Protein 1Q0Q (pdb70)

Foldseek 3Di:
DAEEEEAALQFDLNVLLVLQCVQPVVQYAYAEYEHEQCLVSVLVVCVVRVHQEYEYQDPVSQVVNQVSCVVVPRNHYYYYHDVVLLVSLQDPRHAEYEQDDEACSSQNSQLSNLQSQHAYADPHLNNCLLCPPQSLVSNVVNNHQYAYLNLLLLFALVQADDVCNVNWQPDDCVVRFFQAKEADAAQFQCNPPDLVPQQPDALVSQQPGPAANGDSLVSLCSNLVLNVLSVQSSNCRGRVDDPSRYAYKHKNQCQFRIWIAGNVGDIGTDGFHNRSLQSSQVSSQPPDGDDSVGDGDDPVPDDDIDIDHDDCVSRVSNVLSVVQVVVHSLLSLLLSLLLVLLSVCRNVVLGGSVVNSVLSVVLSVVDDDDHDPHVVSSVVSSVVSNVSSVVVSVVSGD/DFEEEEAALQFDLNVLLVLQCVQPVVQYAYAEYEHEQCLVSQLVSCVVRLHQEYEYQDPVSQVVNQVVCVVVVRNYDTYYHLVVLLCSLQPLRHAEYEQDDEACSSQNSQLSNLQSQHEYADPHLNNCLLCPPQSLVSNVVGNYAYAYLHQLLLFVLVQADDVCNVNWQPDDQVVRFFQAKEADAAQFQCNPPPLVCQQPDALVSQQPGPAANGDSLVSLCSNLVLNVLSVQSSNCRGRVDDPSRYHYKHKNQCQFRIWIAGNVGDIGTDGFGNRSLQSSQVSSQPPDGDDSVGDGDDPVPGDDIDMDHDPCVSRVSNVLSVVLVVVASLSSLLLSLLLVLLSVCRNVVLGTSVVSNVLSVVLSVVDDDDHDPHVVSSVVSSVVSNVSSVVSSVVSGD

InterPro domains:
  IPR003821 1-deoxy-D-xylulose 5-phosphate reductoisomerase [MF_00183] (4-392)
  IPR003821 1-deoxy-D-xylulose 5-phosphate reductoisomerase [PIRSF006205] (1-394)
  IPR003821 1-deoxy-D-xylulose 5-phosphate reductoisomerase [PTHR30525] (2-393)
  IPR003821 1-deoxy-D-xylulose 5-phosphate reductoisomerase [TIGR00243] (1-397)
  IPR013512 1-deoxy-D-xylulose 5-phosphate reductoisomerase, N-terminal [PF02670] (4-132)
  IPR013644 1-deoxy-D-xylulose 5-phosphate reductoisomerase, C-terminal [PF08436] (146-239)
  IPR026877 DXP reductoisomerase, C-terminal domain [PF13288] (271-387)
  IPR036169 DXP reductoisomerase, C-terminal domain superfamily [SSF69055] (301-393)
  IPR036291 NAD(P)-binding domain superfamily [SSF51735] (2-150)

Solvent-accessible surface area: 31737 Å² total; per-residue (Å²): 138,66,28,0,0,0,0,11,0,22,37,45,36,0,32,23,0,2,26,0,7,107,78,13,93,149,91,5,111,3,1,0,0,6,7,34,157,67,14,104,92,0,10,81,5,2,81,86,28,84,3,93,53,0,1,0,94,55,117,74,11,9,144,95,0,104,54,56,2,112,133,90,62,26,219,10,110,24,76,42,22,88,122,13,6,16,72,8,0,44,34,158,66,3,62,8,0,0,0,18,34,95,2,13,67,0,1,48,2,1,6,6,0,0,159,45,34,23,33,0,0,0,12,5,10,12,0,0,0,1,1,0,97,50,0,2,62,25,14,108,151,29,162,13,57,4,3,0,0,11,9,19,0,1,0,0,0,18,5,10,40,66,74,2,23,110,71,20,3,62,16,70,3,126,152,35,6,2,58,2,0,1,0,5,4,11,6,0,36,12,69,153,22,85,80,212,71,14,40,115,34,60,16,97,87,0,21,196,24,60,38,28,112,50,33,118,26,46,1,0,1,12,3,11,6,0,8,18,0,2,2,7,0,0,0,42,40,0,2,60,7,46,52,102,33,15,59,17,10,22,1,33,40,10,9,1,11,0,0,0,17,9,78,0,8,0,0,17,1,4,0,2,37,50,38,27,50,3,5,0,0,7,0,0,6,44,108,95,41,12,59,0,25,14,140,90,4,77,5,69,175,46,82,39,0,51,21,48,68,20,67,72,127,74,14,68,0,0,98,14,0,49,80,0,30,115,132,17,27,10,16,1,0,0,1,1,0,0,0,24,25,0,0,55,3,3,46,63,148,99,13,153,13,50,27,0,19,58,16,0,81,24,0,21,129,113,27,144,66,211,86,15,138,56,44,101,51,1,68,68,6,15,52,57,0,44,107,32,0,118,131,6,10,140,155,80,75,179,120,91,23,1,0,0,0,10,0,23,37,47,36,0,35,24,0,2,28,0,7,104,74,12,92,135,76,8,120,5,3,0,0,2,8,32,157,68,18,112,94,0,10,82,7,1,80,86,35,86,3,98,47,0,0,0,80,48,128,66,9,6,154,109,0,109,82,81,2,122,151,105,68,32,229,14,96,18,56,49,21,86,124,13,4,14,71,6,0,35,27,178,75,5,62,9,0,0,1,18,34,96,2,12,68,0,1,52,3,1,13,3,0,0,164,45,27,17,33,0,0,0,13,6,10,12,0,0,1,1,1,0,106,52,0,1,61,26,16,144,158,25,184,15,51,4,3,0,0,13,9,20,0,1,0,0,0,16,5,9,39,64,77,3,20,109,73,17,4,66,14,58,4,132,149,35,7,2,68,3,0,0,0,4,4,15,4,5,36,10,88,140,24,78,113,216,55,15,34,110,29,60,15,90,73,0,27,158,25,79,40,29,111,50,33,142,28,49,1,0,2,12,1,11,6,0,10,17,0,2,2,9,1,0,0,50,38,0,1,61,7,48,60,104,33,17,58,18,8,12,0,20,41,10,9,1,9,0,0,0,20,8,82,0,7,0,0,17,1,3,0,1,39,49,36,28,52,2,4,0,0,7,0,1,14,49,102,98,40,11,65,0,26,13,125,78,4,59,5,66,176,48,78,41,0,52,20,46,68,21,66,91,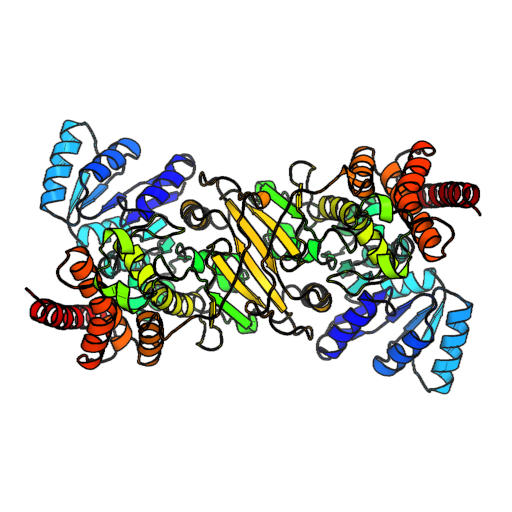141,42,10,64,1,0,111,18,0,52,69,1,33,148,124,15,26,6,18,2,0,1,2,0,0,0,0,27,28,0,0,56,4,4,30,60,135,98,14,153,11,54,27,0,17,58,13,0,77,20,0,24,133,114,23,150,70,182,62,16,133,56,42,103,52,0,64,61,6,14,56,70,0,40,84,36,0,108,109,16,9,142,171,80,78,170

Secondary structure (DSSP, 8-state):
-EEEEEETTTSHHHHHHHHHHHH-TTTEEEEEEEESS-HHHHHHHHHHH--SEEEESSHHHHHHHHHHHHHTT---EEEESHHHHHHHHT-TT--EEEE--SSGGGHHHHHHHHHTT-EEEE--HHHHHHHTHHHHHHHHHHT-EEEE-SHHHHHHHHTS-HHHHTTTTTS-TGGGTEEEEEEEE---TTTTS-GGGGGG--HHHHH--SS----HHHHHHHHHTHHHHHHHHHHHHHHT--GGGEEEEE-TT--EEEEEEETTS-EEEEE--S-THHHHHHHHHTTS----SPPPP-TTTPPPB--B---TTT-HHHHHHHHHHHH-HHHHHHHHHHHHHHHHHHHTTSS-TTHHHHHHHHHHHH---PPPSSHHHHHHHHHHHHHHHHHHHHHT--/-EEEEEETTTSHHHHHHHHHHHT-TTTEEEEEEEESS-HHHHHHHHHHH--SEEEESSHHHHHHHHHHHHHTT--PEEEESHHHHHHHHT-TT--EEEE--SSGGGHHHHHHHHHTT-EEEE--HHHHHHHTHHHHHHHHHTT-EEEE-SHHHHHHHHTS-HHHHTTTTTS-TGGGTEEEEEEEE---TTSSS-GGGGGG--HHHHH--SS----HHHHHHHHHTHHHHHHHHHHHHHHT--GGGEEEEE-TT--EEEEEEETTS-EEEEE--S-THHHHHHHHHTTS----SPPPP-GGGPPPB--B---TTT-HHHHHHHHHHHH-HHHHHHHHHHHHHHHHHHHTTSS-TTHHHHHHHHHHHH--PPPPSSHHHHHHHHHHHHHHHHHHHHHT--

Radius of gyration: 30.35 Å; Cα contacts (8 Å, |Δi|>4): 1710; chains: 2; bounding box: 67×86×82 Å

Nearest PDB structures (foldseek):
  3ann-assembly1_A  TM=9.452E-01  e=5.800E-67  Escherichia coli K-12
  1k5h-assembly1_A-2  TM=8.708E-01  e=2.791E-61  Escherichia coli K-12
  5kry-assembly1_B  TM=9.471E-01  e=8.605E-53  Vibrio vulnificus CMCP6
  5kqo-assembly1_A  TM=9.370E-01  e=2.482E-52  Vibrio vulnificus CMCP6
  5ks1-assembly1_B  TM=9.160E-01  e=2.125E-50  Vibrio vulnificus CMCP6

Structure (mmCIF, N/CA/C/O backbone):
data_1Q0Q
#
_entry.id   1Q0Q
#
_cell.length_a   107.057
_cell.length_b   122.846
_cell.length_c   128.553
_cell.angle_alpha   90.00
_cell.angle_beta   90.00
_cell.angle_gamma   90.00
#
_symmetry.space_group_name_H-M   'C 2 2 21'
#
loop_
_entity.id
_entity.type
_entity.pdbx_description
1 polymer '1-deoxy-D-xylulose 5-phosphate reductoisomerase'
2 non-polymer 1-DEOXY-D-XYLULOSE-5-PHOSPHATE
3 non-polymer 'NADPH DIHYDRO-NICOTINAMIDE-ADENINE-DINUCLEOTIDE PHOSPHATE'
4 water water
#
loop_
_atom_site.group_PDB
_atom_site.id
_atom_site.type_symbol
_atom_site.label_atom_id
_atom_site.label_alt_id
_atom_site.label_comp_id
_atom_site.label_asym_id
_atom_site.label_entity_id
_atom_site.label_seq_id
_atom_site.pdbx_PDB_ins_code
_atom_site.Cartn_x
_atom_site.Cartn_y
_atom_site.Cartn_z
_atom_site.occupancy
_atom_site.B_iso_or_equiv
_atom_site.auth_seq_id
_atom_site.auth_comp_id
_atom_site.auth_asym_id
_atom_site.auth_atom_id
_atom_site.pdbx_PDB_model_num
ATOM 1 N N . MET A 1 9 ? 47.192 -3.044 51.280 1.00 25.72 1 MET A N 1
ATOM 2 C CA . MET A 1 9 ? 47.328 -2.059 50.154 1.00 25.64 1 MET A CA 1
ATOM 3 C C . MET A 1 9 ? 47.035 -2.364 48.679 1.00 24.60 1 MET A C 1
ATOM 4 O O . MET A 1 9 ? 47.767 -3.108 48.032 1.00 24.83 1 MET A O 1
ATOM 9 N N . LYS A 1 10 ? 45.965 -1.768 48.164 1.00 23.26 2 LYS A N 1
ATOM 10 C CA . LYS A 1 10 ? 45.633 -1.853 46.749 1.00 22.36 2 LYS A CA 1
ATOM 11 C C . LYS A 1 10 ? 45.752 -0.463 46.124 1.00 21.01 2 LYS A C 1
ATOM 12 O O . LYS A 1 10 ? 45.204 0.504 46.635 1.00 20.43 2 LYS A O 1
ATOM 18 N N . GLN A 1 11 ? 46.468 -0.382 45.011 1.00 19.96 3 GLN A N 1
ATOM 19 C CA . GLN A 1 11 ? 46.729 0.870 44.322 1.00 19.43 3 GLN A CA 1
ATOM 20 C C . GLN A 1 11 ? 45.813 0.953 43.115 1.00 18.43 3 GLN A C 1
ATOM 21 O O . GLN A 1 11 ? 45.670 -0.025 42.394 1.00 17.79 3 GLN A O 1
ATOM 27 N N . LEU A 1 12 ? 45.219 2.120 42.886 1.00 17.63 4 LEU A N 1
ATOM 28 C CA . LEU A 1 12 ? 44.157 2.279 41.889 1.00 17.31 4 LEU A CA 1
ATOM 29 C C . LEU A 1 12 ? 44.540 3.234 40.766 1.00 16.46 4 LEU A C 1
ATOM 30 O O . LEU A 1 12 ? 45.187 4.253 40.998 1.00 16.02 4 LEU A O 1
ATOM 35 N N . THR A 1 13 ? 44.116 2.897 39.552 1.00 15.29 5 THR A N 1
ATOM 36 C CA . THR A 1 13 ? 43.940 3.881 38.494 1.00 14.71 5 THR A CA 1
ATOM 37 C C . THR A 1 13 ? 42.439 4.011 38.275 1.00 14.16 5 THR A C 1
ATOM 38 O O . THR A 1 13 ? 41.752 3.008 38.116 1.00 14.03 5 THR A O 1
ATOM 42 N N . ILE A 1 14 ? 41.928 5.237 38.280 1.00 13.73 6 ILE A N 1
ATOM 43 C CA . ILE A 1 14 ? 40.510 5.474 38.028 1.00 13.53 6 ILE A CA 1
ATOM 44 C C . ILE A 1 14 ? 40.339 6.143 36.670 1.00 13.43 6 ILE A C 1
ATOM 45 O O . ILE A 1 14 ? 40.764 7.284 36.467 1.00 13.30 6 ILE A O 1
ATOM 50 N N . LEU A 1 15 ? 39.737 5.410 35.739 1.00 13.24 7 LEU A N 1
ATOM 51 C CA . LEU A 1 15 ? 39.348 5.946 34.445 1.00 13.07 7 LEU A CA 1
ATOM 52 C C . LEU A 1 15 ? 37.968 6.571 34.595 1.00 12.85 7 LEU A C 1
ATOM 53 O O . LEU A 1 15 ? 37.011 5.891 34.938 1.00 12.72 7 LEU A O 1
ATOM 58 N N . GLY A 1 16 ? 37.880 7.873 34.346 1.00 12.43 8 GLY A N 1
ATOM 59 C CA . GLY A 1 16 ? 36.667 8.639 34.570 1.00 12.37 8 GLY A CA 1
ATOM 60 C C . GLY A 1 16 ? 36.483 9.099 36.002 1.00 12.33 8 GLY A C 1
ATOM 61 O O . GLY A 1 16 ? 35.410 8.913 36.569 1.00 11.97 8 GLY A O 1
ATOM 62 N N . SER A 1 17 ? 37.508 9.723 36.582 1.00 12.43 9 SER A N 1
ATOM 63 C CA . SER A 1 17 ? 37.527 10.023 38.019 1.00 12.60 9 SER A CA 1
ATOM 64 C C . SER A 1 17 ? 36.567 11.130 38.428 1.00 12.72 9 SER A C 1
ATOM 65 O O . SER A 1 17 ? 36.062 11.138 39.555 1.00 12.82 9 SER A O 1
ATOM 68 N N . THR A 1 18 ? 36.326 12.061 37.511 1.00 12.71 10 THR A N 1
ATOM 69 C CA . THR A 1 18 ? 35.558 13.272 37.809 1.00 12.79 10 THR A CA 1
ATOM 70 C C . THR A 1 18 ? 34.046 13.091 37.685 1.00 13.01 10 THR A C 1
ATOM 71 O O . THR A 1 18 ? 33.289 13.988 38.061 1.00 12.70 10 THR A O 1
ATOM 75 N N . GLY A 1 19 ? 33.609 11.948 37.166 1.00 12.93 11 GLY A N 1
ATOM 76 C CA . GLY A 1 19 ? 32.195 11.704 36.940 1.00 12.96 11 GLY A CA 1
ATOM 77 C C . GLY A 1 19 ? 31.507 11.110 38.154 1.00 12.90 11 GLY A C 1
ATOM 78 O O . GLY A 1 19 ? 32.073 11.079 39.241 1.00 12.94 11 GLY A O 1
ATOM 79 N N . SER A 1 20 ? 30.289 10.617 37.952 1.00 12.70 12 SER A N 1
ATOM 80 C CA . SER A 1 20 ? 29.452 10.083 39.031 1.00 12.68 12 SER A CA 1
ATOM 81 C C . SER A 1 20 ? 30.084 8.865 39.693 1.00 12.53 12 SER A C 1
ATOM 82 O O . SER A 1 20 ? 30.205 8.811 40.914 1.00 12.30 12 SER A O 1
ATOM 85 N N . ILE A 1 21 ? 30.480 7.883 38.887 1.00 12.51 13 ILE A N 1
ATOM 86 C CA . ILE A 1 21 ? 31.118 6.670 39.415 1.00 12.59 13 ILE A CA 1
ATOM 87 C C . ILE A 1 21 ? 32.488 6.982 40.010 1.00 12.22 13 ILE A C 1
ATOM 88 O O . ILE A 1 21 ? 32.808 6.520 41.098 1.00 11.90 13 ILE A O 1
ATOM 93 N N . GLY A 1 22 ? 33.289 7.770 39.302 1.00 12.64 14 GLY A N 1
ATOM 94 C CA . GLY A 1 22 ? 34.612 8.146 39.785 1.00 12.84 14 GLY A CA 1
ATOM 95 C C . GLY A 1 22 ? 34.583 8.802 41.160 1.00 13.21 14 GLY A C 1
ATOM 96 O O . GLY A 1 22 ? 35.394 8.475 42.031 1.00 13.19 14 GLY A O 1
ATOM 97 N N . CYS A 1 23 ? 33.647 9.724 41.360 1.00 13.64 15 CYS A N 1
ATOM 98 C CA . CYS A 1 23 ? 33.518 10.431 42.637 1.00 13.82 15 CYS A CA 1
ATOM 99 C C . CYS A 1 23 ? 33.063 9.485 43.750 1.00 13.73 15 CYS A C 1
ATOM 100 O O . CYS A 1 23 ? 33.518 9.590 44.881 1.00 13.69 15 CYS A O 1
ATOM 103 N N . SER A 1 24 ? 32.164 8.564 43.422 1.00 13.37 16 SER A N 1
ATOM 104 C CA . SER A 1 24 ? 31.730 7.557 44.380 1.00 13.17 16 SER A CA 1
ATOM 105 C C . SER A 1 24 ? 32.893 6.635 44.742 1.00 13.13 16 SER A C 1
ATOM 106 O O . SER A 1 24 ? 33.042 6.248 45.889 1.00 13.27 16 SER A O 1
ATOM 109 N N . THR A 1 25 ? 33.718 6.305 43.754 1.00 12.80 17 THR A N 1
ATOM 110 C CA . THR A 1 25 ? 34.888 5.463 43.959 1.00 12.83 17 THR A CA 1
ATOM 111 C C . THR A 1 25 ? 35.856 6.140 44.930 1.00 13.09 17 THR A C 1
ATOM 112 O O . THR A 1 25 ? 36.375 5.507 45.852 1.00 12.88 17 THR A O 1
ATOM 116 N N . LEU A 1 26 ? 36.065 7.437 44.737 1.00 13.13 18 LEU A N 1
ATOM 117 C CA . LEU A 1 26 ? 36.980 8.185 45.581 1.00 13.63 18 LEU A CA 1
ATOM 118 C C . LEU A 1 26 ? 36.431 8.352 46.988 1.00 13.98 18 LEU A C 1
ATOM 119 O O . LEU A 1 26 ? 37.203 8.499 47.922 1.00 13.98 18 LEU A O 1
ATOM 124 N N . ASP A 1 27 ? 35.110 8.304 47.150 1.00 14.74 19 ASP A N 1
ATOM 125 C CA . ASP A 1 27 ? 34.530 8.365 48.486 1.00 15.30 19 ASP A CA 1
ATOM 126 C C . ASP A 1 27 ? 34.766 7.060 49.236 1.00 14.90 19 ASP A C 1
ATOM 127 O O . ASP A 1 27 ? 34.968 7.077 50.441 1.00 15.02 19 ASP A O 1
ATOM 132 N N . VAL A 1 28 ? 34.775 5.934 48.528 1.00 14.75 20 VAL A N 1
ATOM 133 C CA . VAL A 1 28 ? 35.146 4.666 49.152 1.00 14.52 20 VAL A CA 1
ATOM 134 C C . VAL A 1 28 ? 36.624 4.683 49.577 1.00 14.80 20 VAL A C 1
ATOM 135 O O . VAL A 1 28 ? 36.970 4.158 50.637 1.00 14.94 20 VAL A O 1
ATOM 139 N N . VAL A 1 29 ? 37.486 5.280 48.750 1.00 14.81 21 VAL A N 1
ATOM 140 C CA . VAL A 1 29 ? 38.908 5.434 49.085 1.00 15.08 21 VAL A CA 1
ATOM 141 C C . VAL A 1 29 ? 39.058 6.333 50.318 1.00 15.52 21 VAL A C 1
ATOM 142 O O . VAL A 1 29 ? 39.842 6.038 51.230 1.00 15.19 21 VAL A O 1
ATOM 146 N N . ARG A 1 30 ? 38.279 7.411 50.339 1.00 15.89 22 ARG A N 1
ATOM 147 C CA . ARG A 1 30 ? 38.247 8.366 51.447 1.00 16.97 22 ARG A CA 1
ATOM 148 C C . ARG A 1 30 ? 37.908 7.665 52.768 1.00 17.42 22 ARG A C 1
ATOM 149 O O . ARG A 1 30 ? 38.510 7.950 53.807 1.00 17.33 22 ARG A O 1
ATOM 157 N N . HIS A 1 31 ? 36.976 6.716 52.715 1.00 17.87 23 HIS A N 1
ATOM 158 C CA . HIS A 1 31 ? 36.541 5.981 53.903 1.00 18.32 23 HIS A CA 1
ATOM 159 C C . HIS A 1 31 ? 37.522 4.884 54.320 1.00 18.47 23 HIS A C 1
ATOM 160 O O . HIS A 1 31 ? 37.436 4.387 55.439 1.00 18.54 23 HIS A O 1
ATOM 167 N N . ASN A 1 32 ? 38.426 4.496 53.419 1.00 18.33 24 ASN A N 1
ATOM 168 C CA . ASN A 1 32 ? 39.355 3.397 53.655 1.00 18.55 24 ASN A CA 1
ATOM 169 C C . ASN A 1 32 ? 40.796 3.722 53.226 1.00 19.02 24 ASN A C 1
ATOM 170 O O . ASN A 1 32 ? 41.350 3.047 52.356 1.00 18.34 24 ASN A O 1
ATOM 175 N N . PRO A 1 33 ? 41.408 4.738 53.838 1.00 19.95 25 PRO A N 1
ATOM 176 C CA . PRO A 1 33 ? 42.763 5.163 53.446 1.00 20.72 25 PRO A CA 1
ATOM 177 C C . PRO A 1 33 ? 43.877 4.167 53.791 1.00 21.24 25 PRO A C 1
ATOM 178 O O . PRO A 1 33 ? 44.954 4.262 53.212 1.00 21.84 25 PRO A O 1
ATOM 182 N N . GLU A 1 34 ? 43.626 3.236 54.706 1.00 21.95 26 GLU A N 1
ATOM 183 C CA . GLU A 1 34 ? 44.590 2.186 55.033 1.00 22.82 26 GLU A CA 1
ATOM 184 C C . GLU A 1 34 ? 44.531 1.011 54.048 1.00 22.36 26 GLU A C 1
ATOM 185 O O . GLU A 1 34 ? 45.448 0.190 54.011 1.00 22.73 26 GLU A O 1
ATOM 191 N N . HIS A 1 35 ? 43.463 0.946 53.254 1.00 21.77 27 HIS A N 1
ATOM 192 C CA . HIS A 1 35 ? 43.243 -0.138 52.294 1.00 21.27 27 HIS A CA 1
ATOM 193 C C . HIS A 1 35 ? 43.503 0.251 50.835 1.00 20.11 27 HIS A C 1
ATOM 194 O O . HIS A 1 35 ? 43.835 -0.610 50.037 1.00 19.16 27 HIS A O 1
ATOM 201 N N . PHE A 1 36 ? 43.322 1.526 50.485 1.00 19.27 28 PHE A N 1
ATOM 202 C CA . PHE A 1 36 ? 43.388 1.968 49.082 1.00 18.88 28 PHE A CA 1
ATOM 203 C C . PHE A 1 36 ? 44.126 3.258 48.935 1.00 18.44 28 PHE A C 1
ATOM 204 O O . PHE A 1 36 ? 43.991 4.207 49.709 1.00 18.21 28 PHE A O 1
ATOM 212 N N . ARG A 1 37 ? 44.943 3.342 47.818 1.00 18.30 29 ARG A N 1
ATOM 213 C CA . ARG A 1 37 ? 45.676 4.563 47.454 1.00 18.39 29 ARG A CA 1
ATOM 214 C C . ARG A 1 37 ? 45.526 4.788 45.974 1.00 18.13 29 ARG A C 1
ATOM 215 O O . ARG A 1 37 ? 45.527 3.858 45.169 1.00 18.16 29 ARG A O 1
ATOM 223 N N . VAL A 1 38 ? 45.391 6.091 45.517 1.00 17.56 30 VAL A N 1
ATOM 224 C CA . VAL A 1 38 ? 45.249 6.366 44.075 1.00 17.15 30 VAL A CA 1
ATOM 225 C C . VAL A 1 38 ? 46.623 6.694 43.487 1.00 16.79 30 VAL A C 1
ATOM 226 O O . VAL A 1 38 ? 47.328 7.572 43.982 1.00 16.11 30 VAL A O 1
ATOM 230 N N . VAL A 1 39 ? 46.990 5.965 42.434 1.00 16.39 31 VAL A N 1
ATOM 231 C CA . VAL A 1 39 ? 48.212 6.227 41.673 1.00 15.99 31 VAL A CA 1
ATOM 232 C C . VAL A 1 39 ? 47.960 7.183 40.503 1.00 15.60 31 VAL A C 1
ATOM 233 O O . VAL A 1 39 ? 48.773 8.062 40.230 1.00 15.18 31 VAL A O 1
ATOM 237 N N . ALA A 1 40 ? 46.847 6.997 39.800 1.00 14.93 32 ALA A N 1
ATOM 238 C CA . ALA A 1 40 ? 46.536 7.838 38.649 1.00 14.30 32 ALA A CA 1
ATOM 239 C C . ALA A 1 40 ? 45.044 8.109 38.507 1.00 13.86 32 ALA A C 1
ATOM 240 O O . ALA A 1 40 ? 44.215 7.232 38.760 1.00 13.07 32 ALA A O 1
ATOM 242 N N . LEU A 1 41 ? 44.725 9.339 38.112 1.00 13.54 33 LEU A N 1
ATOM 243 C CA . LEU A 1 41 ? 43.363 9.746 37.787 1.00 13.73 33 LEU A CA 1
ATOM 244 C C . LEU A 1 41 ? 43.286 10.154 36.325 1.00 13.45 33 LEU A C 1
ATOM 245 O O . LEU A 1 41 ? 44.120 10.918 35.847 1.00 13.06 33 LEU A O 1
ATOM 250 N N . VAL A 1 42 ? 42.262 9.660 35.636 1.00 13.49 34 VAL A N 1
ATOM 251 C CA . VAL A 1 42 ? 42.024 9.954 34.232 1.00 13.43 34 VAL A CA 1
ATOM 252 C C . VAL A 1 42 ? 40.610 10.512 34.089 1.00 13.94 34 VAL A C 1
ATOM 253 O O . VAL A 1 42 ? 39.667 9.963 34.651 1.00 12.94 34 VAL A O 1
ATOM 257 N N . ALA A 1 43 ? 40.472 11.604 33.341 1.00 14.43 35 ALA A N 1
ATOM 258 C CA . ALA A 1 43 ? 39.165 12.221 33.094 1.00 15.08 35 ALA A CA 1
ATOM 259 C C . ALA A 1 43 ? 39.136 12.935 31.737 1.00 15.58 35 ALA A C 1
ATOM 260 O O . ALA A 1 43 ? 40.056 12.789 30.930 1.00 15.20 35 ALA A O 1
ATOM 262 N N . GLY A 1 44 ? 38.074 13.697 31.500 1.00 16.30 36 GLY A N 1
ATOM 263 C CA . GLY A 1 44 ? 37.808 14.315 30.212 1.00 17.12 36 GLY A CA 1
ATOM 264 C C . GLY A 1 44 ? 38.212 15.774 30.193 1.00 17.65 36 GLY A C 1
ATOM 265 O O . GLY A 1 44 ? 39.324 16.098 29.785 1.00 17.78 36 GLY A O 1
ATOM 266 N N . LYS A 1 45 ? 37.321 16.646 30.661 1.00 18.40 37 LYS A N 1
ATOM 267 C CA . LYS A 1 45 ? 37.550 18.094 30.623 1.00 18.90 37 LYS A CA 1
ATOM 268 C C . LYS A 1 45 ? 37.198 18.863 31.912 1.00 18.88 37 LYS A C 1
ATOM 269 O O . LYS A 1 45 ? 37.381 20.074 31.957 1.00 18.86 37 LYS A O 1
ATOM 275 N N . ASN A 1 46 ? 36.719 18.179 32.955 1.00 18.93 38 ASN A N 1
ATOM 276 C CA . ASN A 1 46 ? 36.359 18.843 34.216 1.00 18.61 38 ASN A CA 1
ATOM 277 C C . ASN A 1 46 ? 37.601 19.121 35.060 1.00 18.64 38 ASN A C 1
ATOM 278 O O . ASN A 1 46 ? 37.938 18.367 35.979 1.00 17.62 38 ASN A O 1
ATOM 283 N N . VAL A 1 47 ? 38.257 20.234 34.745 1.00 19.03 39 VAL A N 1
ATOM 284 C CA . VAL A 1 47 ? 39.496 20.646 35.393 1.00 19.45 39 VAL A CA 1
ATOM 285 C C . VAL A 1 47 ? 39.278 20.952 36.871 1.00 19.50 39 VAL A C 1
ATOM 286 O O . VAL A 1 47 ? 40.084 20.563 37.709 1.00 19.36 39 VAL A O 1
ATOM 290 N N . THR A 1 48 ? 38.194 21.656 37.180 1.00 19.94 40 THR A N 1
ATOM 291 C CA . THR A 1 48 ? 37.907 22.100 38.545 1.00 20.36 40 THR A CA 1
ATOM 292 C C . THR A 1 48 ? 37.812 20.923 39.501 1.00 20.20 40 THR A C 1
ATOM 293 O O . THR A 1 48 ? 38.386 20.943 40.588 1.00 20.26 40 THR A O 1
ATOM 297 N N . ARG A 1 49 ? 37.077 19.898 39.081 1.00 19.87 41 ARG A N 1
ATOM 298 C CA . ARG A 1 49 ? 36.923 18.693 39.870 1.00 19.66 41 ARG A CA 1
ATOM 299 C C . ARG A 1 49 ? 38.250 17.939 39.977 1.00 18.77 41 ARG A C 1
ATOM 300 O O . ARG A 1 49 ? 38.599 17.466 41.057 1.00 17.84 41 ARG A O 1
ATOM 308 N N . MET A 1 50 ? 38.984 17.837 38.868 1.00 17.83 42 MET A N 1
ATOM 309 C CA . MET A 1 50 ? 40.256 17.117 38.860 1.00 17.52 42 MET A CA 1
ATOM 310 C C . MET A 1 50 ? 41.258 17.765 39.819 1.00 17.32 42 MET A C 1
ATOM 311 O O . MET A 1 50 ? 41.966 17.062 40.518 1.00 16.28 42 MET A O 1
ATOM 316 N N . VAL A 1 51 ? 41.303 19.097 39.846 1.00 17.56 43 VAL A N 1
ATOM 317 C CA . VAL A 1 51 ? 42.173 19.833 40.771 1.00 17.84 43 VAL A CA 1
ATOM 318 C C . VAL A 1 51 ? 41.862 19.405 42.211 1.00 18.21 43 VAL A C 1
ATOM 319 O O . VAL A 1 51 ? 42.754 18.988 42.947 1.00 18.15 43 VAL A O 1
ATOM 323 N N . GLU A 1 52 ? 40.590 19.488 42.595 1.00 18.53 44 GLU A N 1
ATOM 324 C CA . GLU A 1 52 ? 40.153 19.090 43.931 1.00 18.69 44 GLU A CA 1
ATOM 325 C C . GLU A 1 52 ? 40.576 17.655 44.266 1.00 18.19 44 GLU A C 1
ATOM 326 O O . GLU A 1 52 ? 41.067 17.391 45.364 1.00 17.60 44 GLU A O 1
ATOM 332 N N . GLN A 1 53 ? 40.406 16.737 43.314 1.00 17.65 45 GLN A N 1
ATOM 333 C CA . GLN A 1 53 ? 40.748 15.332 43.535 1.00 17.46 45 GLN A CA 1
ATOM 334 C C . GLN A 1 53 ? 42.257 15.115 43.645 1.00 17.36 45 GLN A C 1
ATOM 335 O O . GLN A 1 53 ? 42.709 14.279 44.426 1.00 17.18 45 GLN A O 1
ATOM 341 N N . CYS A 1 54 ? 43.036 15.866 42.871 1.00 17.06 46 CYS A N 1
ATOM 342 C CA . CYS A 1 54 ? 44.490 15.748 42.931 1.00 17.29 46 CYS A CA 1
ATOM 343 C C . CYS A 1 54 ? 45.031 16.270 44.264 1.00 17.67 46 CYS A C 1
ATOM 344 O O . CYS A 1 54 ? 45.959 15.699 44.825 1.00 17.83 46 CYS A O 1
ATOM 347 N N . LEU A 1 55 ? 44.446 17.353 44.770 1.00 17.99 47 LEU A N 1
ATOM 348 C CA . LEU A 1 55 ? 44.883 17.922 46.040 1.00 18.40 47 LEU A CA 1
ATOM 349 C C . LEU A 1 55 ? 44.576 16.989 47.208 1.00 18.44 47 LEU A C 1
ATOM 350 O O . LEU A 1 55 ? 45.370 16.876 48.130 1.00 18.64 47 LEU A O 1
ATOM 355 N N . GLU A 1 56 ? 43.443 16.291 47.150 1.00 18.47 48 GLU A N 1
ATOM 356 C CA . GLU A 1 56 ? 43.043 15.409 48.240 1.00 18.39 48 GLU A CA 1
ATOM 357 C C . GLU A 1 56 ? 43.765 14.055 48.237 1.00 18.24 48 GLU A C 1
ATOM 358 O O . GLU A 1 56 ? 44.196 13.585 49.285 1.00 18.26 48 GLU A O 1
ATOM 364 N N . PHE A 1 57 ? 43.900 13.437 47.068 1.00 17.98 49 PHE A N 1
ATOM 365 C CA . PHE A 1 57 ? 44.402 12.064 46.972 1.00 17.81 49 PHE A CA 1
ATOM 366 C C . PHE A 1 57 ? 45.849 11.936 46.489 1.00 17.82 49 PHE A C 1
ATOM 367 O O . PHE A 1 57 ? 46.423 10.848 46.540 1.00 17.84 49 PHE A O 1
ATOM 375 N N . SER A 1 58 ? 46.430 13.042 46.033 1.00 17.94 50 SER A N 1
ATOM 376 C CA . SER A 1 58 ? 47.842 13.106 45.654 1.00 18.06 50 SER A CA 1
ATOM 377 C C . SER A 1 58 ? 48.288 11.983 44.718 1.00 17.55 50 SER A C 1
ATOM 378 O O . SER A 1 58 ? 49.258 11.271 45.010 1.00 17.25 50 SER A O 1
ATOM 381 N N . PRO A 1 59 ? 47.612 11.822 43.584 1.00 16.92 51 PRO A N 1
ATOM 382 C CA . PRO A 1 59 ? 48.008 10.783 42.635 1.00 17.00 51 PRO A CA 1
ATOM 383 C C . PRO A 1 59 ? 49.356 11.134 42.024 1.00 17.12 51 PRO A C 1
ATOM 384 O O . PRO A 1 59 ? 49.721 12.309 41.958 1.00 16.47 51 PRO A O 1
ATOM 388 N N . ARG A 1 60 ? 50.102 10.117 41.620 1.00 17.33 52 ARG A N 1
ATOM 389 C CA . ARG A 1 60 ? 51.327 10.331 40.862 1.00 17.63 52 ARG A CA 1
ATOM 390 C C . ARG A 1 60 ? 51.052 11.082 39.553 1.00 17.09 52 ARG A C 1
ATOM 391 O O . ARG A 1 60 ? 51.773 12.019 39.208 1.00 16.32 52 ARG A O 1
ATOM 399 N N . TYR A 1 61 ? 50.000 10.672 38.840 1.00 16.51 53 TYR A N 1
ATOM 400 C CA . TYR A 1 61 ? 49.637 11.271 37.557 1.00 16.25 53 TYR A CA 1
ATOM 401 C C . TYR A 1 61 ? 48.155 11.636 37.462 1.00 16.20 53 TYR A C 1
ATOM 402 O O . TYR A 1 61 ? 47.303 11.000 38.078 1.00 15.63 53 TYR A O 1
ATOM 411 N N . ALA A 1 62 ? 47.866 12.667 36.672 1.00 16.07 54 ALA A N 1
ATOM 412 C CA . ALA A 1 62 ? 46.506 12.993 36.250 1.00 16.19 54 ALA A CA 1
ATOM 413 C C . ALA A 1 62 ? 46.500 13.162 34.735 1.00 16.37 54 ALA A C 1
ATOM 414 O O . ALA A 1 62 ? 47.382 13.799 34.180 1.00 15.80 54 ALA A O 1
ATOM 416 N N . VAL A 1 63 ? 45.510 12.578 34.072 1.00 16.65 55 VAL A N 1
ATOM 417 C CA . VAL A 1 63 ? 45.381 12.674 32.628 1.00 17.26 55 VAL A CA 1
ATOM 418 C C . VAL A 1 63 ? 44.031 13.284 32.279 1.00 17.98 55 VAL A C 1
ATOM 419 O O . VAL A 1 63 ? 43.005 12.871 32.812 1.00 17.13 55 VAL A O 1
ATOM 423 N N . MET A 1 64 ? 44.036 14.288 31.409 1.00 18.84 56 MET A N 1
ATOM 424 C CA . MET A 1 64 ? 42.803 14.793 30.821 1.00 19.77 56 MET A CA 1
ATOM 425 C C . MET A 1 64 ? 42.820 14.396 29.357 1.00 20.66 56 MET A C 1
ATOM 426 O O . MET A 1 64 ? 43.872 14.389 28.742 1.00 20.79 56 MET A O 1
ATOM 431 N N . ASP A 1 65 ? 41.668 14.063 28.791 1.00 21.65 57 ASP A N 1
ATOM 432 C CA . ASP A 1 65 ? 41.605 13.705 27.380 1.00 22.91 57 ASP A CA 1
ATOM 433 C C . ASP A 1 65 ? 41.765 14.974 26.559 1.00 24.15 57 ASP A C 1
ATOM 434 O O . ASP A 1 65 ? 42.508 15.011 25.583 1.00 24.27 57 ASP A O 1
ATOM 439 N N . ASP A 1 66 ? 41.043 16.002 26.992 1.00 25.65 58 ASP A N 1
ATOM 440 C CA . ASP A 1 66 ? 41.075 17.345 26.423 1.00 26.84 58 ASP A CA 1
ATOM 441 C C . ASP A 1 66 ? 42.462 17.980 26.644 1.00 27.34 58 ASP A C 1
ATOM 442 O O . ASP A 1 66 ? 42.889 18.177 27.779 1.00 27.57 58 ASP A O 1
ATOM 447 N N . GLU A 1 67 ? 43.165 18.282 25.555 1.00 27.84 59 GLU A N 1
ATOM 448 C CA . GLU A 1 67 ? 44.526 18.834 25.628 1.00 28.13 59 GLU A CA 1
ATOM 449 C C . GLU A 1 67 ? 44.554 20.260 26.205 1.00 27.50 59 GLU A C 1
ATOM 450 O O . GLU A 1 67 ? 45.509 20.646 26.888 1.00 27.31 59 GLU A O 1
ATOM 456 N N . ALA A 1 68 ? 43.506 21.032 25.926 1.00 26.88 60 ALA A N 1
ATOM 457 C CA . ALA A 1 68 ? 43.339 22.354 26.529 1.00 26.31 60 ALA A CA 1
ATOM 458 C C . ALA A 1 68 ? 43.095 22.252 28.037 1.00 25.79 60 ALA A C 1
ATOM 459 O O . ALA A 1 68 ? 43.576 23.087 28.808 1.00 25.27 60 ALA A O 1
ATOM 461 N N . SER A 1 69 ? 42.350 21.231 28.454 1.00 25.28 61 SER A N 1
ATOM 462 C CA . SER A 1 69 ? 42.088 21.000 29.874 1.00 25.06 61 SER A CA 1
ATOM 463 C C . SER A 1 69 ? 43.351 20.593 30.618 1.00 24.63 61 SER A C 1
ATOM 464 O O . SER A 1 69 ? 43.520 20.955 31.772 1.00 24.45 61 SER A O 1
ATOM 467 N N . ALA A 1 70 ? 44.233 19.844 29.959 1.00 24.50 62 ALA A N 1
ATOM 468 C CA . ALA A 1 70 ? 45.487 19.421 30.576 1.00 24.62 62 ALA A CA 1
ATOM 469 C C . ALA A 1 70 ? 46.389 20.626 30.806 1.00 24.75 62 ALA A C 1
ATOM 470 O O . ALA A 1 70 ? 47.091 20.694 31.810 1.00 24.10 62 ALA A O 1
ATOM 472 N N . LYS A 1 71 ? 46.355 21.570 29.867 1.00 25.01 63 LYS A N 1
ATOM 473 C CA . LYS A 1 71 ? 47.115 22.810 29.978 1.00 25.51 63 LYS A CA 1
ATOM 474 C C . LYS A 1 71 ? 46.671 23.583 31.214 1.00 25.41 63 LYS A C 1
ATOM 475 O O . LYS A 1 71 ? 47.494 23.981 32.027 1.00 25.18 63 LYS A O 1
ATOM 481 N N . LEU A 1 72 ? 45.360 23.762 31.354 1.00 25.55 64 LEU A N 1
ATOM 482 C CA . LEU A 1 72 ? 44.782 24.485 32.489 1.00 25.77 64 LEU A CA 1
ATOM 483 C C . LEU A 1 72 ? 45.037 23.757 33.812 1.00 25.48 64 LEU A C 1
ATOM 484 O O . LEU A 1 72 ? 45.335 24.388 34.821 1.00 25.17 64 LEU A O 1
ATOM 489 N N . LEU A 1 73 ? 44.929 22.432 33.797 1.00 25.25 65 LEU A N 1
ATOM 490 C CA . LEU A 1 73 ? 45.155 21.624 34.996 1.00 25.24 65 LEU A CA 1
ATOM 491 C C . LEU A 1 73 ? 46.591 21.777 35.500 1.00 25.45 65 LEU A C 1
ATOM 492 O O . LEU A 1 73 ? 46.816 21.964 36.686 1.00 24.54 65 LEU A O 1
ATOM 497 N N . LYS A 1 74 ? 47.553 21.699 34.585 1.00 25.95 66 LYS A N 1
ATOM 498 C CA . LYS A 1 74 ? 48.964 21.849 34.931 1.00 26.70 66 LYS A CA 1
ATOM 499 C C . LYS A 1 74 ? 49.199 23.181 35.639 1.00 26.85 66 LYS A C 1
ATOM 500 O O . LYS A 1 74 ? 49.848 23.227 36.682 1.00 26.44 66 LYS A O 1
ATOM 506 N N . THR A 1 75 ? 48.652 24.253 35.075 1.00 27.16 67 THR A N 1
ATOM 507 C CA . THR A 1 75 ? 48.830 25.590 35.628 1.00 27.56 67 THR A CA 1
ATOM 508 C C . THR A 1 75 ? 48.263 25.689 37.042 1.00 27.98 67 THR A C 1
ATOM 509 O O . THR A 1 75 ? 48.905 26.230 37.935 1.00 27.70 67 THR A O 1
ATOM 513 N N . MET A 1 76 ? 47.067 25.148 37.242 1.00 28.40 68 MET A N 1
ATOM 514 C CA . MET A 1 76 ? 46.386 25.250 38.529 1.00 28.99 68 MET A CA 1
ATOM 515 C C . MET A 1 76 ? 47.051 24.389 39.601 1.00 29.15 68 MET A C 1
ATOM 516 O O . MET A 1 76 ? 47.150 24.802 40.754 1.00 29.12 68 MET A O 1
ATOM 521 N N . LEU A 1 77 ? 47.510 23.203 39.217 1.00 29.26 69 LEU A N 1
ATOM 522 C CA . LEU A 1 77 ? 48.193 22.305 40.143 1.00 29.50 69 LEU A CA 1
ATOM 523 C C . LEU A 1 77 ? 49.534 22.888 40.604 1.00 30.09 69 LEU A C 1
ATOM 524 O O . LEU A 1 77 ? 49.878 22.791 41.778 1.00 29.85 69 LEU A O 1
ATOM 529 N N . GLN A 1 78 ? 50.277 23.503 39.686 1.00 30.88 70 GLN A N 1
ATOM 530 C CA . GLN A 1 78 ? 51.580 24.086 40.027 1.00 31.86 70 GLN A CA 1
ATOM 531 C C . GLN A 1 78 ? 51.414 25.341 40.891 1.00 32.04 70 GLN A C 1
ATOM 532 O O . GLN A 1 78 ? 52.215 25.589 41.794 1.00 32.18 70 GLN A O 1
ATOM 538 N N . GLN A 1 79 ? 50.348 26.097 40.641 1.00 32.17 71 GLN A N 1
ATOM 539 C CA . GLN A 1 79 ? 50.030 27.280 41.439 1.00 32.43 71 GLN A CA 1
ATOM 540 C C . GLN A 1 79 ? 49.668 26.906 42.875 1.00 32.17 71 GLN A C 1
ATOM 541 O O . GLN A 1 79 ? 49.993 27.639 43.809 1.00 32.24 71 GLN A O 1
ATOM 547 N N . GLN A 1 80 ? 49.014 25.757 43.043 1.00 31.62 72 GLN A N 1
ATOM 548 C CA . GLN A 1 80 ? 48.520 25.320 44.347 1.00 31.19 72 GLN A CA 1
ATOM 549 C C . GLN A 1 80 ? 49.430 24.277 45.021 1.00 30.42 72 GLN A C 1
ATOM 550 O O . GLN A 1 80 ? 49.059 23.692 46.039 1.00 30.68 72 GLN A O 1
ATOM 556 N N . GLY A 1 81 ? 50.622 24.062 44.464 1.00 29.42 73 GLY A N 1
ATOM 557 C CA . GLY A 1 81 ? 51.662 23.280 45.122 1.00 28.68 73 GLY A CA 1
ATOM 558 C C . GLY A 1 81 ? 51.588 21.762 45.000 1.00 27.79 73 GLY A C 1
ATOM 559 O O . GLY A 1 81 ? 52.308 21.055 45.706 1.00 27.69 73 GLY A O 1
ATOM 560 N N . SER A 1 82 ? 50.725 21.257 44.122 1.00 26.59 74 SER A N 1
ATOM 561 C CA . SER A 1 82 ? 50.614 19.818 43.884 1.00 25.63 74 SER A CA 1
ATOM 562 C C . SER A 1 82 ? 51.796 19.277 43.081 1.00 24.96 74 SER A C 1
ATOM 563 O O . SER A 1 82 ? 52.274 19.919 42.143 1.00 24.94 74 SER A O 1
ATOM 566 N N . ARG A 1 83 ? 52.243 18.080 43.446 1.00 23.83 75 ARG A N 1
ATOM 567 C CA . ARG A 1 83 ? 53.327 17.400 42.745 1.00 23.27 75 ARG A CA 1
ATOM 568 C C . ARG A 1 83 ? 52.827 16.386 41.715 1.00 21.98 75 ARG A C 1
ATOM 569 O O . ARG A 1 83 ? 53.619 15.690 41.083 1.00 21.32 75 ARG A O 1
ATOM 577 N N . THR A 1 84 ? 51.511 16.301 41.566 1.00 20.74 76 THR A N 1
ATOM 578 C CA . THR A 1 84 ? 50.895 15.489 40.526 1.00 19.96 76 THR A CA 1
ATOM 579 C C . THR A 1 84 ? 51.293 15.995 39.145 1.00 19.89 76 THR A C 1
ATOM 580 O O . THR A 1 84 ? 51.169 17.184 38.844 1.00 19.54 76 THR A O 1
ATOM 584 N N . GLU A 1 85 ? 51.762 15.083 38.304 1.00 19.73 77 GLU A N 1
ATOM 585 C CA . GLU A 1 85 ? 52.185 15.439 36.962 1.00 19.90 77 GLU A CA 1
ATOM 586 C C . GLU A 1 85 ? 51.066 15.149 35.975 1.00 19.56 77 GLU A C 1
ATOM 587 O O . GLU A 1 85 ? 50.349 14.164 36.115 1.00 19.00 77 GLU A O 1
ATOM 593 N N . VAL A 1 86 ? 50.924 16.030 34.990 1.00 19.24 78 VAL A N 1
ATOM 594 C CA . VAL A 1 86 ? 49.776 16.034 34.097 1.00 19.02 78 VAL A CA 1
ATOM 595 C C . VAL A 1 86 ? 50.167 15.554 32.705 1.00 19.05 78 VAL A C 1
ATOM 596 O O . VAL A 1 86 ? 51.183 15.969 32.157 1.00 18.44 78 VAL A O 1
ATOM 600 N N . LEU A 1 87 ? 49.354 14.655 32.158 1.00 18.93 79 LEU A N 1
ATOM 601 C CA . LEU A 1 87 ? 49.459 14.216 30.776 1.00 18.93 79 LEU A CA 1
ATOM 602 C C . LEU A 1 87 ? 48.099 14.387 30.111 1.00 18.91 79 LEU A C 1
ATOM 603 O O . LEU A 1 87 ? 47.127 14.780 30.755 1.00 18.33 79 LEU A O 1
ATOM 608 N N . SER A 1 88 ? 48.034 14.082 28.825 1.00 18.92 80 SER A N 1
ATOM 609 C CA . SER A 1 88 ? 46.797 14.218 28.067 1.00 19.11 80 SER A CA 1
ATOM 610 C C . SER A 1 88 ? 46.681 13.178 26.960 1.00 18.80 80 SER A C 1
ATOM 611 O O . SER A 1 88 ? 47.685 12.690 26.445 1.00 18.71 80 SER A O 1
ATOM 614 N N . GLY A 1 89 ? 45.445 12.865 26.587 1.00 18.70 81 GLY A N 1
ATOM 615 C CA . GLY A 1 89 ? 45.177 12.020 25.440 1.00 18.56 81 GLY A CA 1
ATOM 616 C C . GLY A 1 89 ? 44.966 10.557 25.767 1.00 18.54 81 GLY A C 1
ATOM 617 O O . GLY A 1 89 ? 45.267 10.079 26.870 1.00 18.17 81 GLY A O 1
ATOM 618 N N . GLN A 1 90 ? 44.460 9.844 24.768 1.00 18.27 82 GLN A N 1
ATOM 619 C CA . GLN A 1 90 ? 44.053 8.458 24.910 1.00 18.34 82 GLN A CA 1
ATOM 620 C C . GLN A 1 90 ? 45.211 7.545 25.294 1.00 17.87 82 GLN A C 1
ATOM 621 O O . GLN A 1 90 ? 45.064 6.699 26.167 1.00 17.87 82 GLN A O 1
ATOM 627 N N . GLN A 1 91 ? 46.355 7.714 24.634 1.00 17.36 83 GLN A N 1
ATOM 628 C CA . GLN A 1 91 ? 47.502 6.842 24.860 1.00 17.30 83 GLN A CA 1
ATOM 629 C C . GLN A 1 91 ? 48.001 6.954 26.295 1.00 16.91 83 GLN A C 1
ATOM 630 O O . GLN A 1 91 ? 48.368 5.946 26.893 1.00 16.50 83 GLN A O 1
ATOM 636 N N . ALA A 1 92 ? 47.999 8.173 26.835 1.00 16.12 84 ALA A N 1
ATOM 637 C CA . ALA A 1 92 ? 48.390 8.414 28.219 1.00 15.97 84 ALA A CA 1
ATOM 638 C C . ALA A 1 92 ? 47.465 7.670 29.187 1.00 15.85 84 ALA A C 1
ATOM 639 O O . ALA A 1 92 ? 47.923 7.113 30.172 1.00 15.34 84 ALA A O 1
ATOM 641 N N . ALA A 1 93 ? 46.167 7.660 28.892 1.00 15.75 85 ALA A N 1
ATOM 642 C CA . ALA A 1 93 ? 45.194 6.904 29.681 1.00 15.56 85 ALA A CA 1
ATOM 643 C C . ALA A 1 93 ? 45.490 5.403 29.649 1.00 15.70 85 ALA A C 1
ATOM 644 O O . ALA A 1 93 ? 45.366 4.719 30.661 1.00 15.78 85 ALA A O 1
ATOM 646 N N . CYS A 1 94 ? 45.873 4.890 28.486 1.00 15.50 86 CYS A N 1
ATOM 647 C CA . CYS A 1 94 ? 46.237 3.480 28.358 1.00 15.84 86 CYS A CA 1
ATOM 648 C C . CYS A 1 94 ? 47.481 3.183 29.198 1.00 15.73 86 CYS A C 1
ATOM 649 O O . CYS A 1 94 ? 47.560 2.146 29.862 1.00 15.73 86 CYS A O 1
ATOM 652 N N . ASP A 1 95 ? 48.430 4.116 29.192 1.00 15.45 87 ASP A N 1
ATOM 653 C CA . ASP A 1 95 ? 49.652 3.984 29.977 1.00 15.59 87 ASP A CA 1
ATOM 654 C C . ASP A 1 95 ? 49.380 3.998 31.489 1.00 15.32 87 ASP A C 1
ATOM 655 O O . ASP A 1 95 ? 50.029 3.275 32.237 1.00 15.41 87 ASP A O 1
ATOM 660 N N . MET A 1 96 ? 48.418 4.801 31.935 1.00 15.40 88 MET A N 1
ATOM 661 C CA . MET A 1 96 ? 48.082 4.877 33.357 1.00 15.71 88 MET A CA 1
ATOM 662 C C . MET A 1 96 ? 47.427 3.586 33.833 1.00 15.82 88 MET A C 1
ATOM 663 O O . MET A 1 96 ? 47.609 3.175 34.975 1.00 15.94 88 MET A O 1
ATOM 668 N N . ALA A 1 97 ? 46.660 2.963 32.946 1.00 15.94 89 ALA A N 1
ATOM 669 C CA . ALA A 1 97 ? 45.939 1.736 33.258 1.00 16.10 89 ALA A CA 1
ATOM 670 C C . ALA A 1 97 ? 46.870 0.527 33.378 1.00 16.54 89 ALA A C 1
ATOM 671 O O . ALA A 1 97 ? 46.484 -0.503 33.945 1.00 16.53 89 ALA A O 1
ATOM 673 N N . ALA A 1 98 ? 48.082 0.643 32.834 1.00 16.53 90 ALA A N 1
ATOM 674 C CA . ALA A 1 98 ? 49.023 -0.477 32.795 1.00 16.84 90 ALA A CA 1
ATOM 675 C C . ALA A 1 98 ? 50.271 -0.271 33.646 1.00 16.93 90 ALA A C 1
ATOM 676 O O . ALA A 1 98 ? 51.237 -1.027 33.513 1.00 16.82 90 ALA A O 1
ATOM 678 N N . LEU A 1 99 ? 50.257 0.729 34.526 1.00 17.13 91 LEU A N 1
ATOM 679 C CA . LEU A 1 99 ? 51.394 0.979 35.409 1.00 17.37 91 LEU A CA 1
ATOM 680 C C . LEU A 1 99 ? 51.673 -0.244 36.283 1.00 17.97 91 LEU A C 1
ATOM 681 O O . LEU A 1 99 ? 50.755 -0.917 36.748 1.00 17.09 91 LEU A O 1
ATOM 686 N N . GLU A 1 100 ? 52.957 -0.512 36.489 1.00 18.67 92 GLU A N 1
ATOM 687 C CA . GLU A 1 100 ? 53.434 -1.628 37.300 1.00 19.46 92 GLU A CA 1
ATOM 688 C C . GLU A 1 100 ? 52.776 -1.700 38.678 1.00 19.28 92 GLU A C 1
ATOM 689 O O . GLU A 1 100 ? 52.335 -2.762 39.110 1.00 19.20 92 GLU A O 1
ATOM 695 N N . ASP A 1 101 ? 52.739 -0.566 39.369 1.00 19.13 93 ASP A N 1
ATOM 696 C CA . ASP A 1 101 ? 52.290 -0.517 40.757 1.00 19.40 93 ASP A CA 1
ATOM 697 C C . ASP A 1 101 ? 50.770 -0.603 40.906 1.00 18.63 93 ASP A C 1
ATOM 698 O O . ASP A 1 101 ? 50.265 -0.829 41.997 1.00 18.32 93 ASP A O 1
ATOM 703 N N . VAL A 1 102 ? 50.045 -0.408 39.813 1.00 17.92 94 VAL A N 1
ATOM 704 C CA . VAL A 1 102 ? 48.588 -0.457 39.847 1.00 17.53 94 VAL A CA 1
ATOM 705 C C . VAL A 1 102 ? 48.081 -1.893 40.035 1.00 16.90 94 VAL A C 1
ATOM 706 O O . VAL A 1 102 ? 48.531 -2.820 39.354 1.00 16.56 94 VAL A O 1
ATOM 710 N N . ASP A 1 103 ? 47.164 -2.061 40.988 1.00 16.16 95 ASP A N 1
ATOM 711 C CA . ASP A 1 103 ? 46.489 -3.336 41.235 1.00 15.86 95 ASP A CA 1
ATOM 712 C C . ASP A 1 103 ? 45.107 -3.390 40.599 1.00 14.97 95 ASP A C 1
ATOM 713 O O . ASP A 1 103 ? 44.789 -4.350 39.914 1.00 14.82 95 ASP A O 1
ATOM 718 N N . GLN A 1 104 ? 44.291 -2.365 40.849 1.00 14.24 96 GLN A N 1
ATOM 719 C CA . GLN A 1 104 ? 42.916 -2.294 40.338 1.00 13.96 96 GLN A CA 1
ATOM 720 C C . GLN A 1 104 ? 42.732 -1.089 39.436 1.00 13.55 96 GLN A C 1
ATOM 721 O O . GLN A 1 104 ? 43.276 -0.013 39.705 1.00 12.93 96 GLN A O 1
ATOM 727 N N . VAL A 1 105 ? 41.948 -1.271 38.380 1.00 13.09 97 VAL A N 1
ATOM 728 C CA . VAL A 1 105 ? 41.531 -0.186 37.509 1.00 12.98 97 VAL A CA 1
ATOM 729 C C . VAL A 1 105 ? 40.017 -0.053 37.540 1.00 12.87 97 VAL A C 1
ATOM 730 O O . VAL A 1 105 ? 39.298 -0.978 37.166 1.00 12.45 97 VAL A O 1
ATOM 734 N N . MET A 1 106 ? 39.542 1.100 38.003 1.00 12.45 98 MET A N 1
ATOM 735 C CA . MET A 1 106 ? 38.135 1.448 37.907 1.00 12.37 98 MET A CA 1
ATOM 736 C C . MET A 1 106 ? 37.867 1.945 36.492 1.00 12.53 98 MET A C 1
ATOM 737 O O . MET A 1 106 ? 38.339 3.008 36.104 1.00 12.67 98 MET A O 1
ATOM 742 N N . ALA A 1 107 ? 37.140 1.144 35.717 1.00 12.63 99 ALA A N 1
ATOM 743 C CA . ALA A 1 107 ? 36.768 1.502 34.354 1.00 12.88 99 ALA A CA 1
ATOM 744 C C . ALA A 1 107 ? 35.413 2.205 34.359 1.00 13.11 99 ALA A C 1
ATOM 745 O O . ALA A 1 107 ? 34.365 1.564 34.281 1.00 13.23 99 ALA A O 1
ATOM 747 N N . ALA A 1 108 ? 35.452 3.530 34.430 1.00 13.29 100 ALA A N 1
ATOM 748 C CA . ALA A 1 108 ? 34.247 4.347 34.558 1.00 13.34 100 ALA A CA 1
ATOM 749 C C . ALA A 1 108 ? 34.221 5.569 33.616 1.00 13.62 100 ALA A C 1
ATOM 750 O O . ALA A 1 108 ? 33.602 6.596 33.923 1.00 13.35 100 ALA A O 1
ATOM 752 N N . ILE A 1 109 ? 34.897 5.458 32.478 1.00 13.56 101 ILE A N 1
ATOM 753 C CA . ILE A 1 109 ? 34.702 6.394 31.378 1.00 13.89 101 ILE A CA 1
ATOM 754 C C . ILE A 1 109 ? 33.334 6.086 30.762 1.00 14.28 101 ILE A C 1
ATOM 755 O O . ILE A 1 109 ? 32.937 4.928 30.693 1.00 14.47 101 ILE A O 1
ATOM 760 N N . VAL A 1 110 ? 32.609 7.120 30.341 1.00 14.49 102 VAL A N 1
ATOM 761 C CA . VAL A 1 110 ? 31.335 6.919 29.649 1.00 14.58 102 VAL A CA 1
ATOM 762 C C . VAL A 1 110 ? 31.540 6.582 28.168 1.00 14.70 102 VAL A C 1
ATOM 763 O O . VAL A 1 110 ? 32.372 7.182 27.486 1.00 14.97 102 VAL A O 1
ATOM 767 N N . GLY A 1 111 ? 30.776 5.607 27.685 1.00 14.77 103 GLY A N 1
ATOM 768 C CA . GLY A 1 111 ? 30.749 5.269 26.275 1.00 14.80 103 GLY A CA 1
ATOM 769 C C . GLY A 1 111 ? 31.911 4.406 25.811 1.00 14.89 103 GLY A C 1
ATOM 770 O O . GLY A 1 111 ? 32.775 4.007 26.597 1.00 14.57 103 GLY A O 1
ATOM 771 N N . ALA A 1 112 ? 31.930 4.145 24.507 1.00 14.95 104 ALA A N 1
ATOM 772 C CA . ALA A 1 112 ? 32.956 3.319 23.868 1.00 14.97 104 ALA A CA 1
ATOM 773 C C . ALA A 1 112 ? 34.350 3.959 23.920 1.00 15.22 104 ALA A C 1
ATOM 774 O O . ALA A 1 112 ? 35.345 3.281 23.686 1.00 14.96 104 ALA A O 1
ATOM 776 N N . ALA A 1 113 ? 34.419 5.251 24.237 1.00 15.22 105 ALA A N 1
ATOM 777 C CA . ALA A 1 113 ? 35.694 5.935 24.467 1.00 15.32 105 ALA A CA 1
ATOM 778 C C . ALA A 1 113 ? 36.536 5.274 25.567 1.00 15.23 105 ALA A C 1
ATOM 779 O O . ALA A 1 113 ? 37.763 5.393 25.574 1.00 15.18 105 ALA A O 1
ATOM 781 N N . GLY A 1 114 ? 35.884 4.575 26.492 1.00 14.78 106 GLY A N 1
ATOM 782 C CA . GLY A 1 114 ? 36.594 3.844 27.527 1.00 14.68 106 GLY A CA 1
ATOM 783 C C . GLY A 1 114 ? 37.216 2.521 27.099 1.00 14.54 106 GLY A C 1
ATOM 784 O O . GLY A 1 114 ? 37.936 1.913 27.881 1.00 14.28 106 GLY A O 1
ATOM 785 N N . LEU A 1 115 ? 36.971 2.081 25.867 1.00 14.58 107 LEU A N 1
ATOM 786 C CA . LEU A 1 115 ? 37.380 0.742 25.437 1.00 14.92 107 LEU A CA 1
ATOM 787 C C . LEU A 1 115 ? 38.892 0.514 25.455 1.00 15.01 107 LEU A C 1
ATOM 788 O O . LEU A 1 115 ? 39.358 -0.457 26.033 1.00 14.57 107 LEU A O 1
ATOM 793 N N . LEU A 1 116 ? 39.652 1.393 24.805 1.00 15.37 108 LEU A N 1
ATOM 794 C CA . LEU A 1 116 ? 41.092 1.173 24.640 1.00 15.85 108 LEU A CA 1
ATOM 795 C C . LEU A 1 116 ? 41.859 1.226 25.977 1.00 15.62 108 LEU A C 1
ATOM 796 O O . LEU A 1 116 ? 42.694 0.363 26.227 1.00 15.67 108 LEU A O 1
ATOM 801 N N . PRO A 1 117 ? 41.595 2.212 26.834 1.00 15.58 109 PRO A N 1
ATOM 802 C CA . PRO A 1 117 ? 42.203 2.227 28.178 1.00 15.17 109 PRO A CA 1
ATOM 803 C C . PRO A 1 117 ? 41.818 1.027 29.055 1.00 14.85 109 PRO A C 1
ATOM 804 O O . PRO A 1 117 ? 42.642 0.563 29.851 1.00 14.24 109 PRO A O 1
ATOM 808 N N . THR A 1 118 ? 40.595 0.523 28.897 1.00 14.50 110 THR A N 1
ATOM 809 C CA . THR A 1 118 ? 40.141 -0.642 29.646 1.00 14.41 110 THR A CA 1
ATOM 810 C C . THR A 1 118 ? 40.836 -1.913 29.142 1.00 14.70 110 THR A C 1
ATOM 811 O O . THR A 1 118 ? 41.267 -2.752 29.934 1.00 14.20 110 THR A O 1
ATOM 815 N N . LEU A 1 119 ? 40.945 -2.037 27.823 1.00 14.95 111 LEU A N 1
ATOM 816 C CA . LEU A 1 119 ? 41.664 -3.141 27.190 1.00 15.49 111 LEU A CA 1
ATOM 817 C C . LEU A 1 119 ? 43.155 -3.122 27.569 1.00 15.67 111 LEU A C 1
ATOM 818 O O . LEU A 1 119 ? 43.775 -4.172 27.694 1.00 15.56 111 LEU A O 1
ATOM 823 N N . ALA A 1 120 ? 43.718 -1.930 27.761 1.00 15.65 112 ALA A N 1
ATOM 824 C CA . ALA A 1 120 ? 45.112 -1.802 28.179 1.00 15.64 112 ALA A CA 1
ATOM 825 C C . ALA A 1 120 ? 45.316 -2.349 29.592 1.00 15.69 112 ALA A C 1
ATOM 826 O O . ALA A 1 120 ? 46.319 -3.001 29.861 1.00 15.72 112 ALA A O 1
ATOM 828 N N . ALA A 1 121 ? 44.363 -2.090 30.488 1.00 15.51 113 ALA A N 1
ATOM 829 C CA . ALA A 1 121 ? 44.399 -2.638 31.845 1.00 15.63 113 ALA A CA 1
ATOM 830 C C . ALA A 1 121 ? 44.285 -4.157 31.806 1.00 15.80 113 ALA A C 1
ATOM 831 O O . ALA A 1 121 ? 44.957 -4.864 32.551 1.00 15.54 113 ALA A O 1
ATOM 833 N N . ILE A 1 122 ? 43.414 -4.652 30.933 1.00 16.14 114 ILE A N 1
ATOM 834 C CA . ILE A 1 122 ? 43.194 -6.087 30.802 1.00 16.47 114 ILE A CA 1
ATOM 835 C C . ILE A 1 122 ? 44.481 -6.792 30.346 1.00 17.14 114 ILE A C 1
ATOM 836 O O . ILE A 1 122 ? 44.870 -7.803 30.919 1.00 17.44 114 ILE A O 1
ATOM 841 N N . ARG A 1 123 ? 45.136 -6.248 29.327 1.00 18.07 115 ARG A N 1
ATOM 842 C CA . ARG A 1 123 ? 46.363 -6.846 28.788 1.00 18.70 115 ARG A CA 1
ATOM 843 C C . ARG A 1 123 ? 47.507 -6.837 29.806 1.00 18.77 115 ARG A C 1
ATOM 844 O O . ARG A 1 123 ? 48.361 -7.727 29.792 1.00 18.83 115 ARG A O 1
ATOM 852 N N . ALA A 1 124 ? 47.512 -5.841 30.690 1.00 18.70 116 ALA A N 1
ATOM 853 C CA . ALA A 1 124 ? 48.495 -5.751 31.770 1.00 18.79 116 ALA A CA 1
ATOM 854 C C . ALA A 1 124 ? 48.149 -6.664 32.958 1.00 18.72 116 ALA A C 1
ATOM 855 O O . ALA A 1 124 ? 48.910 -6.745 33.917 1.00 18.71 116 ALA A O 1
ATOM 857 N N . GLY A 1 125 ? 46.993 -7.318 32.906 1.00 18.65 117 GLY A N 1
ATOM 858 C CA . GLY A 1 125 ? 46.617 -8.321 33.889 1.00 18.62 117 GLY A CA 1
ATOM 859 C C . GLY A 1 125 ? 46.044 -7.769 35.181 1.00 18.51 117 GLY A C 1
ATOM 860 O O . GLY A 1 125 ? 46.118 -8.429 36.217 1.00 18.67 117 GLY A O 1
ATOM 861 N N . LYS A 1 126 ? 45.451 -6.578 35.123 1.00 18.08 118 LYS A N 1
ATOM 862 C CA . LYS A 1 126 ? 44.960 -5.899 36.321 1.00 17.78 118 LYS A CA 1
ATOM 863 C C . LYS A 1 126 ? 43.558 -6.382 36.688 1.00 17.55 118 LYS A C 1
ATOM 864 O O . LYS A 1 126 ? 42.865 -6.983 35.872 1.00 17.40 118 LYS A O 1
ATOM 870 N N . THR A 1 127 ? 43.164 -6.123 37.930 1.00 17.32 119 THR A N 1
ATOM 871 C CA . THR A 1 127 ? 41.787 -6.322 38.366 1.00 17.08 119 THR A CA 1
ATOM 872 C C . THR A 1 127 ? 40.950 -5.193 37.777 1.00 16.61 119 THR A C 1
ATOM 873 O O . THR A 1 127 ? 41.212 -4.026 38.050 1.00 16.55 119 THR A O 1
ATOM 877 N N . ILE A 1 128 ? 39.958 -5.548 36.966 1.00 16.01 120 ILE A N 1
ATOM 878 C CA . ILE A 1 128 ? 39.084 -4.584 36.302 1.00 15.71 120 ILE A CA 1
ATOM 879 C C . ILE A 1 128 ? 37.766 -4.427 37.071 1.00 15.40 120 ILE A C 1
ATOM 880 O O . ILE A 1 128 ? 36.972 -5.356 37.161 1.00 15.52 120 ILE A O 1
ATOM 885 N N . LEU A 1 129 ? 37.551 -3.251 37.632 1.00 14.59 121 LEU A N 1
ATOM 886 C CA . LEU A 1 129 ? 36.276 -2.901 38.231 1.00 14.12 121 LEU A CA 1
ATOM 887 C C . LEU A 1 129 ? 35.446 -2.271 37.107 1.00 13.97 121 LEU A C 1
ATOM 888 O O . LEU A 1 129 ? 35.601 -1.099 36.805 1.00 13.67 121 LEU A O 1
ATOM 893 N N . LEU A 1 130 ? 34.607 -3.079 36.459 1.00 13.71 122 LEU A N 1
ATOM 894 C CA . LEU A 1 130 ? 33.907 -2.669 35.240 1.00 13.86 122 LEU A CA 1
ATOM 895 C C . LEU A 1 130 ? 32.573 -1.974 35.504 1.00 13.67 122 LEU A C 1
ATOM 896 O O . LEU A 1 130 ? 31.568 -2.627 35.781 1.00 13.19 122 LEU A O 1
ATOM 901 N N . ALA A 1 131 ? 32.569 -0.651 35.401 1.00 13.41 123 ALA A N 1
ATOM 902 C CA . ALA A 1 131 ? 31.329 0.131 35.419 1.00 13.56 123 ALA A CA 1
ATOM 903 C C . ALA A 1 131 ? 30.890 0.484 33.999 1.00 13.77 123 ALA A C 1
ATOM 904 O O . ALA A 1 131 ? 29.699 0.498 33.701 1.00 14.19 123 ALA A O 1
ATOM 906 N N . ASN A 1 132 ? 31.876 0.724 33.132 1.00 14.02 124 ASN A N 1
ATOM 907 C CA . ASN A 1 132 ? 31.700 1.222 31.768 1.00 14.09 124 ASN A CA 1
ATOM 908 C C . ASN A 1 132 ? 31.137 0.131 30.846 1.00 14.24 124 ASN A C 1
ATOM 909 O O . ASN A 1 132 ? 31.874 -0.494 30.074 1.00 14.01 124 ASN A O 1
ATOM 914 N N . LYS A 1 133 ? 29.826 -0.072 30.917 1.00 14.06 125 LYS A N 1
ATOM 915 C CA . LYS A 1 133 ? 29.175 -1.177 30.207 1.00 14.53 125 LYS A CA 1
ATOM 916 C C . LYS A 1 133 ? 29.285 -1.103 28.674 1.00 14.50 125 LYS A C 1
ATOM 917 O O . LYS A 1 133 ? 29.291 -2.136 28.014 1.00 14.50 125 LYS A O 1
ATOM 923 N N . GLU A 1 134 ? 29.386 0.106 28.122 1.00 14.59 126 GLU A N 1
ATOM 924 C CA . GLU A 1 134 ? 29.445 0.294 26.671 1.00 14.82 126 GLU A CA 1
ATOM 925 C C . GLU A 1 134 ? 30.693 -0.349 26.043 1.00 14.70 126 GLU A C 1
ATOM 926 O O . GLU A 1 134 ? 30.666 -0.758 24.884 1.00 14.17 126 GLU A O 1
ATOM 932 N N . SER A 1 135 ? 31.780 -0.435 26.806 1.00 14.67 127 SER A N 1
ATOM 933 C CA . SER A 1 135 ? 33.002 -1.085 26.328 1.00 14.77 127 SER A CA 1
ATOM 934 C C . SER A 1 135 ? 32.811 -2.577 26.094 1.00 14.89 127 SER A C 1
ATOM 935 O O . SER A 1 135 ? 33.254 -3.106 25.073 1.00 14.84 127 SER A O 1
ATOM 938 N N . LEU A 1 136 ? 32.154 -3.252 27.035 1.00 14.70 128 LEU A N 1
ATOM 939 C CA . LEU A 1 136 ? 31.848 -4.669 26.879 1.00 14.85 128 LEU A CA 1
ATOM 940 C C . LEU A 1 136 ? 30.785 -4.866 25.796 1.00 14.82 128 LEU A C 1
ATOM 941 O O . LEU A 1 136 ? 30.905 -5.762 24.967 1.00 14.79 128 LEU A O 1
ATOM 946 N N . VAL A 1 137 ? 29.755 -4.027 25.787 1.00 14.86 129 VAL A N 1
ATOM 947 C CA . VAL A 1 137 ? 28.702 -4.130 24.771 1.00 15.20 129 VAL A CA 1
ATOM 948 C C . VAL A 1 137 ? 29.259 -4.005 23.346 1.00 15.62 129 VAL A C 1
ATOM 949 O O . VAL A 1 137 ? 28.891 -4.777 22.462 1.00 15.60 129 VAL A O 1
ATOM 953 N N . THR A 1 138 ? 30.147 -3.042 23.128 1.00 15.90 130 THR A N 1
ATOM 954 C CA . THR A 1 138 ? 30.646 -2.770 21.782 1.00 16.63 130 THR A CA 1
ATOM 955 C C . THR A 1 138 ? 31.741 -3.733 21.316 1.00 16.92 130 THR A C 1
ATOM 956 O O . THR A 1 138 ? 31.978 -3.849 20.121 1.00 16.72 130 THR A O 1
ATOM 960 N N . CYS A 1 139 ? 32.395 -4.414 22.256 1.00 17.40 131 CYS A N 1
ATOM 961 C CA . CYS A 1 139 ? 33.523 -5.301 21.953 1.00 18.19 131 CYS A CA 1
ATOM 962 C C . CYS A 1 139 ? 33.182 -6.793 22.139 1.00 18.24 131 CYS A C 1
ATOM 963 O O . CYS A 1 139 ? 33.796 -7.659 21.513 1.00 18.52 131 CYS A O 1
ATOM 966 N N . GLY A 1 140 ? 32.219 -7.082 23.009 1.00 18.08 132 GLY A N 1
ATOM 967 C CA . GLY A 1 140 ? 31.655 -8.416 23.156 1.00 18.14 132 GLY A CA 1
ATOM 968 C C . GLY A 1 140 ? 32.669 -9.514 23.429 1.00 18.27 132 GLY A C 1
ATOM 969 O O . GLY A 1 140 ? 33.453 -9.425 24.367 1.00 17.58 132 GLY A O 1
ATOM 970 N N . ARG A 1 141 ? 32.646 -10.551 22.596 1.00 18.60 133 ARG A N 1
ATOM 971 C CA . ARG A 1 141 ? 33.488 -11.728 22.786 1.00 19.30 133 ARG A CA 1
ATOM 972 C C . ARG A 1 141 ? 34.986 -11.398 22.773 1.00 19.01 133 ARG A C 1
ATOM 973 O O . ARG A 1 141 ? 35.751 -11.989 23.523 1.00 19.32 133 ARG A O 1
ATOM 981 N N . LEU A 1 142 ? 35.400 -10.456 21.933 1.00 18.84 134 LEU A N 1
ATOM 982 C CA . LEU A 1 142 ? 36.803 -10.022 21.893 1.00 18.90 134 LEU A CA 1
ATOM 983 C C . LEU A 1 142 ? 37.277 -9.467 23.241 1.00 18.70 134 LEU A C 1
ATOM 984 O O . LEU A 1 142 ? 38.424 -9.677 23.628 1.00 18.54 134 LEU A O 1
ATOM 989 N N . PHE A 1 143 ? 36.385 -8.755 23.933 1.00 18.23 135 PHE A N 1
ATOM 990 C CA . PHE A 1 143 ? 36.619 -8.260 25.301 1.00 18.18 135 PHE A CA 1
ATOM 991 C C . PHE A 1 143 ? 36.791 -9.407 26.299 1.00 18.24 135 PHE A C 1
ATOM 992 O O . PHE A 1 143 ? 37.760 -9.440 27.054 1.00 17.54 135 PHE A O 1
ATOM 1000 N N . MET A 1 144 ? 35.843 -10.340 26.299 1.00 18.87 136 MET A N 1
ATOM 1001 C CA . MET A 1 144 ? 35.847 -11.448 27.258 1.00 19.54 136 MET A CA 1
ATOM 1002 C C . MET A 1 144 ? 37.041 -12.374 27.026 1.00 20.04 136 MET A C 1
ATOM 1003 O O . MET A 1 144 ? 37.619 -12.899 27.977 1.00 19.87 136 MET A O 1
ATOM 1008 N N . ASP A 1 145 ? 37.416 -12.547 25.763 1.00 20.92 137 ASP A N 1
ATOM 1009 C CA . ASP A 1 145 ? 38.571 -13.359 25.398 1.00 21.69 137 ASP A CA 1
ATOM 1010 C C . ASP A 1 145 ? 39.872 -12.701 25.853 1.00 22.09 137 ASP A C 1
ATOM 1011 O O . ASP A 1 145 ? 40.783 -13.390 26.300 1.00 21.97 137 ASP A O 1
ATOM 1016 N N . ALA A 1 146 ? 39.955 -11.376 25.742 1.00 22.62 138 ALA A N 1
ATOM 1017 C CA . ALA A 1 146 ? 41.143 -10.637 26.170 1.00 23.05 138 ALA A CA 1
ATOM 1018 C C . ALA A 1 146 ? 41.356 -10.778 27.677 1.00 23.68 138 ALA A C 1
ATOM 1019 O O . ALA A 1 146 ? 42.487 -10.926 28.138 1.00 23.56 138 ALA A O 1
ATOM 1021 N N . VAL A 1 147 ? 40.260 -10.736 28.432 1.00 24.33 139 VAL A N 1
ATOM 1022 C CA . VAL A 1 147 ? 40.288 -10.975 29.873 1.00 25.19 139 VAL A CA 1
ATOM 1023 C C . VAL A 1 147 ? 40.812 -12.380 30.179 1.00 26.21 139 VAL A C 1
ATOM 1024 O O . VAL A 1 147 ? 41.652 -12.549 31.056 1.00 25.97 139 VAL A O 1
ATOM 1028 N N . LYS A 1 148 ? 40.332 -13.376 29.439 1.00 27.73 140 LYS A N 1
ATOM 1029 C CA . LYS A 1 148 ? 40.717 -14.769 29.677 1.00 29.00 140 LYS A CA 1
ATOM 1030 C C . LYS A 1 148 ? 42.190 -15.028 29.358 1.00 29.79 140 LYS A C 1
ATOM 1031 O O . LYS A 1 148 ? 42.886 -15.695 30.125 1.00 30.16 140 LYS A O 1
ATOM 1037 N N . GLN A 1 149 ? 42.664 -14.475 28.244 1.00 30.63 141 GLN A N 1
ATOM 1038 C CA . GLN A 1 149 ? 44.031 -14.704 27.771 1.00 31.52 141 GLN A CA 1
ATOM 1039 C C . GLN A 1 149 ? 45.093 -14.014 28.642 1.00 31.74 141 GLN A C 1
ATOM 1040 O O . GLN A 1 149 ? 46.238 -14.464 28.706 1.00 31.64 141 GLN A O 1
ATOM 1046 N N . SER A 1 150 ? 44.711 -12.932 29.311 1.00 31.90 142 SER A N 1
ATOM 1047 C CA . SER A 1 150 ? 45.651 -12.150 30.108 1.00 32.27 142 SER A CA 1
ATOM 1048 C C . SER A 1 150 ? 45.578 -12.470 31.597 1.00 32.26 142 SER A C 1
ATOM 1049 O O . SER A 1 150 ? 46.379 -11.962 32.380 1.00 32.51 142 SER A O 1
ATOM 1052 N N . LYS A 1 151 ? 44.626 -13.313 31.986 1.00 32.18 143 LYS A N 1
ATOM 1053 C CA . LYS A 1 151 ? 44.396 -13.633 33.392 1.00 32.31 143 LYS A CA 1
ATOM 1054 C C . LYS A 1 151 ? 44.176 -12.347 34.203 1.00 31.71 143 LYS A C 1
ATOM 1055 O O . LYS A 1 151 ? 44.786 -12.128 35.253 1.00 31.75 143 LYS A O 1
ATOM 1061 N N . ALA A 1 152 ? 43.314 -11.484 33.672 1.00 30.80 144 ALA A N 1
ATOM 1062 C CA . ALA A 1 152 ? 42.781 -10.354 34.422 1.00 29.91 144 ALA A CA 1
ATOM 1063 C C . ALA A 1 152 ? 41.564 -10.855 35.189 1.00 29.01 144 ALA A C 1
ATOM 1064 O O . ALA A 1 152 ? 40.953 -11.845 34.801 1.00 29.11 144 ALA A O 1
ATOM 1066 N N . GLN A 1 153 ? 41.222 -10.178 36.279 1.00 27.99 145 GLN A N 1
ATOM 1067 C CA . GLN A 1 153 ? 40.045 -10.520 37.071 1.00 27.01 145 GLN A CA 1
ATOM 1068 C C . GLN A 1 153 ? 38.993 -9.441 36.828 1.00 25.75 145 GLN A C 1
ATOM 1069 O O . GLN A 1 153 ? 39.237 -8.272 37.104 1.00 25.47 145 GLN A O 1
ATOM 1075 N N . LEU A 1 154 ? 37.837 -9.842 36.305 1.00 23.89 146 LEU A N 1
ATOM 1076 C CA . LEU A 1 154 ? 36.738 -8.920 36.020 1.00 22.50 146 LEU A CA 1
ATOM 1077 C C . LEU A 1 154 ? 35.771 -8.926 37.195 1.00 20.83 146 LEU A C 1
ATOM 1078 O O . LEU A 1 154 ? 35.310 -9.982 37.604 1.00 20.74 146 LEU A O 1
ATOM 1083 N N . LEU A 1 155 ? 35.456 -7.748 37.721 1.00 18.92 147 LEU A N 1
ATOM 1084 C CA . LEU A 1 155 ? 34.479 -7.609 38.792 1.00 17.65 147 LEU A CA 1
ATOM 1085 C C . LEU A 1 155 ? 33.426 -6.585 38.354 1.00 16.78 147 LEU A C 1
ATOM 1086 O O . LEU A 1 155 ? 33.761 -5.436 38.103 1.00 16.26 147 LEU A O 1
ATOM 1091 N N . PRO A 1 156 ? 32.167 -7.003 38.223 1.00 15.85 148 PRO A N 1
ATOM 1092 C CA . PRO A 1 156 ? 31.116 -6.097 37.747 1.00 15.31 148 PRO A CA 1
ATOM 1093 C C . PRO A 1 156 ? 30.719 -5.045 38.782 1.00 15.02 148 PRO A C 1
ATOM 1094 O O . PRO A 1 156 ? 30.309 -5.386 39.886 1.00 14.50 148 PRO A O 1
ATOM 1098 N N . VAL A 1 157 ? 30.837 -3.779 38.401 1.00 14.81 149 VAL A N 1
ATOM 1099 C CA . VAL A 1 157 ? 30.462 -2.648 39.247 1.00 14.74 149 VAL A CA 1
ATOM 1100 C C . VAL A 1 157 ? 29.021 -2.185 38.994 1.00 14.59 149 VAL A C 1
ATOM 1101 O O . VAL A 1 157 ? 28.342 -1.708 39.918 1.00 14.44 149 VAL A O 1
ATOM 1105 N N . ASP A 1 158 ? 28.572 -2.293 37.744 1.00 14.08 150 ASP A N 1
ATOM 1106 C CA . ASP A 1 158 ? 27.190 -1.976 37.370 1.00 14.29 150 ASP A CA 1
ATOM 1107 C C . ASP A 1 158 ? 26.264 -2.606 38.408 1.00 14.02 150 ASP A C 1
ATOM 1108 O O . ASP A 1 158 ? 26.416 -3.777 38.715 1.00 13.97 150 ASP A O 1
ATOM 1113 N N . SER A 1 159 ? 25.332 -1.826 38.958 1.00 13.81 151 SER A N 1
ATOM 1114 C CA . SER A 1 159 ? 24.542 -2.247 40.125 1.00 13.54 151 SER A CA 1
ATOM 1115 C C . SER A 1 159 ? 23.906 -3.613 39.934 1.00 13.26 151 SER A C 1
ATOM 1116 O O . SER A 1 159 ? 24.018 -4.485 40.795 1.00 12.75 151 SER A O 1
ATOM 1119 N N . GLU A 1 160 ? 23.256 -3.789 38.792 1.00 13.00 152 GLU A N 1
ATOM 1120 C CA . GLU A 1 160 ? 22.514 -5.010 38.500 1.00 12.83 152 GLU A CA 1
ATOM 1121 C C . GLU A 1 160 ? 23.457 -6.205 38.405 1.00 12.65 152 GLU A C 1
ATOM 1122 O O . GLU A 1 160 ? 23.191 -7.273 38.949 1.00 12.47 152 GLU A O 1
ATOM 1128 N N . HIS A 1 161 ? 24.569 -6.008 37.714 1.00 12.73 153 HIS A N 1
ATOM 1129 C CA . HIS A 1 161 ? 25.522 -7.092 37.454 1.00 12.58 153 HIS A CA 1
ATOM 1130 C C . HIS A 1 161 ? 26.302 -7.432 38.717 1.00 12.18 153 HIS A C 1
ATOM 1131 O O . HIS A 1 161 ? 26.697 -8.582 38.929 1.00 12.08 153 HIS A O 1
ATOM 1138 N N . ASN A 1 162 ? 26.478 -6.443 39.582 1.00 11.94 154 ASN A N 1
ATOM 1139 C CA . ASN A 1 162 ? 27.090 -6.673 40.877 1.00 12.05 154 ASN A CA 1
ATOM 1140 C C . ASN A 1 162 ? 26.164 -7.485 41.788 1.00 11.97 154 ASN A C 1
ATOM 1141 O O . ASN A 1 162 ? 26.615 -8.338 42.540 1.00 11.92 154 ASN A O 1
ATOM 1146 N N . ALA A 1 163 ? 24.867 -7.206 41.704 1.00 12.15 155 ALA A N 1
ATOM 1147 C CA . ALA A 1 163 ? 23.865 -7.884 42.516 1.00 12.29 155 ALA A CA 1
ATOM 1148 C C . ALA A 1 163 ? 23.740 -9.345 42.086 1.00 12.29 155 ALA A C 1
ATOM 1149 O O . ALA A 1 163 ? 23.613 -10.241 42.928 1.00 12.39 155 ALA A O 1
ATOM 1151 N N . ILE A 1 164 ? 23.800 -9.573 40.778 1.00 12.58 156 ILE A N 1
ATOM 1152 C CA . ILE A 1 164 ? 23.778 -10.921 40.223 1.00 12.59 156 ILE A CA 1
ATOM 1153 C C . ILE A 1 164 ? 25.045 -11.668 40.653 1.00 13.10 156 ILE A C 1
ATOM 1154 O O . ILE A 1 164 ? 24.965 -12.793 41.116 1.00 12.87 156 ILE A O 1
ATOM 1159 N N . PHE A 1 165 ? 26.198 -11.009 40.536 1.00 13.15 157 PHE A N 1
ATOM 1160 C CA . PHE A 1 165 ? 27.478 -11.573 40.967 1.00 13.70 157 PHE A CA 1
ATOM 1161 C C . PHE A 1 165 ? 27.430 -12.021 42.433 1.00 13.99 157 PHE A C 1
ATOM 1162 O O . PHE A 1 165 ? 27.849 -13.132 42.771 1.00 14.28 157 PHE A O 1
ATOM 1170 N N . GLN A 1 166 ? 26.908 -11.155 43.298 1.00 14.01 158 GLN A N 1
ATOM 1171 C CA . GLN A 1 166 ? 26.802 -11.446 44.731 1.00 14.18 158 GLN A CA 1
ATOM 1172 C C . GLN A 1 166 ? 25.817 -12.587 45.000 1.00 14.48 158 GLN A C 1
ATOM 1173 O O . GLN A 1 166 ? 25.913 -13.261 46.025 1.00 14.87 158 GLN A O 1
ATOM 1179 N N . SER A 1 167 ? 24.882 -12.785 44.073 1.00 14.73 159 SER A N 1
ATOM 1180 C CA . SER A 1 167 ? 23.840 -13.812 44.171 1.00 15.25 159 SER A CA 1
ATOM 1181 C C . SER A 1 167 ? 24.150 -15.114 43.407 1.00 15.64 159 SER A C 1
ATOM 1182 O O . SER A 1 167 ? 23.294 -15.996 43.314 1.00 15.18 159 SER A O 1
ATOM 1185 N N . LEU A 1 168 ? 25.366 -15.235 42.874 1.00 16.44 160 LEU A N 1
ATOM 1186 C CA . LEU A 1 168 ? 25.808 -16.442 42.167 1.00 16.96 160 LEU A CA 1
ATOM 1187 C C . LEU A 1 168 ? 26.806 -17.233 43.022 1.00 18.08 160 LEU A C 1
ATOM 1188 O O . LEU A 1 168 ? 27.465 -16.659 43.889 1.00 18.39 160 LEU A O 1
ATOM 1193 N N . PRO A 1 169 ? 26.945 -18.535 42.773 1.00 19.21 161 PRO A N 1
ATOM 1194 C CA . PRO A 1 169 ? 27.871 -19.366 43.559 1.00 19.87 161 PRO A CA 1
ATOM 1195 C C . PRO A 1 169 ? 29.336 -19.162 43.155 1.00 20.76 161 PRO A C 1
ATOM 1196 O O . PRO A 1 169 ? 29.608 -18.567 42.109 1.00 20.40 161 PRO A O 1
ATOM 1200 N N . GLN A 1 170 ? 30.260 -19.671 43.968 1.00 21.67 162 GLN A N 1
ATOM 1201 C CA . GLN A 1 170 ? 31.687 -19.378 43.807 1.00 22.61 162 GLN A CA 1
ATOM 1202 C C . GLN A 1 170 ? 32.270 -19.821 42.463 1.00 22.62 162 GLN A C 1
ATOM 1203 O O . GLN A 1 170 ? 33.025 -19.067 41.870 1.00 22.75 162 GLN A O 1
ATOM 1209 N N . PRO A 1 171 ? 31.941 -21.020 41.981 1.00 22.82 163 PRO A N 1
ATOM 1210 C CA . PRO A 1 171 ? 32.447 -21.479 40.679 1.00 22.88 163 PRO A CA 1
ATOM 1211 C C . PRO A 1 171 ? 32.117 -20.546 39.504 1.00 23.07 163 PRO A C 1
ATOM 1212 O O . PRO A 1 171 ? 32.917 -20.464 38.571 1.00 23.20 163 PRO A O 1
ATOM 1216 N N . ILE A 1 172 ? 30.970 -19.864 39.545 1.00 23.12 164 ILE A N 1
ATOM 1217 C CA . ILE A 1 172 ? 30.641 -18.855 38.537 1.00 23.18 164 ILE A CA 1
ATOM 1218 C C . ILE A 1 172 ? 31.437 -17.565 38.780 1.00 23.27 164 ILE A C 1
ATOM 1219 O O . ILE A 1 172 ? 31.978 -16.979 37.845 1.00 23.01 164 ILE A O 1
ATOM 1224 N N . GLN A 1 173 ? 31.498 -17.125 40.036 1.00 23.53 165 GLN A N 1
ATOM 1225 C CA . GLN A 1 173 ? 32.224 -15.908 40.395 1.00 23.97 165 GLN A CA 1
ATOM 1226 C C . GLN A 1 173 ? 33.700 -15.961 39.968 1.00 24.40 165 GLN A C 1
ATOM 1227 O O . GLN A 1 173 ? 34.247 -14.960 39.503 1.00 24.50 165 GLN A O 1
ATOM 1233 N N . HIS A 1 174 ? 34.315 -17.139 40.106 1.00 24.75 166 HIS A N 1
ATOM 1234 C CA . HIS A 1 174 ? 35.750 -17.339 39.863 1.00 24.94 166 HIS A CA 1
ATOM 1235 C C . HIS A 1 174 ? 36.077 -17.775 38.429 1.00 24.66 166 HIS A C 1
ATOM 1236 O O . HIS A 1 174 ? 37.236 -18.028 38.108 1.00 24.60 166 HIS A O 1
ATOM 1243 N N . ASN A 1 175 ? 35.063 -17.886 37.574 1.00 24.24 167 ASN A N 1
ATOM 1244 C CA . ASN A 1 175 ? 35.278 -18.141 36.152 1.00 23.93 167 ASN A CA 1
ATOM 1245 C C . ASN A 1 175 ? 34.255 -17.366 35.329 1.00 23.73 167 ASN A C 1
ATOM 1246 O O . ASN A 1 175 ? 33.513 -17.930 34.531 1.00 23.39 167 ASN A O 1
ATOM 1251 N N . LEU A 1 176 ? 34.244 -16.054 35.532 1.00 23.61 168 LEU A N 1
ATOM 1252 C CA . LEU A 1 176 ? 33.222 -15.182 34.963 1.00 23.71 168 LEU A CA 1
ATOM 1253 C C . LEU A 1 176 ? 33.233 -15.193 33.429 1.00 23.77 168 LEU A C 1
ATOM 1254 O O . LEU A 1 176 ? 34.272 -14.984 32.803 1.00 23.99 168 LEU A O 1
ATOM 1259 N N . GLY A 1 177 ? 32.073 -15.476 32.839 1.00 23.82 169 GLY A N 1
ATOM 1260 C CA . GLY A 1 177 ? 31.900 -15.483 31.396 1.00 24.06 169 GLY A CA 1
ATOM 1261 C C . GLY A 1 177 ? 32.093 -16.832 30.714 1.00 24.11 169 GLY A C 1
ATOM 1262 O O . GLY A 1 177 ? 31.766 -16.975 29.532 1.00 23.93 169 GLY A O 1
ATOM 1263 N N . TYR A 1 178 ? 32.614 -17.819 31.445 1.00 24.47 170 TYR A N 1
ATOM 1264 C CA . TYR A 1 178 ? 32.957 -19.124 30.863 1.00 24.69 170 TYR A CA 1
ATOM 1265 C C . TYR A 1 178 ? 32.426 -20.353 31.617 1.00 24.50 170 TYR A C 1
ATOM 1266 O O . TYR A 1 178 ? 32.467 -21.467 31.085 1.00 24.42 170 TYR A O 1
ATOM 1275 N N . ALA A 1 179 ? 31.901 -20.154 32.826 1.00 24.14 171 ALA A N 1
ATOM 1276 C CA . ALA A 1 179 ? 31.302 -21.239 33.600 1.00 23.78 171 ALA A CA 1
ATOM 1277 C C . ALA A 1 179 ? 29.876 -21.509 33.129 1.00 23.47 171 ALA A C 1
ATOM 1278 O O . ALA A 1 179 ? 29.230 -20.633 32.566 1.00 23.34 171 ALA A O 1
ATOM 1280 N N . ASP A 1 180 ? 29.391 -22.723 33.379 1.00 23.25 172 ASP A N 1
ATOM 1281 C CA . ASP A 1 180 ? 28.069 -23.154 32.939 1.00 23.12 172 ASP A CA 1
ATOM 1282 C C . ASP A 1 180 ? 27.053 -22.916 34.055 1.00 22.68 172 ASP A C 1
ATOM 1283 O O . ASP A 1 180 ? 27.180 -23.469 35.152 1.00 22.51 172 ASP A O 1
ATOM 1288 N N . LEU A 1 181 ? 26.054 -22.085 33.764 1.00 22.08 173 LEU A N 1
ATOM 1289 C CA . LEU A 1 181 ? 24.988 -21.765 34.710 1.00 21.95 173 LEU A CA 1
ATOM 1290 C C . LEU A 1 181 ? 24.214 -22.999 35.158 1.00 22.30 173 LEU A C 1
ATOM 1291 O O . LEU A 1 181 ? 23.983 -23.186 36.354 1.00 21.58 173 LEU A O 1
ATOM 1296 N N . GLU A 1 182 ? 23.831 -23.836 34.193 1.00 22.86 174 GLU A N 1
ATOM 1297 C CA . GLU A 1 182 ? 22.999 -25.013 34.452 1.00 23.72 174 GLU A CA 1
ATOM 1298 C C . GLU A 1 182 ? 23.705 -26.025 35.352 1.00 23.79 174 GLU A C 1
ATOM 1299 O O . GLU A 1 182 ? 23.074 -26.632 36.218 1.00 23.64 174 GLU A O 1
ATOM 1305 N N . GLN A 1 183 ? 25.012 -26.193 35.150 1.00 23.87 175 GLN A N 1
ATOM 1306 C CA . GLN A 1 183 ? 25.816 -27.112 35.959 1.00 24.05 175 GLN A CA 1
ATOM 1307 C C . GLN A 1 183 ? 25.924 -26.653 37.409 1.00 23.23 175 GLN A C 1
ATOM 1308 O O . GLN A 1 183 ? 26.189 -27.460 38.299 1.00 23.27 175 GLN A O 1
ATOM 1314 N N . ASN A 1 184 ? 25.747 -25.354 37.636 1.00 22.20 176 ASN A N 1
ATOM 1315 C CA . ASN A 1 184 ? 25.804 -24.790 38.982 1.00 21.57 176 ASN A CA 1
ATOM 1316 C C . ASN A 1 184 ? 24.427 -24.502 39.584 1.00 20.82 176 ASN A C 1
ATOM 1317 O O . ASN A 1 184 ? 24.325 -23.815 40.597 1.00 20.94 176 ASN A O 1
ATOM 1322 N N . GLY A 1 185 ? 23.380 -25.038 38.960 1.00 19.85 177 GLY A N 1
ATOM 1323 C CA . GLY A 1 185 ? 22.032 -24.985 39.506 1.00 19.29 177 GLY A CA 1
ATOM 1324 C C . GLY A 1 185 ? 21.243 -23.721 39.207 1.00 18.70 177 GLY A C 1
ATOM 1325 O O . GLY A 1 185 ? 20.171 -23.523 39.762 1.00 18.33 177 GLY A O 1
ATOM 1326 N N . VAL A 1 186 ? 21.770 -22.863 38.340 1.00 18.09 178 VAL A N 1
ATOM 1327 C CA . VAL A 1 186 ? 21.090 -21.625 37.969 1.00 18.15 178 VAL A CA 1
ATOM 1328 C C . VAL A 1 186 ? 20.135 -21.867 36.801 1.00 18.10 178 VAL A C 1
ATOM 1329 O O . VAL A 1 186 ? 20.501 -22.512 35.819 1.00 18.80 178 VAL A O 1
ATOM 1333 N N . VAL A 1 187 ? 18.914 -21.351 36.933 1.00 18.16 179 VAL A N 1
ATOM 1334 C CA . VAL A 1 187 ? 17.866 -21.445 35.919 1.00 18.33 179 VAL A CA 1
ATOM 1335 C C . VAL A 1 187 ? 17.825 -20.176 35.072 1.00 18.23 179 VAL A C 1
ATOM 1336 O O . VAL A 1 187 ? 17.707 -20.239 33.854 1.00 17.82 179 VAL A O 1
ATOM 1340 N N . SER A 1 188 ? 17.910 -19.018 35.718 1.00 18.11 180 SER A N 1
ATOM 1341 C CA . SER A 1 188 ? 17.952 -17.759 34.979 1.00 17.87 180 SER A CA 1
ATOM 1342 C C . SER A 1 188 ? 18.448 -16.595 35.825 1.00 17.83 180 SER A C 1
ATOM 1343 O O . SER A 1 188 ? 18.584 -16.698 37.040 1.00 17.32 180 SER A O 1
ATOM 1346 N N . ILE A 1 189 ? 18.733 -15.496 35.139 1.00 17.64 181 ILE A N 1
ATOM 1347 C CA . ILE A 1 189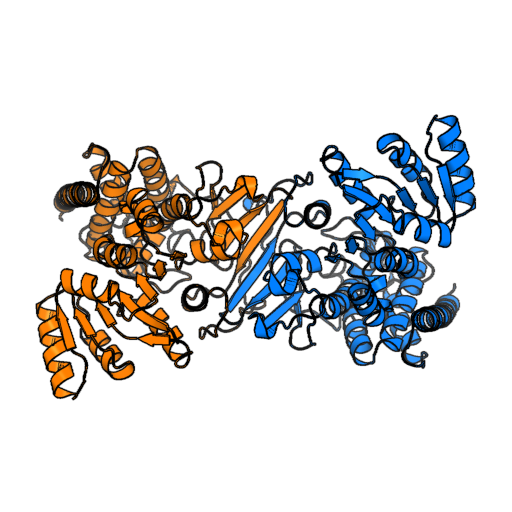 ? 19.194 -14.265 35.745 1.00 17.83 181 ILE A CA 1
ATOM 1348 C C . ILE A 1 189 ? 18.089 -13.230 35.535 1.00 17.67 181 ILE A C 1
ATOM 1349 O O . ILE A 1 189 ? 17.660 -12.998 34.401 1.00 17.35 181 ILE A O 1
ATOM 1354 N N . LEU A 1 190 ? 17.609 -12.655 36.638 1.00 17.51 182 LEU A N 1
ATOM 1355 C CA . LEU A 1 190 ? 16.550 -11.644 36.636 1.00 17.70 182 LEU A CA 1
ATOM 1356 C C . LEU A 1 190 ? 17.125 -10.230 36.700 1.00 17.26 182 LEU A C 1
ATOM 1357 O O . LEU A 1 190 ? 17.598 -9.790 37.745 1.00 16.98 182 LEU A O 1
ATOM 1362 N N . LEU A 1 191 ? 17.040 -9.511 35.592 1.00 16.84 183 LEU A N 1
ATOM 1363 C CA . LEU A 1 191 ? 17.531 -8.144 35.499 1.00 16.96 183 LEU A CA 1
ATOM 1364 C C . LEU A 1 191 ? 16.395 -7.142 35.782 1.00 17.04 183 LEU A C 1
ATOM 1365 O O . LEU A 1 191 ? 15.429 -7.110 35.047 1.00 16.99 183 LEU A O 1
ATOM 1370 N N . THR A 1 192 ? 16.503 -6.352 36.853 1.00 17.20 184 THR A N 1
ATOM 1371 C CA . THR A 1 192 ? 15.544 -5.263 37.156 1.00 17.62 184 THR A CA 1
ATOM 1372 C C . THR A 1 192 ? 16.111 -3.901 36.670 1.00 17.85 184 THR A C 1
ATOM 1373 O O . THR A 1 192 ? 17.308 -3.772 36.621 1.00 17.77 184 THR A O 1
ATOM 1377 N N . GLY A 1 193 ? 15.326 -2.862 36.339 1.00 18.82 185 GLY A N 1
ATOM 1378 C CA . GLY A 1 193 ? 13.899 -2.791 36.497 1.00 19.19 185 GLY A CA 1
ATOM 1379 C C . GL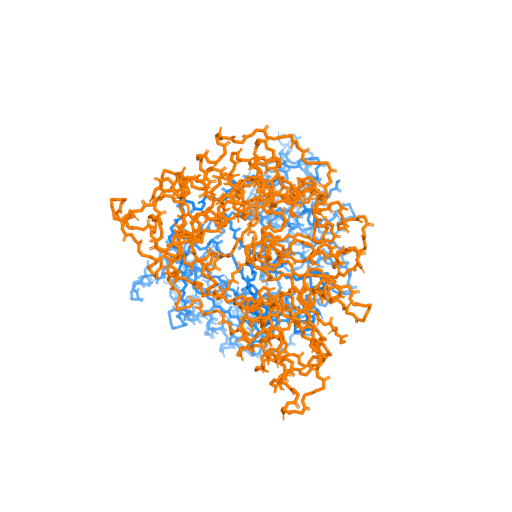Y A 1 193 ? 13.198 -1.426 36.502 1.00 18.70 185 GLY A C 1
ATOM 1380 O O . GLY A 1 193 ? 12.027 -1.423 36.238 1.00 20.03 185 GLY A O 1
ATOM 1381 N N . SER A 1 194 ? 13.846 -0.285 36.750 1.00 18.55 186 SER A N 1
ATOM 1382 C CA . SER A 1 194 ? 13.085 0.929 37.169 1.00 18.16 186 SER A CA 1
ATOM 1383 C C . SER A 1 194 ? 12.015 1.499 36.203 1.00 17.82 186 SER A C 1
ATOM 1384 O O . SER A 1 194 ? 10.923 1.873 36.641 1.00 17.33 186 SER A O 1
ATOM 1387 N N . GLY A 1 195 ? 12.320 1.578 34.912 1.00 17.60 187 GLY A N 1
ATOM 1388 C CA . GLY A 1 195 ? 11.401 2.159 33.941 1.00 17.53 187 GLY A CA 1
ATOM 1389 C C . GLY A 1 195 ? 11.647 3.635 33.644 1.00 17.41 187 GLY A C 1
ATOM 1390 O O . GLY A 1 195 ? 11.162 4.152 32.636 1.00 17.43 187 GLY A O 1
ATOM 1391 N N . GLY A 1 196 ? 12.376 4.320 34.523 1.00 17.28 188 GLY A N 1
ATOM 1392 C CA . GLY A 1 196 ? 12.832 5.673 34.254 1.00 17.50 188 GLY A CA 1
ATOM 1393 C C . GLY A 1 196 ? 11.825 6.731 34.660 1.00 17.75 188 GLY A C 1
ATOM 1394 O O . GLY A 1 196 ? 10.762 6.401 35.177 1.00 17.34 188 GLY A O 1
ATOM 1395 N N . PRO A 1 197 ? 12.161 8.000 34.442 1.00 18.21 189 PRO A N 1
ATOM 1396 C CA . PRO A 1 197 ? 11.285 9.115 34.837 1.00 18.88 189 PRO A CA 1
ATOM 1397 C C . PRO A 1 197 ? 9.981 9.242 34.041 1.00 19.59 189 PRO A C 1
ATOM 1398 O O . PRO A 1 197 ? 9.053 9.886 34.530 1.00 19.52 189 PRO A O 1
ATOM 1402 N N . PHE A 1 198 ? 9.914 8.657 32.845 1.00 20.30 190 PHE A N 1
ATOM 1403 C CA . PHE A 1 198 ? 8.724 8.759 31.995 1.00 21.33 190 PHE A CA 1
ATOM 1404 C C . PHE A 1 198 ? 7.840 7.507 32.005 1.00 22.38 190 PHE A C 1
ATOM 1405 O O . PHE A 1 198 ? 7.017 7.318 31.105 1.00 22.50 190 PHE A O 1
ATOM 1413 N N . ARG A 1 199 ? 8.003 6.673 33.029 1.00 23.67 191 ARG A N 1
ATOM 1414 C CA . ARG A 1 199 ? 7.257 5.415 33.168 1.00 24.89 191 ARG A CA 1
ATOM 1415 C C . ARG A 1 199 ? 5.729 5.587 33.140 1.00 25.91 191 ARG A C 1
ATOM 1416 O O . ARG A 1 199 ? 5.013 4.711 32.655 1.00 25.99 191 ARG A O 1
ATOM 1424 N N . GLU A 1 200 ? 5.244 6.709 33.663 1.00 27.18 192 GLU A N 1
ATOM 1425 C CA . GLU A 1 200 ? 3.806 7.006 33.708 1.00 28.35 192 GLU A CA 1
ATOM 1426 C C . GLU A 1 200 ? 3.384 8.132 32.757 1.00 28.76 192 GLU A C 1
ATOM 1427 O O . GLU A 1 200 ? 2.196 8.457 32.664 1.00 29.13 192 GLU A O 1
ATOM 1433 N N . THR A 1 201 ? 4.352 8.717 32.054 1.00 29.13 193 THR A N 1
ATOM 1434 C CA . THR A 1 201 ? 4.110 9.826 31.133 1.00 29.51 193 THR A CA 1
ATOM 1435 C C . THR A 1 201 ? 3.325 9.365 29.909 1.00 30.05 193 THR A C 1
ATOM 1436 O O . THR A 1 201 ? 3.713 8.396 29.262 1.00 30.28 193 THR A O 1
ATOM 1440 N N . PRO A 1 202 ? 2.230 10.051 29.576 1.00 30.93 194 PRO A N 1
ATOM 1441 C CA . PRO A 1 202 ? 1.498 9.745 28.344 1.00 31.32 194 PRO A CA 1
ATOM 1442 C C . PRO A 1 202 ? 2.414 9.819 27.131 1.00 31.78 194 PRO A C 1
ATOM 1443 O O . PRO A 1 202 ? 3.300 10.678 27.084 1.00 31.85 194 PRO A O 1
ATOM 1447 N N . LEU A 1 203 ? 2.200 8.931 26.166 1.00 32.35 195 LEU A N 1
ATOM 1448 C CA . LEU A 1 203 ? 3.085 8.820 25.003 1.00 32.88 195 LEU A CA 1
ATOM 1449 C C . LEU A 1 203 ? 3.195 10.132 24.211 1.00 33.18 195 LEU A C 1
ATOM 1450 O O . LEU A 1 203 ? 4.264 10.462 23.690 1.00 33.35 195 LEU A O 1
ATOM 1455 N N . ARG A 1 204 ? 2.096 10.882 24.146 1.00 33.39 196 ARG A N 1
ATOM 1456 C CA . ARG A 1 204 ? 2.019 12.084 23.308 1.00 33.52 196 ARG A CA 1
ATOM 1457 C C . ARG A 1 204 ? 2.696 13.321 23.913 1.00 32.77 196 ARG A C 1
ATOM 1458 O O . ARG A 1 204 ? 2.828 14.339 23.234 1.00 32.97 196 ARG A O 1
ATOM 1466 N N . ASP A 1 205 ? 3.119 13.234 25.174 1.00 31.93 197 ASP A N 1
ATOM 1467 C CA . ASP A 1 205 ? 3.837 14.322 25.847 1.00 31.41 197 ASP A CA 1
ATOM 1468 C C . ASP A 1 205 ? 5.367 14.168 25.853 1.00 30.31 197 ASP A C 1
ATOM 1469 O O . ASP A 1 205 ? 6.071 15.022 26.389 1.00 30.13 197 ASP A O 1
ATOM 1474 N N . LEU A 1 206 ? 5.879 13.089 25.269 1.00 29.38 198 LEU A N 1
ATOM 1475 C CA . LEU A 1 206 ? 7.322 12.826 25.265 1.00 28.60 198 LEU A CA 1
ATOM 1476 C C . LEU A 1 206 ? 8.116 13.779 24.356 1.00 27.91 198 LEU A C 1
ATOM 1477 O O . LEU A 1 206 ? 9.272 14.091 24.644 1.00 27.50 198 LEU A O 1
ATOM 1482 N N . ALA A 1 207 ? 7.487 14.256 23.283 1.00 26.96 199 ALA A N 1
ATOM 1483 C CA . ALA A 1 207 ? 8.160 15.098 22.286 1.00 26.37 199 ALA A CA 1
ATOM 1484 C C . ALA A 1 207 ? 8.755 16.399 22.843 1.00 25.65 199 ALA A C 1
ATOM 1485 O O . ALA A 1 207 ? 9.746 16.900 22.310 1.00 25.49 199 ALA A O 1
ATOM 1487 N N . THR A 1 208 ? 8.155 16.940 23.901 1.00 24.81 200 THR A N 1
ATOM 1488 C CA . THR A 1 208 ? 8.596 18.218 24.473 1.00 24.31 200 THR A CA 1
ATOM 1489 C C . THR A 1 208 ? 9.455 18.077 25.737 1.00 23.79 200 THR A C 1
ATOM 1490 O O . THR A 1 208 ? 9.828 19.079 26.341 1.00 23.76 200 THR A O 1
ATOM 1494 N N . MET A 1 209 ? 9.786 16.848 26.126 1.00 23.10 201 MET A N 1
ATOM 1495 C CA . MET A 1 209 ? 10.638 16.623 27.294 1.00 22.76 201 MET A CA 1
ATOM 1496 C C . MET A 1 209 ? 12.034 17.206 27.099 1.00 22.01 201 MET A C 1
ATOM 1497 O O . MET A 1 209 ? 12.653 17.042 26.043 1.00 21.75 201 MET A O 1
ATOM 1502 N N . THR A 1 210 ? 12.520 17.886 28.135 1.00 21.12 202 THR A N 1
ATOM 1503 C CA . THR A 1 210 ? 13.815 18.544 28.097 1.00 20.57 202 THR A CA 1
ATOM 1504 C C . THR A 1 210 ? 14.894 17.587 28.592 1.00 19.88 202 THR A C 1
ATOM 1505 O O . THR A 1 210 ? 14.587 16.602 29.269 1.00 18.92 202 THR A O 1
ATOM 1509 N N . PRO A 1 211 ? 16.152 17.871 28.268 1.00 19.64 203 PRO A N 1
ATOM 1510 C CA . PRO A 1 211 ? 17.272 17.117 28.849 1.00 19.30 203 PRO A CA 1
ATOM 1511 C C . PRO A 1 211 ? 17.188 17.018 30.376 1.00 19.20 203 PRO A C 1
ATOM 1512 O O . PRO A 1 211 ? 17.355 15.924 30.892 1.00 19.22 203 PRO A O 1
ATOM 1516 N N . ASP A 1 212 ? 16.888 18.113 31.079 1.00 19.32 204 ASP A N 1
ATOM 1517 C CA . ASP A 1 212 ? 16.794 18.076 32.546 1.00 19.28 204 ASP A CA 1
ATOM 1518 C C . ASP A 1 212 ? 15.698 17.111 33.032 1.00 19.02 204 ASP A C 1
ATOM 1519 O O . ASP A 1 212 ? 15.899 16.383 34.003 1.00 18.66 204 ASP A O 1
ATOM 1524 N N . GLN A 1 213 ? 14.558 17.088 32.346 1.00 18.68 205 GLN A N 1
ATOM 1525 C CA . GLN A 1 213 ? 13.462 16.180 32.702 1.00 18.63 205 GLN A CA 1
ATOM 1526 C C . GLN A 1 213 ? 13.815 14.704 32.487 1.00 18.52 205 GLN A C 1
ATOM 1527 O O . GLN A 1 213 ? 13.447 13.855 33.297 1.00 18.05 205 GLN A O 1
ATOM 1533 N N . ALA A 1 214 ? 14.518 14.404 31.396 1.00 18.46 206 ALA A N 1
ATOM 1534 C CA . ALA A 1 214 ? 14.946 13.037 31.095 1.00 18.72 206 ALA A CA 1
ATOM 1535 C C . ALA A 1 214 ? 16.057 12.568 32.040 1.00 18.84 206 ALA A C 1
ATOM 1536 O O . ALA A 1 214 ? 16.166 11.374 32.328 1.00 19.18 206 ALA A O 1
ATOM 1538 N N . CYS A 1 215 ? 16.862 13.510 32.532 1.00 18.84 207 CYS A N 1
ATOM 1539 C CA . CYS A 1 215 ? 18.006 13.193 33.391 1.00 18.97 207 CYS A CA 1
ATOM 1540 C C . CYS A 1 215 ? 17.634 13.079 34.866 1.00 19.31 207 CYS A C 1
ATOM 1541 O O . CYS A 1 215 ? 18.464 12.713 35.694 1.00 19.36 207 CYS A O 1
ATOM 1544 N N . ARG A 1 216 ? 16.393 13.407 35.194 1.00 19.61 208 ARG A N 1
ATOM 1545 C CA . ARG A 1 216 ? 15.937 13.366 36.574 1.00 19.95 208 ARG A CA 1
ATOM 1546 C C . ARG A 1 216 ? 15.437 11.967 36.924 1.00 19.61 208 ARG A C 1
ATOM 1547 O O . ARG A 1 216 ? 14.232 11.731 37.006 1.00 19.79 208 ARG A O 1
ATOM 1555 N N . HIS A 1 217 ? 16.373 11.039 37.129 1.00 19.16 209 HIS A N 1
ATOM 1556 C CA . HIS A 1 217 ? 16.036 9.650 37.427 1.00 19.08 209 HIS A CA 1
ATOM 1557 C C . HIS A 1 217 ? 15.345 9.602 38.792 1.00 19.05 209 HIS A C 1
ATOM 1558 O O . HIS A 1 217 ? 15.792 10.274 39.722 1.00 18.79 209 HIS A O 1
ATOM 1565 N N . PRO A 1 218 ? 14.263 8.833 38.914 1.00 18.95 210 PRO A N 1
ATOM 1566 C CA . PRO A 1 218 ? 13.535 8.736 40.192 1.00 19.06 210 PRO A CA 1
ATOM 1567 C C . PRO A 1 218 ? 14.323 8.149 41.369 1.00 18.97 210 PRO A C 1
ATOM 1568 O O . PRO A 1 218 ? 13.976 8.459 42.506 1.00 18.77 210 PRO A O 1
ATOM 1572 N N . ASN A 1 219 ? 15.343 7.333 41.105 1.00 18.45 211 ASN A N 1
ATOM 1573 C CA . ASN A 1 219 ? 16.012 6.562 42.159 1.00 18.50 211 ASN A CA 1
ATOM 1574 C C . ASN A 1 219 ? 17.531 6.750 42.260 1.00 18.22 211 ASN A C 1
ATOM 1575 O O . ASN A 1 219 ? 18.079 6.747 43.366 1.00 18.18 211 ASN A O 1
ATOM 1580 N N . TRP A 1 220 ? 18.209 6.907 41.123 1.00 17.98 212 TRP A N 1
ATOM 1581 C CA . TRP A 1 220 ? 19.676 6.974 41.091 1.00 17.71 212 TRP A CA 1
ATOM 1582 C C . TRP A 1 220 ? 20.163 8.321 40.581 1.00 17.62 212 TRP A C 1
ATOM 1583 O O . TRP A 1 220 ? 19.672 8.809 39.573 1.00 17.63 212 TRP A O 1
ATOM 1594 N N . SER A 1 221 ? 21.148 8.900 41.263 1.00 17.35 213 SER A N 1
ATOM 1595 C CA . SER A 1 221 ? 21.839 10.087 40.783 1.00 17.26 213 SER A CA 1
ATOM 1596 C C . SER A 1 221 ? 23.052 9.646 39.971 1.00 16.61 213 SER A C 1
ATOM 1597 O O . SER A 1 221 ? 24.015 9.099 40.513 1.00 16.10 213 SER A O 1
ATOM 1600 N N . MET A 1 222 ? 22.987 9.878 38.666 1.00 15.84 214 MET A N 1
ATOM 1601 C CA . MET A 1 222 ? 23.990 9.384 37.732 1.00 15.45 214 MET A CA 1
ATOM 1602 C C . MET A 1 222 ? 24.376 10.451 36.722 1.00 15.36 214 MET A C 1
ATOM 1603 O O . MET A 1 222 ? 23.811 11.554 36.703 1.00 14.71 214 MET A O 1
ATOM 1608 N N . GLY A 1 223 ? 25.346 10.106 35.879 1.00 14.87 215 GLY A N 1
ATOM 1609 C CA . GLY A 1 223 ? 25.719 10.931 34.747 1.00 15.17 215 GLY A CA 1
ATOM 1610 C C . GLY A 1 223 ? 24.567 11.114 33.775 1.00 15.06 215 GLY A C 1
ATOM 1611 O O . GLY A 1 223 ? 23.589 10.370 33.791 1.00 14.63 215 GLY A O 1
ATOM 1612 N N . ARG A 1 224 ? 24.698 12.111 32.914 1.00 15.29 216 ARG A N 1
ATOM 1613 C CA . ARG A 1 224 ? 23.614 12.522 32.036 1.00 15.65 216 ARG A CA 1
ATOM 1614 C C . ARG A 1 224 ? 23.297 11.482 30.964 1.00 15.18 216 ARG A C 1
ATOM 1615 O O . ARG A 1 224 ? 22.137 11.244 30.660 1.00 15.17 216 ARG A O 1
ATOM 1623 N N . LYS A 1 225 ? 24.331 10.881 30.386 1.00 14.73 217 LYS A N 1
ATOM 1624 C CA . LYS A 1 225 ? 24.150 9.914 29.309 1.00 14.54 217 LYS A CA 1
ATOM 1625 C C . LYS A 1 225 ? 23.366 8.698 29.785 1.00 14.11 217 LYS A C 1
ATOM 1626 O O . LYS A 1 225 ? 22.349 8.347 29.188 1.00 14.10 217 LYS A O 1
ATOM 1632 N N . ILE A 1 226 ? 23.832 8.058 30.855 1.00 13.49 218 ILE A N 1
ATOM 1633 C CA . ILE A 1 226 ? 23.137 6.889 31.390 1.00 13.29 218 ILE A CA 1
ATOM 1634 C C . ILE A 1 226 ? 21.732 7.262 31.895 1.00 12.91 218 ILE A C 1
ATOM 1635 O O . ILE A 1 226 ? 20.818 6.457 31.803 1.00 12.92 218 ILE A O 1
ATOM 1640 N N . SER A 1 227 ? 21.554 8.487 32.383 1.00 12.63 219 SER A N 1
ATOM 1641 C CA . SER A 1 227 ? 20.242 8.931 32.848 1.00 12.67 219 SER A CA 1
ATOM 1642 C C . SER A 1 227 ? 19.245 8.986 31.684 1.00 12.59 219 SER A C 1
ATOM 1643 O O . SER A 1 227 ? 18.097 8.574 31.831 1.00 12.42 219 SER A O 1
ATOM 1646 N N . VAL A 1 228 ? 19.691 9.460 30.521 1.00 12.73 220 VAL A N 1
ATOM 1647 C CA . VAL A 1 228 ? 18.838 9.473 29.332 1.00 12.75 220 VAL A CA 1
ATOM 1648 C C . VAL A 1 228 ? 18.576 8.047 28.852 1.00 13.01 220 VAL A C 1
ATOM 1649 O O . VAL A 1 228 ? 17.462 7.717 28.435 1.00 12.92 220 VAL A O 1
ATOM 1653 N N . ASP A 1 229 ? 19.600 7.201 28.908 1.00 13.23 221 ASP A N 1
ATOM 1654 C CA . ASP A 1 229 ? 19.445 5.791 28.558 1.00 13.79 221 ASP A CA 1
ATOM 1655 C C . ASP A 1 229 ? 18.405 5.099 29.446 1.00 13.70 221 ASP A C 1
ATOM 1656 O O . ASP A 1 229 ? 17.671 4.233 28.982 1.00 13.95 221 ASP A O 1
ATOM 1661 N N . SER A 1 230 ? 18.331 5.483 30.717 1.00 13.69 222 SER A N 1
ATOM 1662 C CA . SER A 1 230 ? 17.331 4.902 31.621 1.00 13.88 222 SER A CA 1
ATOM 1663 C C . SER A 1 230 ? 15.918 5.383 31.267 1.00 13.82 222 SER A C 1
ATOM 1664 O O . SER A 1 230 ? 14.945 4.675 31.498 1.00 14.27 222 SER A O 1
ATOM 1667 N N . ALA A 1 231 ? 15.820 6.583 30.704 1.00 14.08 223 ALA A N 1
ATOM 1668 C CA . ALA A 1 231 ? 14.534 7.140 30.278 1.00 14.13 223 ALA A CA 1
ATOM 1669 C C . ALA A 1 231 ? 13.967 6.441 29.035 1.00 14.35 223 ALA A C 1
ATOM 1670 O O . ALA A 1 231 ? 12.754 6.237 28.947 1.00 14.47 223 ALA A O 1
ATOM 1672 N N . THR A 1 232 ? 14.838 6.061 28.095 1.00 14.28 224 THR A N 1
ATOM 1673 C CA . THR A 1 232 ? 14.435 5.288 26.912 1.00 14.47 224 THR A CA 1
ATOM 1674 C C . THR A 1 232 ? 14.459 3.779 27.168 1.00 14.58 224 THR A C 1
ATOM 1675 O O . THR A 1 232 ? 13.982 3.002 26.344 1.00 14.68 224 THR A O 1
ATOM 1679 N N . MET A 1 233 ? 15.023 3.387 28.311 1.00 14.74 225 MET A N 1
ATOM 1680 C CA . MET A 1 233 ? 15.372 2.003 28.647 1.00 15.20 225 MET A CA 1
ATOM 1681 C C . MET A 1 233 ? 16.397 1.350 27.713 1.00 15.10 225 MET A C 1
ATOM 1682 O O . MET A 1 233 ? 16.553 0.127 27.718 1.00 15.22 225 MET A O 1
ATOM 1687 N N . MET A 1 234 ? 17.133 2.163 26.958 1.00 14.75 226 MET A N 1
ATOM 1688 C CA . MET A 1 234 ? 18.308 1.674 26.249 1.00 14.79 226 MET A CA 1
ATOM 1689 C C . MET A 1 234 ? 19.304 1.137 27.274 1.00 14.30 226 MET A C 1
ATOM 1690 O O . MET A 1 234 ? 20.002 0.175 27.002 1.00 13.93 226 MET A O 1
ATOM 1695 N N . ASN A 1 235 ? 19.352 1.746 28.458 1.00 14.10 227 ASN A N 1
ATOM 1696 C CA . ASN A 1 235 ? 20.261 1.287 29.507 1.00 13.80 227 ASN A CA 1
ATOM 1697 C C . ASN A 1 235 ? 20.008 -0.166 29.864 1.00 13.29 227 ASN A C 1
ATOM 1698 O O . ASN A 1 235 ? 20.947 -0.942 29.976 1.00 12.94 227 ASN A O 1
ATOM 1703 N N . LYS A 1 236 ? 18.743 -0.536 30.025 1.00 13.21 228 LYS A N 1
ATOM 1704 C CA . LYS A 1 236 ? 18.399 -1.919 30.359 1.00 13.31 228 LYS A CA 1
ATOM 1705 C C . LYS A 1 236 ? 18.781 -2.877 29.232 1.00 13.26 228 LYS A C 1
ATOM 1706 O O . LYS A 1 236 ? 19.189 -4.010 29.486 1.00 13.76 228 LYS A O 1
ATOM 1712 N N . GLY A 1 237 ? 18.638 -2.416 27.993 1.00 13.35 229 GLY A N 1
ATOM 1713 C CA . GLY A 1 237 ? 19.083 -3.165 26.826 1.00 13.23 229 GLY A CA 1
ATOM 1714 C C . GLY A 1 237 ? 20.577 -3.414 26.843 1.00 13.28 229 GLY A C 1
ATOM 1715 O O . GLY A 1 237 ? 21.038 -4.528 26.594 1.00 13.30 229 GLY A O 1
ATOM 1716 N N . LEU A 1 238 ? 21.345 -2.374 27.145 1.00 13.36 230 LEU A N 1
ATOM 1717 C CA . LEU A 1 238 ? 22.794 -2.497 27.245 1.00 13.14 230 LEU A CA 1
ATOM 1718 C C . LEU A 1 238 ? 23.158 -3.429 28.400 1.00 12.95 230 LEU A C 1
ATOM 1719 O O . LEU A 1 238 ? 24.076 -4.243 28.287 1.00 12.63 230 LEU A O 1
ATOM 1724 N N . GLU A 1 239 ? 22.401 -3.345 29.491 1.00 12.69 231 GLU A N 1
ATOM 1725 C CA . GLU A 1 239 ? 22.614 -4.199 30.656 1.00 12.71 231 GLU A CA 1
ATOM 1726 C C . GLU A 1 239 ? 22.271 -5.668 30.377 1.00 12.76 231 GLU A C 1
ATOM 1727 O O . GLU A 1 239 ? 22.879 -6.563 30.946 1.00 12.42 231 GLU A O 1
ATOM 1733 N N . TYR A 1 240 ? 21.308 -5.896 29.495 1.00 12.84 232 TYR A N 1
ATOM 1734 C CA . TYR A 1 240 ? 20.928 -7.237 29.063 1.00 13.05 232 TYR A CA 1
ATOM 1735 C C . TYR A 1 240 ? 22.100 -7.880 28.330 1.00 12.86 232 TYR A C 1
ATOM 1736 O O . TYR A 1 240 ? 22.479 -9.008 28.632 1.00 13.01 232 TYR A O 1
ATOM 1745 N N . ILE A 1 241 ? 22.676 -7.139 27.389 1.00 12.72 233 ILE A N 1
ATOM 1746 C CA . ILE A 1 241 ? 23.836 -7.601 26.629 1.00 12.81 233 ILE A CA 1
ATOM 1747 C C . ILE A 1 241 ? 25.037 -7.832 27.550 1.00 12.90 233 ILE A C 1
ATOM 1748 O O . ILE A 1 241 ? 25.705 -8.862 27.480 1.00 12.78 233 ILE A O 1
ATOM 1753 N N . GLU A 1 242 ? 25.306 -6.866 28.418 1.00 12.98 234 GLU A N 1
ATOM 1754 C CA . GLU A 1 242 ? 26.396 -6.974 29.384 1.00 12.97 234 GLU A CA 1
ATOM 1755 C C . GLU A 1 242 ? 26.263 -8.249 30.231 1.00 12.73 234 GLU A C 1
ATOM 1756 O O . GLU A 1 242 ? 27.246 -8.958 30.455 1.00 12.05 234 GLU A O 1
ATOM 1762 N N . ALA A 1 243 ? 25.040 -8.538 30.678 1.00 12.76 235 ALA A N 1
ATOM 1763 C CA . ALA A 1 243 ? 24.772 -9.681 31.556 1.00 12.98 235 ALA A CA 1
ATOM 1764 C C . ALA A 1 243 ? 25.014 -11.016 30.855 1.00 13.34 235 ALA A C 1
ATOM 1765 O O . ALA A 1 243 ? 25.554 -11.946 31.448 1.00 13.85 235 ALA A O 1
ATOM 1767 N N . ARG A 1 244 ? 24.626 -11.105 29.590 1.00 13.56 236 ARG A N 1
ATOM 1768 C CA . ARG A 1 244 ? 24.794 -12.347 28.846 1.00 13.96 236 ARG A CA 1
ATOM 1769 C C . ARG A 1 244 ? 26.266 -12.682 28.619 1.00 13.97 236 ARG A C 1
ATOM 1770 O O . ARG A 1 244 ? 26.647 -13.847 28.687 1.00 13.97 236 ARG A O 1
ATOM 1778 N N . TRP A 1 245 ? 27.099 -11.665 28.395 1.00 13.92 237 TRP A N 1
ATOM 1779 C CA . TRP A 1 245 ? 28.552 -11.877 28.294 1.00 14.00 237 TRP A CA 1
ATOM 1780 C C . TRP A 1 245 ? 29.177 -12.263 29.637 1.00 14.16 237 TRP A C 1
ATOM 1781 O O . TRP A 1 245 ? 29.937 -13.231 29.720 1.00 13.72 237 TRP A O 1
ATOM 1792 N N . LEU A 1 246 ? 28.853 -11.505 30.685 1.00 14.26 238 LEU A N 1
ATOM 1793 C CA . LEU A 1 246 ? 29.482 -11.688 31.996 1.00 14.21 238 LEU A CA 1
ATOM 1794 C C . LEU A 1 246 ? 29.141 -13.026 32.633 1.00 14.13 238 LEU A C 1
ATOM 1795 O O . LEU A 1 246 ? 29.991 -13.639 33.276 1.00 14.25 238 LEU A O 1
ATOM 1800 N N . PHE A 1 247 ? 27.901 -13.468 32.458 1.00 14.27 239 PHE A N 1
ATOM 1801 C CA . PHE A 1 247 ? 27.391 -14.641 33.162 1.00 14.54 239 PHE A CA 1
ATOM 1802 C C . PHE A 1 247 ? 27.133 -15.821 32.234 1.00 15.08 239 PHE A C 1
ATOM 1803 O O . PHE A 1 247 ? 26.619 -16.854 32.681 1.00 15.20 239 PHE A O 1
ATOM 1811 N N . ASN A 1 248 ? 27.519 -15.674 30.961 1.00 15.47 240 ASN A N 1
ATOM 1812 C CA . ASN A 1 248 ? 27.423 -16.751 29.975 1.00 15.89 240 ASN A CA 1
ATOM 1813 C C . ASN A 1 248 ? 25.985 -17.268 29.860 1.00 15.95 240 ASN A C 1
ATOM 1814 O O . ASN A 1 248 ? 25.718 -18.470 29.928 1.00 16.34 240 ASN A O 1
ATOM 1819 N N . ALA A 1 249 ? 25.060 -16.327 29.701 1.00 15.88 241 ALA A N 1
ATOM 1820 C CA . ALA A 1 249 ? 23.633 -16.605 29.712 1.00 15.91 241 ALA A CA 1
ATOM 1821 C C . ALA A 1 249 ? 23.052 -16.504 28.313 1.00 16.03 241 ALA A C 1
ATOM 1822 O O . ALA A 1 249 ? 23.393 -15.602 27.555 1.00 15.81 241 ALA A O 1
ATOM 1824 N N . SER A 1 250 ? 22.167 -17.441 27.989 1.00 16.52 242 SER A N 1
ATOM 1825 C CA . SER A 1 250 ? 21.420 -17.430 26.744 1.00 17.01 242 SER A CA 1
ATOM 1826 C C . SER A 1 250 ? 20.214 -16.506 26.890 1.00 17.31 242 SER A C 1
ATOM 1827 O O . SER A 1 250 ? 19.954 -15.969 27.971 1.00 17.33 242 SER A O 1
ATOM 1830 N N . ALA A 1 251 ? 19.465 -16.329 25.808 1.00 17.54 243 ALA A N 1
ATOM 1831 C CA . ALA A 1 251 ? 18.230 -15.559 25.867 1.00 17.75 243 ALA A CA 1
ATOM 1832 C C . ALA A 1 251 ? 17.225 -16.189 26.834 1.00 18.01 243 ALA A C 1
ATOM 1833 O O . ALA A 1 251 ? 16.551 -15.477 27.576 1.00 18.51 243 ALA A O 1
ATOM 1835 N N . SER A 1 252 ? 17.142 -17.520 26.844 1.00 18.28 244 SER A N 1
ATOM 1836 C CA . SER A 1 252 ? 16.173 -18.225 27.687 1.00 18.44 244 SER A CA 1
ATOM 1837 C C . SER A 1 252 ? 16.580 -18.242 29.166 1.00 18.51 244 SER A C 1
ATOM 1838 O O . SER A 1 252 ? 15.771 -18.598 30.030 1.00 18.73 244 SER A O 1
ATOM 1841 N N . GLN A 1 253 ? 17.827 -17.867 29.452 1.00 17.86 245 GLN A N 1
ATOM 1842 C CA . GLN A 1 253 ? 18.315 -17.743 30.823 1.00 17.77 245 GLN A CA 1
ATOM 1843 C C . GLN A 1 253 ? 18.296 -16.292 31.329 1.00 17.57 245 GLN A C 1
ATOM 1844 O O . GLN A 1 253 ? 18.820 -16.005 32.406 1.00 17.60 245 GLN A O 1
ATOM 1850 N N . MET A 1 254 ? 17.707 -15.385 30.553 1.00 17.35 246 MET A N 1
ATOM 1851 C CA . MET A 1 254 ? 17.553 -13.988 30.961 1.00 17.52 246 MET A CA 1
ATOM 1852 C C . MET A 1 254 ? 16.078 -13.641 31.112 1.00 17.61 246 MET A C 1
ATOM 1853 O O . MET A 1 254 ? 15.241 -14.084 30.327 1.00 17.50 246 MET A O 1
ATOM 1858 N N . GLU A 1 255 ? 15.779 -12.846 32.132 1.00 17.64 247 GLU A N 1
ATOM 1859 C CA . GLU A 1 255 ? 14.460 -12.261 32.326 1.00 17.78 247 GLU A CA 1
ATOM 1860 C C . GLU A 1 255 ? 14.668 -10.793 32.646 1.00 17.63 247 GLU A C 1
ATOM 1861 O O . GLU A 1 255 ? 15.578 -10.449 33.399 1.00 17.68 247 GLU A O 1
ATOM 1867 N N . VAL A 1 256 ? 13.853 -9.934 32.046 1.00 17.21 248 VAL A N 1
ATOM 1868 C CA . VAL A 1 256 ? 13.826 -8.518 32.380 1.00 17.18 248 VAL A CA 1
ATOM 1869 C C . VAL A 1 256 ? 12.531 -8.234 33.139 1.00 16.99 248 VAL A C 1
ATOM 1870 O O . VAL A 1 256 ? 11.449 -8.600 32.683 1.00 16.85 248 VAL A O 1
ATOM 1874 N N . LEU A 1 257 ? 12.662 -7.588 34.297 1.00 16.54 249 LEU A N 1
ATOM 1875 C CA . LEU A 1 257 ? 11.556 -7.333 35.217 1.00 16.90 249 LEU A CA 1
ATOM 1876 C C . LEU A 1 257 ? 11.560 -5.857 35.579 1.00 16.57 249 LEU A C 1
ATOM 1877 O O . LEU A 1 257 ? 12.590 -5.336 35.984 1.00 16.35 249 LEU A O 1
ATOM 1882 N N . ILE A 1 258 ? 10.422 -5.189 35.436 1.00 16.33 250 ILE A N 1
ATOM 1883 C CA . ILE A 1 258 ? 10.267 -3.820 35.925 1.00 16.28 250 ILE A CA 1
ATOM 1884 C C . ILE A 1 258 ? 10.057 -3.833 37.443 1.00 16.11 250 ILE A C 1
ATOM 1885 O O . ILE A 1 258 ? 9.223 -4.572 37.946 1.00 16.21 250 ILE A O 1
ATOM 1890 N N . HIS A 1 259 ? 10.826 -3.011 38.152 1.00 15.78 251 HIS A N 1
ATOM 1891 C CA . HIS A 1 259 ? 10.781 -2.883 39.600 1.00 15.81 251 HIS A CA 1
ATOM 1892 C C . HIS A 1 259 ? 10.983 -1.384 39.924 1.00 15.64 251 HIS A C 1
ATOM 1893 O O . HIS A 1 259 ? 12.113 -0.938 40.081 1.00 15.01 251 HIS A O 1
ATOM 1900 N N . PRO A 1 260 ? 9.896 -0.610 39.990 1.00 15.59 252 PRO A N 1
ATOM 1901 C CA . PRO A 1 260 ? 9.982 0.862 40.080 1.00 15.45 252 PRO A CA 1
ATOM 1902 C C . PRO A 1 260 ? 10.788 1.454 41.246 1.00 15.37 252 PRO A C 1
ATOM 1903 O O . PRO A 1 260 ? 11.283 2.582 41.131 1.00 15.21 252 PRO A O 1
ATOM 1907 N N . GLN A 1 261 ? 10.932 0.711 42.337 1.00 15.10 253 GLN A N 1
ATOM 1908 C CA . GLN A 1 261 ? 11.556 1.241 43.547 1.00 15.34 253 GLN A CA 1
ATOM 1909 C C . GLN A 1 261 ? 13.085 1.144 43.532 1.00 15.16 253 GLN A C 1
ATOM 1910 O O . GLN A 1 261 ? 13.746 1.855 44.275 1.00 14.71 253 GLN A O 1
ATOM 1916 N N . SER A 1 262 ? 13.634 0.259 42.698 1.00 15.52 254 SER A N 1
ATOM 1917 C CA . SER A 1 262 ? 15.080 0.018 42.600 1.00 15.60 254 SER A CA 1
ATOM 1918 C C . SER A 1 262 ? 15.727 -0.344 43.941 1.00 15.54 254 SER A C 1
ATOM 1919 O O . SER A 1 262 ? 16.838 0.081 44.236 1.00 15.86 254 SER A O 1
ATOM 1922 N N . VAL A 1 263 ? 15.012 -1.125 44.747 1.00 15.19 255 VAL A N 1
ATOM 1923 C CA . VAL A 1 263 ? 15.519 -1.643 46.017 1.00 15.07 255 VAL A CA 1
ATOM 1924 C C . VAL A 1 263 ? 16.168 -3.011 45.807 1.00 14.94 255 VAL A C 1
ATOM 1925 O O . VAL A 1 263 ? 17.303 -3.229 46.228 1.00 14.85 255 VAL A O 1
ATOM 1929 N N . ILE A 1 264 ? 15.447 -3.930 45.169 1.00 14.39 256 ILE A N 1
ATOM 1930 C CA . ILE A 1 264 ? 16.054 -5.149 44.656 1.00 14.19 256 ILE A CA 1
ATOM 1931 C C . ILE A 1 264 ? 16.829 -4.799 43.395 1.00 14.02 256 ILE A C 1
ATOM 1932 O O . ILE A 1 264 ? 16.264 -4.322 42.409 1.00 14.15 256 ILE A O 1
ATOM 1937 N N . HIS A 1 265 ? 18.127 -5.060 43.425 1.00 13.55 257 HIS A N 1
ATOM 1938 C CA . HIS A 1 265 ? 19.027 -4.575 42.396 1.00 13.31 257 HIS A CA 1
ATOM 1939 C C . HIS A 1 265 ? 19.196 -5.572 41.244 1.00 13.03 257 HIS A C 1
ATOM 1940 O O . HIS A 1 265 ? 19.625 -5.201 40.157 1.00 12.61 257 HIS A O 1
ATOM 1947 N N . SER A 1 266 ? 18.806 -6.820 41.499 1.00 12.51 258 SER A N 1
ATOM 1948 C CA . SER A 1 266 ? 18.686 -7.890 40.499 1.00 12.27 258 SER A CA 1
ATOM 1949 C C . SER A 1 266 ? 18.776 -9.231 41.234 1.00 12.02 258 SER A C 1
ATOM 1950 O O . SER A 1 266 ? 19.102 -9.267 42.412 1.00 11.18 258 SER A O 1
ATOM 1953 N N . MET A 1 267 ? 18.459 -10.324 40.546 1.00 12.10 259 MET A N 1
ATOM 1954 C CA . MET A 1 267 ? 18.295 -11.619 41.209 1.00 12.39 259 MET A CA 1
ATOM 1955 C C . MET A 1 267 ? 18.738 -12.806 40.361 1.00 12.22 259 MET A C 1
ATOM 1956 O O . MET A 1 267 ? 18.967 -12.689 39.164 1.00 12.18 259 MET A O 1
ATOM 1961 N N . VAL A 1 268 ? 18.848 -13.961 41.010 1.00 12.18 260 VAL A N 1
ATOM 1962 C CA . VAL A 1 268 ? 19.246 -15.198 40.348 1.00 12.02 260 VAL A CA 1
ATOM 1963 C C . VAL A 1 268 ? 18.303 -16.315 40.792 1.00 12.60 260 VAL A C 1
ATOM 1964 O O . VAL A 1 268 ? 18.125 -16.530 41.985 1.00 12.47 260 VAL A O 1
ATOM 1968 N N . ARG A 1 269 ? 17.693 -16.998 39.825 1.00 12.69 261 ARG A N 1
ATOM 1969 C CA . ARG A 1 269 ? 16.831 -18.152 40.083 1.00 13.44 261 ARG A CA 1
ATOM 1970 C C . ARG A 1 269 ? 17.627 -19.447 40.113 1.00 13.43 261 ARG A C 1
ATOM 1971 O O . ARG A 1 269 ? 18.490 -19.659 39.269 1.00 13.88 261 ARG A O 1
ATOM 1979 N N . TYR A 1 270 ? 17.286 -20.338 41.037 1.00 13.78 262 TYR A N 1
ATOM 1980 C CA . TYR A 1 270 ? 17.938 -21.639 41.147 1.00 13.87 262 TYR A CA 1
ATOM 1981 C C . TYR A 1 270 ? 16.936 -22.772 40.925 1.00 14.05 262 TYR A C 1
ATOM 1982 O O . TYR A 1 270 ? 15.726 -22.576 41.025 1.00 13.55 262 TYR A O 1
ATOM 1991 N N . GLN A 1 271 ? 17.471 -23.959 40.645 1.00 14.37 263 GLN A N 1
ATOM 1992 C CA . GLN A 1 271 ? 16.684 -25.118 40.200 1.00 14.88 263 GLN A CA 1
ATOM 1993 C C . GLN A 1 271 ? 15.607 -25.543 41.201 1.00 14.55 263 GLN A C 1
ATOM 1994 O O . GLN A 1 271 ? 14.550 -26.011 40.799 1.00 14.42 263 GLN A O 1
ATOM 2000 N N . ASP A 1 272 ? 15.876 -25.366 42.492 1.00 14.00 264 ASP A N 1
ATOM 2001 C CA . ASP A 1 272 ? 14.941 -25.778 43.545 1.00 13.75 264 ASP A CA 1
ATOM 2002 C C . ASP A 1 272 ? 13.836 -24.761 43.846 1.00 13.57 264 ASP A C 1
ATOM 2003 O O . ASP A 1 272 ? 12.984 -25.004 44.700 1.00 13.76 264 ASP A O 1
ATOM 2008 N N . GLY A 1 273 ? 13.849 -23.628 43.146 1.00 13.40 265 GLY A N 1
ATOM 2009 C CA . GLY A 1 273 ? 12.855 -22.587 43.325 1.00 13.44 265 GLY A CA 1
ATOM 2010 C C . GLY A 1 273 ? 13.395 -21.354 44.029 1.00 13.39 265 GLY A C 1
ATOM 2011 O O . GLY A 1 273 ? 12.759 -20.298 43.995 1.00 13.49 265 GLY A O 1
ATOM 2012 N N . SER A 1 274 ? 14.564 -21.486 44.651 1.00 13.08 266 SER A N 1
ATOM 2013 C CA . SER A 1 274 ? 15.176 -20.387 45.389 1.00 13.04 266 SER A CA 1
ATOM 2014 C C . SER A 1 274 ? 15.480 -19.233 44.449 1.00 13.08 266 SER A C 1
ATOM 2015 O O . SER A 1 274 ? 15.872 -19.439 43.300 1.00 13.00 266 SER A O 1
ATOM 2018 N N . VAL A 1 275 ? 15.297 -18.018 44.946 1.00 12.81 267 VAL A N 1
ATOM 2019 C CA . VAL A 1 275 ? 15.730 -16.821 44.243 1.00 12.88 267 VAL A CA 1
ATOM 2020 C C . VAL A 1 275 ? 16.657 -16.061 45.183 1.00 13.01 267 VAL A C 1
ATOM 2021 O O . VAL A 1 275 ? 16.266 -15.738 46.290 1.00 13.02 267 VAL A O 1
ATOM 2025 N N . LEU A 1 276 ? 17.889 -15.808 44.759 1.00 12.94 268 LEU A N 1
ATOM 2026 C CA . LEU A 1 276 ? 18.809 -15.001 45.550 1.00 13.03 268 LEU A CA 1
ATOM 2027 C C . LEU A 1 276 ? 18.883 -13.603 44.964 1.00 13.07 268 LEU A C 1
ATOM 2028 O O . LEU A 1 276 ? 18.864 -13.428 43.752 1.00 12.73 268 LEU A O 1
ATOM 2033 N N . ALA A 1 277 ? 18.967 -12.612 45.844 1.00 12.87 269 ALA A N 1
ATOM 2034 C CA . ALA A 1 277 ? 18.922 -11.215 45.442 1.00 12.97 269 ALA A CA 1
ATOM 2035 C C . ALA A 1 277 ? 19.845 -10.378 46.311 1.00 12.95 269 ALA A C 1
ATOM 2036 O O . ALA A 1 277 ? 20.201 -10.777 47.415 1.00 13.43 269 ALA A O 1
ATOM 2038 N N . GLN A 1 278 ? 20.248 -9.229 45.784 1.00 13.31 270 GLN A N 1
ATOM 2039 C CA . GLN A 1 278 ? 20.913 -8.199 46.568 1.00 13.31 270 GLN A CA 1
ATOM 2040 C C . GLN A 1 278 ? 20.001 -6.984 46.581 1.00 13.44 270 GLN A C 1
ATOM 2041 O O . GLN A 1 278 ? 19.443 -6.603 45.546 1.00 12.99 270 GLN A O 1
ATOM 2047 N N . LEU A 1 279 ? 19.830 -6.410 47.768 1.00 13.80 271 LEU A N 1
ATOM 2048 C CA . LEU A 1 279 ? 19.072 -5.186 47.975 1.00 14.14 271 LEU A CA 1
ATOM 2049 C C . LEU A 1 279 ? 19.966 -4.156 48.652 1.00 14.55 271 LEU A C 1
ATOM 2050 O O . LEU A 1 279 ? 21.002 -4.492 49.234 1.00 14.21 271 LEU A O 1
ATOM 2055 N N . GLY A 1 280 ? 19.544 -2.902 48.611 1.00 14.63 272 GLY A N 1
ATOM 2056 C CA . GLY A 1 280 ? 20.243 -1.849 49.324 1.00 15.03 272 GLY A CA 1
ATOM 2057 C C . GLY A 1 280 ? 19.770 -0.468 48.939 1.00 15.66 272 GLY A C 1
ATOM 2058 O O . GLY A 1 280 ? 18.895 -0.320 48.087 1.00 15.24 272 GLY A O 1
ATOM 2059 N N . GLU A 1 281 ? 20.350 0.544 49.584 1.00 16.58 273 GLU A N 1
ATOM 2060 C CA . GLU A 1 281 ? 20.133 1.931 49.200 1.00 17.63 273 GLU A CA 1
ATOM 2061 C C . GLU A 1 281 ? 20.594 2.093 47.758 1.00 17.72 273 GLU A C 1
ATOM 2062 O O . GLU A 1 281 ? 21.537 1.411 47.342 1.00 18.06 273 GLU A O 1
ATOM 2068 N N . PRO A 1 282 ? 19.937 2.960 46.989 1.00 17.73 274 PRO A N 1
ATOM 2069 C CA . PRO A 1 282 ? 20.371 3.232 45.617 1.00 17.75 274 PRO A CA 1
ATOM 2070 C C . PRO A 1 282 ? 21.588 4.147 45.631 1.00 17.17 274 PRO A C 1
ATOM 2071 O O . PRO A 1 282 ? 21.489 5.353 45.409 1.00 17.68 274 PRO A O 1
ATOM 2075 N N . ASP A 1 283 ? 22.740 3.541 45.904 1.00 16.26 275 ASP A N 1
ATOM 2076 C CA . ASP A 1 283 ? 23.989 4.258 46.068 1.00 15.54 275 ASP A CA 1
ATOM 2077 C C . ASP A 1 283 ? 25.119 3.387 45.533 1.00 14.68 275 ASP A C 1
ATOM 2078 O O . ASP A 1 283 ? 25.378 2.315 46.064 1.00 13.94 275 ASP A O 1
ATOM 2083 N N . MET A 1 284 ? 25.792 3.862 44.488 1.00 14.16 276 MET A N 1
ATOM 2084 C CA . MET A 1 284 ? 26.831 3.083 43.809 1.00 13.76 276 MET A CA 1
ATOM 2085 C C . MET A 1 284 ? 28.080 2.804 44.650 1.00 13.59 276 MET A C 1
ATOM 2086 O O . MET A 1 284 ? 28.878 1.935 44.294 1.00 13.62 276 MET A O 1
ATOM 2091 N N . ARG A 1 285 ? 28.261 3.510 45.764 1.00 13.27 277 ARG A N 1
ATOM 2092 C CA . ARG A 1 285 ? 29.383 3.205 46.653 1.00 13.51 277 ARG A CA 1
ATOM 2093 C C . ARG A 1 285 ? 29.306 1.764 47.162 1.00 12.84 277 ARG A C 1
ATOM 2094 O O . ARG A 1 285 ? 30.322 1.160 47.455 1.00 12.48 277 ARG A O 1
ATOM 2102 N N . THR A 1 286 ? 28.099 1.220 47.286 1.00 12.57 278 THR A N 1
ATOM 2103 C CA . THR A 1 286 ? 27.950 -0.157 47.751 1.00 12.34 278 THR A CA 1
ATOM 2104 C C . THR A 1 286 ? 28.590 -1.172 46.787 1.00 12.20 278 THR A C 1
ATOM 2105 O O . THR A 1 286 ? 29.521 -1.869 47.196 1.00 11.73 278 THR A O 1
ATOM 2109 N N . PRO A 1 287 ? 28.130 -1.270 45.535 1.00 12.11 279 PRO A N 1
ATOM 2110 C CA . PRO A 1 287 ? 28.769 -2.182 44.570 1.00 12.05 279 PRO A CA 1
ATOM 2111 C C . PRO A 1 287 ? 30.243 -1.869 44.279 1.00 11.96 279 PRO A C 1
ATOM 2112 O O . PRO A 1 287 ? 31.033 -2.804 44.111 1.00 11.71 279 PRO A O 1
ATOM 2116 N N . ILE A 1 288 ? 30.615 -0.593 44.254 1.00 11.92 280 ILE A N 1
ATOM 2117 C CA . ILE A 1 288 ? 32.015 -0.211 44.059 1.00 11.89 280 ILE A CA 1
ATOM 2118 C C . ILE A 1 288 ? 32.845 -0.788 45.201 1.00 11.84 280 ILE A C 1
ATOM 2119 O O . ILE A 1 288 ? 33.854 -1.434 44.957 1.00 11.93 280 ILE A O 1
ATOM 2124 N N . ALA A 1 289 ? 32.394 -0.587 46.435 1.00 11.98 281 ALA A N 1
ATOM 2125 C CA . ALA A 1 289 ? 33.096 -1.100 47.611 1.00 12.12 281 ALA A CA 1
ATOM 2126 C C . ALA A 1 289 ? 33.150 -2.619 47.611 1.00 12.32 281 ALA A C 1
ATOM 2127 O O . ALA A 1 289 ? 34.127 -3.210 48.070 1.00 12.44 281 ALA A O 1
ATOM 2129 N N . HIS A 1 290 ? 32.098 -3.253 47.096 1.00 12.87 282 HIS A N 1
ATOM 2130 C CA . HIS A 1 290 ? 32.065 -4.706 47.017 1.00 13.02 282 HIS A CA 1
ATOM 2131 C C . HIS A 1 290 ? 33.184 -5.208 46.112 1.00 13.12 282 HIS A C 1
ATOM 2132 O O . HIS A 1 290 ? 33.861 -6.164 46.468 1.00 13.16 282 HIS A O 1
ATOM 2139 N N . THR A 1 291 ? 33.382 -4.581 44.951 1.00 13.27 283 THR A N 1
ATOM 2140 C CA . THR A 1 291 ? 34.420 -5.034 44.010 1.00 13.34 283 THR A CA 1
ATOM 2141 C C . THR A 1 291 ? 35.825 -4.691 44.500 1.00 13.94 283 THR A C 1
ATOM 2142 O O . THR A 1 291 ? 36.761 -5.472 44.314 1.00 14.02 283 THR A O 1
ATOM 2146 N N . MET A 1 292 ? 35.972 -3.527 45.124 1.00 14.56 284 MET A N 1
ATOM 2147 C CA . MET A 1 292 ? 37.277 -3.073 45.592 1.00 15.34 284 MET A CA 1
ATOM 2148 C C . MET A 1 292 ? 37.823 -3.988 46.690 1.00 15.85 284 MET A C 1
ATOM 2149 O O . MET A 1 292 ? 39.029 -4.230 46.758 1.00 16.04 284 MET A O 1
ATOM 2154 N N . ALA A 1 293 ? 36.933 -4.521 47.525 1.00 16.25 285 ALA A N 1
ATOM 2155 C CA . ALA A 1 293 ? 37.337 -5.297 48.694 1.00 16.88 285 ALA A CA 1
ATOM 2156 C C . ALA A 1 293 ? 37.296 -6.807 48.473 1.00 17.52 285 ALA A C 1
ATOM 2157 O O . ALA A 1 293 ? 37.919 -7.543 49.226 1.00 17.68 285 ALA A O 1
ATOM 2159 N N . TRP A 1 294 ? 36.580 -7.253 47.443 1.00 18.31 286 TRP A N 1
ATOM 2160 C CA . TRP A 1 294 ? 36.331 -8.678 47.184 1.00 19.29 286 TRP A CA 1
ATOM 2161 C C . TRP A 1 294 ? 37.610 -9.538 47.310 1.00 19.58 286 TRP A C 1
ATOM 2162 O O . TRP A 1 294 ? 38.649 -9.147 46.785 1.00 19.70 286 TRP A O 1
ATOM 2173 N N . PRO A 1 295 ? 37.561 -10.699 47.972 1.00 20.25 287 PRO A N 1
ATOM 2174 C CA . PRO A 1 295 ? 36.345 -11.335 48.503 1.00 20.48 287 PRO A CA 1
ATOM 2175 C C . PRO A 1 295 ? 35.945 -10.906 49.923 1.00 20.37 287 PRO A C 1
ATOM 2176 O O . PRO A 1 295 ? 35.099 -11.559 50.536 1.00 20.68 287 PRO A O 1
ATOM 2180 N N . ASN A 1 296 ? 36.556 -9.842 50.433 1.00 20.06 288 ASN A N 1
ATOM 2181 C CA . ASN A 1 296 ? 36.199 -9.266 51.725 1.00 19.99 288 ASN A CA 1
ATOM 2182 C C . ASN A 1 296 ? 35.292 -8.047 51.563 1.00 19.31 288 ASN A C 1
ATOM 2183 O O . ASN A 1 296 ? 34.923 -7.686 50.448 1.00 19.22 288 ASN A O 1
ATOM 2188 N N . ARG A 1 297 ? 34.921 -7.434 52.685 1.00 18.70 289 ARG A N 1
ATOM 2189 C CA . ARG A 1 297 ? 34.036 -6.273 52.699 1.00 18.27 289 ARG A CA 1
ATOM 2190 C C . ARG A 1 297 ? 34.678 -5.100 53.427 1.00 18.24 289 ARG A C 1
ATOM 2191 O O . ARG A 1 297 ? 35.482 -5.296 54.340 1.00 18.34 289 ARG A O 1
ATOM 2199 N N . VAL A 1 298 ? 34.300 -3.887 53.028 1.00 17.88 290 VAL A N 1
ATOM 2200 C CA . VAL A 1 298 ? 34.665 -2.666 53.743 1.00 17.85 290 VAL A CA 1
ATOM 2201 C C . VAL A 1 298 ? 33.448 -1.766 53.927 1.00 18.12 290 VAL A C 1
ATOM 2202 O O . VAL A 1 298 ? 32.432 -1.929 53.242 1.00 17.90 290 VAL A O 1
ATOM 2206 N N . ASN A 1 299 ? 33.555 -0.823 54.861 1.00 17.99 291 ASN A N 1
ATOM 2207 C CA . ASN A 1 299 ? 32.609 0.282 54.967 1.00 18.41 291 ASN A CA 1
ATOM 2208 C C . ASN A 1 299 ? 32.696 1.152 53.717 1.00 18.02 291 ASN A C 1
ATOM 2209 O O . ASN A 1 299 ? 33.781 1.601 53.351 1.00 17.90 291 ASN A O 1
ATOM 2214 N N . SER A 1 300 ? 31.556 1.380 53.072 1.00 17.39 292 SER A N 1
ATOM 2215 C CA . SER A 1 300 ? 31.480 2.185 51.854 1.00 17.29 292 SER A CA 1
ATOM 2216 C C . SER A 1 300 ? 30.979 3.607 52.112 1.00 17.30 292 SER A C 1
ATOM 2217 O O . SER A 1 300 ? 30.976 4.443 51.209 1.00 17.07 292 SER A O 1
ATOM 2220 N N . GLY A 1 301 ? 30.522 3.863 53.333 1.00 17.25 293 GLY A N 1
ATOM 2221 C CA . GLY A 1 301 ? 29.865 5.112 53.669 1.00 17.08 293 GLY A CA 1
ATOM 2222 C C . GLY A 1 301 ? 28.356 5.042 53.519 1.00 17.19 293 GLY A C 1
ATOM 2223 O O . GLY A 1 301 ? 27.648 5.960 53.923 1.00 16.99 293 GLY A O 1
ATOM 2224 N N . VAL A 1 302 ? 27.849 3.955 52.942 1.00 17.32 294 VAL A N 1
ATOM 2225 C CA . VAL A 1 302 ? 26.415 3.827 52.718 1.00 17.49 294 VAL A CA 1
ATOM 2226 C C . VAL A 1 302 ? 25.727 3.362 53.995 1.00 17.88 294 VAL A C 1
ATOM 2227 O O . VAL A 1 302 ? 26.151 2.395 54.624 1.00 17.97 294 VAL A O 1
ATOM 2231 N N . LYS A 1 303 ? 24.662 4.068 54.355 1.00 18.30 295 LYS A N 1
ATOM 2232 C CA . LYS A 1 303 ? 23.863 3.757 55.529 1.00 18.89 295 LYS A CA 1
ATOM 2233 C C . LYS A 1 303 ? 23.093 2.453 55.331 1.00 18.87 295 LYS A C 1
ATOM 2234 O O . LYS A 1 303 ? 22.763 2.092 54.198 1.00 19.15 295 LYS A O 1
ATOM 2240 N N . PRO A 1 304 ? 22.805 1.740 56.416 1.00 18.88 296 PRO A N 1
ATOM 2241 C CA . PRO A 1 304 ? 22.020 0.502 56.307 1.00 18.57 296 PRO A CA 1
ATOM 2242 C C . PRO A 1 304 ? 20.590 0.776 55.848 1.00 18.30 296 PRO A C 1
ATOM 2243 O O . PRO A 1 304 ? 19.949 1.712 56.327 1.00 18.20 296 PRO A O 1
ATOM 2247 N N . LEU A 1 305 ? 20.107 -0.043 54.920 1.00 17.82 297 LEU A N 1
ATOM 2248 C CA . LEU A 1 305 ? 18.767 0.102 54.363 1.00 17.82 297 LEU A CA 1
ATOM 2249 C C . LEU A 1 305 ? 17.701 -0.017 55.456 1.00 17.33 297 LEU A C 1
ATOM 2250 O O . LEU A 1 305 ? 17.673 -1.000 56.183 1.00 17.25 297 LEU A O 1
ATOM 2255 N N . ASP A 1 306 ? 16.829 0.981 55.563 1.00 17.20 298 ASP A N 1
ATOM 2256 C CA . ASP A 1 306 ? 15.745 0.967 56.549 1.00 17.36 298 ASP A CA 1
ATOM 2257 C C . ASP A 1 306 ? 14.486 0.402 55.895 1.00 17.30 298 ASP A C 1
ATOM 2258 O O . ASP A 1 306 ? 13.784 1.106 55.173 1.00 16.99 298 ASP A O 1
ATOM 2263 N N . PHE A 1 307 ? 14.209 -0.872 56.150 1.00 17.80 299 PHE A N 1
ATOM 2264 C CA . PHE A 1 307 ? 13.061 -1.544 55.539 1.00 18.43 299 PHE A CA 1
ATOM 2265 C C . PHE A 1 307 ? 11.711 -0.975 55.974 1.00 19.23 299 PHE A C 1
ATOM 2266 O O . PHE A 1 307 ? 10.738 -1.087 55.235 1.00 19.42 299 PHE A O 1
ATOM 2274 N N . CYS A 1 308 ? 11.654 -0.376 57.161 1.00 20.10 300 CYS A N 1
ATOM 2275 C CA . CYS A 1 308 ? 10.409 0.219 57.659 1.00 21.10 300 CYS A CA 1
ATOM 2276 C C . CYS A 1 308 ? 10.048 1.539 56.986 1.00 21.39 300 CYS A C 1
ATOM 2277 O O . CYS A 1 308 ? 8.889 1.951 57.014 1.00 21.77 300 CYS A O 1
ATOM 2280 N N . LYS A 1 309 ? 11.033 2.194 56.385 1.00 21.88 301 LYS A N 1
ATOM 2281 C CA . LYS A 1 309 ? 10.823 3.457 55.677 1.00 22.32 301 LYS A CA 1
ATOM 2282 C C . LYS A 1 309 ? 10.520 3.259 54.180 1.00 22.16 301 LYS A C 1
ATOM 2283 O O . LYS A 1 309 ? 10.154 4.209 53.492 1.00 22.68 301 LYS A O 1
ATOM 2289 N N . LEU A 1 310 ? 10.653 2.030 53.684 1.00 21.77 302 LEU A N 1
ATOM 2290 C CA . LEU A 1 310 ? 10.515 1.753 52.250 1.00 21.58 302 LEU A CA 1
ATOM 2291 C C . LEU A 1 310 ? 9.080 1.841 51.747 1.00 21.36 302 LEU A C 1
ATOM 2292 O O . LEU A 1 310 ? 8.146 1.458 52.447 1.00 21.16 302 LEU A O 1
ATOM 2297 N N . SER A 1 311 ? 8.916 2.323 50.519 1.00 21.09 303 SER A N 1
ATOM 2298 C CA . SER A 1 311 ? 7.653 2.183 49.808 1.00 21.15 303 SER A CA 1
ATOM 2299 C C . SER A 1 311 ? 7.453 0.704 49.501 1.00 20.48 303 SER A C 1
ATOM 2300 O O . SER A 1 311 ? 8.415 -0.069 49.454 1.00 20.12 303 SER A O 1
ATOM 2303 N N . ALA A 1 312 ? 6.205 0.311 49.288 1.00 19.75 304 ALA A N 1
ATOM 2304 C CA . ALA A 1 312 ? 5.902 -1.064 48.904 1.00 19.26 304 ALA A CA 1
ATOM 2305 C C . ALA A 1 312 ? 6.686 -1.434 47.642 1.00 18.60 304 ALA A C 1
ATOM 2306 O O . ALA A 1 312 ? 6.807 -0.623 46.724 1.00 18.49 304 ALA A O 1
ATOM 2308 N N . LEU A 1 313 ? 7.242 -2.643 47.616 1.00 18.05 305 LEU A N 1
ATOM 2309 C CA . LEU A 1 313 ? 8.016 -3.115 46.471 1.00 17.47 305 LEU A CA 1
ATOM 2310 C C . LEU A 1 313 ? 7.110 -3.832 45.482 1.00 17.00 305 LEU A C 1
ATOM 2311 O O . LEU A 1 313 ? 6.429 -4.791 45.841 1.00 16.69 305 LEU A O 1
ATOM 2316 N N . THR A 1 314 ? 7.133 -3.378 44.234 1.00 16.37 306 THR A N 1
ATOM 2317 C CA . THR A 1 314 ? 6.273 -3.910 43.181 1.00 16.31 306 THR A CA 1
ATOM 2318 C C . THR A 1 314 ? 7.072 -4.312 41.942 1.00 16.37 306 THR A C 1
ATOM 2319 O O . THR A 1 314 ? 8.201 -3.859 41.738 1.00 15.52 306 THR A O 1
ATOM 2323 N N . PHE A 1 315 ? 6.460 -5.156 41.116 1.00 16.31 307 PHE A N 1
ATOM 2324 C CA . PHE A 1 315 ? 7.092 -5.702 39.916 1.00 16.75 307 PHE A CA 1
ATOM 2325 C C . PHE A 1 315 ? 6.082 -5.773 38.779 1.00 17.06 307 PHE A C 1
ATOM 2326 O O . PHE A 1 315 ? 4.898 -5.967 39.017 1.00 17.05 307 PHE A O 1
ATOM 2334 N N . ALA A 1 316 ? 6.561 -5.632 37.546 1.00 17.29 308 ALA A N 1
ATOM 2335 C CA . ALA A 1 316 ? 5.707 -5.730 36.362 1.00 17.71 308 ALA A CA 1
ATOM 2336 C C . ALA A 1 316 ? 6.526 -6.145 35.145 1.00 17.98 308 ALA A C 1
ATOM 2337 O O . ALA A 1 316 ? 7.741 -5.981 35.129 1.00 18.29 308 ALA A O 1
ATOM 2339 N N . ALA A 1 317 ? 5.864 -6.693 34.130 1.00 18.59 309 ALA A N 1
ATOM 2340 C CA . ALA A 1 317 ? 6.541 -7.058 32.889 1.00 18.87 309 ALA A CA 1
ATOM 2341 C C . ALA A 1 317 ? 6.879 -5.790 32.093 1.00 19.29 309 ALA A C 1
ATOM 2342 O O . ALA A 1 317 ? 6.147 -4.804 32.172 1.00 19.36 309 ALA A O 1
ATOM 2344 N N . PRO A 1 318 ? 7.984 -5.793 31.348 1.00 19.92 310 PRO A N 1
ATOM 2345 C CA . PRO A 1 318 ? 8.342 -4.634 30.517 1.00 20.58 310 PRO A CA 1
ATOM 2346 C C . PRO A 1 318 ? 7.287 -4.321 29.453 1.00 21.42 310 PRO A C 1
ATOM 2347 O O . PRO A 1 318 ? 6.690 -5.241 28.884 1.00 21.42 310 PRO A O 1
ATOM 2351 N N . ASP A 1 319 ? 7.053 -3.037 29.218 1.00 22.39 311 ASP A N 1
ATOM 2352 C CA . ASP A 1 319 ? 6.206 -2.587 28.121 1.00 23.30 311 ASP A CA 1
ATOM 2353 C C . ASP A 1 319 ? 7.117 -2.222 26.954 1.00 23.70 311 ASP A C 1
ATOM 2354 O O . ASP A 1 319 ? 7.585 -1.081 26.845 1.00 23.94 311 ASP A O 1
ATOM 2359 N N . TYR A 1 320 ? 7.380 -3.204 26.098 1.00 24.06 312 TYR A N 1
ATOM 2360 C CA . TYR A 1 320 ? 8.293 -3.027 24.969 1.00 24.65 312 TYR A CA 1
ATOM 2361 C C . TYR A 1 320 ? 7.813 -1.982 23.952 1.00 24.91 312 TYR A C 1
ATOM 2362 O O . TYR A 1 320 ? 8.630 -1.360 23.271 1.00 25.32 312 TYR A O 1
ATOM 2371 N N . ASP A 1 321 ? 6.499 -1.781 23.856 1.00 25.19 313 ASP A N 1
ATOM 2372 C CA . ASP A 1 321 ? 5.935 -0.771 22.956 1.00 25.41 313 ASP A CA 1
ATOM 2373 C C . ASP A 1 321 ? 6.234 0.661 23.421 1.00 24.95 313 ASP A C 1
ATOM 2374 O O . ASP A 1 321 ? 6.491 1.541 22.596 1.00 25.03 313 ASP A O 1
ATOM 2379 N N . ARG A 1 322 ? 6.191 0.893 24.731 1.00 24.33 314 ARG A N 1
ATOM 2380 C CA . ARG A 1 322 ? 6.565 2.190 25.299 1.00 24.11 314 ARG A CA 1
ATOM 2381 C C . ARG A 1 322 ? 8.062 2.464 25.150 1.00 23.42 314 ARG A C 1
ATOM 2382 O O . ARG A 1 322 ? 8.478 3.621 25.058 1.00 23.52 314 ARG A O 1
ATOM 2390 N N . TYR A 1 323 ? 8.863 1.399 25.127 1.00 22.50 315 TYR A N 1
ATOM 2391 C CA . TYR A 1 323 ? 10.317 1.512 25.159 1.00 21.92 315 TYR A CA 1
ATOM 2392 C C . TYR A 1 323 ? 10.952 0.765 23.992 1.00 21.44 315 TYR A C 1
ATOM 2393 O O . TYR A 1 323 ? 11.534 -0.304 24.180 1.00 21.62 315 TYR A O 1
ATOM 2402 N N . PRO A 1 324 ? 10.842 1.315 22.786 1.00 20.97 316 PRO A N 1
ATOM 2403 C CA . PRO A 1 324 ? 11.380 0.643 21.597 1.00 20.87 316 PRO A CA 1
ATOM 2404 C C . PRO A 1 324 ? 12.896 0.411 21.631 1.00 20.58 316 PRO A C 1
ATOM 2405 O O . PRO A 1 324 ? 13.352 -0.513 20.969 1.00 20.37 316 PRO A O 1
ATOM 2409 N N . CYS A 1 325 ? 13.650 1.218 22.378 1.00 20.51 317 CYS A N 1
ATOM 2410 C CA . CYS A 1 325 ? 15.099 1.016 22.507 1.00 20.49 317 CYS A CA 1
ATOM 2411 C C . CYS A 1 325 ? 15.448 -0.301 23.184 1.00 20.02 317 CYS A C 1
ATOM 2412 O O . CYS A 1 325 ? 16.442 -0.924 22.832 1.00 19.60 317 CYS A O 1
ATOM 2415 N N . LEU A 1 326 ? 14.664 -0.707 24.180 1.00 20.05 318 LEU A N 1
ATOM 2416 C CA . LEU A 1 326 ? 14.933 -1.964 24.881 1.00 20.21 318 LEU A CA 1
ATOM 2417 C C . LEU A 1 326 ? 14.840 -3.139 23.907 1.00 20.45 318 LEU A C 1
ATOM 2418 O O . LEU A 1 326 ? 15.726 -3.995 23.851 1.00 19.97 318 LEU A O 1
ATOM 2423 N N . LYS A 1 327 ? 13.752 -3.155 23.144 1.00 20.88 319 LYS A N 1
ATOM 2424 C CA . LYS A 1 327 ? 13.506 -4.172 22.127 1.00 21.34 319 LYS A CA 1
ATOM 2425 C C . LYS A 1 327 ? 14.593 -4.156 21.055 1.00 20.90 319 LYS A C 1
ATOM 2426 O O . LYS A 1 327 ? 15.112 -5.199 20.671 1.00 20.68 319 LYS A O 1
ATOM 24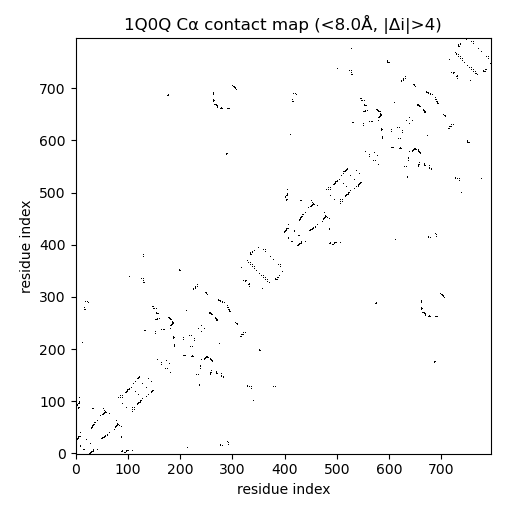32 N N . LEU A 1 328 ? 14.942 -2.962 20.591 1.00 20.66 320 LEU A N 1
ATOM 2433 C CA . LEU A 1 328 ? 15.959 -2.790 19.561 1.00 20.54 320 LEU A CA 1
ATOM 2434 C C . LEU A 1 328 ? 17.319 -3.337 19.999 1.00 19.93 320 LEU A C 1
ATOM 2435 O O . LEU A 1 328 ? 18.036 -3.927 19.199 1.00 19.71 320 LEU A O 1
ATOM 2440 N N . ALA A 1 329 ? 17.660 -3.149 21.270 1.00 19.64 321 ALA A N 1
ATOM 2441 C CA . ALA A 1 329 ? 18.912 -3.652 21.826 1.00 19.68 321 ALA A CA 1
ATOM 2442 C C . ALA A 1 329 ? 18.947 -5.175 21.825 1.00 19.86 321 ALA A C 1
ATOM 2443 O O . ALA A 1 329 ? 19.950 -5.777 21.457 1.00 19.65 321 ALA A O 1
ATOM 2445 N N . MET A 1 330 ? 17.851 -5.792 22.250 1.00 20.23 322 MET A N 1
ATOM 2446 C CA . MET A 1 330 ? 17.762 -7.249 22.315 1.00 20.94 322 MET A CA 1
ATOM 2447 C C . MET A 1 330 ? 17.804 -7.860 20.914 1.00 20.94 322 MET A C 1
ATOM 2448 O O . MET A 1 330 ? 18.425 -8.902 20.707 1.00 21.21 322 MET A O 1
ATOM 2453 N N . GLU A 1 331 ? 17.166 -7.186 19.959 1.00 21.32 323 GLU A N 1
ATOM 2454 C CA . GLU A 1 331 ? 17.151 -7.607 18.553 1.00 21.53 323 GLU A CA 1
ATOM 2455 C C . GLU A 1 331 ? 18.536 -7.492 17.913 1.00 21.17 323 GLU A C 1
ATOM 2456 O O . GLU A 1 331 ? 18.954 -8.380 17.180 1.00 20.69 323 GLU A O 1
ATOM 2462 N N . ALA A 1 332 ? 19.242 -6.398 18.199 1.00 20.77 324 ALA A N 1
ATOM 2463 C CA . ALA A 1 332 ? 20.572 -6.167 17.642 1.00 20.63 324 ALA A CA 1
ATOM 2464 C C . ALA A 1 332 ? 21.557 -7.234 18.111 1.00 20.36 324 ALA A C 1
ATOM 2465 O O . ALA A 1 332 ? 22.404 -7.670 17.342 1.00 20.44 324 ALA A O 1
ATOM 2467 N N . PHE A 1 333 ? 21.437 -7.657 19.366 1.00 20.45 325 PHE A N 1
ATOM 2468 C CA . PHE A 1 333 ? 22.315 -8.689 19.919 1.00 20.40 325 PHE A CA 1
ATOM 2469 C C . PHE A 1 333 ? 22.153 -10.041 19.204 1.00 20.61 325 PHE A C 1
ATOM 2470 O O . PHE A 1 333 ? 23.135 -10.746 18.974 1.00 19.91 325 PHE A O 1
ATOM 2478 N N . GLU A 1 334 ? 20.919 -10.392 18.847 1.00 20.94 326 GLU A N 1
ATOM 2479 C CA . GLU A 1 334 ? 20.671 -11.617 18.086 1.00 21.56 326 GLU A CA 1
ATOM 2480 C C . GLU A 1 334 ? 21.233 -11.510 16.672 1.00 21.70 326 GLU A C 1
ATOM 2481 O O . GLU A 1 334 ? 21.716 -12.500 16.122 1.00 21.56 326 GLU A O 1
ATOM 2487 N N . GLN A 1 335 ? 21.167 -10.312 16.090 1.00 21.86 327 GLN A N 1
ATOM 2488 C CA . GLN A 1 335 ? 21.708 -10.069 14.753 1.00 22.19 327 GLN A CA 1
ATOM 2489 C C . GLN A 1 335 ? 23.228 -10.195 14.719 1.00 21.62 327 GLN A C 1
ATOM 2490 O O . GLN A 1 335 ? 23.795 -10.571 13.690 1.00 22.18 327 GLN A O 1
ATOM 2496 N N . GLY A 1 336 ? 23.891 -9.887 15.834 1.00 20.44 328 GLY A N 1
ATOM 2497 C CA . GLY A 1 336 ? 25.333 -10.064 15.940 1.00 19.79 328 GLY A CA 1
ATOM 2498 C C . GLY A 1 336 ? 26.067 -8.841 16.457 1.00 18.99 328 GLY A C 1
ATOM 2499 O O . GLY A 1 336 ? 25.454 -7.834 16.817 1.00 18.41 328 GLY A O 1
ATOM 2500 N N . GLN A 1 337 ? 27.392 -8.931 16.478 1.00 18.21 329 GLN A N 1
ATOM 2501 C CA . GLN A 1 337 ? 28.229 -7.885 17.064 1.00 17.62 329 GLN A CA 1
ATOM 2502 C C . GLN A 1 337 ? 28.287 -6.611 16.227 1.00 17.23 329 GLN A C 1
ATOM 2503 O O . GLN A 1 337 ? 28.377 -5.522 16.787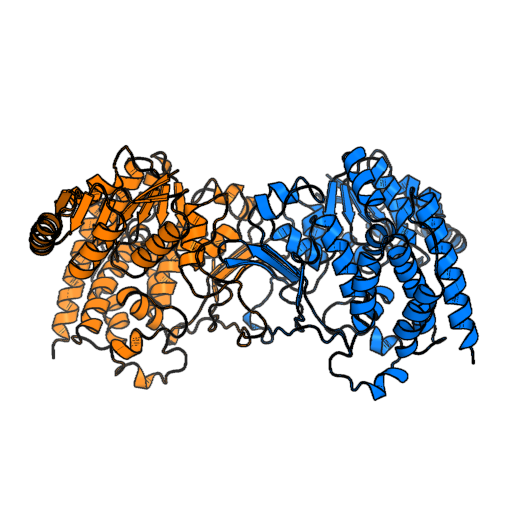 1.00 16.93 329 GLN A O 1
ATOM 2509 N N . ALA A 1 338 ? 28.251 -6.737 14.900 1.00 17.01 330 ALA A N 1
ATOM 2510 C CA . ALA A 1 338 ? 28.269 -5.561 14.023 1.00 16.71 330 ALA A CA 1
ATOM 2511 C C . ALA A 1 338 ? 27.069 -4.661 14.310 1.00 16.44 330 ALA A C 1
ATOM 2512 O O . ALA A 1 338 ? 27.212 -3.444 14.449 1.00 16.32 330 ALA A O 1
ATOM 2514 N N . ALA A 1 339 ? 25.892 -5.269 14.425 1.00 15.99 331 ALA A N 1
ATOM 2515 C CA . ALA A 1 339 ? 24.670 -4.535 14.719 1.00 15.64 331 ALA A CA 1
ATOM 2516 C C . ALA A 1 339 ? 24.678 -3.972 16.141 1.00 15.34 331 ALA A C 1
ATOM 2517 O O . ALA A 1 339 ? 24.171 -2.882 16.368 1.00 15.23 331 ALA A O 1
ATOM 2519 N N . THR A 1 340 ? 25.254 -4.712 17.086 1.00 14.82 332 THR A N 1
ATOM 2520 C CA . THR A 1 340 ? 25.316 -4.276 18.481 1.00 14.33 332 THR A CA 1
ATOM 2521 C C . THR A 1 340 ? 26.260 -3.081 18.647 1.00 14.22 332 THR A C 1
ATOM 2522 O O . THR A 1 340 ? 25.921 -2.100 19.306 1.00 13.69 332 THR A O 1
ATOM 2526 N N . THR A 1 341 ? 27.442 -3.178 18.046 1.00 13.92 333 THR A N 1
ATOM 2527 C CA . THR A 1 341 ? 28.412 -2.083 18.026 1.00 13.74 333 THR A CA 1
ATOM 2528 C C . THR A 1 341 ? 27.820 -0.831 17.386 1.00 13.85 333 THR A C 1
ATOM 2529 O O . THR A 1 341 ? 28.004 0.280 17.895 1.00 13.38 333 THR A O 1
ATOM 2533 N N . ALA A 1 342 ? 27.108 -1.019 16.274 1.00 13.90 334 ALA A N 1
ATOM 2534 C CA . ALA A 1 342 ? 26.520 0.096 15.539 1.00 14.27 334 ALA A CA 1
ATOM 2535 C C . ALA A 1 342 ? 25.439 0.788 16.351 1.00 14.28 334 ALA A C 1
ATOM 2536 O O . ALA A 1 342 ? 25.339 2.008 16.336 1.00 14.39 334 ALA A O 1
ATOM 2538 N N . LEU A 1 343 ? 24.636 -0.001 17.057 1.00 14.35 335 LEU A N 1
ATOM 2539 C CA . LEU A 1 343 ? 23.528 0.531 17.840 1.00 14.43 335 LEU A CA 1
ATOM 2540 C C . LEU A 1 343 ? 24.054 1.344 19.015 1.00 14.21 335 LEU A C 1
ATOM 2541 O O . LEU A 1 343 ? 23.533 2.410 19.319 1.00 14.13 335 LEU A O 1
ATOM 2546 N N . ASN A 1 344 ? 25.083 0.833 19.679 1.00 14.31 336 ASN A N 1
ATOM 2547 C CA . ASN A 1 344 ? 25.688 1.550 20.795 1.00 14.29 336 ASN A CA 1
ATOM 2548 C C . ASN A 1 344 ? 26.260 2.890 20.337 1.00 14.21 336 ASN A C 1
ATOM 2549 O O . ASN A 1 344 ? 26.047 3.918 20.983 1.00 14.07 336 ASN A O 1
ATOM 2554 N N . ALA A 1 345 ? 26.967 2.868 19.212 1.00 14.04 337 ALA A N 1
ATOM 2555 C CA . ALA A 1 345 ? 27.523 4.075 18.613 1.00 14.27 337 ALA A CA 1
ATOM 2556 C C . ALA A 1 345 ? 26.422 5.070 18.243 1.00 14.04 337 ALA A C 1
ATOM 2557 O O . ALA A 1 345 ? 26.508 6.258 18.561 1.00 14.19 337 ALA A O 1
ATOM 2559 N N . ALA A 1 346 ? 25.382 4.575 17.582 1.00 14.14 338 ALA A N 1
ATOM 2560 C CA . ALA A 1 346 ? 24.288 5.425 17.133 1.00 14.02 338 ALA A CA 1
ATOM 2561 C C . ALA A 1 346 ? 23.662 6.123 18.326 1.00 13.84 338 ALA A C 1
ATOM 2562 O O . ALA A 1 346 ? 23.405 7.325 18.294 1.00 13.43 338 ALA A O 1
ATOM 2564 N N . ASN A 1 347 ? 23.435 5.350 19.380 1.00 13.66 339 ASN A N 1
ATOM 2565 C CA . ASN A 1 347 ? 22.790 5.838 20.583 1.00 13.66 339 ASN A CA 1
ATOM 2566 C C . ASN A 1 347 ? 23.632 6.875 21.336 1.00 13.65 339 ASN A C 1
ATOM 2567 O O . ASN A 1 347 ? 23.081 7.777 21.949 1.00 13.78 339 ASN A O 1
ATOM 2572 N N . GLU A 1 348 ? 24.958 6.750 21.283 1.00 13.69 340 GLU A N 1
ATOM 2573 C CA . GLU A 1 348 ? 25.843 7.764 21.861 1.00 13.87 340 GLU A CA 1
ATOM 2574 C C . GLU A 1 348 ? 25.685 9.096 21.129 1.00 13.83 340 GLU A C 1
ATOM 2575 O O . GLU A 1 348 ? 25.668 10.151 21.758 1.00 13.92 340 GLU A O 1
ATOM 2581 N N . ILE A 1 349 ? 25.554 9.040 19.805 1.00 13.86 341 ILE A N 1
ATOM 2582 C CA . ILE A 1 349 ? 25.370 10.243 18.991 1.00 14.10 341 ILE A CA 1
ATOM 2583 C C . ILE A 1 349 ? 23.998 10.883 19.230 1.00 14.07 341 ILE A C 1
ATOM 2584 O O . ILE A 1 349 ? 23.909 12.101 19.392 1.00 14.00 341 ILE A O 1
ATOM 2589 N N . THR A 1 350 ? 22.940 10.072 19.252 1.00 14.07 342 THR A N 1
ATOM 2590 C CA . THR A 1 350 ? 21.583 10.596 19.406 1.00 14.00 342 THR A CA 1
ATOM 2591 C C . THR A 1 350 ? 21.315 11.112 20.814 1.00 13.76 342 THR A C 1
ATOM 2592 O O . THR A 1 350 ? 20.657 12.138 20.979 1.00 13.79 342 THR A O 1
ATOM 2596 N N . VAL A 1 351 ? 21.820 10.416 21.825 1.00 13.29 343 VAL A N 1
ATOM 2597 C CA . VAL A 1 351 ? 21.680 10.881 23.200 1.00 13.42 343 VAL A CA 1
ATOM 2598 C C . VAL A 1 351 ? 22.393 12.229 23.364 1.00 13.44 343 VAL A C 1
ATOM 2599 O O . VAL A 1 351 ? 21.838 13.152 23.937 1.00 13.51 343 VAL A O 1
ATOM 2603 N N . ALA A 1 352 ? 23.608 12.343 22.840 1.00 13.54 344 ALA A N 1
ATOM 2604 C CA . ALA A 1 352 ? 24.359 13.603 22.912 1.00 13.72 344 ALA A CA 1
ATOM 2605 C C . ALA A 1 352 ? 23.644 14.754 22.194 1.00 13.89 344 ALA A C 1
ATOM 2606 O O . ALA A 1 352 ? 23.661 15.894 22.663 1.00 14.01 344 ALA A O 1
ATOM 2608 N N . ALA A 1 353 ? 23.029 14.457 21.056 1.00 14.07 345 ALA A N 1
ATOM 2609 C CA . ALA A 1 353 ? 22.297 15.467 20.295 1.00 14.06 345 ALA A CA 1
ATOM 2610 C C . ALA A 1 353 ? 21.055 15.924 21.061 1.00 14.18 345 ALA A C 1
ATOM 2611 O O . ALA A 1 353 ? 20.732 17.119 21.086 1.00 13.96 345 ALA A O 1
ATOM 2613 N N . PHE A 1 354 ? 20.377 14.976 21.701 1.00 13.91 346 PHE A N 1
ATOM 2614 C CA . PHE A 1 354 ? 19.236 15.296 22.541 1.00 14.14 346 PHE A CA 1
ATOM 2615 C C . PHE A 1 354 ? 19.656 16.197 23.707 1.00 14.51 346 PHE A C 1
ATOM 2616 O O . PHE A 1 354 ? 18.984 17.181 24.004 1.00 14.00 346 PHE A O 1
ATOM 2624 N N . LEU A 1 355 ? 20.768 15.854 24.357 1.00 14.94 347 LEU A N 1
ATOM 2625 C CA . LEU A 1 355 ? 21.260 16.616 25.500 1.00 15.59 347 LEU A CA 1
ATOM 2626 C C . LEU A 1 355 ? 21.671 18.034 25.088 1.00 16.43 347 LEU A C 1
ATOM 2627 O O . LEU A 1 355 ? 21.560 18.960 25.886 1.00 16.66 347 LEU A O 1
ATOM 2632 N N . ALA A 1 356 ? 22.106 18.194 23.837 1.00 17.28 348 ALA A N 1
ATOM 2633 C CA . ALA A 1 356 ? 22.492 19.498 23.292 1.00 18.05 348 ALA A CA 1
ATOM 2634 C C . ALA A 1 356 ? 21.324 20.220 22.610 1.00 18.68 348 ALA A C 1
ATOM 2635 O O . ALA A 1 356 ? 21.529 21.230 21.936 1.00 18.78 348 ALA A O 1
ATOM 2637 N N . GLN A 1 357 ? 20.113 19.694 22.787 1.00 19.32 349 GLN A N 1
ATOM 2638 C CA . GLN A 1 357 ? 18.881 20.272 22.246 1.00 20.17 349 GLN A CA 1
ATOM 2639 C C . GLN A 1 357 ? 18.858 20.380 20.711 1.00 20.11 349 GLN A C 1
ATOM 2640 O O . GLN A 1 357 ? 18.237 21.284 20.154 1.00 20.50 349 GLN A O 1
ATOM 2646 N N . GLN A 1 358 ? 19.526 19.440 20.041 1.00 19.81 350 GLN A N 1
ATOM 2647 C CA . GLN A 1 358 ? 19.528 19.350 18.580 1.00 19.44 350 GLN A CA 1
ATOM 2648 C C . GLN A 1 358 ? 18.382 18.490 18.050 1.00 18.79 350 GLN A C 1
ATOM 2649 O O . GLN A 1 358 ? 17.949 18.660 16.910 1.00 18.61 350 GLN A O 1
ATOM 2655 N N . ILE A 1 359 ? 17.944 17.525 18.856 1.00 18.28 351 ILE A N 1
ATOM 2656 C CA . ILE A 1 359 ? 16.818 16.657 18.517 1.00 17.56 351 ILE A CA 1
ATOM 2657 C C . ILE A 1 359 ? 15.916 16.460 19.732 1.00 17.28 351 ILE A C 1
ATOM 2658 O O . ILE A 1 359 ? 16.300 16.762 20.861 1.00 17.16 351 ILE A O 1
ATOM 2663 N N . ARG A 1 360 ? 14.724 15.927 19.494 1.00 16.98 352 ARG A N 1
ATOM 2664 C CA . ARG A 1 360 ? 13.763 15.672 20.565 1.00 16.74 352 ARG A CA 1
ATOM 2665 C C . ARG A 1 360 ? 14.045 14.346 21.256 1.00 16.44 352 ARG A C 1
ATOM 2666 O O . ARG A 1 360 ? 14.687 13.470 20.691 1.00 16.29 352 ARG A O 1
ATOM 2674 N N . PHE A 1 361 ? 13.533 14.193 22.472 1.00 16.25 353 PHE A N 1
ATOM 2675 C CA . PHE A 1 361 ? 13.677 12.945 23.214 1.00 16.21 353 PHE A CA 1
ATOM 2676 C C . PHE A 1 361 ? 13.164 11.748 22.410 1.00 16.37 353 PHE A C 1
ATOM 2677 O O . PHE A 1 361 ? 13.762 10.679 22.433 1.00 16.00 353 PHE A O 1
ATOM 2685 N N . THR A 1 362 ? 12.047 11.938 21.713 1.00 16.66 354 THR A N 1
ATOM 2686 C CA . THR A 1 362 ? 11.437 10.871 20.916 1.00 17.32 354 THR A CA 1
ATOM 2687 C C . THR A 1 362 ? 12.217 10.540 19.639 1.00 17.15 354 THR A C 1
ATOM 2688 O O . THR A 1 362 ? 11.987 9.497 19.022 1.00 17.66 354 THR A O 1
ATOM 2692 N N . ASP A 1 363 ? 13.111 11.434 19.230 1.00 16.71 355 ASP A N 1
ATOM 2693 C CA . ASP A 1 363 ? 13.989 11.186 18.086 1.00 16.63 355 ASP A CA 1
ATOM 2694 C C . ASP A 1 363 ? 15.105 10.192 18.375 1.00 16.31 355 ASP A C 1
ATOM 2695 O O . ASP A 1 363 ? 15.744 9.719 17.446 1.00 15.99 355 ASP A O 1
ATOM 2700 N N . ILE A 1 364 ? 15.362 9.885 19.643 1.00 16.09 356 ILE A N 1
ATOM 2701 C CA . ILE A 1 364 ? 16.465 8.989 19.980 1.00 16.11 356 ILE A CA 1
ATOM 2702 C C . ILE A 1 364 ? 16.206 7.583 19.440 1.00 16.19 356 ILE A C 1
ATOM 2703 O O . ILE A 1 364 ? 17.025 7.034 18.708 1.00 15.77 356 ILE A O 1
ATOM 2708 N N . ALA A 1 365 ? 15.064 7.012 19.798 1.00 16.43 357 ALA A N 1
ATOM 2709 C CA . ALA A 1 365 ? 14.728 5.651 19.386 1.00 17.03 357 ALA A CA 1
ATOM 2710 C C . ALA A 1 365 ? 14.529 5.568 17.873 1.00 17.27 357 ALA A C 1
ATOM 2711 O O . ALA A 1 365 ? 14.986 4.623 17.232 1.00 17.43 357 ALA A O 1
ATOM 2713 N N . ALA A 1 366 ? 13.855 6.569 17.317 1.00 17.63 358 ALA A N 1
ATOM 2714 C CA . ALA A 1 366 ? 13.592 6.634 15.882 1.00 17.78 358 ALA A CA 1
ATOM 2715 C C . ALA A 1 366 ? 14.887 6.643 15.069 1.00 17.70 358 ALA A C 1
ATOM 2716 O O . ALA A 1 366 ? 15.053 5.836 14.160 1.00 17.67 358 ALA A O 1
ATOM 2718 N N . LEU A 1 367 ? 15.807 7.543 15.410 1.00 17.52 359 LEU A N 1
ATOM 2719 C CA . LEU A 1 367 ? 17.088 7.638 14.705 1.00 17.76 359 LEU A CA 1
ATOM 2720 C C . LEU A 1 367 ? 17.988 6.419 14.941 1.00 17.67 359 LEU A C 1
ATOM 2721 O O . LEU A 1 367 ? 18.742 6.029 14.048 1.00 17.40 359 LEU A O 1
ATOM 2726 N N . ASN A 1 368 ? 17.906 5.819 16.130 1.00 17.57 360 ASN A N 1
ATOM 2727 C CA . ASN A 1 368 ? 18.697 4.630 16.451 1.00 17.77 360 ASN A CA 1
ATOM 2728 C C . ASN A 1 368 ? 18.316 3.466 15.540 1.00 18.30 360 ASN A C 1
ATOM 2729 O O . ASN A 1 368 ? 19.185 2.737 15.066 1.00 18.04 360 ASN A O 1
ATOM 2734 N N . LEU A 1 369 ? 17.016 3.303 15.297 1.00 18.80 361 LEU A N 1
ATOM 2735 C CA . LEU A 1 369 ? 16.525 2.277 14.370 1.00 19.51 361 LEU A CA 1
ATOM 2736 C C . LEU A 1 369 ? 16.943 2.605 12.937 1.00 20.06 361 LEU A C 1
ATOM 2737 O O . LEU A 1 369 ? 17.363 1.720 12.191 1.00 20.33 361 LEU A O 1
ATOM 2742 N N . SER A 1 370 ? 16.825 3.876 12.562 1.00 20.80 362 SER A N 1
ATOM 2743 C CA . SER A 1 370 ? 17.173 4.333 11.220 1.00 21.70 362 SER A CA 1
ATOM 2744 C C . SER A 1 370 ? 18.637 4.030 10.888 1.00 22.10 362 SER A C 1
ATOM 2745 O O . SER A 1 370 ? 18.947 3.526 9.801 1.00 22.14 362 SER A O 1
ATOM 2748 N N . VAL A 1 371 ? 19.531 4.303 11.834 1.00 22.19 363 VAL A N 1
ATOM 2749 C CA . VAL A 1 371 ? 20.950 4.036 11.643 1.00 22.58 363 VAL A CA 1
ATOM 2750 C C . VAL A 1 371 ? 21.187 2.536 11.456 1.00 23.22 363 VAL A C 1
ATOM 2751 O O . VAL A 1 371 ? 21.893 2.136 10.539 1.00 23.28 363 VAL A O 1
ATOM 2755 N N . LEU A 1 372 ? 20.575 1.713 12.305 1.00 24.09 364 LEU A N 1
ATOM 2756 C CA . LEU A 1 372 ? 20.722 0.258 12.204 1.00 25.02 364 LEU A CA 1
ATOM 2757 C C . LEU A 1 372 ? 20.248 -0.281 10.856 1.00 25.66 364 LEU A C 1
ATOM 2758 O O . LEU A 1 372 ? 20.852 -1.193 10.307 1.00 25.61 364 LEU A O 1
ATOM 2763 N N . GLU A 1 373 ? 19.174 0.295 10.326 1.00 26.68 365 GLU A N 1
ATOM 2764 C CA . GLU A 1 373 ? 18.618 -0.136 9.041 1.00 27.55 365 GLU A CA 1
ATOM 2765 C C . GLU A 1 373 ? 19.539 0.227 7.870 1.00 28.10 365 GLU A C 1
ATOM 2766 O O . GLU A 1 373 ? 19.553 -0.467 6.852 1.00 28.07 365 GLU A O 1
ATOM 2772 N N . LYS A 1 374 ? 20.313 1.301 8.026 1.00 28.59 366 LYS A N 1
ATOM 2773 C CA . LYS A 1 374 ? 21.267 1.740 7.002 1.00 29.43 366 LYS A CA 1
ATOM 2774 C C . LYS A 1 374 ? 22.642 1.068 7.132 1.00 29.95 366 LYS A C 1
ATOM 2775 O O . LYS A 1 374 ? 23.439 1.114 6.198 1.00 30.27 366 LYS A O 1
ATOM 2781 N N . MET A 1 375 ? 22.905 0.439 8.276 1.00 30.69 367 MET A N 1
ATOM 2782 C CA . MET A 1 375 ? 24.186 -0.215 8.546 1.00 31.24 367 MET A CA 1
ATOM 2783 C C . MET A 1 375 ? 24.208 -1.632 8.000 1.00 31.70 367 MET A C 1
ATOM 2784 O O . MET A 1 375 ? 23.418 -2.479 8.431 1.00 31.90 367 MET A O 1
ATOM 2789 N N . ASP A 1 376 ? 25.118 -1.894 7.069 1.00 32.07 368 ASP A N 1
ATOM 2790 C CA . ASP A 1 376 ? 25.491 -3.263 6.741 1.00 32.57 368 ASP A CA 1
ATOM 2791 C C . ASP A 1 376 ? 27.015 -3.385 6.731 1.00 32.49 368 ASP A C 1
ATOM 2792 O O . ASP A 1 376 ? 27.694 -2.864 5.841 1.00 32.94 368 ASP A O 1
ATOM 2797 N N . MET A 1 377 ? 27.544 -4.038 7.760 1.00 32.23 369 MET A N 1
ATOM 2798 C CA . MET A 1 377 ? 28.976 -4.278 7.862 1.00 31.93 369 MET A CA 1
ATOM 2799 C C . MET A 1 377 ? 29.250 -5.646 8.460 1.00 31.05 369 MET A C 1
ATOM 2800 O O . MET A 1 377 ? 28.393 -6.251 9.108 1.00 30.85 369 MET A O 1
ATOM 2805 N N . ARG A 1 378 ? 30.466 -6.117 8.232 1.00 30.32 370 ARG A N 1
ATOM 2806 C CA . ARG A 1 378 ? 30.860 -7.468 8.594 1.00 29.98 370 ARG A CA 1
ATOM 2807 C C . ARG A 1 378 ? 31.083 -7.571 10.095 1.00 29.06 370 ARG A C 1
ATOM 2808 O O . ARG A 1 378 ? 31.340 -6.569 10.763 1.00 28.67 370 ARG A O 1
ATOM 2816 N N . GLU A 1 379 ? 30.988 -8.793 10.612 1.00 28.22 371 GLU A N 1
ATOM 2817 C CA . GLU A 1 379 ? 31.298 -9.077 12.007 1.00 27.55 371 GLU A CA 1
ATOM 2818 C C . GLU A 1 379 ? 32.756 -8.739 12.292 1.00 26.93 371 GLU A C 1
ATOM 2819 O O . GLU A 1 379 ? 33.640 -9.232 11.595 1.00 26.74 371 GLU A O 1
ATOM 2825 N N . PRO A 1 380 ? 33.017 -7.895 13.292 1.00 26.30 372 PRO A N 1
ATOM 2826 C CA . PRO A 1 380 ? 34.398 -7.596 13.687 1.00 25.98 372 PRO A CA 1
ATOM 2827 C C . PRO A 1 380 ? 35.180 -8.851 14.082 1.00 25.80 372 PRO A C 1
ATOM 2828 O O . PRO A 1 380 ? 34.671 -9.679 14.838 1.00 25.39 372 PRO A O 1
ATOM 2832 N N . GLN A 1 381 ? 36.387 -8.985 13.540 1.00 25.72 373 GLN A N 1
ATOM 2833 C CA . GLN A 1 381 ? 37.291 -10.091 13.857 1.00 25.88 373 GLN A CA 1
ATOM 2834 C C . GLN A 1 381 ? 38.372 -9.665 14.851 1.00 25.31 373 GLN A C 1
ATOM 2835 O O . GLN A 1 381 ? 39.086 -10.509 15.397 1.00 25.43 373 GLN A O 1
ATOM 2841 N N . CYS A 1 382 ? 38.490 -8.357 15.073 1.00 24.53 374 CYS A N 1
ATOM 2842 C CA . CYS A 1 382 ? 39.493 -7.796 15.980 1.00 24.10 374 CYS A CA 1
ATOM 2843 C C . CYS A 1 382 ? 39.040 -6.433 16.507 1.00 23.39 374 CYS A C 1
ATOM 2844 O O . CYS A 1 382 ? 38.006 -5.924 16.094 1.00 23.14 374 CYS A O 1
ATOM 2847 N N . VAL A 1 383 ? 39.824 -5.841 17.405 1.00 22.70 375 VAL A N 1
ATOM 2848 C CA . VAL A 1 383 ? 39.460 -4.568 18.026 1.00 22.42 375 VAL A CA 1
ATOM 2849 C C . VAL A 1 383 ? 39.444 -3.437 16.991 1.00 22.30 375 VAL A C 1
ATOM 2850 O O . VAL A 1 383 ? 38.591 -2.565 17.043 1.00 21.57 375 VAL A O 1
ATOM 2854 N N . ASP A 1 384 ? 40.369 -3.467 16.038 1.00 22.29 376 ASP A N 1
ATOM 2855 C CA . ASP A 1 384 ? 40.388 -2.461 14.979 1.00 22.49 376 ASP A CA 1
ATOM 2856 C C . ASP A 1 384 ? 39.076 -2.471 14.191 1.00 21.50 376 ASP A C 1
ATOM 2857 O O . ASP A 1 384 ? 38.564 -1.421 13.853 1.00 21.18 376 ASP A O 1
ATOM 2862 N N . ASP A 1 385 ? 38.536 -3.656 13.914 1.00 20.94 377 ASP A N 1
ATOM 2863 C CA . ASP A 1 385 ? 37.238 -3.780 13.250 1.00 20.53 377 ASP A CA 1
ATOM 2864 C C . ASP A 1 385 ? 36.103 -3.204 14.091 1.00 20.05 377 ASP A C 1
ATOM 2865 O O . ASP A 1 385 ? 35.204 -2.564 13.559 1.00 19.61 377 ASP A O 1
ATOM 2870 N N . VAL A 1 386 ? 36.137 -3.453 15.396 1.00 19.57 378 VAL A N 1
ATOM 2871 C CA . VAL A 1 386 ? 35.149 -2.867 16.305 1.00 19.49 378 VAL A CA 1
ATOM 2872 C C . VAL A 1 386 ? 35.173 -1.343 16.169 1.00 19.17 378 VAL A C 1
ATOM 2873 O O . VAL A 1 386 ? 34.126 -0.717 16.062 1.00 18.93 378 VAL A O 1
ATOM 2877 N N . LEU A 1 387 ? 36.368 -0.761 16.135 1.00 19.31 379 LEU A N 1
ATOM 2878 C CA . LEU A 1 387 ? 36.519 0.685 16.022 1.00 19.36 379 LEU A CA 1
ATOM 2879 C C . LEU A 1 387 ? 36.013 1.209 14.676 1.00 19.25 379 LEU A C 1
ATOM 2880 O O . LEU A 1 387 ? 35.481 2.312 14.610 1.00 19.22 379 LEU A O 1
ATOM 2885 N N . SER A 1 388 ? 36.178 0.420 13.613 1.00 19.09 380 SER A N 1
ATOM 2886 C CA . SER A 1 388 ? 35.726 0.811 12.273 1.00 19.09 380 SER A CA 1
ATOM 2887 C C . SER A 1 388 ? 34.205 0.779 12.161 1.00 18.30 380 SER A C 1
ATOM 2888 O O . SER A 1 388 ? 33.612 1.652 11.539 1.00 18.21 380 SER A O 1
ATOM 2891 N N . VAL A 1 389 ? 33.582 -0.235 12.754 1.00 17.74 381 VAL A N 1
ATOM 2892 C CA . VAL A 1 389 ? 32.131 -0.340 12.758 1.00 17.41 381 VAL A CA 1
ATOM 2893 C C . VAL A 1 389 ? 31.544 0.799 13.584 1.00 17.03 381 VAL A C 1
ATOM 2894 O O . VAL A 1 389 ? 30.586 1.439 13.173 1.00 16.61 381 VAL A O 1
ATOM 2898 N N . ASP A 1 390 ? 32.148 1.054 14.741 1.00 16.93 382 ASP A N 1
ATOM 2899 C CA . ASP A 1 390 ? 31.725 2.133 15.628 1.00 16.92 382 ASP A CA 1
ATOM 2900 C C . ASP A 1 390 ? 31.809 3.504 14.936 1.00 16.92 382 ASP A C 1
ATOM 2901 O O . ASP A 1 390 ? 30.864 4.291 14.984 1.00 16.31 382 ASP A O 1
ATOM 2906 N N . ALA A 1 391 ? 32.936 3.772 14.283 1.00 17.10 383 ALA A N 1
ATOM 2907 C CA . ALA A 1 391 ? 33.141 5.041 13.586 1.00 17.35 383 ALA A CA 1
ATOM 2908 C C . ALA A 1 391 ? 32.142 5.232 12.441 1.00 17.49 383 ALA A C 1
ATOM 2909 O O . ALA A 1 391 ? 31.616 6.325 12.241 1.00 17.15 383 ALA A O 1
ATOM 2911 N N . ASN A 1 392 ? 31.878 4.162 11.699 1.00 18.04 384 ASN A N 1
ATOM 2912 C CA . ASN A 1 392 ? 30.950 4.219 10.575 1.00 18.59 384 ASN A CA 1
ATOM 2913 C C . ASN A 1 392 ? 29.536 4.536 11.048 1.00 18.21 384 ASN A C 1
ATOM 2914 O O . ASN A 1 392 ? 28.857 5.370 10.465 1.00 18.02 384 ASN A O 1
ATOM 2919 N N . ALA A 1 393 ? 29.109 3.867 12.116 1.00 17.93 385 ALA A N 1
ATOM 2920 C CA . ALA A 1 393 ? 27.796 4.101 12.703 1.00 18.01 385 ALA A CA 1
ATOM 2921 C C . ALA A 1 393 ? 27.636 5.550 13.148 1.00 18.05 385 ALA A C 1
ATOM 2922 O O . ALA A 1 393 ? 26.588 6.147 12.933 1.00 17.89 385 ALA A O 1
ATOM 2924 N N . ARG A 1 394 ? 28.678 6.113 13.757 1.00 18.11 386 ARG A N 1
ATOM 2925 C CA . ARG A 1 394 ? 28.643 7.504 14.193 1.00 18.12 386 ARG A CA 1
ATOM 2926 C C . ARG A 1 394 ? 28.431 8.461 13.028 1.00 18.44 386 ARG A C 1
ATOM 2927 O O . ARG A 1 394 ? 27.716 9.450 13.181 1.00 18.43 386 ARG A O 1
ATOM 2935 N N . GLU A 1 395 ? 29.065 8.181 11.883 1.00 18.80 387 GLU A N 1
ATOM 2936 C CA . GLU A 1 395 ? 28.890 8.987 10.668 1.00 19.09 387 GLU A CA 1
ATOM 2937 C C . GLU A 1 395 ? 27.433 9.017 10.233 1.00 18.79 387 GLU A C 1
ATOM 2938 O O . GLU A 1 395 ? 26.882 10.072 9.919 1.00 18.65 387 GLU A O 1
ATOM 2944 N N . VAL A 1 396 ? 26.826 7.838 10.197 1.00 18.83 388 VAL A N 1
ATOM 2945 C CA . VAL A 1 396 ? 25.449 7.681 9.738 1.00 18.45 388 VAL A CA 1
ATOM 2946 C C . VAL A 1 396 ? 24.508 8.405 10.694 1.00 18.39 388 VAL A C 1
ATOM 2947 O O . VAL A 1 396 ? 23.572 9.081 10.267 1.00 17.77 388 VAL A O 1
ATOM 2951 N N . ALA A 1 397 ? 24.781 8.281 11.991 1.00 18.36 389 ALA A N 1
ATOM 2952 C CA . ALA A 1 397 ? 23.943 8.876 13.020 1.00 18.27 389 ALA A CA 1
ATOM 2953 C C . ALA A 1 397 ? 24.032 10.393 12.975 1.00 18.53 389 ALA A C 1
ATOM 2954 O O . ALA A 1 397 ? 23.024 11.072 13.106 1.00 17.82 389 ALA A O 1
ATOM 2956 N N . ARG A 1 398 ? 25.240 10.915 12.777 1.00 18.99 390 ARG A N 1
ATOM 2957 C CA . ARG A 1 398 ? 25.450 12.358 12.681 1.00 19.74 390 ARG A CA 1
ATOM 2958 C C . ARG A 1 398 ? 24.698 12.943 11.489 1.00 20.40 390 ARG A C 1
ATOM 2959 O O . ARG A 1 398 ? 24.103 14.009 11.596 1.00 20.07 390 ARG A O 1
ATOM 2967 N N . LYS A 1 399 ? 24.719 12.236 10.362 1.00 21.03 391 LYS A N 1
ATOM 2968 C CA . LYS A 1 399 ? 23.981 12.673 9.179 1.00 22.04 391 LYS A CA 1
ATOM 2969 C C . LYS A 1 399 ? 22.484 12.764 9.477 1.00 22.30 391 LYS A C 1
ATOM 2970 O O . LYS A 1 399 ? 21.832 13.729 9.082 1.00 22.34 391 LYS A O 1
ATOM 2976 N N . GLU A 1 400 ? 21.957 11.775 10.198 1.00 22.90 392 GLU A N 1
ATOM 2977 C CA . GLU A 1 400 ? 20.537 11.743 10.564 1.00 23.50 392 GLU A CA 1
ATOM 2978 C C . GLU A 1 400 ? 20.148 12.860 11.529 1.00 23.65 392 GLU A C 1
ATOM 2979 O O . GLU A 1 400 ? 19.042 13.394 11.448 1.00 23.71 392 GLU A O 1
ATOM 2985 N N . VAL A 1 401 ? 21.055 13.215 12.435 1.00 23.79 393 VAL A N 1
ATOM 2986 C CA . VAL A 1 401 ? 20.826 14.316 13.357 1.00 24.13 393 VAL A CA 1
ATOM 2987 C C . VAL A 1 401 ? 20.800 15.642 12.589 1.00 24.79 393 VAL A C 1
ATOM 2988 O O . VAL A 1 401 ? 19.976 16.508 12.865 1.00 24.48 393 VAL A O 1
ATOM 2992 N N . MET A 1 402 ? 21.692 15.782 11.612 1.00 25.66 394 MET A N 1
ATOM 2993 C CA . MET A 1 402 ? 21.822 17.026 10.855 1.00 26.73 394 MET A CA 1
ATOM 2994 C C . MET A 1 402 ? 20.601 17.307 9.973 1.00 27.93 394 MET A C 1
ATOM 2995 O O . MET A 1 402 ? 20.297 18.464 9.694 1.00 27.93 394 MET A O 1
ATOM 3000 N N . ARG A 1 403 ? 19.907 16.253 9.551 1.00 29.37 395 ARG A N 1
ATOM 3001 C CA . ARG A 1 403 ? 18.691 16.397 8.751 1.00 30.86 395 ARG A CA 1
ATOM 3002 C C . ARG A 1 403 ? 17.537 17.009 9.555 1.00 31.43 395 ARG A C 1
ATOM 3003 O O . ARG A 1 403 ? 16.638 17.622 8.978 1.00 31.25 395 ARG A O 1
ATOM 3011 N N . LEU A 1 404 ? 17.572 16.844 10.880 1.00 32.25 396 LEU A N 1
ATOM 3012 C CA . LEU A 1 404 ? 16.578 17.436 11.783 1.00 32.93 396 LEU A CA 1
ATOM 3013 C C . LEU A 1 404 ? 16.978 18.823 12.315 1.00 33.83 396 LEU A C 1
ATOM 3014 O O . LEU A 1 404 ? 16.328 19.350 13.219 1.00 33.81 396 LEU A O 1
ATOM 3019 N N . ALA A 1 405 ? 18.025 19.419 11.749 1.00 34.93 397 ALA A N 1
ATOM 3020 C CA . ALA A 1 405 ? 18.535 20.703 12.228 1.00 35.86 397 ALA A CA 1
ATOM 3021 C C . ALA A 1 405 ? 17.600 21.855 11.852 1.00 36.82 397 ALA A C 1
ATOM 3022 O O . ALA A 1 405 ? 17.230 22.011 10.685 1.00 36.93 397 ALA A O 1
ATOM 3024 N N . SER A 1 406 ? 17.245 22.664 12.849 1.00 37.85 398 SER A N 1
ATOM 3025 C CA . SER A 1 406 ? 16.276 23.749 12.686 1.00 38.61 398 SER A CA 1
ATOM 3026 C C . SER A 1 406 ? 16.833 24.902 11.848 1.00 38.92 398 SER A C 1
ATOM 3027 O O . SER A 1 406 ? 17.765 25.601 12.246 1.00 39.25 398 SER A O 1
ATOM 3031 N N . MET B 1 9 ? 24.529 -41.086 44.963 1.00 24.19 1 MET B N 1
ATOM 3032 C CA . MET B 1 9 ? 23.287 -41.581 45.626 1.00 24.33 1 MET B CA 1
ATOM 3033 C C . MET B 1 9 ? 23.434 -41.511 47.135 1.00 23.50 1 MET B C 1
ATOM 3034 O O . MET B 1 9 ? 24.358 -42.094 47.702 1.00 23.38 1 MET B O 1
ATOM 3039 N N . LYS B 1 10 ? 22.506 -40.807 47.775 1.00 22.53 2 LYS B N 1
ATOM 3040 C CA . LYS B 1 10 ? 22.524 -40.604 49.221 1.00 21.91 2 LYS B CA 1
ATOM 3041 C C . LYS B 1 10 ? 21.319 -41.279 49.857 1.00 20.67 2 LYS B C 1
ATOM 3042 O O . LYS B 1 10 ? 20.212 -41.207 49.334 1.00 20.21 2 LYS B O 1
ATOM 3048 N N . GLN B 1 11 ? 21.552 -41.939 50.985 1.00 19.54 3 GLN B N 1
ATOM 3049 C CA . GLN B 1 11 ? 20.516 -42.660 51.708 1.00 18.84 3 GLN B CA 1
ATOM 3050 C C . GLN B 1 11 ? 20.054 -41.825 52.907 1.00 18.26 3 GLN B C 1
ATOM 3051 O O . GLN B 1 11 ? 20.859 -41.168 53.567 1.00 17.26 3 GLN B O 1
ATOM 3057 N N . LEU B 1 12 ? 18.759 -41.891 53.190 1.00 17.75 4 LEU B N 1
ATOM 3058 C CA . LEU B 1 12 ? 18.088 -40.956 54.082 1.00 17.52 4 LEU B CA 1
ATOM 3059 C C . LEU B 1 12 ? 17.266 -41.674 55.157 1.00 16.88 4 LEU B C 1
ATOM 3060 O O . LEU B 1 12 ? 16.574 -42.654 54.875 1.00 16.93 4 LEU B O 1
ATOM 3065 N N . THR B 1 13 ? 17.355 -41.182 56.388 1.00 15.93 5 THR B N 1
ATOM 3066 C CA . THR B 1 13 ? 16.369 -41.470 57.420 1.00 15.16 5 THR B CA 1
ATOM 3067 C C . THR B 1 13 ? 15.537 -40.212 57.617 1.00 14.61 5 THR B C 1
ATOM 3068 O O . THR B 1 13 ? 16.093 -39.117 57.717 1.00 14.35 5 THR B O 1
ATOM 3072 N N . ILE B 1 14 ? 14.215 -40.363 57.645 1.00 13.93 6 ILE B N 1
ATOM 3073 C CA . ILE B 1 14 ? 13.315 -39.244 57.918 1.00 13.88 6 ILE B CA 1
ATOM 3074 C C . ILE B 1 14 ? 12.655 -39.423 59.278 1.00 13.85 6 ILE B C 1
ATOM 3075 O O . ILE B 1 14 ? 11.818 -40.306 59.458 1.00 14.06 6 ILE B O 1
ATOM 3080 N N . LEU B 1 15 ? 13.056 -38.584 60.225 1.00 13.93 7 LEU B N 1
ATOM 3081 C CA . LEU B 1 15 ? 12.420 -38.485 61.529 1.00 14.00 7 LEU B CA 1
ATOM 3082 C C . LEU B 1 15 ? 11.216 -37.548 61.416 1.00 13.86 7 LEU B C 1
ATOM 3083 O O . LEU B 1 15 ? 11.368 -36.371 61.113 1.00 13.72 7 LEU B O 1
ATOM 3088 N N . GLY B 1 16 ? 10.027 -38.088 61.646 1.00 13.67 8 GLY B N 1
ATOM 3089 C CA . GLY B 1 16 ? 8.779 -37.356 61.459 1.00 13.62 8 GLY B CA 1
ATOM 3090 C C . GLY B 1 16 ? 8.260 -37.366 60.027 1.00 13.54 8 GLY B C 1
ATOM 3091 O O . GLY B 1 16 ? 7.874 -36.326 59.496 1.00 13.41 8 GLY B O 1
ATOM 3092 N N . SER B 1 17 ? 8.213 -38.550 59.416 1.00 13.57 9 SER B N 1
ATOM 3093 C CA . SER B 1 17 ? 7.909 -38.695 57.988 1.00 13.63 9 SER B CA 1
ATOM 3094 C C . SER B 1 17 ? 6.465 -38.381 57.604 1.00 13.62 9 SER B C 1
ATOM 3095 O O . SER B 1 17 ? 6.202 -37.961 56.477 1.00 13.64 9 SER B O 1
ATOM 3098 N N . THR B 1 18 ? 5.537 -38.611 58.530 1.00 13.72 10 THR B N 1
ATOM 3099 C CA . THR B 1 18 ? 4.105 -38.467 58.262 1.00 14.00 10 THR B CA 1
ATOM 3100 C C . THR B 1 18 ? 3.563 -37.039 58.392 1.00 13.97 10 THR B C 1
ATOM 3101 O O . THR B 1 18 ? 2.410 -36.791 58.043 1.00 13.96 10 THR B O 1
ATOM 3105 N N . GLY B 1 19 ? 4.374 -36.117 58.913 1.00 13.69 11 GLY B N 1
ATOM 3106 C CA . GLY B 1 19 ? 3.940 -34.745 59.130 1.00 13.64 11 GLY B CA 1
ATOM 3107 C C . GLY B 1 19 ? 4.170 -33.862 57.922 1.00 13.66 11 GLY B C 1
ATOM 3108 O O . GLY B 1 19 ? 4.489 -34.349 56.841 1.00 13.27 11 GLY B O 1
ATOM 3109 N N . SER B 1 20 ? 4.038 -32.554 58.121 1.00 13.36 12 SER B N 1
ATOM 3110 C CA . SER B 1 20 ? 4.112 -31.581 57.036 1.00 13.64 12 SER B CA 1
ATOM 3111 C C . SER B 1 20 ? 5.485 -31.585 56.364 1.00 13.30 12 SER B C 1
ATOM 3112 O O . SER B 1 20 ? 5.582 -31.729 55.142 1.00 12.75 12 SER B O 1
ATOM 3115 N N . ILE B 1 21 ? 6.537 -31.442 57.170 1.00 13.22 13 ILE B N 1
ATOM 3116 C CA . ILE B 1 21 ? 7.909 -31.438 56.657 1.00 13.23 13 ILE B CA 1
ATOM 3117 C C . ILE B 1 21 ? 8.260 -32.794 56.045 1.00 13.29 13 ILE B C 1
ATOM 3118 O O . ILE B 1 21 ? 8.864 -32.852 54.982 1.00 12.74 13 ILE B O 1
ATOM 3123 N N . GLY B 1 22 ? 7.877 -33.873 56.725 1.00 13.60 14 GLY B N 1
ATOM 3124 C CA . GLY B 1 22 ? 8.145 -35.224 56.257 1.00 13.93 14 GLY B CA 1
ATOM 3125 C C . GLY B 1 22 ? 7.609 -35.484 54.859 1.00 14.14 14 GLY B C 1
ATOM 3126 O O . GLY B 1 22 ? 8.319 -35.994 53.994 1.00 14.80 14 GLY B O 1
ATOM 3127 N N . CYS B 1 23 ? 6.358 -35.114 54.633 1.00 14.43 15 CYS B N 1
ATOM 3128 C CA . CYS B 1 23 ? 5.718 -35.312 53.337 1.00 14.68 15 CYS B CA 1
ATOM 3129 C C . CYS B 1 23 ? 6.369 -34.436 52.256 1.00 14.37 15 CYS B C 1
ATOM 3130 O O . CYS B 1 23 ? 6.515 -34.860 51.117 1.00 14.10 15 CYS B O 1
ATOM 3133 N N . SER B 1 24 ? 6.764 -33.221 52.616 1.00 13.86 16 SER B N 1
ATOM 3134 C CA . SER B 1 24 ? 7.475 -32.349 51.684 1.00 13.66 16 SER B CA 1
ATOM 3135 C C . SER B 1 24 ? 8.836 -32.952 51.316 1.00 13.53 16 SER B C 1
ATOM 3136 O O . SER B 1 24 ? 9.238 -32.913 50.164 1.00 13.46 16 SER B O 1
ATOM 3139 N N . THR B 1 25 ? 9.519 -33.531 52.300 1.00 13.17 17 THR B N 1
ATOM 3140 C CA . THR B 1 25 ? 10.800 -34.198 52.078 1.00 13.17 17 THR B CA 1
ATOM 3141 C C . THR B 1 25 ? 10.632 -35.376 51.125 1.00 13.17 17 THR B C 1
ATOM 3142 O O . THR B 1 25 ? 11.429 -35.560 50.208 1.00 12.71 17 THR B O 1
ATOM 3146 N N . LEU B 1 26 ? 9.582 -36.163 51.333 1.00 13.35 18 LEU B N 1
ATOM 3147 C CA . LEU B 1 26 ? 9.321 -37.308 50.467 1.00 13.67 18 LEU B CA 1
ATOM 3148 C C . LEU B 1 26 ? 8.975 -36.870 49.042 1.00 13.82 18 LEU B C 1
ATOM 3149 O O . LEU B 1 26 ? 9.259 -37.591 48.095 1.00 13.63 18 LEU B O 1
ATOM 3154 N N . ASP B 1 27 ? 8.398 -35.683 48.874 1.00 14.15 19 ASP B N 1
ATOM 3155 C CA . ASP B 1 27 ? 8.141 -35.184 47.529 1.00 14.66 19 ASP B CA 1
ATOM 3156 C C . ASP B 1 27 ? 9.441 -34.801 46.824 1.00 14.54 19 ASP B C 1
ATOM 3157 O O . ASP B 1 27 ? 9.572 -35.015 45.625 1.00 14.63 19 ASP B O 1
ATOM 3162 N N . VAL B 1 28 ? 10.407 -34.254 47.558 1.00 14.51 20 VAL B N 1
ATOM 3163 C CA . VAL B 1 28 ? 11.716 -33.963 46.967 1.00 14.60 20 VAL B CA 1
ATOM 3164 C C . VAL B 1 28 ? 12.397 -35.271 46.515 1.00 14.59 20 VAL B C 1
ATOM 3165 O O . VAL B 1 28 ? 13.024 -35.323 45.448 1.00 14.65 20 VAL B O 1
ATOM 3169 N N . VAL B 1 29 ? 12.243 -36.325 47.312 1.00 14.69 21 VAL B N 1
ATOM 3170 C CA . VAL B 1 29 ? 12.791 -37.641 46.987 1.00 14.98 21 VAL B CA 1
ATOM 3171 C C . VAL B 1 29 ? 12.123 -38.190 45.726 1.00 15.45 21 VAL B C 1
ATOM 3172 O O . VAL B 1 29 ? 12.787 -38.715 44.843 1.00 14.81 21 VAL B O 1
ATOM 3176 N N . ARG B 1 30 ? 10.805 -38.046 45.662 1.00 16.28 22 ARG B N 1
ATOM 3177 C CA . ARG B 1 30 ? 9.989 -38.462 44.512 1.00 17.11 22 ARG B CA 1
ATOM 3178 C C . ARG B 1 30 ? 10.469 -37.819 43.206 1.00 17.20 22 ARG B C 1
ATOM 3179 O O . ARG B 1 30 ? 10.456 -38.449 42.148 1.00 16.98 22 ARG B O 1
ATOM 3187 N N . HIS B 1 31 ? 10.884 -36.559 43.289 1.00 17.32 23 HIS B N 1
ATOM 3188 C CA . HIS B 1 31 ? 11.392 -35.832 42.133 1.00 17.53 23 HIS B CA 1
ATOM 3189 C C . HIS B 1 31 ? 12.843 -36.165 41.794 1.00 17.24 23 HIS B C 1
ATOM 3190 O O . HIS B 1 31 ? 13.326 -35.764 40.750 1.00 17.23 23 HIS B O 1
ATOM 3197 N N . ASN B 1 32 ? 13.537 -36.880 42.676 1.00 17.46 24 ASN B N 1
ATOM 3198 C CA . ASN B 1 32 ? 14.959 -37.178 42.503 1.00 17.61 24 ASN B CA 1
ATOM 3199 C C . ASN B 1 32 ? 15.346 -38.602 42.922 1.00 18.14 24 ASN B C 1
ATOM 3200 O O . ASN B 1 32 ? 16.204 -38.772 43.782 1.00 17.14 24 ASN B O 1
ATOM 3205 N N . PRO B 1 33 ? 14.727 -39.622 42.322 1.00 19.23 25 PRO B N 1
ATOM 3206 C CA . PRO B 1 33 ? 15.027 -41.019 42.678 1.00 19.93 25 PRO B CA 1
ATOM 3207 C C . PRO B 1 33 ? 16.467 -41.453 42.386 1.00 20.38 25 PRO B C 1
ATOM 3208 O O . PRO B 1 33 ? 16.955 -42.379 43.023 1.00 20.81 25 PRO B O 1
ATOM 3212 N N . GLU B 1 34 ? 17.136 -40.794 41.446 1.00 20.92 26 GLU B N 1
ATOM 3213 C CA . GLU B 1 34 ? 18.529 -41.107 41.143 1.00 21.57 26 GLU B CA 1
ATOM 3214 C C . GLU B 1 34 ? 19.509 -40.548 42.188 1.00 21.25 26 GLU B C 1
ATOM 3215 O O . GLU B 1 34 ? 20.650 -40.999 42.266 1.00 21.32 26 GLU B O 1
ATOM 3221 N N . HIS B 1 35 ? 19.062 -39.572 42.977 1.00 20.39 27 HIS B N 1
ATOM 3222 C CA . HIS B 1 35 ? 19.916 -38.891 43.953 1.00 20.00 27 HIS B CA 1
ATOM 3223 C C . HIS B 1 35 ? 19.667 -39.310 45.397 1.00 19.17 27 HIS B C 1
ATOM 3224 O O . HIS B 1 35 ? 20.568 -39.204 46.223 1.00 18.38 27 HIS B O 1
ATOM 3231 N N . PHE B 1 36 ? 18.444 -39.743 45.708 1.00 18.54 28 PHE B N 1
ATOM 3232 C CA . PHE B 1 36 ? 18.042 -40.008 47.091 1.00 18.42 28 PHE B CA 1
ATOM 3233 C C . PHE B 1 36 ? 17.225 -41.294 47.227 1.00 18.12 28 PHE B C 1
ATOM 3234 O O . PHE B 1 36 ? 16.388 -41.597 46.386 1.00 18.10 28 PHE B O 1
ATOM 3242 N N . ARG B 1 37 ? 17.466 -42.018 48.315 1.00 17.89 29 ARG B N 1
ATOM 3243 C CA . ARG B 1 37 ? 16.772 -43.269 48.620 1.00 18.08 29 ARG B CA 1
ATOM 3244 C C . ARG B 1 37 ? 16.427 -43.299 50.108 1.00 17.83 29 ARG B C 1
ATOM 3245 O O . ARG B 1 37 ? 17.288 -43.080 50.950 1.00 17.54 29 ARG B O 1
ATOM 3253 N N . VAL B 1 38 ? 15.167 -43.580 50.418 1.00 17.92 30 VAL B N 1
ATOM 3254 C CA . VAL B 1 38 ? 14.689 -43.630 51.789 1.00 18.10 30 VAL B CA 1
ATOM 3255 C C . VAL B 1 38 ? 14.989 -45.003 52.385 1.00 17.82 30 VAL B C 1
ATOM 3256 O O . VAL B 1 38 ? 14.498 -46.020 51.891 1.00 18.25 30 VAL B O 1
ATOM 3260 N N . VAL B 1 39 ? 15.793 -45.024 53.444 1.00 17.25 31 VAL B N 1
ATOM 3261 C CA . VAL B 1 39 ? 16.116 -46.256 54.162 1.00 16.91 31 VAL B CA 1
ATOM 3262 C C . VAL B 1 39 ? 15.203 -46.471 55.371 1.00 16.45 31 VAL B C 1
ATOM 3263 O O . VAL B 1 39 ? 14.799 -47.595 55.645 1.00 16.02 31 VAL B O 1
ATOM 3267 N N . ALA B 1 40 ? 14.888 -45.398 56.098 1.00 15.83 32 ALA B N 1
ATOM 3268 C CA . ALA B 1 40 ? 14.071 -45.509 57.305 1.00 15.27 32 ALA B CA 1
ATOM 3269 C C . ALA B 1 40 ? 13.092 -44.348 57.449 1.00 15.20 32 ALA B C 1
ATOM 3270 O O . ALA B 1 40 ? 13.444 -43.195 57.208 1.00 14.77 32 ALA B O 1
ATOM 3272 N N . LEU B 1 41 ? 11.868 -44.673 57.850 1.00 15.12 33 LEU B N 1
ATOM 3273 C CA . LEU B 1 41 ? 10.841 -43.683 58.152 1.00 15.15 33 LEU B CA 1
ATOM 3274 C C . LEU B 1 41 ? 10.452 -43.811 59.620 1.00 15.41 33 LEU B C 1
ATOM 3275 O O . LEU B 1 41 ? 10.245 -44.912 60.122 1.00 15.29 33 LEU B O 1
ATOM 3280 N N . VAL B 1 42 ? 10.362 -42.679 60.310 1.00 15.25 34 VAL B N 1
ATOM 3281 C CA . VAL B 1 42 ? 10.030 -42.659 61.728 1.00 15.14 34 VAL B CA 1
ATOM 3282 C C . VAL B 1 42 ? 8.879 -41.681 61.942 1.00 15.54 34 VAL B C 1
ATOM 3283 O O . VAL B 1 42 ? 8.902 -40.569 61.426 1.00 15.16 34 VAL B O 1
ATOM 3287 N N . ALA B 1 43 ? 7.879 -42.100 62.707 1.00 15.94 35 ALA B N 1
ATOM 3288 C CA . ALA B 1 43 ? 6.708 -41.271 62.981 1.00 16.38 35 ALA B CA 1
ATOM 3289 C C . ALA B 1 43 ? 6.138 -41.590 64.361 1.00 17.09 35 ALA B C 1
ATOM 3290 O O . ALA B 1 43 ? 6.779 -42.271 65.159 1.00 16.86 35 ALA B O 1
ATOM 3292 N N . GLY B 1 44 ? 4.932 -41.101 64.630 1.00 18.01 36 GLY B N 1
ATOM 3293 C CA . GLY B 1 44 ? 4.334 -41.187 65.948 1.00 18.68 36 GLY B CA 1
ATOM 3294 C C . GLY B 1 44 ? 3.167 -42.150 65.973 1.00 19.24 36 GLY B C 1
ATOM 3295 O O . GLY B 1 44 ? 3.311 -43.282 66.433 1.00 19.81 36 GLY B O 1
ATOM 3296 N N . LYS B 1 45 ? 2.024 -41.693 65.468 1.00 19.95 37 LYS B N 1
ATOM 3297 C CA . LYS B 1 45 ? 0.755 -42.421 65.552 1.00 20.47 37 LYS B CA 1
ATOM 3298 C C . LYS B 1 45 ? -0.023 -42.528 64.235 1.00 20.56 37 LYS B C 1
ATOM 3299 O O . LYS B 1 45 ? -1.012 -43.261 64.175 1.00 21.16 37 LYS B O 1
ATOM 3305 N N . ASN B 1 46 ? 0.389 -41.805 63.192 1.00 20.39 38 ASN B N 1
ATOM 3306 C CA . ASN B 1 46 ? -0.360 -41.792 61.937 1.00 20.42 38 ASN B CA 1
ATOM 3307 C C . ASN B 1 46 ? -0.014 -43.024 61.104 1.00 20.53 38 ASN B C 1
ATOM 3308 O O . ASN B 1 46 ? 0.860 -42.987 60.232 1.00 20.17 38 ASN B O 1
ATOM 3313 N N . VAL B 1 47 ? -0.717 -44.116 61.391 1.00 20.81 39 VAL B N 1
ATOM 3314 C CA . VAL B 1 47 ? -0.465 -45.397 60.749 1.00 20.88 39 VAL B CA 1
ATOM 3315 C C . VAL B 1 47 ? -0.878 -45.348 59.286 1.00 21.18 39 VAL B C 1
ATOM 3316 O O . VAL B 1 47 ? -0.178 -45.883 58.433 1.00 21.60 39 VAL B O 1
ATOM 3320 N N . THR B 1 48 ? -2.010 -44.705 59.005 1.00 21.45 40 THR B N 1
ATOM 3321 C CA . THR B 1 48 ? -2.569 -44.649 57.655 1.00 21.88 40 THR B CA 1
ATOM 3322 C C . THR B 1 48 ? -1.591 -44.014 56.667 1.00 21.63 40 THR B C 1
ATOM 3323 O O . THR B 1 48 ? -1.372 -44.537 55.572 1.00 21.84 40 THR B O 1
ATOM 3327 N N . ARG B 1 49 ? -0.992 -42.899 57.070 1.00 21.22 41 ARG B N 1
ATOM 3328 C CA . ARG B 1 49 ? -0.007 -42.211 56.244 1.00 21.16 41 ARG B CA 1
ATOM 3329 C C . ARG B 1 49 ? 1.277 -43.027 56.133 1.00 20.35 41 ARG B C 1
ATOM 3330 O O . ARG B 1 49 ? 1.873 -43.079 55.065 1.00 20.17 41 ARG B O 1
ATOM 3338 N N . MET B 1 50 ? 1.695 -43.664 57.226 1.00 19.61 42 MET B N 1
ATOM 3339 C CA . MET B 1 50 ? 2.936 -44.431 57.234 1.00 19.35 42 MET B CA 1
ATOM 3340 C C . MET B 1 50 ? 2.849 -45.659 56.328 1.00 19.23 42 MET B C 1
ATOM 3341 O O . MET B 1 50 ? 3.823 -46.005 55.671 1.00 19.23 42 MET B O 1
ATOM 3346 N N . VAL B 1 51 ? 1.689 -46.309 56.292 1.00 19.36 43 VAL B N 1
ATOM 3347 C CA . VAL B 1 51 ? 1.480 -47.443 55.393 1.00 19.43 43 VAL B CA 1
ATOM 3348 C C . VAL B 1 51 ? 1.671 -46.973 53.958 1.00 19.37 43 VAL B C 1
ATOM 3349 O O . VAL B 1 51 ? 2.415 -47.574 53.197 1.00 19.47 43 VAL B O 1
ATOM 3353 N N . GLU B 1 52 ? 1.001 -45.887 53.606 1.00 19.64 44 GLU B N 1
ATOM 3354 C CA . GLU B 1 52 ? 1.096 -45.310 52.270 1.00 19.94 44 GLU B CA 1
ATOM 3355 C C . GLU B 1 52 ? 2.550 -44.993 51.892 1.00 19.40 44 GLU B C 1
ATOM 3356 O O . GLU B 1 52 ? 2.990 -45.301 50.788 1.00 19.12 44 GLU B O 1
ATOM 3362 N N . GLN B 1 53 ? 3.295 -44.393 52.815 1.00 18.74 45 GLN B N 1
ATOM 3363 C CA . GLN B 1 53 ? 4.683 -44.016 52.544 1.00 18.47 45 GLN B CA 1
ATOM 3364 C C . GLN B 1 53 ? 5.580 -45.247 52.391 1.00 18.66 45 GLN B C 1
ATOM 3365 O O . GLN B 1 53 ? 6.497 -45.252 51.574 1.00 18.45 45 GLN B O 1
ATOM 3371 N N . CYS B 1 54 ? 5.308 -46.290 53.170 1.00 19.02 46 CYS B N 1
ATOM 3372 C CA . CYS B 1 54 ? 6.103 -47.517 53.112 1.00 19.54 46 CYS B CA 1
ATOM 3373 C C . CYS B 1 54 ? 5.879 -48.282 51.808 1.00 19.66 46 CYS B C 1
ATOM 3374 O O . CYS B 1 54 ? 6.816 -48.847 51.253 1.00 19.85 46 CYS B O 1
ATOM 3377 N N . LEU B 1 55 ? 4.647 -48.284 51.311 1.00 20.13 47 LEU B N 1
ATOM 3378 C CA . LEU B 1 55 ? 4.332 -48.981 50.062 1.00 20.37 47 LEU B CA 1
ATOM 3379 C C . LEU B 1 55 ? 4.936 -48.251 48.862 1.00 20.13 47 LEU B C 1
ATOM 3380 O O . LEU B 1 55 ? 5.319 -48.885 47.883 1.00 20.13 47 LEU B O 1
ATOM 3385 N N . GLU B 1 56 ? 5.055 -46.928 48.947 1.00 19.75 48 GLU B N 1
ATOM 3386 C CA . GLU B 1 56 ? 5.634 -46.163 47.847 1.00 19.39 48 GLU B CA 1
ATOM 3387 C C . GLU B 1 56 ? 7.154 -46.245 47.825 1.00 19.45 48 GLU B C 1
ATOM 3388 O O . GLU B 1 56 ? 7.746 -46.423 46.761 1.00 19.43 48 GLU B O 1
ATOM 3394 N N . PHE B 1 57 ? 7.783 -46.127 48.993 1.00 19.33 49 PHE B N 1
ATOM 3395 C CA . PHE B 1 57 ? 9.229 -45.915 49.068 1.00 19.34 49 PHE B CA 1
ATOM 3396 C C . PHE B 1 57 ? 10.035 -47.137 49.528 1.00 19.52 49 PHE B C 1
ATOM 3397 O O . PHE B 1 57 ? 11.255 -47.079 49.569 1.00 19.64 49 PHE B O 1
ATOM 3405 N N . SER B 1 58 ? 9.351 -48.231 49.858 1.00 19.70 50 SER B N 1
ATOM 3406 C CA . SER B 1 58 ? 9.993 -49.483 50.279 1.00 19.97 50 SER B CA 1
ATOM 3407 C C . SER B 1 58 ? 11.206 -49.268 51.183 1.00 19.58 50 SER B C 1
ATOM 3408 O O . SER B 1 58 ? 12.311 -49.714 50.863 1.00 19.76 50 SER B O 1
ATOM 3411 N N . PRO B 1 59 ? 11.010 -48.588 52.310 1.00 19.08 51 PRO B N 1
ATOM 3412 C CA . PRO B 1 59 ? 12.102 -48.386 53.260 1.00 18.93 51 PRO B CA 1
ATOM 3413 C C . PRO B 1 59 ? 12.502 -49.710 53.898 1.00 18.86 51 PRO B C 1
ATOM 3414 O O . PRO B 1 59 ? 11.669 -50.603 54.022 1.00 18.74 51 PRO B O 1
ATOM 3418 N N . ARG B 1 60 ? 13.769 -49.838 54.264 1.00 19.05 52 ARG B N 1
ATOM 3419 C CA . ARG B 1 60 ? 14.248 -50.988 55.028 1.00 19.26 52 ARG B CA 1
ATOM 3420 C C . ARG B 1 60 ? 13.512 -51.112 56.360 1.00 19.37 52 ARG B C 1
ATOM 3421 O O . ARG B 1 60 ? 13.143 -52.216 56.763 1.00 19.27 52 ARG B O 1
ATOM 3429 N N . TYR B 1 61 ? 13.306 -49.976 57.029 1.00 19.16 53 TYR B N 1
ATOM 3430 C CA . TYR B 1 61 ? 12.654 -49.928 58.330 1.00 19.32 53 TYR B CA 1
ATOM 3431 C C . TYR B 1 61 ? 11.594 -48.829 58.409 1.00 19.01 53 TYR B C 1
ATOM 3432 O O . TYR B 1 61 ? 11.701 -47.796 57.748 1.00 18.80 53 TYR B O 1
ATOM 3441 N N . ALA B 1 62 ? 10.593 -49.058 59.252 1.00 18.73 54 ALA B N 1
ATOM 3442 C CA . ALA B 1 62 ? 9.633 -48.032 59.644 1.00 18.84 54 ALA B CA 1
ATOM 3443 C C . ALA B 1 62 ? 9.422 -48.121 61.154 1.00 18.99 54 ALA B C 1
ATOM 3444 O O . ALA B 1 62 ? 9.294 -49.208 61.701 1.00 19.09 54 ALA B O 1
ATOM 3446 N N . VAL B 1 63 ? 9.411 -46.978 61.831 1.00 19.05 55 VAL B N 1
ATOM 3447 C CA . VAL B 1 63 ? 9.279 -46.944 63.279 1.00 19.24 55 VAL B CA 1
ATOM 3448 C C . VAL B 1 63 ? 8.098 -46.075 63.652 1.00 19.65 55 VAL B C 1
ATOM 3449 O O . VAL B 1 63 ? 7.971 -44.968 63.150 1.00 19.39 55 VAL B O 1
ATOM 3453 N N . MET B 1 64 ? 7.215 -46.596 64.501 1.00 20.31 56 MET B N 1
ATOM 3454 C CA . MET B 1 64 ? 6.205 -45.781 65.159 1.00 21.08 56 MET B CA 1
ATOM 3455 C C . MET B 1 64 ? 6.610 -45.677 66.617 1.00 21.70 56 MET B C 1
ATOM 3456 O O . MET B 1 64 ? 6.902 -46.686 67.259 1.00 21.36 56 MET B O 1
ATOM 3461 N N . ASP B 1 65 ? 6.632 -44.458 67.142 1.00 22.43 57 ASP B N 1
ATOM 3462 C CA . ASP B 1 65 ? 7.028 -44.238 68.524 1.00 23.23 57 ASP B CA 1
ATOM 3463 C C . ASP B 1 65 ? 5.994 -44.870 69.454 1.00 24.00 57 ASP B C 1
ATOM 3464 O O . ASP B 1 65 ? 6.342 -45.448 70.479 1.00 24.02 57 ASP B O 1
ATOM 3469 N N . ASP B 1 66 ? 4.728 -44.747 69.069 1.00 24.99 58 ASP B N 1
ATOM 3470 C CA . ASP B 1 66 ? 3.609 -45.294 69.825 1.00 25.75 58 ASP B CA 1
ATOM 3471 C C . ASP B 1 66 ? 3.518 -46.799 69.580 1.00 26.37 58 ASP B C 1
ATOM 3472 O O . ASP B 1 66 ? 3.380 -47.237 68.443 1.00 26.49 58 ASP B O 1
ATOM 3477 N N . GLU B 1 67 ? 3.592 -47.571 70.662 1.00 27.12 59 GLU B N 1
ATOM 3478 C CA . GLU B 1 67 ? 3.668 -49.034 70.607 1.00 27.65 59 GLU B CA 1
ATOM 3479 C C . GLU B 1 67 ? 2.488 -49.677 69.875 1.00 27.40 59 GLU B C 1
ATOM 3480 O O . GLU B 1 67 ? 2.680 -50.547 69.024 1.00 27.63 59 GLU B O 1
ATOM 3486 N N . ALA B 1 68 ? 1.275 -49.244 70.204 1.00 27.24 60 ALA B N 1
ATOM 3487 C CA . ALA B 1 68 ? 0.059 -49.773 69.579 1.00 26.88 60 ALA B CA 1
ATOM 3488 C C . ALA B 1 68 ? -0.020 -49.434 68.090 1.00 26.72 60 ALA B C 1
ATOM 3489 O O . ALA B 1 68 ? -0.508 -50.231 67.295 1.00 26.69 60 ALA B O 1
ATOM 3491 N N . SER B 1 69 ? 0.461 -48.252 67.715 1.00 26.49 61 SER B N 1
ATOM 3492 C CA . SER B 1 69 ? 0.503 -47.855 66.309 1.00 26.33 61 SER B CA 1
ATOM 3493 C C . SER B 1 69 ? 1.468 -48.729 65.518 1.00 26.09 61 SER B C 1
ATOM 3494 O O . SER B 1 69 ? 1.194 -49.078 64.369 1.00 26.36 61 SER B O 1
ATOM 3497 N N . ALA B 1 70 ? 2.593 -49.079 66.139 1.00 26.20 62 ALA B N 1
ATOM 3498 C CA . ALA B 1 70 ? 3.600 -49.940 65.522 1.00 26.29 62 ALA B CA 1
ATOM 3499 C C . ALA B 1 70 ? 3.063 -51.340 65.270 1.00 26.51 62 ALA B C 1
ATOM 3500 O O . ALA B 1 70 ? 3.383 -51.948 64.253 1.00 26.30 62 ALA B O 1
ATOM 3502 N N . LYS B 1 71 ? 2.256 -51.848 66.202 1.00 26.98 63 LYS B N 1
ATOM 3503 C CA . LYS B 1 71 ? 1.662 -53.178 66.064 1.00 27.42 63 LYS B CA 1
ATOM 3504 C C . LYS B 1 71 ? 0.741 -53.218 64.857 1.00 27.31 63 LYS B C 1
ATOM 3505 O O . LYS B 1 71 ? 0.800 -54.152 64.064 1.00 27.41 63 LYS B O 1
ATOM 3511 N N . LEU B 1 72 ? -0.099 -52.194 64.721 1.00 27.64 64 LEU B N 1
ATOM 3512 C CA . LEU B 1 72 ? -1.008 -52.070 63.583 1.00 27.78 64 LEU B CA 1
ATOM 3513 C C . LEU B 1 72 ? -0.257 -51.941 62.265 1.00 27.79 64 LEU B C 1
ATO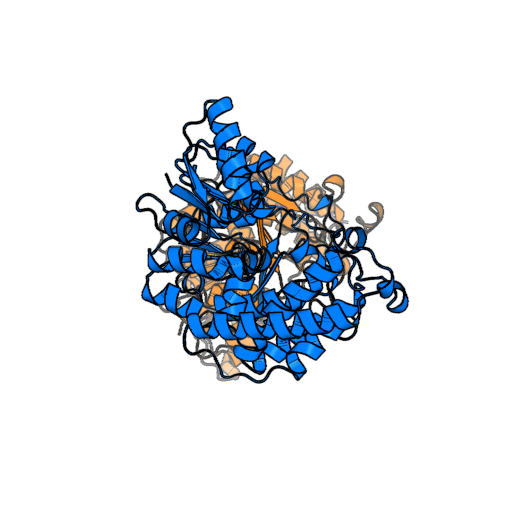M 3514 O O . LEU B 1 72 ? -0.667 -52.507 61.257 1.00 27.96 64 LEU B O 1
ATOM 3519 N N . LEU B 1 73 ? 0.843 -51.198 62.273 1.00 27.70 65 LEU B N 1
ATOM 3520 C CA . LEU B 1 73 ? 1.632 -50.994 61.065 1.00 27.68 65 LEU B CA 1
ATOM 3521 C C . LEU B 1 73 ? 2.277 -52.299 60.607 1.00 27.76 65 LEU B C 1
ATOM 3522 O O . LEU B 1 73 ? 2.325 -52.583 59.414 1.00 27.75 65 LEU B O 1
ATOM 3527 N N . LYS B 1 74 ? 2.775 -53.079 61.561 1.00 28.25 66 LYS B N 1
ATOM 3528 C CA . LYS B 1 74 ? 3.461 -54.335 61.261 1.00 28.70 66 LYS B CA 1
ATOM 3529 C C . LYS B 1 74 ? 2.501 -55.298 60.574 1.00 28.83 66 LYS B C 1
ATOM 3530 O O . LYS B 1 74 ? 2.846 -55.906 59.567 1.00 28.87 66 LYS B O 1
ATOM 3536 N N . THR B 1 75 ? 1.297 -55.414 61.124 1.00 29.37 67 THR B N 1
ATOM 3537 C CA . THR B 1 75 ? 0.267 -56.313 60.602 1.00 29.80 67 THR B CA 1
ATOM 3538 C C . THR B 1 75 ? -0.203 -55.902 59.207 1.00 30.02 67 THR B C 1
ATOM 3539 O O . THR B 1 75 ? -0.322 -56.742 58.318 1.00 29.98 67 THR B O 1
ATOM 3543 N N . MET B 1 76 ? -0.470 -54.612 59.023 1.00 30.41 68 MET B N 1
ATOM 3544 C CA . MET B 1 76 ? -0.975 -54.104 57.748 1.00 30.91 68 MET B CA 1
ATOM 3545 C C . MET B 1 76 ? 0.052 -54.257 56.629 1.00 30.88 68 MET B C 1
ATOM 3546 O O . MET B 1 76 ? -0.297 -54.626 55.510 1.00 30.88 68 MET B O 1
ATOM 3551 N N . LEU B 1 77 ? 1.315 -53.967 56.933 1.00 30.99 69 LEU B N 1
ATOM 3552 C CA . LEU B 1 77 ? 2.388 -54.087 55.947 1.00 31.19 69 LEU B CA 1
ATOM 3553 C C . LEU B 1 77 ? 2.683 -55.546 55.609 1.00 31.54 69 LEU B C 1
ATOM 3554 O O . LEU B 1 77 ? 3.047 -55.856 54.478 1.00 31.42 69 LEU B O 1
ATOM 3559 N N . GLN B 1 78 ? 2.511 -56.436 56.583 1.00 32.23 70 GLN B N 1
ATOM 3560 C CA . GLN B 1 78 ? 2.735 -57.867 56.370 1.00 32.96 70 GLN B CA 1
ATOM 3561 C C . GLN B 1 78 ? 1.724 -58.446 55.374 1.00 32.93 70 GLN B C 1
ATOM 3562 O O . GLN B 1 78 ? 2.099 -59.202 54.477 1.00 33.09 70 GLN B O 1
ATOM 3568 N N . GLN B 1 79 ? 0.454 -58.079 55.526 1.00 33.14 71 GLN B N 1
ATOM 3569 C CA . GLN B 1 79 ? -0.601 -58.542 54.620 1.00 33.32 71 GLN B CA 1
ATOM 3570 C C . GLN B 1 79 ? -0.406 -58.031 53.188 1.00 32.92 71 GLN B C 1
ATOM 3571 O O . GLN B 1 79 ? -0.787 -58.708 52.229 1.00 32.98 71 GLN B O 1
ATOM 3577 N N . GLN B 1 80 ? 0.201 -56.852 53.049 1.00 32.40 72 GLN B N 1
ATOM 3578 C CA . GLN B 1 80 ? 0.433 -56.238 51.740 1.00 31.95 72 GLN B CA 1
ATOM 3579 C C . GLN B 1 80 ? 1.706 -56.740 51.057 1.00 31.30 72 GLN B C 1
ATOM 3580 O O . GLN B 1 80 ? 2.015 -56.322 49.941 1.00 31.41 72 GLN B O 1
ATOM 3586 N N . GLY B 1 81 ? 2.443 -57.627 51.722 1.00 30.57 73 GLY B N 1
ATOM 3587 C CA . GLY B 1 81 ? 3.652 -58.209 51.159 1.00 29.96 73 GLY B CA 1
ATOM 3588 C C . GLY B 1 81 ? 4.846 -57.270 51.187 1.00 29.30 73 GLY B C 1
ATOM 3589 O O . GLY B 1 81 ? 5.783 -57.425 50.402 1.00 29.53 73 GLY B O 1
ATOM 3590 N N . SER B 1 82 ? 4.816 -56.295 52.092 1.00 28.57 74 SER B N 1
ATOM 3591 C CA . SER B 1 82 ? 5.925 -55.358 52.256 1.00 27.93 74 SER B CA 1
ATOM 3592 C C . SER B 1 82 ? 7.151 -56.031 52.863 1.00 27.24 74 SER B C 1
ATOM 3593 O O . SER B 1 82 ? 7.041 -56.896 53.730 1.00 27.23 74 SER B O 1
ATOM 3596 N N . ARG B 1 83 ? 8.315 -55.582 52.408 1.00 26.52 75 ARG B N 1
ATOM 3597 C CA . ARG B 1 83 ? 9.613 -56.057 52.872 1.00 26.06 75 ARG B CA 1
ATOM 3598 C C . ARG B 1 83 ? 10.101 -55.256 54.095 1.00 24.95 75 ARG B C 1
ATOM 3599 O O . ARG B 1 83 ? 11.121 -55.591 54.703 1.00 24.55 75 ARG B O 1
ATOM 3607 N N . THR B 1 84 ? 9.364 -54.200 54.441 1.00 23.84 76 THR B N 1
ATOM 3608 C CA . THR B 1 84 ? 9.730 -53.288 55.521 1.00 22.94 76 THR B CA 1
ATOM 3609 C C . THR B 1 84 ? 9.614 -53.950 56.892 1.00 22.69 76 THR B C 1
ATOM 3610 O O . THR B 1 84 ? 8.584 -54.534 57.227 1.00 22.70 76 THR B O 1
ATOM 3614 N N . GLU B 1 85 ? 10.680 -53.843 57.678 1.00 22.45 77 GLU B N 1
ATOM 3615 C CA . GLU B 1 85 ? 10.676 -54.275 59.070 1.00 22.46 77 GLU B CA 1
ATOM 3616 C C . GLU B 1 85 ? 10.165 -53.127 59.938 1.00 21.96 77 GLU B C 1
ATOM 3617 O O . GLU B 1 85 ? 10.678 -52.010 59.867 1.00 21.71 77 GLU B O 1
ATOM 3623 N N . VAL B 1 86 ? 9.152 -53.412 60.749 1.00 21.45 78 VAL B N 1
ATOM 3624 C CA . VAL B 1 86 ? 8.510 -52.413 61.586 1.00 21.26 78 VAL B CA 1
ATOM 3625 C C . VAL B 1 86 ? 9.043 -52.532 63.008 1.00 21.30 78 VAL B C 1
ATOM 3626 O O . VAL B 1 86 ? 9.036 -53.612 63.597 1.00 21.04 78 VAL B O 1
ATOM 3630 N N . LEU B 1 87 ? 9.520 -51.410 63.538 1.00 21.13 79 LEU B N 1
ATOM 3631 C CA . LEU B 1 87 ? 9.996 -51.316 64.906 1.00 21.19 79 LEU B CA 1
ATOM 3632 C C . LEU B 1 87 ? 9.173 -50.275 65.665 1.00 21.02 79 LEU B C 1
ATOM 3633 O O . LEU B 1 87 ? 8.315 -49.602 65.087 1.00 20.90 79 LEU B O 1
ATOM 3638 N N . SER B 1 88 ? 9.426 -50.158 66.963 1.00 21.13 80 SER B N 1
ATOM 3639 C CA . SER B 1 88 ? 8.656 -49.256 67.816 1.00 21.41 80 SER B CA 1
ATOM 3640 C C . SER B 1 88 ? 9.469 -48.679 68.962 1.00 21.01 80 SER B C 1
ATOM 3641 O O . SER B 1 88 ? 10.375 -49.330 69.488 1.00 21.06 80 SER B O 1
ATOM 3644 N N . GLY B 1 89 ? 9.127 -47.452 69.342 1.00 20.61 81 GLY B N 1
ATOM 3645 C CA . GLY B 1 89 ? 9.688 -46.815 70.515 1.00 20.59 81 GLY B CA 1
ATOM 3646 C C . GLY B 1 89 ? 10.772 -45.813 70.186 1.00 20.70 81 GLY B C 1
ATOM 3647 O O . GLY B 1 89 ? 11.244 -45.726 69.047 1.00 20.53 81 GLY B O 1
ATOM 3648 N N . GLN B 1 90 ? 11.165 -45.064 71.209 1.00 20.72 82 GLN B N 1
ATOM 3649 C CA . GLN B 1 90 ? 12.151 -43.997 71.082 1.00 21.02 82 GLN B CA 1
ATOM 3650 C C . GLN B 1 90 ? 13.541 -44.503 70.711 1.00 20.67 82 GLN B C 1
ATOM 3651 O O . GLN B 1 90 ? 14.239 -43.867 69.919 1.00 20.75 82 GLN B O 1
ATOM 3657 N N . GLN B 1 91 ? 13.959 -45.621 71.300 1.00 20.27 83 GLN B N 1
ATOM 3658 C CA . GLN B 1 91 ? 15.303 -46.136 71.056 1.00 19.93 83 GLN B CA 1
ATOM 3659 C C . GLN B 1 91 ? 15.471 -46.563 69.602 1.00 19.14 83 GLN B C 1
ATOM 3660 O O . GLN B 1 91 ? 16.515 -46.323 69.012 1.00 18.38 83 GLN B O 1
ATOM 3666 N N . ALA B 1 92 ? 14.442 -47.196 69.041 1.00 18.44 84 ALA B N 1
ATOM 3667 C CA . ALA B 1 92 ? 14.448 -47.597 67.636 1.00 18.11 84 ALA B CA 1
ATOM 3668 C C . ALA B 1 92 ? 14.553 -46.380 66.711 1.00 17.79 84 ALA B C 1
ATOM 3669 O O . ALA B 1 92 ? 15.227 -46.441 65.692 1.00 17.67 84 ALA B O 1
ATOM 3671 N N . ALA B 1 93 ? 13.894 -45.278 67.070 1.00 17.42 85 ALA B N 1
ATOM 3672 C CA . ALA B 1 93 ? 14.031 -44.020 66.325 1.00 17.29 85 ALA B CA 1
ATOM 3673 C C . ALA B 1 93 ? 15.465 -43.509 66.346 1.00 17.46 85 ALA B C 1
ATOM 3674 O O . ALA B 1 93 ? 15.961 -42.976 65.345 1.00 17.28 85 ALA B O 1
ATOM 3676 N N . CYS B 1 94 ? 16.132 -43.667 67.488 1.00 17.38 86 CYS B N 1
ATOM 3677 C CA . CYS B 1 94 ? 17.536 -43.303 67.610 1.00 17.75 86 CYS B CA 1
ATOM 3678 C C . CYS B 1 94 ? 18.405 -44.220 66.744 1.00 17.49 86 CYS B C 1
ATOM 3679 O O . CYS B 1 94 ? 19.337 -43.758 66.088 1.00 17.25 86 CYS B O 1
ATOM 3682 N N . ASP B 1 95 ? 18.078 -45.508 66.736 1.00 17.52 87 ASP B N 1
ATOM 3683 C CA . ASP B 1 95 ? 18.820 -46.491 65.951 1.00 17.60 87 ASP B CA 1
ATOM 3684 C C . ASP B 1 95 ? 18.751 -46.159 64.456 1.00 17.79 87 ASP B C 1
ATOM 3685 O O . ASP B 1 95 ? 19.740 -46.326 63.741 1.00 17.37 87 ASP B O 1
ATOM 3690 N N . MET B 1 96 ? 17.594 -45.670 64.000 1.00 17.82 88 MET B N 1
ATOM 3691 C CA . MET B 1 96 ? 17.393 -45.325 62.590 1.00 18.08 88 MET B CA 1
ATOM 3692 C C . MET B 1 96 ? 18.214 -44.102 62.200 1.00 18.12 88 MET B C 1
ATOM 3693 O O . MET B 1 96 ? 18.785 -44.043 61.111 1.00 18.20 88 MET B O 1
ATOM 3698 N N . ALA B 1 97 ? 18.278 -43.136 63.110 1.00 18.24 89 ALA B N 1
ATOM 3699 C CA . ALA B 1 97 ? 19.031 -41.905 62.902 1.00 18.43 89 ALA B CA 1
ATOM 3700 C C . ALA B 1 97 ? 20.535 -42.169 62.832 1.00 18.67 89 ALA B C 1
ATOM 3701 O O . ALA B 1 97 ? 21.286 -41.346 62.306 1.00 18.39 89 ALA B O 1
ATOM 3703 N N . ALA B 1 98 ? 20.959 -43.319 63.361 1.00 18.68 90 ALA B N 1
ATOM 3704 C CA . ALA B 1 98 ? 22.370 -43.687 63.441 1.00 18.96 90 ALA B CA 1
ATOM 3705 C C . ALA B 1 98 ? 22.759 -44.863 62.529 1.00 19.21 90 ALA B C 1
ATOM 3706 O O . ALA B 1 98 ? 23.883 -45.361 62.608 1.00 19.41 90 ALA B O 1
ATOM 3708 N N . LEU B 1 99 ? 21.850 -45.305 61.664 1.00 19.43 91 LEU B N 1
ATOM 3709 C CA . LEU B 1 99 ? 22.165 -46.387 60.724 1.00 19.64 91 LEU B CA 1
ATOM 3710 C C . LEU B 1 99 ? 23.476 -46.094 59.996 1.00 20.01 91 LEU B C 1
ATOM 3711 O O . LEU B 1 99 ? 23.671 -45.004 59.471 1.00 19.63 91 LEU B O 1
ATOM 3716 N N . GLU B 1 100 ? 24.374 -47.076 59.978 1.00 20.47 92 GLU B N 1
ATOM 3717 C CA . GLU B 1 100 ? 25.724 -46.872 59.456 1.00 21.06 92 GLU B CA 1
ATOM 3718 C C . GLU B 1 100 ? 25.676 -46.577 57.958 1.00 20.71 92 GLU B C 1
ATOM 3719 O O . GLU B 1 100 ? 26.520 -45.867 57.424 1.00 20.95 92 GLU B O 1
ATOM 3725 N N . ASP B 1 101 ? 24.646 -47.123 57.323 1.00 20.52 93 ASP B N 1
ATOM 3726 C CA . ASP B 1 101 ? 24.353 -46.991 55.900 1.00 20.65 93 ASP B CA 1
ATOM 3727 C C . ASP B 1 101 ? 23.839 -45.611 55.443 1.00 19.98 93 ASP B C 1
ATOM 3728 O O . ASP B 1 101 ? 23.924 -45.265 54.260 1.00 19.98 93 ASP B O 1
ATOM 3733 N N . VAL B 1 102 ? 23.286 -44.848 56.377 1.00 19.17 94 VAL B N 1
ATOM 3734 C CA . VAL B 1 102 ? 22.581 -43.600 56.074 1.00 18.60 94 VAL B CA 1
ATOM 3735 C C . VAL B 1 102 ? 23.532 -42.395 56.015 1.00 17.94 94 VAL B C 1
ATOM 3736 O O . VAL B 1 102 ? 24.440 -42.263 56.833 1.00 18.10 94 VAL B O 1
ATOM 3740 N N . ASP B 1 103 ? 23.306 -41.522 55.034 1.00 17.02 95 ASP B N 1
ATOM 3741 C CA . ASP B 1 103 ? 24.091 -40.302 54.850 1.00 16.48 95 ASP B CA 1
ATOM 3742 C C . ASP B 1 103 ? 23.456 -39.069 55.487 1.00 16.01 95 ASP B C 1
ATOM 3743 O O . ASP B 1 103 ? 24.149 -38.269 56.112 1.00 15.70 95 ASP B O 1
ATOM 3748 N N . GLN B 1 104 ? 22.148 -38.914 55.289 1.00 15.17 96 GLN B N 1
ATOM 3749 C CA . GLN B 1 104 ? 21.418 -37.724 55.708 1.00 15.15 96 GLN B CA 1
ATOM 3750 C C . GLN B 1 104 ? 20.266 -38.116 56.627 1.00 14.67 96 GLN B C 1
ATOM 3751 O O . GLN B 1 104 ? 19.647 -39.162 56.443 1.00 14.03 96 GLN B O 1
ATOM 3757 N N . VAL B 1 105 ? 19.978 -37.269 57.609 1.00 14.02 97 VAL B N 1
ATOM 3758 C CA . VAL B 1 105 ? 18.836 -37.466 58.497 1.00 13.95 97 VAL B CA 1
ATOM 3759 C C . VAL B 1 105 ? 18.017 -36.179 58.529 1.00 13.46 97 VAL B C 1
ATOM 3760 O O . VAL B 1 105 ? 18.522 -35.137 58.948 1.00 13.67 97 VAL B O 1
ATOM 3764 N N . MET B 1 106 ? 16.774 -36.258 58.052 1.00 12.94 98 MET B N 1
ATOM 3765 C CA . MET B 1 106 ? 15.808 -35.175 58.182 1.00 13.13 98 MET B CA 1
ATOM 3766 C C . MET B 1 106 ? 15.237 -35.196 59.594 1.00 13.03 98 MET B C 1
ATOM 3767 O O . MET B 1 106 ? 14.515 -36.111 59.966 1.00 13.03 98 MET B O 1
ATOM 3772 N N . ALA B 1 107 ? 15.605 -34.191 60.380 1.00 13.26 99 ALA B N 1
ATOM 3773 C CA . ALA B 1 107 ? 15.127 -34.037 61.744 1.00 13.51 99 ALA B CA 1
ATOM 3774 C C . ALA B 1 107 ? 13.861 -33.192 61.717 1.00 13.66 99 ALA B C 1
ATOM 3775 O O . ALA B 1 107 ? 13.921 -31.968 61.730 1.00 13.97 99 ALA B O 1
ATOM 3777 N N . ALA B 1 108 ? 12.717 -33.859 61.672 1.00 13.96 100 ALA B N 1
ATOM 3778 C CA . ALA B 1 108 ? 11.439 -33.176 61.484 1.00 14.07 100 ALA B CA 1
ATOM 3779 C C . ALA B 1 108 ? 10.340 -33.679 62.425 1.00 14.33 100 ALA B C 1
ATOM 3780 O O . ALA B 1 108 ? 9.157 -33.530 62.128 1.00 14.28 100 ALA B O 1
ATOM 3782 N N . ILE B 1 109 ? 10.733 -34.274 63.547 1.00 14.36 101 ILE B N 1
ATOM 3783 C CA . ILE B 1 109 ? 9.807 -34.548 64.641 1.00 14.68 101 ILE B CA 1
ATOM 3784 C C . ILE B 1 109 ? 9.458 -33.213 65.296 1.00 14.89 101 ILE B C 1
ATOM 3785 O O . ILE B 1 109 ? 10.299 -32.324 65.372 1.00 15.37 101 ILE B O 1
ATOM 3790 N N . VAL B 1 110 ? 8.218 -33.054 65.741 1.00 15.16 102 VAL B N 1
ATOM 3791 C CA . VAL B 1 110 ? 7.815 -31.805 66.388 1.00 15.24 102 VAL B CA 1
ATOM 3792 C C . VAL B 1 110 ? 8.202 -31.804 67.868 1.00 15.45 102 VAL B C 1
ATOM 3793 O O . VAL B 1 110 ? 8.047 -32.804 68.562 1.00 15.52 102 VAL B O 1
ATOM 3797 N N . GLY B 1 111 ? 8.717 -30.673 68.337 1.00 15.72 103 GLY B N 1
ATOM 3798 C CA . GLY B 1 111 ? 8.997 -30.476 69.747 1.00 15.51 103 GLY B CA 1
ATOM 3799 C C . GLY B 1 111 ? 10.271 -31.138 70.228 1.00 15.58 103 GLY B C 1
ATOM 3800 O O . GLY B 1 111 ? 11.056 -31.668 69.442 1.00 15.26 103 GLY B O 1
ATOM 3801 N N . ALA B 1 112 ? 10.459 -31.118 71.543 1.00 15.69 104 ALA B N 1
ATOM 3802 C CA . ALA B 1 112 ? 11.670 -31.623 72.171 1.00 15.72 104 ALA B CA 1
ATOM 3803 C C . ALA B 1 112 ? 11.750 -33.153 72.124 1.00 15.89 104 ALA B C 1
ATOM 3804 O O . ALA B 1 112 ? 12.805 -33.724 72.392 1.00 15.81 104 ALA B O 1
ATOM 3806 N N . ALA B 1 113 ? 10.650 -33.812 71.759 1.00 16.05 105 ALA B N 1
ATOM 3807 C CA . ALA B 1 113 ? 10.654 -35.262 71.533 1.00 16.31 105 ALA B CA 1
ATOM 3808 C C . ALA B 1 113 ? 11.677 -35.658 70.458 1.00 16.24 105 ALA B C 1
ATOM 3809 O O . ALA B 1 113 ? 12.209 -36.762 70.472 1.00 16.98 105 ALA B O 1
ATOM 3811 N N . GLY B 1 114 ? 11.963 -34.749 69.535 1.00 16.11 106 GLY B N 1
ATOM 3812 C CA . GLY B 1 114 ? 12.925 -35.017 68.482 1.00 15.84 106 GLY B CA 1
ATOM 3813 C C . GLY B 1 114 ? 14.385 -34.952 68.889 1.00 15.70 106 GLY B C 1
ATOM 3814 O O . GLY B 1 114 ? 15.242 -35.338 68.099 1.00 15.62 106 GLY B O 1
ATOM 3815 N N . LEU B 1 115 ? 14.675 -34.483 70.104 1.00 15.52 107 LEU B N 1
ATOM 3816 C CA . LEU B 1 115 ? 16.048 -34.223 70.540 1.00 15.70 107 LEU B CA 1
ATOM 3817 C C . LEU B 1 115 ? 16.934 -35.470 70.587 1.00 15.83 107 LEU B C 1
ATOM 3818 O O . LEU B 1 115 ? 18.036 -35.458 70.051 1.00 15.23 107 LEU B O 1
ATOM 3823 N N . LEU B 1 116 ? 16.470 -36.533 71.240 1.00 16.08 108 LEU B N 1
ATOM 3824 C CA . LEU B 1 116 ? 17.297 -37.739 71.405 1.00 16.61 108 LEU B CA 1
ATOM 3825 C C . LEU B 1 116 ? 17.644 -38.439 70.074 1.00 16.48 108 LEU B C 1
ATOM 3826 O O . LEU B 1 116 ? 18.809 -38.781 69.851 1.00 16.57 108 LEU B O 1
ATOM 3831 N N . PRO B 1 117 ? 16.662 -38.672 69.203 1.00 16.57 109 PRO B N 1
ATOM 3832 C CA . PRO B 1 117 ? 16.952 -39.172 67.852 1.00 16.53 109 PRO B CA 1
ATOM 3833 C C . PRO B 1 117 ? 17.867 -38.251 67.028 1.00 16.08 109 PRO B C 1
ATOM 3834 O O . PRO B 1 117 ? 18.714 -38.749 66.298 1.00 16.13 109 PRO B O 1
ATOM 3838 N N . THR B 1 118 ? 17.713 -36.937 67.166 1.00 16.11 110 THR B N 1
ATOM 3839 C CA . THR B 1 118 ? 18.550 -35.974 66.442 1.00 16.10 110 THR B CA 1
ATOM 3840 C C . THR B 1 118 ? 19.988 -36.002 66.963 1.00 16.38 110 THR B C 1
ATOM 3841 O O . THR B 1 118 ? 20.941 -35.926 66.185 1.00 16.41 110 THR B O 1
ATOM 3845 N N . LEU B 1 119 ? 20.127 -36.129 68.278 1.00 16.63 111 LEU B N 1
ATOM 3846 C CA . LEU B 1 119 ? 21.431 -36.248 68.929 1.00 17.02 111 LEU B CA 1
ATOM 3847 C C . LEU B 1 119 ? 22.135 -37.545 68.520 1.00 16.95 111 LEU B C 1
ATOM 3848 O O . LEU B 1 119 ? 23.356 -37.575 68.391 1.00 17.29 111 LEU B O 1
ATOM 3853 N N . ALA B 1 120 ? 21.365 -38.605 68.311 1.00 17.07 112 ALA B N 1
ATOM 3854 C CA . ALA B 1 120 ? 21.911 -39.889 67.869 1.00 17.36 112 ALA B CA 1
ATOM 3855 C C . ALA B 1 120 ? 22.503 -39.790 66.464 1.00 17.41 112 ALA B C 1
ATOM 3856 O O . ALA B 1 120 ? 23.538 -40.396 66.182 1.00 17.61 112 ALA B O 1
ATOM 3858 N N . ALA B 1 121 ? 21.839 -39.040 65.587 1.00 17.36 113 ALA B N 1
ATOM 3859 C CA . ALA B 1 121 ? 22.356 -38.764 64.248 1.00 17.54 113 ALA B CA 1
ATOM 3860 C C . ALA B 1 121 ? 23.631 -37.923 64.311 1.00 17.76 113 ALA B C 1
ATOM 3861 O O . ALA B 1 121 ? 24.563 -38.143 63.536 1.00 17.63 113 ALA B O 1
ATOM 3863 N N . ILE B 1 122 ? 23.665 -36.961 65.230 1.00 18.05 114 ILE B N 1
ATOM 3864 C CA . ILE B 1 122 ? 24.835 -36.108 65.413 1.00 18.45 114 ILE B CA 1
ATOM 3865 C C . ILE B 1 122 ? 26.029 -36.949 65.867 1.00 19.26 114 ILE B C 1
ATOM 3866 O O . ILE B 1 122 ? 27.105 -36.847 65.286 1.00 19.50 114 ILE B O 1
ATOM 3871 N N . ARG B 1 123 ? 25.824 -37.789 66.883 1.00 20.00 115 ARG B N 1
ATOM 3872 C CA . ARG B 1 123 ? 26.877 -38.662 67.414 1.00 20.88 115 ARG B CA 1
ATOM 3873 C C . ARG B 1 123 ? 27.422 -39.629 66.358 1.00 20.62 115 ARG B C 1
ATOM 3874 O O . ARG B 1 123 ? 28.606 -39.965 66.373 1.00 21.03 115 ARG B O 1
ATOM 3882 N N . ALA B 1 124 ? 26.558 -40.057 65.438 1.00 20.48 116 ALA B N 1
ATOM 3883 C CA . ALA B 1 124 ? 26.955 -40.949 64.346 1.00 20.15 116 ALA B CA 1
ATOM 3884 C C . ALA B 1 124 ? 27.629 -40.212 63.182 1.00 20.04 116 ALA B C 1
ATOM 3885 O O . ALA B 1 124 ? 28.018 -40.837 62.203 1.00 20.22 116 ALA B O 1
ATOM 3887 N N . GLY B 1 125 ? 27.749 -38.889 63.276 1.00 19.79 117 GLY B N 1
ATOM 3888 C CA . GLY B 1 125 ? 28.459 -38.098 62.283 1.00 19.88 117 GLY B CA 1
ATOM 3889 C C . GLY B 1 125 ? 27.684 -37.843 60.998 1.00 19.72 117 GLY B C 1
ATOM 3890 O O . GLY B 1 125 ? 28.275 -37.621 59.943 1.00 20.19 117 GLY B O 1
ATOM 3891 N N . LYS B 1 126 ? 26.360 -37.848 61.085 1.00 19.74 118 LYS B N 1
ATOM 3892 C CA . LYS B 1 126 ? 25.511 -37.686 59.903 1.00 19.41 118 LYS B CA 1
ATOM 3893 C C . LYS B 1 126 ? 25.379 -36.222 59.505 1.00 19.11 118 LYS B C 1
ATOM 3894 O O . LYS B 1 126 ? 25.689 -35.317 60.283 1.00 19.28 118 LYS B O 1
ATOM 3900 N N . THR B 1 127 ? 24.928 -36.010 58.275 1.00 18.57 119 THR B N 1
ATOM 3901 C CA . THR B 1 127 ? 24.420 -34.719 57.840 1.00 18.02 119 THR B CA 1
ATOM 3902 C C . THR B 1 127 ? 23.020 -34.574 58.418 1.00 17.29 119 THR B C 1
ATOM 3903 O O . THR B 1 127 ? 22.155 -35.416 58.171 1.00 16.28 119 THR B O 1
ATOM 3907 N N . ILE B 1 128 ? 22.819 -33.520 59.203 1.00 16.68 120 ILE B N 1
ATOM 3908 C CA . ILE B 1 128 ? 21.555 -33.243 59.869 1.00 16.24 120 ILE B CA 1
ATOM 3909 C C . ILE B 1 128 ? 20.828 -32.163 59.091 1.00 15.76 120 ILE B C 1
ATOM 3910 O O . ILE B 1 128 ? 21.310 -31.032 59.001 1.00 15.30 120 ILE B O 1
ATOM 3915 N N . LEU B 1 129 ? 19.686 -32.522 58.517 1.00 14.83 121 LEU B N 1
ATOM 3916 C CA . LEU B 1 129 ? 18.798 -31.566 57.880 1.00 14.57 121 LEU B CA 1
ATOM 3917 C C . LEU B 1 129 ? 17.834 -31.108 58.971 1.00 14.22 121 LEU B C 1
ATOM 3918 O O . LEU B 1 129 ? 16.860 -31.789 59.281 1.00 13.75 121 LEU B O 1
ATOM 3923 N N . LEU B 1 130 ? 18.153 -29.978 59.597 1.00 13.88 122 LEU B N 1
ATOM 3924 C CA . LEU B 1 130 ? 17.461 -29.539 60.800 1.00 14.03 122 LEU B CA 1
ATOM 3925 C C . LEU B 1 130 ? 16.219 -28.708 60.509 1.00 14.09 122 LEU B C 1
ATOM 3926 O O . LEU B 1 130 ? 16.317 -27.520 60.204 1.00 13.68 122 LEU B O 1
ATOM 3931 N N . ALA B 1 131 ? 15.053 -29.334 60.624 1.00 13.97 123 ALA B N 1
ATOM 3932 C CA . ALA B 1 131 ? 13.784 -28.614 60.638 1.00 14.18 123 ALA B CA 1
ATOM 3933 C C . ALA B 1 131 ? 13.303 -28.376 62.082 1.00 14.64 123 ALA B C 1
ATOM 3934 O O . ALA B 1 131 ? 12.740 -27.323 62.390 1.00 14.31 123 ALA B O 1
ATOM 3936 N N . ASN B 1 132 ? 13.579 -29.350 62.950 1.00 14.88 124 ASN B N 1
ATOM 3937 C CA . ASN B 1 132 ? 13.040 -29.437 64.307 1.00 15.21 124 ASN B CA 1
ATOM 3938 C C . ASN B 1 132 ? 13.753 -28.458 65.244 1.00 15.27 124 ASN B C 1
ATOM 3939 O O . ASN B 1 132 ? 14.653 -28.838 65.995 1.00 14.91 124 ASN B O 1
ATOM 3944 N N . LYS B 1 133 ? 13.313 -27.204 65.200 1.00 15.12 125 LYS B N 1
ATOM 3945 C CA . LYS B 1 133 ? 13.996 -26.107 65.883 1.00 15.57 125 LYS B CA 1
ATOM 3946 C C . LYS B 1 133 ? 13.961 -26.207 67.411 1.00 15.50 125 LYS B C 1
ATOM 3947 O O . LYS B 1 133 ? 14.854 -25.697 68.083 1.00 15.42 125 LYS B O 1
ATOM 3953 N N . GLU B 1 134 ? 12.951 -26.880 67.953 1.00 15.61 126 GLU B N 1
ATOM 3954 C CA . GLU B 1 134 ? 12.802 -26.998 69.401 1.00 15.89 126 GLU B CA 1
ATOM 3955 C C . GLU B 1 134 ? 13.954 -27.774 70.028 1.00 15.35 126 GLU B C 1
ATOM 3956 O O . GLU B 1 134 ? 14.329 -27.511 71.170 1.00 15.30 126 GLU B O 1
ATOM 3962 N N . SER B 1 135 ? 14.505 -28.731 69.287 1.00 15.19 127 SER B N 1
ATOM 3963 C CA . SER B 1 135 ? 15.649 -29.506 69.766 1.00 15.11 127 SER B CA 1
ATOM 3964 C C . SER B 1 135 ? 16.873 -28.622 69.992 1.00 15.13 127 SER B C 1
ATOM 3965 O O . SER B 1 135 ? 17.567 -28.760 71.005 1.00 15.12 127 SER B O 1
ATOM 3968 N N . LEU B 1 136 ? 17.150 -27.726 69.052 1.00 15.03 128 LEU B N 1
ATOM 3969 C CA . LEU B 1 136 ? 18.265 -26.791 69.216 1.00 15.24 128 LEU B CA 1
ATOM 3970 C C . LEU B 1 136 ? 17.956 -25.738 70.291 1.00 15.30 128 LEU B C 1
ATOM 3971 O O . LEU B 1 136 ? 18.814 -25.408 71.097 1.00 15.14 128 LEU B O 1
ATOM 3976 N N . VAL B 1 137 ? 16.731 -25.220 70.304 1.00 15.34 129 VAL B N 1
ATOM 3977 C CA . VAL B 1 137 ? 16.329 -24.222 71.294 1.00 15.77 129 VAL B CA 1
ATOM 3978 C C . VAL B 1 137 ? 16.525 -24.754 72.718 1.00 16.25 129 VAL B C 1
ATOM 3979 O O . VAL B 1 137 ? 17.085 -24.070 73.576 1.00 16.44 129 VAL B O 1
ATOM 3983 N N . THR B 1 138 ? 16.082 -25.984 72.953 1.00 16.67 130 THR B N 1
ATOM 3984 C CA . THR B 1 138 ? 16.075 -26.563 74.292 1.00 17.40 130 THR B CA 1
ATOM 3985 C C . THR B 1 138 ? 17.451 -27.084 74.751 1.00 17.63 130 THR B C 1
ATOM 3986 O O . THR B 1 138 ? 17.690 -27.228 75.950 1.00 17.06 130 THR B O 1
ATOM 3990 N N . CYS B 1 139 ? 18.341 -27.359 73.798 1.00 17.89 131 CYS B N 1
ATOM 3991 C CA . CYS B 1 139 ? 19.637 -27.985 74.088 1.00 18.32 131 CYS B CA 1
ATOM 3992 C C . CYS B 1 139 ? 20.822 -27.017 73.913 1.00 18.31 131 CYS B C 1
ATOM 3993 O O . CYS B 1 139 ? 21.842 -27.150 74.591 1.00 18.30 131 CYS B O 1
ATOM 3996 N N . GLY B 1 140 ? 20.690 -26.060 72.995 1.00 18.42 132 GLY B N 1
ATOM 3997 C CA . GLY B 1 140 ? 21.589 -24.916 72.905 1.00 18.36 132 GLY B CA 1
ATOM 3998 C C . GLY B 1 140 ? 23.048 -25.262 72.649 1.00 18.73 132 GLY B C 1
ATOM 3999 O O . GLY B 1 140 ? 23.359 -26.001 71.721 1.00 18.35 132 GLY B O 1
ATOM 4000 N N . ARG B 1 141 ? 23.939 -24.718 73.476 1.00 18.85 133 ARG B N 1
ATOM 4001 C CA . ARG B 1 141 ? 25.380 -24.957 73.365 1.00 19.19 133 ARG B CA 1
ATOM 4002 C C . ARG B 1 141 ? 25.747 -26.441 73.388 1.00 18.90 133 ARG B C 1
ATOM 4003 O O . ARG B 1 141 ? 26.638 -26.861 72.660 1.00 18.86 133 ARG B O 1
ATOM 4011 N N . LEU B 1 142 ? 25.072 -27.232 74.219 1.00 18.74 134 LEU B N 1
ATOM 4012 C CA . LEU B 1 142 ? 25.315 -28.679 74.256 1.00 18.82 134 LEU B CA 1
ATOM 4013 C C . LEU B 1 142 ? 25.055 -29.341 72.898 1.00 18.69 134 LEU B C 1
ATOM 4014 O O . LEU B 1 142 ? 25.769 -30.265 72.504 1.00 18.52 134 LEU B O 1
ATOM 4019 N N . PHE B 1 143 ? 24.026 -28.868 72.199 1.00 18.54 135 PHE B N 1
ATOM 4020 C CA . PHE B 1 143 ? 23.693 -29.342 70.849 1.00 18.63 135 PHE B CA 1
ATOM 4021 C C . PHE B 1 143 ? 24.807 -29.002 69.856 1.00 18.70 135 PHE B C 1
ATOM 4022 O O . PHE B 1 143 ? 25.282 -29.871 69.121 1.00 18.29 135 PHE B O 1
ATOM 4030 N N . MET B 1 144 ? 25.214 -27.736 69.847 1.00 19.18 136 MET B N 1
ATOM 4031 C CA . MET B 1 144 ? 26.204 -27.232 68.896 1.00 19.63 136 MET B CA 1
ATOM 4032 C C . MET B 1 144 ? 27.581 -27.847 69.146 1.00 20.29 136 MET B C 1
ATOM 4033 O O . MET B 1 144 ? 28.308 -28.136 68.198 1.00 19.96 136 MET B O 1
ATOM 4038 N N . ASP B 1 145 ? 27.929 -28.042 70.418 1.00 20.95 137 ASP B N 1
ATOM 4039 C CA . ASP B 1 145 ? 29.198 -28.671 70.790 1.00 21.97 137 ASP B CA 1
ATOM 4040 C C . ASP B 1 145 ? 29.219 -30.128 70.332 1.00 22.26 137 ASP B C 1
ATOM 4041 O O . ASP B 1 145 ? 30.247 -30.609 69.862 1.00 22.39 137 ASP B O 1
ATOM 4046 N N . ALA B 1 146 ? 28.083 -30.816 70.440 1.00 22.72 138 ALA B N 1
ATOM 4047 C CA . ALA B 1 146 ? 27.988 -32.216 70.025 1.00 23.23 138 ALA B CA 1
ATOM 4048 C C . ALA B 1 146 ? 28.193 -32.368 68.515 1.00 23.87 138 ALA B C 1
ATOM 4049 O O . ALA B 1 146 ? 28.782 -33.351 68.061 1.00 23.68 138 ALA B O 1
ATOM 4051 N N . VAL B 1 147 ? 27.712 -31.392 67.747 1.00 24.41 139 VAL B N 1
ATOM 4052 C CA . VAL B 1 147 ? 27.905 -31.378 66.301 1.00 25.18 139 VAL B CA 1
ATOM 4053 C C . VAL B 1 147 ? 29.395 -31.219 65.967 1.00 26.30 139 VAL B C 1
ATOM 4054 O O . VAL B 1 147 ? 29.912 -31.922 65.100 1.00 26.22 139 VAL B O 1
ATOM 4058 N N . LYS B 1 148 ? 30.078 -30.317 66.671 1.00 27.83 140 LYS B N 1
ATOM 4059 C CA . LYS B 1 148 ? 31.516 -30.091 66.473 1.00 29.12 140 LYS B CA 1
ATOM 4060 C C . LYS B 1 148 ? 32.363 -31.295 66.908 1.00 30.00 140 LYS B C 1
ATOM 4061 O O . LYS B 1 148 ? 33.246 -31.739 66.171 1.00 30.29 140 LYS B O 1
ATOM 4067 N N . GLN B 1 149 ? 32.087 -31.817 68.099 1.00 30.92 141 GLN B N 1
ATOM 4068 C CA . GLN B 1 149 ? 32.821 -32.954 68.660 1.00 31.77 141 GLN B CA 1
ATOM 4069 C C . GLN B 1 149 ? 32.728 -34.195 67.768 1.00 32.12 141 GLN B C 1
ATOM 4070 O O . GLN B 1 149 ? 33.715 -34.900 67.570 1.00 32.01 141 GLN B O 1
ATOM 4076 N N . SER B 1 150 ? 31.535 -34.454 67.240 1.00 32.38 142 SER B N 1
ATOM 4077 C CA . SER B 1 150 ? 31.328 -35.526 66.271 1.00 32.77 142 SER B CA 1
ATOM 4078 C C . SER B 1 150 ? 31.599 -34.969 64.878 1.00 32.63 142 SER B C 1
ATOM 4079 O O . SER B 1 150 ? 31.922 -33.798 64.727 1.00 32.94 142 SER B O 1
ATOM 4082 N N . LYS B 1 151 ? 31.465 -35.793 63.850 1.00 32.73 143 LYS B N 1
ATOM 4083 C CA . LYS B 1 151 ? 31.819 -35.353 62.498 1.00 32.67 143 LYS B CA 1
ATOM 4084 C C . LYS B 1 151 ? 30.646 -34.712 61.742 1.00 31.92 143 LYS B C 1
ATOM 4085 O O . LYS B 1 151 ? 30.715 -34.552 60.525 1.00 32.31 143 LYS B O 1
ATOM 4091 N N . ALA B 1 152 ? 29.597 -34.302 62.460 1.00 31.05 144 ALA B N 1
ATOM 4092 C CA . ALA B 1 152 ? 28.321 -33.944 61.832 1.00 30.07 144 ALA B CA 1
ATOM 4093 C C . ALA B 1 152 ? 28.325 -32.583 61.139 1.00 29.35 144 ALA B C 1
ATOM 4094 O O . ALA B 1 152 ? 29.100 -31.694 61.497 1.00 29.37 144 ALA B O 1
ATOM 4096 N N . GLN B 1 153 ? 27.446 -32.442 60.146 1.00 28.28 145 GLN B N 1
ATOM 4097 C CA . GLN B 1 153 ? 27.214 -31.175 59.449 1.00 27.53 145 GLN B CA 1
ATOM 4098 C C . GLN B 1 153 ? 25.739 -30.785 59.563 1.00 26.17 145 GLN B C 1
ATOM 4099 O O . GLN B 1 153 ? 24.871 -31.519 59.096 1.00 26.27 145 GLN B O 1
ATOM 4105 N N . LEU B 1 154 ? 25.467 -29.634 60.177 1.00 24.48 146 LEU B N 1
ATOM 4106 C CA . LEU B 1 154 ? 24.113 -29.080 60.254 1.00 23.01 146 LEU B CA 1
ATOM 4107 C C . LEU B 1 154 ? 23.795 -28.275 59.011 1.00 21.46 146 LEU B C 1
ATOM 4108 O O . LEU B 1 154 ? 24.567 -27.403 58.629 1.00 21.05 146 LEU B O 1
ATOM 4113 N N . LEU B 1 155 ? 22.651 -28.552 58.396 1.00 19.74 147 LEU B N 1
ATOM 4114 C CA . LEU B 1 155 ? 22.124 -27.733 57.308 1.00 18.74 147 LEU B CA 1
ATOM 4115 C C . LEU B 1 155 ? 20.721 -27.274 57.714 1.00 18.01 147 LEU B C 1
ATOM 4116 O O . LEU B 1 155 ? 19.851 -28.112 57.963 1.00 17.47 147 LEU B O 1
ATOM 4121 N N . PRO B 1 156 ? 20.506 -25.963 57.819 1.00 17.24 148 PRO B N 1
ATOM 4122 C CA . PRO B 1 156 ? 19.214 -25.443 58.278 1.00 16.67 148 PRO B CA 1
ATOM 4123 C C . PRO B 1 156 ? 18.103 -25.569 57.229 1.00 16.29 148 PRO B C 1
ATOM 4124 O O . PRO B 1 156 ? 18.209 -25.018 56.133 1.00 15.86 148 PRO B O 1
ATOM 4128 N N . VAL B 1 157 ? 17.042 -26.281 57.599 1.00 15.78 149 VAL B N 1
ATOM 4129 C CA . VAL B 1 157 ? 15.876 -26.502 56.747 1.00 15.60 149 VAL B CA 1
ATOM 4130 C C . VAL B 1 157 ? 14.809 -25.434 56.968 1.00 15.57 149 VAL B C 1
ATOM 4131 O O . VAL B 1 157 ? 14.137 -25.017 56.033 1.00 15.67 149 VAL B O 1
ATOM 4135 N N . ASP B 1 158 ? 14.632 -25.037 58.224 1.00 15.72 150 ASP B N 1
ATOM 4136 C CA . ASP B 1 158 ? 13.717 -23.961 58.591 1.00 15.61 150 ASP B CA 1
ATOM 4137 C C . ASP B 1 158 ? 13.879 -22.810 57.603 1.00 15.43 150 ASP B C 1
ATOM 4138 O O . ASP B 1 158 ? 14.994 -22.370 57.356 1.00 16.00 150 ASP B O 1
ATOM 4143 N N . SER B 1 159 ? 12.772 -22.349 57.026 1.00 15.32 151 SER B N 1
ATOM 4144 C CA . SER B 1 159 ? 12.791 -21.409 55.894 1.00 14.91 151 SER B CA 1
ATOM 4145 C C . SER B 1 159 ? 13.712 -20.206 56.081 1.00 14.41 151 SER B C 1
ATOM 4146 O O . SER B 1 159 ? 14.533 -19.907 55.221 1.00 14.16 151 SER B O 1
ATOM 4149 N N . GLU B 1 160 ? 13.574 -19.532 57.214 1.00 13.78 152 GLU B N 1
ATOM 4150 C CA . GLU B 1 160 ? 14.315 -18.302 57.490 1.00 13.98 152 GLU B CA 1
ATOM 4151 C C . GLU B 1 160 ? 15.808 -18.584 57.611 1.00 13.58 152 GLU B C 1
ATOM 4152 O O . GLU B 1 160 ? 16.642 -17.866 57.059 1.00 13.39 152 GLU B O 1
ATOM 4158 N N . HIS B 1 161 ? 16.132 -19.647 58.336 1.00 13.14 153 HIS B N 1
ATOM 4159 C CA . HIS B 1 161 ? 17.520 -20.017 58.584 1.00 13.12 153 HIS B CA 1
ATOM 4160 C C . HIS B 1 161 ? 18.185 -20.552 57.337 1.00 12.55 153 HIS B C 1
ATOM 4161 O O . HIS B 1 161 ? 19.376 -20.340 57.137 1.00 12.36 153 HIS B O 1
ATOM 4168 N N . ASN B 1 162 ? 17.413 -21.231 56.495 1.00 12.01 154 ASN B N 1
ATOM 4169 C CA . ASN B 1 162 ? 17.892 -21.665 55.194 1.00 12.14 154 ASN B CA 1
ATOM 4170 C C . ASN B 1 162 ? 18.185 -20.468 54.286 1.00 11.93 154 ASN B C 1
ATOM 4171 O O . ASN B 1 162 ? 19.181 -20.460 53.570 1.00 12.45 154 ASN B O 1
ATOM 4176 N N . ALA B 1 163 ? 17.325 -19.458 54.344 1.00 12.04 155 ALA B N 1
ATOM 4177 C CA . ALA B 1 163 ? 17.469 -18.237 53.555 1.00 12.08 155 ALA B CA 1
ATOM 4178 C C . ALA B 1 163 ? 18.720 -17.479 53.980 1.00 12.14 155 ALA B C 1
ATOM 4179 O O . ALA B 1 163 ? 19.480 -17.006 53.140 1.00 12.07 155 ALA B O 1
ATOM 4181 N N . ILE B 1 164 ? 18.929 -17.396 55.292 1.00 12.28 156 ILE B N 1
ATOM 4182 C CA . ILE B 1 164 ? 20.099 -16.742 55.870 1.00 12.30 156 ILE B CA 1
ATOM 4183 C C . ILE B 1 164 ? 21.354 -17.499 55.437 1.00 12.89 156 ILE B C 1
ATOM 4184 O O . ILE B 1 164 ? 22.322 -16.897 54.971 1.00 13.01 156 ILE B O 1
ATOM 4189 N N . PHE B 1 165 ? 21.316 -18.821 55.571 1.00 12.89 157 PHE B N 1
ATOM 4190 C CA . PHE B 1 165 ? 22.415 -19.691 55.141 1.00 13.40 157 PHE B CA 1
ATOM 4191 C C . PHE B 1 165 ? 22.791 -19.447 53.672 1.00 13.46 157 PHE B C 1
ATOM 4192 O O . PHE B 1 165 ? 23.962 -19.244 53.350 1.00 14.13 157 PHE B O 1
ATOM 4200 N N . GLN B 1 166 ? 21.794 -19.443 52.793 1.00 13.71 158 GLN B N 1
ATOM 4201 C CA . GLN B 1 166 ? 22.002 -19.146 51.373 1.00 14.08 158 GLN B CA 1
ATOM 4202 C C . GLN B 1 166 ? 22.593 -17.754 51.134 1.00 14.29 158 GLN B C 1
ATOM 4203 O O . GLN B 1 166 ? 23.254 -17.530 50.132 1.00 14.32 158 GLN B O 1
ATOM 4209 N N . SER B 1 167 ? 22.338 -16.835 52.064 1.00 14.62 159 SER B N 1
ATOM 4210 C CA . SER B 1 167 ? 22.756 -15.441 51.962 1.00 14.67 159 SER B CA 1
ATOM 4211 C C . SER B 1 167 ? 24.043 -15.119 52.743 1.00 15.40 159 SER B C 1
ATOM 4212 O O . SER B 1 167 ? 24.397 -13.949 52.890 1.00 15.38 159 SER B O 1
ATOM 4215 N N . LEU B 1 168 ? 24.726 -16.150 53.239 1.00 16.08 160 LEU B N 1
ATOM 4216 C CA . LEU B 1 168 ? 25.993 -16.002 53.956 1.00 16.78 160 LEU B CA 1
ATOM 4217 C C . LEU B 1 168 ? 27.152 -16.510 53.083 1.00 17.52 160 LEU B C 1
ATOM 4218 O O . LEU B 1 168 ? 26.941 -17.336 52.193 1.00 17.63 160 LEU B O 1
ATOM 4223 N N . PRO B 1 169 ? 28.369 -16.029 53.326 1.00 18.48 161 PRO B N 1
ATOM 4224 C CA . PRO B 1 169 ? 29.523 -16.476 52.538 1.00 19.24 161 PRO B CA 1
ATOM 4225 C C . PRO B 1 169 ? 29.993 -17.871 52.948 1.00 20.06 161 PRO B C 1
ATOM 4226 O O . PRO B 1 169 ? 29.566 -18.389 53.980 1.00 19.46 161 PRO B O 1
ATOM 4230 N N . GLN B 1 170 ? 30.871 -18.462 52.143 1.00 21.17 162 GLN B N 1
ATOM 4231 C CA . GLN B 1 170 ? 31.277 -19.852 52.321 1.00 21.94 162 GLN B CA 1
ATOM 4232 C C . GLN B 1 170 ? 32.000 -20.129 53.642 1.00 21.98 162 GLN B C 1
ATOM 4233 O O . GLN B 1 170 ? 31.727 -21.143 54.265 1.00 22.39 162 GLN B O 1
ATOM 4239 N N . PRO B 1 171 ? 32.905 -19.259 54.088 1.00 22.15 163 PRO B N 1
ATOM 4240 C CA . PRO B 1 171 ? 33.560 -19.473 55.385 1.00 22.32 163 PRO B CA 1
ATOM 4241 C C . PRO B 1 171 ? 32.576 -19.655 56.551 1.00 22.49 163 PRO B C 1
ATOM 4242 O O . PRO B 1 171 ? 32.865 -20.432 57.458 1.00 22.28 163 PRO B O 1
ATOM 4246 N N . ILE B 1 172 ? 31.442 -18.959 56.523 1.00 22.53 164 ILE B N 1
ATOM 4247 C CA . ILE B 1 172 ? 30.405 -19.132 57.545 1.00 22.54 164 ILE B CA 1
ATOM 4248 C C . ILE B 1 172 ? 29.635 -20.444 57.335 1.00 22.74 164 ILE B C 1
ATOM 4249 O O . ILE B 1 172 ? 29.363 -21.166 58.297 1.00 22.67 164 ILE B O 1
ATOM 4254 N N . GLN B 1 173 ? 29.271 -20.732 56.084 1.00 22.86 165 GLN B N 1
ATOM 4255 C CA . GLN B 1 173 ? 28.509 -21.937 55.745 1.00 23.38 165 GLN B CA 1
ATOM 4256 C C . GLN B 1 173 ? 29.234 -23.228 56.155 1.00 23.90 165 GLN B C 1
ATOM 4257 O O . GLN B 1 173 ? 28.598 -24.184 56.600 1.00 23.78 165 GLN B O 1
ATOM 4263 N N . HIS B 1 174 ? 30.561 -23.229 56.017 1.00 24.35 166 HIS B N 1
ATOM 4264 C CA . HIS B 1 174 ? 31.387 -24.423 56.230 1.00 24.84 166 HIS B CA 1
ATOM 4265 C C . HIS B 1 174 ? 31.879 -24.565 57.671 1.00 24.58 166 HIS B C 1
ATOM 4266 O O . HIS B 1 174 ? 32.530 -25.553 58.009 1.00 24.55 166 HIS B O 1
ATOM 4273 N N . ASN B 1 175 ? 31.590 -23.571 58.508 1.00 24.51 167 ASN B N 1
ATOM 4274 C CA . ASN B 1 175 ? 31.904 -23.632 59.935 1.00 24.03 167 ASN B CA 1
ATOM 4275 C C . ASN B 1 175 ? 30.724 -23.067 60.723 1.00 23.97 167 ASN B C 1
ATOM 4276 O O . ASN B 1 175 ? 30.863 -22.129 61.504 1.00 23.84 167 ASN B O 1
ATOM 4281 N N . LEU B 1 176 ? 29.554 -23.658 60.499 1.00 23.71 168 LEU B N 1
ATOM 4282 C CA . LEU B 1 176 ? 28.303 -23.147 61.054 1.00 23.63 168 LEU B CA 1
ATOM 4283 C C . LEU B 1 176 ? 28.301 -23.207 62.585 1.00 23.57 168 LEU B C 1
ATOM 4284 O O . LEU B 1 176 ? 28.576 -24.253 63.178 1.00 23.72 168 LEU B O 1
ATOM 4289 N N . GLY B 1 177 ? 28.011 -22.070 63.211 1.00 23.58 169 GLY B N 1
ATOM 4290 C CA . GLY B 1 177 ? 27.925 -21.969 64.657 1.00 23.70 169 GLY B CA 1
ATOM 4291 C C . GLY B 1 177 ? 29.166 -21.433 65.350 1.00 23.78 169 GLY B C 1
ATOM 4292 O O . GLY B 1 177 ? 29.103 -21.071 66.526 1.00 23.71 169 GLY B O 1
ATOM 4293 N N . TYR B 1 178 ? 30.286 -21.382 64.629 1.00 23.92 170 TYR B N 1
ATOM 4294 C CA . TYR B 1 178 ? 31.588 -21.058 65.226 1.00 24.11 170 TYR B CA 1
ATOM 4295 C C . TYR B 1 178 ? 32.415 -20.017 64.468 1.00 23.73 170 TYR B C 1
ATOM 4296 O O . TYR B 1 178 ? 33.359 -19.469 65.027 1.00 23.46 170 TYR B O 1
ATOM 4305 N N . ALA B 1 179 ? 32.064 -19.741 63.213 1.00 23.48 171 ALA B N 1
ATOM 4306 C CA . ALA B 1 179 ? 32.738 -18.709 62.431 1.00 23.27 171 ALA B CA 1
ATOM 4307 C C . ALA B 1 179 ? 32.324 -17.326 62.927 1.00 23.19 171 ALA B C 1
ATOM 4308 O O . ALA B 1 179 ? 31.277 -17.173 63.556 1.00 23.16 171 ALA B O 1
ATOM 4310 N N . ASP B 1 180 ? 33.148 -16.328 62.626 1.00 22.94 172 ASP B N 1
ATOM 4311 C CA . ASP B 1 180 ? 32.927 -14.960 63.075 1.00 22.79 172 ASP B CA 1
ATOM 4312 C C . ASP B 1 180 ? 32.265 -14.129 61.974 1.00 22.45 172 ASP B C 1
ATOM 4313 O O . ASP B 1 180 ? 32.821 -13.960 60.892 1.00 22.42 172 ASP B O 1
ATOM 4318 N N . LEU B 1 181 ? 31.071 -13.623 62.264 1.00 22.10 173 LEU B N 1
ATOM 4319 C CA . LEU B 1 181 ? 30.304 -12.806 61.328 1.00 21.94 173 LEU B CA 1
ATOM 4320 C C . LEU B 1 181 ? 31.041 -11.527 60.911 1.00 22.13 173 LEU B C 1
ATOM 4321 O O . LEU B 1 181 ? 31.153 -11.236 59.723 1.00 21.57 173 LEU B O 1
ATOM 4326 N N . GLU B 1 182 ? 31.551 -10.781 61.886 1.00 22.59 174 GLU B N 1
ATOM 4327 C CA . GLU B 1 182 ? 32.217 -9.504 61.617 1.00 23.50 174 GLU B CA 1
ATOM 4328 C C . GLU B 1 182 ? 33.461 -9.658 60.743 1.00 23.38 174 GLU B C 1
ATOM 4329 O O . GLU B 1 182 ? 33.720 -8.810 59.893 1.00 23.44 174 GLU B O 1
ATOM 4335 N N . GLN B 1 183 ? 34.222 -10.733 60.960 1.00 23.12 175 GLN B N 1
ATOM 4336 C CA . GLN B 1 183 ? 35.427 -11.015 60.174 1.00 23.17 175 GLN B CA 1
ATOM 4337 C C . GLN B 1 183 ? 35.081 -11.357 58.726 1.00 22.18 175 GLN B C 1
ATOM 4338 O O . GLN B 1 183 ? 35.926 -11.243 57.841 1.00 21.62 175 GLN B O 1
ATOM 4344 N N . ASN B 1 184 ? 33.845 -11.801 58.503 1.00 21.13 176 ASN B N 1
ATOM 4345 C CA . ASN B 1 184 ? 33.344 -12.089 57.165 1.00 20.50 176 ASN B CA 1
ATOM 4346 C C . ASN B 1 184 ? 32.448 -10.986 56.583 1.00 19.61 176 ASN B C 1
ATOM 4347 O O . ASN B 1 184 ? 31.740 -11.204 55.609 1.00 19.30 176 ASN B O 1
ATOM 4352 N N . GLY B 1 185 ? 32.495 -9.800 57.181 1.00 18.91 177 GLY B N 1
ATOM 4353 C CA . GLY B 1 185 ? 31.827 -8.630 56.638 1.00 18.44 177 GLY B CA 1
ATOM 4354 C C . GLY B 1 185 ? 30.331 -8.557 56.883 1.00 17.98 177 GLY B C 1
ATOM 4355 O O . GLY B 1 185 ? 29.665 -7.715 56.306 1.00 17.68 177 GLY B O 1
ATOM 4356 N N . VAL B 1 186 ? 29.805 -9.430 57.737 1.00 17.52 178 VAL B N 1
ATOM 4357 C CA . VAL B 1 186 ? 28.399 -9.395 58.124 1.00 17.13 178 VAL B CA 1
ATOM 4358 C C . VAL B 1 186 ? 28.169 -8.411 59.281 1.00 17.17 178 VAL B C 1
ATOM 4359 O O . VAL B 1 186 ? 28.904 -8.417 60.274 1.00 17.42 178 VAL B O 1
ATOM 4363 N N . VAL B 1 187 ? 27.153 -7.567 59.126 1.00 16.81 179 VAL B N 1
ATOM 4364 C CA . VAL B 1 187 ? 26.760 -6.576 60.127 1.00 17.19 179 VAL B CA 1
ATOM 4365 C C . VAL B 1 187 ? 25.617 -7.116 60.986 1.00 16.99 179 VAL B C 1
ATOM 4366 O O . VAL B 1 187 ? 25.625 -6.969 62.207 1.00 16.78 179 VAL B O 1
ATOM 4370 N N . SER B 1 188 ? 24.630 -7.728 60.339 1.00 17.25 180 SER B N 1
ATOM 4371 C CA . SER B 1 188 ? 23.507 -8.322 61.055 1.00 17.39 180 SER B CA 1
ATOM 4372 C C . SER B 1 188 ? 22.692 -9.292 60.207 1.00 17.30 180 SER B C 1
ATOM 4373 O O . SER B 1 188 ? 22.815 -9.341 58.987 1.00 17.01 180 SER B O 1
ATOM 4376 N N . ILE B 1 189 ? 21.861 -10.060 60.896 1.00 16.99 181 ILE B N 1
ATOM 4377 C CA . ILE B 1 189 ? 20.978 -11.046 60.297 1.00 17.13 181 ILE B CA 1
ATOM 4378 C C . ILE B 1 189 ? 19.537 -10.558 60.482 1.00 17.11 181 ILE B C 1
ATOM 4379 O O . ILE B 1 189 ? 19.115 -10.293 61.609 1.00 16.91 181 ILE B O 1
ATOM 4384 N N . LEU B 1 190 ? 18.813 -10.411 59.371 1.00 16.98 182 LEU B N 1
ATOM 4385 C CA . LEU B 1 190 ? 17.436 -9.915 59.362 1.00 17.12 182 LEU B CA 1
ATOM 4386 C C . LEU B 1 190 ? 16.461 -11.083 59.304 1.00 16.68 182 LEU B C 1
ATOM 4387 O O . LEU B 1 190 ? 16.293 -11.707 58.258 1.00 15.93 182 LEU B O 1
ATOM 4392 N N . LEU B 1 191 ? 15.822 -11.369 60.431 1.00 16.55 183 LEU B N 1
ATOM 4393 C CA . LEU B 1 191 ? 14.858 -12.462 60.542 1.00 16.80 183 LEU B CA 1
ATOM 4394 C C . LEU B 1 191 ? 13.444 -11.939 60.301 1.00 16.97 183 LEU B C 1
ATOM 4395 O O . LEU B 1 191 ? 12.943 -11.154 61.095 1.00 16.72 183 LEU B O 1
ATOM 4400 N N . THR B 1 192 ? 12.817 -12.361 59.196 1.00 17.28 184 THR B N 1
ATOM 4401 C CA . THR B 1 192 ? 11.406 -12.051 58.892 1.00 17.55 184 THR B CA 1
ATOM 4402 C C . THR B 1 192 ? 10.493 -13.198 59.406 1.00 17.79 184 THR B C 1
ATOM 4403 O O . THR B 1 192 ? 10.975 -14.299 59.580 1.00 17.86 184 THR B O 1
ATOM 4407 N N . GLY B 1 193 ? 9.189 -12.998 59.646 1.00 18.84 185 GLY B N 1
ATOM 4408 C CA . GLY B 1 193 ? 8.462 -11.807 59.309 1.00 19.08 185 GLY B CA 1
ATOM 4409 C C . GLY B 1 193 ? 6.932 -11.780 59.355 1.00 18.35 185 GLY B C 1
ATOM 4410 O O . GLY B 1 193 ? 6.426 -10.720 59.600 1.00 19.33 185 GLY B O 1
ATOM 4411 N N . SER B 1 194 ? 6.184 -12.867 59.131 1.00 18.56 186 SER B N 1
ATOM 4412 C CA . SER B 1 194 ? 4.757 -12.709 58.708 1.00 18.00 186 SER B CA 1
ATOM 4413 C C . SER B 1 194 ? 3.754 -12.026 59.675 1.00 17.96 186 SER B C 1
ATOM 4414 O O . SER B 1 194 ? 2.920 -11.231 59.234 1.00 17.89 186 SER B O 1
ATOM 4417 N N . GLY B 1 195 ? 3.808 -12.348 60.962 1.00 17.83 187 GLY B N 1
ATOM 4418 C CA . GLY B 1 195 ? 2.839 -11.842 61.926 1.00 17.99 187 GLY B CA 1
ATOM 4419 C C . GLY B 1 195 ? 1.657 -12.770 62.195 1.00 17.97 187 GLY B C 1
ATOM 4420 O O . GLY B 1 195 ? 0.919 -12.572 63.165 1.00 17.90 187 GLY B O 1
ATOM 4421 N N . GLY B 1 196 ? 1.471 -13.776 61.342 1.00 17.85 188 GLY B N 1
ATOM 4422 C CA . GLY B 1 196 ? 0.452 -14.790 61.548 1.00 18.03 188 GLY B CA 1
ATOM 4423 C C . GLY B 1 196 ? -0.931 -14.376 61.074 1.00 18.28 188 GLY B C 1
ATOM 4424 O O . GLY B 1 196 ? -1.104 -13.292 60.504 1.00 17.77 188 GLY B O 1
ATOM 4425 N N . PRO B 1 197 ? -1.926 -15.224 61.332 1.00 18.89 189 PRO B N 1
ATOM 4426 C CA . PRO B 1 197 ? -3.307 -14.958 60.900 1.00 19.35 189 PRO B CA 1
ATOM 4427 C C . PRO B 1 197 ? -3.999 -13.810 61.643 1.00 19.91 189 PRO B C 1
ATOM 4428 O O . PRO B 1 197 ? -4.947 -13.231 61.103 1.00 19.59 189 PRO B O 1
ATOM 4432 N N . PHE B 1 198 ? -3.544 -13.494 62.854 1.00 20.62 190 PHE B N 1
ATOM 4433 C CA . PHE B 1 198 ? -4.182 -12.461 63.674 1.00 21.55 190 PHE B CA 1
ATOM 4434 C C . PHE B 1 198 ? -3.454 -11.111 63.670 1.00 22.45 190 PHE B C 1
ATOM 4435 O O . PHE B 1 198 ? -3.656 -10.303 64.578 1.00 22.34 190 PHE B O 1
ATOM 4443 N N . ARG B 1 199 ? -2.641 -10.850 62.646 1.00 23.55 191 ARG B N 1
ATOM 4444 C CA . ARG B 1 199 ? -1.855 -9.612 62.583 1.00 24.50 191 ARG B CA 1
ATOM 4445 C C . ARG B 1 199 ? -2.708 -8.343 62.680 1.00 25.48 191 ARG B C 1
ATOM 4446 O O . ARG B 1 199 ? -2.316 -7.385 63.340 1.00 25.56 191 ARG B O 1
ATOM 4454 N N . GLU B 1 200 ? -3.864 -8.346 62.021 1.00 26.71 192 GLU B N 1
ATOM 4455 C CA . GLU B 1 200 ? -4.767 -7.195 62.012 1.00 27.77 192 GLU B CA 1
ATOM 4456 C C . GLU B 1 200 ? -6.046 -7.405 62.843 1.00 28.11 192 GLU B C 1
ATOM 4457 O O . GLU B 1 200 ? -6.911 -6.529 62.878 1.00 28.37 192 GLU B O 1
ATOM 4463 N N . THR B 1 201 ? -6.171 -8.558 63.496 1.00 28.44 193 THR B N 1
ATOM 4464 C CA . THR B 1 201 ? -7.340 -8.856 64.324 1.00 28.77 193 THR B CA 1
ATOM 4465 C C . THR B 1 201 ? -7.420 -7.883 65.504 1.00 29.19 193 THR B C 1
ATOM 4466 O O . THR B 1 201 ? -6.427 -7.691 66.194 1.00 28.97 193 THR B O 1
ATOM 4470 N N . PRO B 1 202 ? -8.580 -7.266 65.749 1.00 29.90 194 PRO B N 1
ATOM 4471 C CA . PRO B 1 202 ? -8.755 -6.451 66.959 1.00 30.23 194 PRO B CA 1
ATOM 4472 C C . PRO B 1 202 ? -8.282 -7.196 68.211 1.00 30.69 194 PRO B C 1
ATOM 4473 O O . PRO B 1 202 ? -8.532 -8.395 68.336 1.00 30.45 194 PRO B O 1
ATOM 4477 N N . LEU B 1 203 ? -7.600 -6.496 69.113 1.00 31.35 195 LEU B N 1
ATOM 4478 C CA . LEU B 1 203 ? -7.011 -7.129 70.296 1.00 31.83 195 LEU B CA 1
ATOM 4479 C C . LEU B 1 203 ? -8.041 -7.840 71.187 1.00 32.05 195 LEU B C 1
ATOM 4480 O O . LEU B 1 203 ? -7.732 -8.874 71.772 1.00 31.99 195 LEU B O 1
ATOM 4485 N N . ARG B 1 204 ? -9.256 -7.297 71.270 1.00 32.39 196 ARG B N 1
ATOM 4486 C CA . ARG B 1 204 ? -10.309 -7.871 72.116 1.00 32.57 196 ARG B CA 1
ATOM 4487 C C . ARG B 1 204 ? -10.862 -9.203 71.594 1.00 32.07 196 ARG B C 1
ATOM 4488 O O . ARG B 1 204 ? -11.439 -9.977 72.357 1.00 32.33 196 ARG B O 1
ATOM 4496 N N . ASP B 1 205 ? -10.702 -9.456 70.297 1.00 31.21 197 ASP B N 1
ATOM 4497 C CA . ASP B 1 205 ? -11.183 -10.694 69.679 1.00 30.50 197 ASP B CA 1
ATOM 4498 C C . ASP B 1 205 ? -10.233 -11.881 69.849 1.00 29.60 197 ASP B C 1
ATOM 4499 O O . ASP B 1 205 ? -10.627 -13.024 69.600 1.00 29.12 197 ASP B O 1
ATOM 4504 N N . LEU B 1 206 ? -8.995 -11.615 70.266 1.00 28.55 198 LEU B N 1
ATOM 4505 C CA . LEU B 1 206 ? -7.975 -12.663 70.388 1.00 27.93 198 LEU B CA 1
ATOM 4506 C C . LEU B 1 206 ? -8.344 -13.750 71.393 1.00 27.22 198 LEU B C 1
ATOM 4507 O O . LEU B 1 206 ? -8.045 -14.924 71.178 1.00 27.11 198 LEU B O 1
ATOM 4512 N N . ALA B 1 207 ? -9.015 -13.359 72.473 1.00 26.57 199 ALA B N 1
ATOM 4513 C CA . ALA B 1 207 ? -9.368 -14.278 73.554 1.00 26.16 199 ALA B CA 1
ATOM 4514 C C . ALA B 1 207 ? -10.326 -15.401 73.128 1.00 25.67 199 ALA B C 1
ATOM 4515 O O . ALA B 1 207 ? -10.344 -16.464 73.748 1.00 25.54 199 ALA B O 1
ATOM 4517 N N . THR B 1 208 ? -11.108 -15.165 72.075 1.00 25.18 200 THR B N 1
ATOM 4518 C CA . THR B 1 208 ? -12.101 -16.137 71.600 1.00 24.90 200 THR B CA 1
ATOM 4519 C C . THR B 1 208 ? -11.726 -16.861 70.292 1.00 24.50 200 THR B C 1
ATOM 4520 O O . THR B 1 208 ? -12.551 -17.572 69.720 1.00 23.80 200 THR B O 1
ATOM 4524 N N . MET B 1 209 ? -10.488 -16.701 69.829 1.00 24.17 201 MET B N 1
ATOM 4525 C CA . MET B 1 209 ? -10.041 -17.396 68.620 1.00 24.06 201 MET B CA 1
ATOM 4526 C C . MET B 1 209 ? -9.978 -18.909 68.849 1.00 23.20 201 MET B C 1
ATOM 4527 O O . MET B 1 209 ? -9.526 -19.369 69.896 1.00 23.41 201 MET B O 1
ATOM 4532 N N . THR B 1 210 ? -10.434 -19.671 67.859 1.00 22.38 202 THR B N 1
ATOM 4533 C CA . THR B 1 210 ? -10.455 -21.130 67.934 1.00 21.71 202 THR B CA 1
ATOM 4534 C C . THR B 1 210 ? -9.148 -21.697 67.388 1.00 21.30 202 THR B C 1
ATOM 4535 O O . THR B 1 210 ? -8.428 -20.997 66.678 1.00 20.45 202 THR B O 1
ATOM 4539 N N . PRO B 1 211 ? -8.846 -22.957 67.708 1.00 21.09 203 PRO B N 1
ATOM 4540 C CA . PRO B 1 211 ? -7.690 -23.645 67.116 1.00 21.00 203 PRO B CA 1
ATOM 4541 C C . PRO B 1 211 ? -7.665 -23.629 65.587 1.00 20.87 203 PRO B C 1
ATOM 4542 O O . PRO B 1 211 ? -6.590 -23.441 65.021 1.00 20.94 203 PRO B O 1
ATOM 4546 N N . ASP B 1 212 ? -8.812 -23.826 64.938 1.00 20.68 204 ASP B N 1
ATOM 4547 C CA . ASP B 1 212 ? -8.873 -23.839 63.474 1.00 20.78 204 ASP B CA 1
ATOM 4548 C C . ASP B 1 212 ? -8.534 -22.467 62.895 1.00 20.52 204 ASP B C 1
ATOM 4549 O O . ASP B 1 212 ? -7.857 -22.374 61.869 1.00 20.51 204 ASP B O 1
ATOM 4554 N N . GLN B 1 213 ? -9.000 -21.410 63.557 1.00 19.96 205 GLN B N 1
ATOM 4555 C CA . GLN B 1 213 ? -8.675 -20.043 63.152 1.00 19.99 205 GLN B CA 1
ATOM 4556 C C . GLN B 1 213 ? -7.174 -19.761 63.290 1.00 19.76 205 GLN B C 1
ATOM 4557 O O . GLN B 1 213 ? -6.561 -19.169 62.399 1.00 19.70 205 GLN B O 1
ATOM 4563 N N . ALA B 1 214 ? -6.588 -20.210 64.395 1.00 19.51 206 ALA B N 1
ATOM 4564 C CA . ALA B 1 214 ? -5.174 -19.962 64.677 1.00 19.59 206 ALA B CA 1
ATOM 4565 C C . ALA B 1 214 ? -4.251 -20.718 63.722 1.00 19.71 206 ALA B C 1
ATOM 4566 O O . ALA B 1 214 ? -3.145 -20.262 63.439 1.00 19.64 206 ALA B O 1
ATOM 4568 N N . CYS B 1 215 ? -4.714 -21.860 63.218 1.00 19.96 207 CYS B N 1
ATOM 4569 C CA . CYS B 1 215 ? -3.882 -22.740 62.400 1.00 20.40 207 CYS B CA 1
ATOM 4570 C C . CYS B 1 215 ? -3.956 -22.417 60.905 1.00 20.60 207 CYS B C 1
ATOM 4571 O O . CYS B 1 215 ? -3.201 -22.980 60.112 1.00 20.93 207 CYS B O 1
ATOM 4574 N N . ARG B 1 216 ? -4.860 -21.518 60.523 1.00 20.98 208 ARG B N 1
ATOM 4575 C CA . ARG B 1 216 ? -4.979 -21.077 59.135 1.00 21.43 208 ARG B CA 1
ATOM 4576 C C . ARG B 1 216 ? -3.976 -19.967 58.845 1.00 20.89 208 ARG B C 1
ATOM 4577 O O . ARG B 1 216 ? -4.341 -18.790 58.784 1.00 21.23 208 ARG B O 1
ATOM 4585 N N . HIS B 1 217 ? -2.715 -20.351 58.662 1.00 20.45 209 HIS B N 1
ATOM 4586 C CA . HIS B 1 217 ? -1.649 -19.401 58.359 1.00 20.07 209 HIS B CA 1
ATOM 4587 C C . HIS B 1 217 ? -1.941 -18.771 57.004 1.00 19.90 209 HIS B C 1
ATOM 4588 O O . HIS B 1 217 ? -2.327 -19.472 56.079 1.00 19.94 209 HIS B O 1
ATOM 4595 N N . PRO B 1 218 ? -1.769 -17.459 56.874 1.00 19.68 210 PRO B N 1
ATOM 4596 C CA . PRO B 1 218 ? -2.046 -16.794 55.595 1.00 19.66 210 PRO B CA 1
ATOM 4597 C C . PRO B 1 218 ? -1.150 -17.234 54.430 1.00 19.53 210 PRO B C 1
ATOM 4598 O O . PRO B 1 218 ? -1.576 -17.055 53.292 1.00 19.71 210 PRO B O 1
ATOM 4602 N N . ASN B 1 219 ? 0.032 -17.797 54.699 1.00 19.24 211 ASN B N 1
ATOM 4603 C CA . ASN B 1 219 ? 1.027 -18.069 53.656 1.00 19.10 211 ASN B CA 1
ATOM 4604 C C . ASN B 1 219 ? 1.593 -19.499 53.608 1.00 18.85 211 ASN B C 1
ATOM 4605 O O . ASN B 1 219 ? 1.953 -19.981 52.534 1.00 18.80 211 ASN B O 1
ATOM 4610 N N . TRP B 1 220 ? 1.694 -20.165 54.755 1.00 18.56 212 TRP B N 1
ATOM 4611 C CA . TRP B 1 220 ? 2.351 -21.467 54.838 1.00 18.56 212 TRP B CA 1
ATOM 4612 C C . TRP B 1 220 ? 1.369 -22.533 55.313 1.00 18.67 212 TRP B C 1
ATOM 4613 O O . TRP B 1 220 ? 0.635 -22.313 56.271 1.00 18.87 212 TRP B O 1
ATOM 4624 N N . SER B 1 221 ? 1.361 -23.683 54.643 1.00 18.42 213 SER B N 1
ATOM 4625 C CA . SER B 1 221 ? 0.642 -24.857 55.121 1.00 18.29 213 SER B CA 1
ATOM 4626 C C . SER B 1 221 ? 1.577 -25.696 56.000 1.00 17.70 213 SER B C 1
ATOM 4627 O O . SER B 1 221 ? 2.537 -26.297 55.509 1.00 17.54 213 SER B O 1
ATOM 4630 N N . MET B 1 222 ? 1.293 -25.728 57.300 1.00 16.67 214 MET B N 1
ATOM 4631 C CA . MET B 1 222 ? 2.178 -26.349 58.285 1.00 16.28 214 MET B CA 1
ATOM 4632 C C . MET B 1 222 ? 1.424 -27.210 59.301 1.00 15.83 214 MET B C 1
ATOM 4633 O O . MET B 1 222 ? 0.194 -27.249 59.320 1.00 15.25 214 MET B O 1
ATOM 4638 N N . GLY B 1 223 ? 2.182 -27.886 60.156 1.00 15.51 215 GLY B N 1
ATOM 4639 C CA . GLY B 1 223 ? 1.623 -28.634 61.271 1.00 15.45 215 GLY B CA 1
ATOM 4640 C C . GLY B 1 223 ? 0.927 -27.713 62.261 1.00 15.51 215 GLY B C 1
ATOM 4641 O O . GLY B 1 223 ? 1.146 -26.503 62.259 1.00 15.13 215 GLY B O 1
ATOM 4642 N N . ARG B 1 224 ? 0.081 -28.282 63.107 1.00 15.80 216 ARG B N 1
ATOM 4643 C CA . ARG B 1 224 ? -0.754 -27.477 64.000 1.00 16.27 216 ARG B CA 1
ATOM 4644 C C . ARG B 1 224 ? 0.073 -26.722 65.056 1.00 15.64 216 ARG B C 1
ATOM 4645 O O . ARG B 1 224 ? -0.199 -25.564 65.318 1.00 15.33 216 ARG B O 1
ATOM 4653 N N . LYS B 1 225 ? 1.095 -27.358 65.624 1.00 15.26 217 LYS B N 1
ATOM 4654 C CA . LYS B 1 225 ? 1.891 -26.727 66.686 1.00 15.27 217 LYS B CA 1
ATOM 4655 C C . LYS B 1 225 ? 2.605 -25.460 66.208 1.00 15.07 217 LYS B C 1
ATOM 4656 O O . LYS B 1 225 ? 2.486 -24.403 66.828 1.00 14.95 217 LYS B O 1
ATOM 4662 N N . ILE B 1 226 ? 3.345 -25.560 65.107 1.00 14.49 218 ILE B N 1
ATOM 4663 C CA . ILE B 1 226 ? 4.049 -24.393 64.567 1.00 14.20 218 ILE B CA 1
ATOM 4664 C C . ILE B 1 226 ? 3.075 -23.325 64.054 1.00 13.98 218 ILE B C 1
ATOM 4665 O O . ILE B 1 226 ? 3.380 -22.136 64.092 1.00 14.04 218 ILE B O 1
ATOM 4670 N N . SER B 1 227 ? 1.909 -23.740 63.570 1.00 13.81 219 SER B N 1
ATOM 4671 C CA . SER B 1 227 ? 0.913 -22.786 63.091 1.00 14.03 219 SER B CA 1
ATOM 4672 C C . SER B 1 227 ? 0.385 -21.931 64.239 1.00 13.97 219 SER B C 1
ATOM 4673 O O . SER B 1 227 ? 0.187 -20.725 64.078 1.00 14.27 219 SER B O 1
ATOM 4676 N N . VAL B 1 228 ? 0.168 -22.548 65.399 1.00 14.13 220 VAL B N 1
ATOM 4677 C CA . VAL B 1 228 ? -0.233 -21.810 66.597 1.00 14.19 220 VAL B CA 1
ATOM 4678 C C . VAL B 1 228 ? 0.918 -20.906 67.055 1.00 14.40 220 VAL B C 1
ATOM 4679 O O . VAL B 1 228 ? 0.691 -19.759 67.446 1.00 14.29 220 VAL B O 1
ATOM 4683 N N . ASP B 1 229 ? 2.143 -21.421 66.993 1.00 14.37 221 ASP B N 1
ATOM 4684 C CA . ASP B 1 229 ? 3.331 -20.649 67.357 1.00 14.59 221 ASP B CA 1
ATOM 4685 C C . ASP B 1 229 ? 3.494 -19.422 66.458 1.00 14.45 221 ASP B C 1
ATOM 4686 O O . ASP B 1 229 ? 3.992 -18.391 66.907 1.00 14.47 221 ASP B O 1
ATOM 4691 N N . SER B 1 230 ? 3.076 -19.533 65.197 1.00 14.39 222 SER B N 1
ATOM 4692 C CA . SER B 1 230 ? 3.119 -18.407 64.268 1.00 14.43 222 SER B CA 1
ATOM 4693 C C . SER B 1 230 ? 2.050 -17.360 64.611 1.00 14.43 222 SER B C 1
ATOM 4694 O O . SER B 1 230 ? 2.259 -16.168 64.408 1.00 14.79 222 SER B O 1
ATOM 4697 N N . ALA B 1 231 ? 0.917 -17.816 65.134 1.00 14.03 223 ALA B N 1
ATOM 4698 C CA . ALA B 1 231 ? -0.165 -16.932 65.553 1.00 14.10 223 ALA B CA 1
ATOM 4699 C C . ALA B 1 231 ? 0.188 -16.102 66.797 1.00 13.96 223 ALA B C 1
ATOM 4700 O O . ALA B 1 231 ? -0.246 -14.963 66.913 1.00 14.03 223 ALA B O 1
ATOM 4702 N N . THR B 1 232 ? 0.960 -16.678 67.719 1.00 14.54 224 THR B N 1
ATOM 4703 C CA . THR B 1 232 ? 1.422 -15.970 68.920 1.00 14.43 224 THR B CA 1
ATOM 4704 C C . THR B 1 232 ? 2.767 -15.273 68.689 1.00 14.88 224 THR B C 1
ATOM 4705 O O . THR B 1 232 ? 3.214 -14.491 69.530 1.00 14.89 224 THR B O 1
ATOM 4709 N N . MET B 1 233 ? 3.409 -15.599 67.566 1.00 15.13 225 MET B N 1
ATOM 4710 C CA . MET B 1 233 ? 4.811 -15.261 67.269 1.00 15.34 225 MET B CA 1
ATOM 4711 C C . MET B 1 233 ? 5.857 -15.863 68.222 1.00 15.21 225 MET B C 1
ATOM 4712 O O . MET B 1 233 ? 7.015 -15.441 68.232 1.00 14.79 225 MET B O 1
ATOM 4717 N N . MET B 1 234 ? 5.465 -16.872 68.998 1.00 15.18 226 MET B N 1
ATOM 4718 C CA . MET B 1 234 ? 6.438 -17.710 69.691 1.00 15.06 226 MET B CA 1
ATOM 4719 C C . MET B 1 234 ? 7.351 -18.395 68.676 1.00 14.74 226 MET B C 1
ATOM 4720 O O . MET B 1 234 ? 8.516 -18.643 68.964 1.00 14.57 226 MET B O 1
ATOM 4725 N N . ASN B 1 235 ? 6.824 -18.707 67.493 1.00 14.18 227 ASN B N 1
ATOM 4726 C CA . ASN B 1 235 ? 7.651 -19.281 66.442 1.00 13.74 227 ASN B CA 1
ATOM 4727 C C . ASN B 1 235 ? 8.823 -18.368 66.126 1.00 13.54 227 ASN B C 1
ATOM 4728 O O . ASN B 1 235 ? 9.954 -18.830 66.037 1.00 13.14 227 ASN B O 1
ATOM 4733 N N . LYS B 1 236 ? 8.560 -17.075 65.989 1.00 13.15 228 LYS B N 1
ATOM 4734 C CA . LYS B 1 236 ? 9.636 -16.132 65.685 1.00 13.38 228 LYS B CA 1
ATOM 4735 C C . LYS B 1 236 ? 10.619 -16.016 66.854 1.00 13.41 228 LYS B C 1
ATOM 4736 O O . LYS B 1 236 ? 11.808 -15.821 66.639 1.00 13.62 228 LYS B O 1
ATOM 4742 N N . GLY B 1 237 ? 10.127 -16.164 68.081 1.00 13.23 229 GLY B N 1
ATOM 4743 C CA . GLY B 1 237 ? 10.984 -16.211 69.252 1.00 13.33 229 GLY B CA 1
ATOM 4744 C C . GLY B 1 237 ? 11.918 -17.413 69.233 1.00 13.30 229 GLY B C 1
ATOM 4745 O O . GLY B 1 237 ? 13.118 -17.286 69.480 1.00 12.84 229 GLY B O 1
ATOM 4746 N N . LEU B 1 238 ? 11.370 -18.582 68.916 1.00 13.18 230 LEU B N 1
ATOM 4747 C CA . LEU B 1 238 ? 12.167 -19.800 68.821 1.00 13.51 230 LEU B CA 1
ATOM 4748 C C . LEU B 1 238 ? 13.183 -19.693 67.684 1.00 13.40 230 LEU B C 1
ATOM 4749 O O . LEU B 1 238 ? 14.303 -20.199 67.796 1.00 13.70 230 LEU B O 1
ATOM 4754 N N . GLU B 1 239 ? 12.791 -19.038 66.595 1.00 13.23 231 GLU B N 1
ATOM 4755 C CA . GLU B 1 239 ? 13.657 -18.882 65.424 1.00 13.25 231 GLU B CA 1
ATOM 4756 C C . GLU B 1 239 ? 14.766 -17.881 65.702 1.00 13.10 231 GLU B C 1
ATOM 4757 O O . GLU B 1 239 ? 15.850 -17.989 65.151 1.00 12.64 231 GLU B O 1
ATOM 4763 N N . TYR B 1 240 ? 14.485 -16.903 66.557 1.00 12.93 232 TYR B N 1
ATOM 4764 C CA . TYR B 1 240 ? 15.490 -15.934 66.980 1.00 12.94 232 TYR B CA 1
ATOM 4765 C C . TYR B 1 240 ? 16.584 -16.675 67.734 1.00 12.89 232 TYR B C 1
ATOM 4766 O O . TYR B 1 240 ? 17.7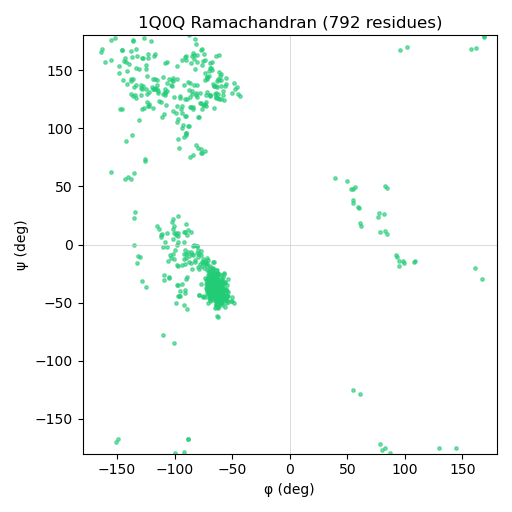64 -16.491 67.469 1.00 12.85 232 TYR B O 1
ATOM 4775 N N . ILE B 1 241 ? 16.182 -17.536 68.662 1.00 12.93 233 ILE B N 1
ATOM 4776 C CA . ILE B 1 241 ? 17.122 -18.323 69.447 1.00 13.11 233 ILE B CA 1
ATOM 4777 C C . ILE B 1 241 ? 17.918 -19.258 68.529 1.00 13.35 233 ILE B C 1
ATOM 4778 O O . ILE B 1 241 ? 19.137 -19.323 68.608 1.00 13.67 233 ILE B O 1
ATOM 4783 N N . GLU B 1 242 ? 17.210 -19.951 67.643 1.00 13.90 234 GLU B N 1
ATOM 4784 C CA . GLU B 1 242 ? 17.811 -20.849 66.664 1.00 13.84 234 GLU B CA 1
ATOM 4785 C C . GLU B 1 242 ? 18.871 -20.142 65.819 1.00 13.73 234 GLU B C 1
ATOM 4786 O O . GLU B 1 242 ? 19.934 -20.698 65.583 1.00 13.27 234 GLU B O 1
ATOM 4792 N N . ALA B 1 243 ? 18.572 -18.926 65.366 1.00 13.69 235 ALA B N 1
ATOM 4793 C CA . ALA B 1 243 ? 19.489 -18.167 64.511 1.00 13.81 235 ALA B CA 1
ATOM 4794 C C . ALA B 1 243 ? 20.763 -17.795 65.256 1.00 13.97 235 ALA B C 1
ATOM 4795 O O . ALA B 1 243 ? 21.855 -17.841 64.702 1.00 14.26 235 ALA B O 1
ATOM 4797 N N . ARG B 1 244 ? 20.623 -17.415 66.517 1.00 13.93 236 ARG B N 1
ATOM 4798 C CA . ARG B 1 244 ? 21.786 -17.013 67.300 1.00 14.17 236 ARG B CA 1
ATOM 4799 C C . ARG B 1 244 ? 22.799 -18.143 67.490 1.00 14.15 236 ARG B C 1
ATOM 4800 O O . ARG B 1 244 ? 24.006 -17.913 67.395 1.00 14.05 236 ARG B O 1
ATOM 4808 N N . TRP B 1 245 ? 22.313 -19.370 67.686 1.00 14.28 237 TRP B N 1
ATOM 4809 C CA . TRP B 1 245 ? 23.184 -20.545 67.766 1.00 14.34 237 TRP B CA 1
ATOM 4810 C C . TRP B 1 245 ? 23.789 -20.917 66.413 1.00 14.26 237 TRP B C 1
ATOM 4811 O O . TRP B 1 245 ? 24.997 -21.115 66.309 1.00 14.05 237 TRP B O 1
ATOM 4822 N N . LEU B 1 246 ? 22.944 -21.019 65.385 1.00 14.17 238 LEU B N 1
ATOM 4823 C CA . LEU B 1 246 ? 23.377 -21.472 64.061 1.00 14.07 238 LEU B CA 1
ATOM 4824 C C . LEU B 1 246 ? 24.419 -20.552 63.426 1.00 14.01 238 LEU B C 1
ATOM 4825 O O . LEU B 1 246 ? 25.366 -21.027 62.797 1.00 14.00 238 LEU B O 1
ATOM 4830 N N . PHE B 1 247 ? 24.248 -19.245 63.602 1.00 14.06 239 PHE B N 1
ATOM 4831 C CA . PHE B 1 247 ? 25.073 -18.254 62.915 1.00 14.31 239 PHE B CA 1
ATOM 4832 C C . PHE B 1 247 ? 26.014 -17.487 63.848 1.00 14.63 239 PHE B C 1
ATOM 4833 O O . PHE B 1 247 ? 26.652 -16.529 63.423 1.00 14.46 239 PHE B O 1
ATOM 4841 N N . ASN B 1 248 ? 26.112 -17.921 65.106 1.00 15.17 240 ASN B N 1
ATOM 4842 C CA . ASN B 1 248 ? 27.013 -17.296 66.079 1.00 15.37 240 ASN B CA 1
ATOM 4843 C C . ASN B 1 248 ? 26.777 -15.773 66.181 1.00 15.33 240 ASN B C 1
ATOM 4844 O O . ASN B 1 248 ? 27.716 -14.962 66.134 1.00 15.16 240 ASN B O 1
ATOM 4849 N N . ALA B 1 249 ? 25.508 -15.398 66.300 1.00 15.21 241 ALA B N 1
ATOM 4850 C CA . ALA B 1 249 ? 25.103 -13.992 66.310 1.00 15.43 241 ALA B CA 1
ATOM 4851 C C . ALA B 1 249 ? 24.782 -13.516 67.717 1.00 15.72 241 ALA B C 1
ATOM 4852 O O . ALA B 1 249 ? 24.134 -14.221 68.497 1.00 15.31 241 ALA B O 1
ATOM 4854 N N . SER B 1 250 ? 25.248 -12.311 68.029 1.00 15.90 242 SER B N 1
ATOM 4855 C CA . SER B 1 250 ? 24.911 -11.647 69.276 1.00 16.15 242 SER B CA 1
ATOM 4856 C C . SER B 1 250 ? 23.541 -10.988 69.131 1.00 16.21 242 SER B C 1
ATOM 4857 O O . SER B 1 250 ? 22.972 -10.942 68.035 1.00 16.05 242 SER B O 1
ATOM 4860 N N . ALA B 1 251 ? 23.022 -10.475 70.241 1.00 16.44 243 ALA B N 1
ATOM 4861 C CA . ALA B 1 251 ? 21.776 -9.705 70.238 1.00 16.69 243 ALA B CA 1
ATOM 4862 C C . ALA B 1 251 ? 21.839 -8.493 69.311 1.00 16.98 243 ALA B C 1
ATOM 4863 O O . ALA B 1 251 ? 20.859 -8.166 68.633 1.00 16.92 243 ALA B O 1
ATOM 4865 N N . SER B 1 252 ? 22.993 -7.831 69.277 1.00 17.21 244 SER B N 1
ATOM 4866 C CA . SER B 1 252 ? 23.164 -6.629 68.458 1.00 17.44 244 SER B CA 1
ATOM 4867 C C . SER B 1 252 ? 23.301 -6.953 66.964 1.00 17.46 244 SER B C 1
ATOM 4868 O O . SER B 1 252 ? 23.168 -6.064 66.125 1.00 17.66 244 SER B O 1
ATOM 4871 N N . GLN B 1 253 ? 23.565 -8.218 66.641 1.00 17.03 245 GLN B N 1
ATOM 4872 C CA . GLN B 1 253 ? 23.662 -8.677 65.255 1.00 16.97 245 GLN B CA 1
ATOM 4873 C C . GLN B 1 253 ? 22.366 -9.322 64.727 1.00 17.05 245 GLN B C 1
ATOM 4874 O O . GLN B 1 253 ? 22.383 -9.917 63.651 1.00 16.76 245 GLN B O 1
ATOM 4880 N N . MET B 1 254 ? 21.265 -9.208 65.478 1.00 16.89 246 MET B N 1
ATOM 4881 C CA . MET B 1 254 ? 19.957 -9.748 65.077 1.00 16.98 246 MET B CA 1
ATOM 4882 C C . MET B 1 254 ? 18.915 -8.636 64.962 1.00 16.95 246 MET B C 1
ATOM 4883 O O . MET B 1 254 ? 18.815 -7.776 65.840 1.00 16.87 246 MET B O 1
ATOM 4888 N N . GLU B 1 255 ? 18.137 -8.677 63.884 1.00 16.69 247 GLU B N 1
ATOM 4889 C CA . GLU B 1 255 ? 17.002 -7.787 63.682 1.00 16.75 247 GLU B CA 1
ATOM 4890 C C . GLU B 1 255 ? 15.768 -8.632 63.372 1.00 16.97 247 GLU B C 1
ATOM 4891 O O . GLU B 1 255 ? 15.853 -9.599 62.618 1.00 16.64 247 GLU B O 1
ATOM 4897 N N . VAL B 1 256 ? 14.633 -8.293 63.974 1.00 16.72 248 VAL B N 1
ATOM 4898 C CA . VAL B 1 256 ? 13.369 -8.935 63.636 1.00 16.87 248 VAL B CA 1
ATOM 4899 C C . VAL B 1 256 ? 12.522 -7.931 62.865 1.00 16.71 248 VAL B C 1
ATOM 4900 O O . VAL B 1 256 ? 12.378 -6.776 63.271 1.00 15.97 248 VAL B O 1
ATOM 4904 N N . LEU B 1 257 ? 11.981 -8.384 61.740 1.00 16.52 249 LEU B N 1
ATOM 4905 C CA . LEU B 1 257 ? 11.310 -7.523 60.774 1.00 16.78 249 LEU B CA 1
ATOM 4906 C C . LEU B 1 257 ? 10.026 -8.210 60.335 1.00 16.57 249 LEU B C 1
ATOM 4907 O O . LEU B 1 257 ? 10.063 -9.359 59.917 1.00 16.43 249 LEU B O 1
ATOM 4912 N N . ILE B 1 258 ? 8.899 -7.516 60.422 1.00 16.32 250 ILE B N 1
ATOM 4913 C CA . ILE B 1 258 ? 7.628 -8.053 59.943 1.00 16.36 250 ILE B CA 1
ATOM 4914 C C . ILE B 1 258 ? 7.515 -7.879 58.429 1.00 16.15 250 ILE B C 1
ATOM 4915 O O . ILE B 1 258 ? 7.700 -6.785 57.917 1.00 16.38 250 ILE B O 1
ATOM 4920 N N . HIS B 1 259 ? 7.227 -8.974 57.728 1.00 15.73 251 HIS B N 1
ATOM 4921 C CA . HIS B 1 259 ? 7.012 -8.990 56.288 1.00 15.29 251 HIS B CA 1
ATOM 4922 C C . HIS B 1 259 ? 5.800 -9.882 56.005 1.00 15.40 251 HIS B C 1
ATOM 4923 O O . HIS B 1 259 ? 5.949 -11.097 55.895 1.00 14.97 251 HIS B O 1
ATOM 4930 N N . PRO B 1 260 ? 4.606 -9.293 55.907 1.00 15.48 252 PRO B N 1
ATOM 4931 C CA . PRO B 1 260 ? 3.360 -10.077 55.870 1.00 15.37 252 PRO B CA 1
ATOM 4932 C C . PRO B 1 260 ? 3.178 -11.010 54.668 1.00 15.27 252 PRO B C 1
ATOM 4933 O O . PRO B 1 260 ? 2.413 -11.961 54.777 1.00 15.09 252 PRO B O 1
ATOM 4937 N N . GLN B 1 261 ? 3.872 -10.765 53.561 1.00 15.35 253 GLN B N 1
ATOM 4938 C CA . GLN B 1 261 ? 3.683 -11.568 52.356 1.00 15.33 253 GLN B CA 1
ATOM 4939 C C . GLN B 1 261 ? 4.533 -12.851 52.330 1.00 15.36 253 GLN B C 1
ATOM 4940 O O . GLN B 1 261 ? 4.266 -13.742 51.522 1.00 15.30 253 GLN B O 1
ATOM 4946 N N . SER B 1 262 ? 5.547 -12.939 53.193 1.00 15.27 254 SER B N 1
ATOM 4947 C CA . SER B 1 262 ? 6.428 -14.121 53.300 1.00 15.88 254 SER B CA 1
ATOM 4948 C C . SER B 1 262 ? 7.093 -14.532 51.974 1.00 15.88 254 SER B C 1
ATOM 4949 O O . SER B 1 262 ? 7.260 -15.721 51.700 1.00 16.51 254 SER B O 1
ATOM 4952 N N . VAL B 1 263 ? 7.440 -13.548 51.150 1.00 15.54 255 VAL B N 1
ATOM 4953 C CA . VAL B 1 263 ? 8.165 -13.791 49.898 1.00 15.62 255 VAL B CA 1
ATOM 4954 C C . VAL B 1 263 ? 9.669 -13.763 50.154 1.00 15.15 255 VAL B C 1
ATOM 4955 O O . VAL B 1 263 ? 10.379 -14.715 49.831 1.00 14.64 255 VAL B O 1
ATOM 4959 N N . ILE B 1 264 ? 10.152 -12.662 50.724 1.00 15.02 256 ILE B N 1
ATOM 4960 C CA . ILE B 1 264 ? 11.499 -12.599 51.270 1.00 15.18 256 ILE B CA 1
ATOM 4961 C C . ILE B 1 264 ? 11.528 -13.409 52.559 1.00 15.14 256 ILE B C 1
ATOM 4962 O O . ILE B 1 264 ? 10.819 -13.104 53.519 1.00 15.96 256 ILE B O 1
ATOM 4967 N N . HIS B 1 265 ? 12.367 -14.434 52.578 1.00 14.73 257 HIS B N 1
ATOM 4968 C CA . HIS B 1 265 ? 12.346 -15.437 53.635 1.00 14.54 257 HIS B CA 1
ATOM 4969 C C . HIS B 1 265 ? 13.309 -15.142 54.782 1.00 14.18 257 HIS B C 1
ATOM 4970 O O . HIS B 1 265 ? 13.173 -15.694 55.869 1.00 14.06 257 HIS B O 1
ATOM 4977 N N . SER B 1 266 ? 14.267 -14.261 54.510 1.00 13.76 258 SER B N 1
ATOM 4978 C CA . SER B 1 266 ? 15.149 -13.634 55.502 1.00 13.60 258 SER B CA 1
ATOM 4979 C C . SER B 1 266 ? 16.360 -13.068 54.757 1.00 13.29 258 SER B C 1
ATOM 4980 O O . SER B 1 266 ? 16.547 -13.345 53.570 1.00 12.97 258 SER B O 1
ATOM 4983 N N . MET B 1 267 ? 17.164 -12.260 55.443 1.00 12.90 259 MET B N 1
ATOM 4984 C CA . MET B 1 267 ? 18.225 -11.498 54.795 1.00 12.76 259 MET B CA 1
ATOM 4985 C C . MET B 1 267 ? 19.463 -11.330 55.679 1.00 12.34 259 MET B C 1
ATOM 4986 O O . MET B 1 267 ? 19.430 -11.597 56.875 1.00 12.41 259 MET B O 1
ATOM 4991 N N . VAL B 1 268 ? 20.552 -10.888 55.062 1.00 11.90 260 VAL B N 1
ATOM 4992 C CA . VAL B 1 268 ? 21.820 -10.671 55.753 1.00 11.97 260 VAL B CA 1
ATOM 4993 C C . VAL B 1 268 ? 22.390 -9.321 55.314 1.00 12.20 260 VAL B C 1
ATOM 4994 O O . VAL B 1 268 ? 22.484 -9.041 54.116 1.00 11.94 260 VAL B O 1
ATOM 4998 N N . ARG B 1 269 ? 22.747 -8.497 56.291 1.00 12.51 261 ARG B N 1
ATOM 4999 C CA . ARG B 1 269 ? 23.339 -7.180 56.067 1.00 13.24 261 ARG B CA 1
ATOM 5000 C C . ARG B 1 269 ? 24.848 -7.294 56.044 1.00 13.30 261 ARG B C 1
ATOM 5001 O O . ARG B 1 269 ? 25.412 -7.958 56.899 1.00 13.17 261 ARG B O 1
ATOM 5009 N N . TYR B 1 270 ? 25.491 -6.609 55.103 1.00 13.55 262 TYR B N 1
ATOM 5010 C CA . TYR B 1 270 ? 26.942 -6.586 54.988 1.00 13.65 262 TYR B CA 1
ATOM 5011 C C . TYR B 1 270 ? 27.488 -5.170 55.200 1.00 13.73 262 TYR B C 1
ATOM 5012 O O . TYR B 1 270 ? 26.758 -4.186 55.108 1.00 13.49 262 TYR B O 1
ATOM 5021 N N . GLN B 1 271 ? 28.790 -5.091 55.443 1.00 14.40 263 GLN B N 1
ATOM 5022 C CA . GLN B 1 271 ? 29.451 -3.855 55.863 1.00 14.94 263 GLN B CA 1
ATOM 5023 C C . GLN B 1 271 ? 29.373 -2.730 54.826 1.00 14.53 263 GLN B C 1
ATOM 5024 O O . GLN B 1 271 ? 29.299 -1.561 55.197 1.00 14.88 263 GLN B O 1
ATOM 5030 N N . ASP B 1 272 ? 29.379 -3.071 53.537 1.00 14.15 264 ASP B N 1
ATOM 5031 C CA . ASP B 1 272 ? 29.327 -2.055 52.472 1.00 13.71 264 ASP B CA 1
ATOM 5032 C C . ASP B 1 272 ? 27.918 -1.520 52.177 1.00 13.70 264 ASP B C 1
ATOM 5033 O O . ASP B 1 272 ? 27.749 -0.651 51.317 1.00 13.55 264 ASP B O 1
ATOM 5038 N N . GLY B 1 273 ? 26.915 -2.045 52.880 1.00 13.52 265 GLY B N 1
ATOM 5039 C CA . GLY B 1 273 ? 25.529 -1.635 52.697 1.00 13.34 265 GLY B CA 1
ATOM 5040 C C . GLY B 1 273 ? 24.664 -2.685 52.013 1.00 13.08 265 GLY B C 1
ATOM 5041 O O . GLY B 1 273 ? 23.437 -2.575 52.022 1.00 13.09 265 GLY B O 1
ATOM 5042 N N . SER B 1 274 ? 25.304 -3.688 51.412 1.00 12.99 266 SER B N 1
ATOM 5043 C CA . SER B 1 274 ? 24.609 -4.746 50.681 1.00 12.75 266 SER B CA 1
ATOM 5044 C C . SER B 1 274 ? 23.713 -5.555 51.629 1.00 12.54 266 SER B C 1
ATOM 5045 O O . SER B 1 274 ? 24.086 -5.823 52.759 1.00 12.27 266 SER B O 1
ATOM 5048 N N . VAL B 1 275 ? 22.533 -5.931 51.152 1.00 12.12 267 VAL B N 1
ATOM 5049 C CA . VAL B 1 275 ? 21.672 -6.875 51.852 1.00 12.13 267 VAL B CA 1
ATOM 5050 C C . VAL B 1 275 ? 21.416 -8.033 50.897 1.00 12.23 267 VAL B C 1
ATOM 5051 O O . VAL B 1 275 ? 20.923 -7.817 49.797 1.00 11.41 267 VAL B O 1
ATOM 5055 N N . LEU B 1 276 ? 21.789 -9.243 51.295 1.00 12.43 268 LEU B N 1
ATOM 5056 C CA . LEU B 1 276 ? 21.546 -10.425 50.482 1.00 12.32 268 LEU B CA 1
ATOM 5057 C C . LEU B 1 276 ? 20.343 -11.153 51.045 1.00 12.46 268 LEU B C 1
ATOM 5058 O O . LEU B 1 276 ? 20.164 -11.229 52.254 1.00 12.08 268 LEU B O 1
ATOM 5063 N N . ALA B 1 277 ? 19.508 -11.677 50.157 1.00 12.61 269 ALA B N 1
ATOM 5064 C CA . ALA B 1 277 ? 18.241 -12.270 50.560 1.00 12.86 269 ALA B CA 1
ATOM 5065 C C . ALA B 1 277 ? 17.927 -13.507 49.740 1.00 13.05 269 ALA B C 1
ATOM 5066 O O . ALA B 1 277 ? 18.445 -13.679 48.640 1.00 12.87 269 ALA B O 1
ATOM 5068 N N . GLN B 1 278 ? 17.088 -14.371 50.301 1.00 13.46 270 GLN B N 1
ATOM 5069 C CA . GLN B 1 278 ? 16.475 -15.463 49.552 1.00 13.89 270 GLN B CA 1
ATOM 5070 C C . GLN B 1 278 ? 14.981 -15.215 49.482 1.00 14.08 270 GLN B C 1
ATOM 5071 O O . GLN B 1 278 ? 14.351 -14.894 50.487 1.00 13.70 270 GLN B O 1
ATOM 5077 N N . LEU B 1 279 ? 14.435 -15.340 48.279 1.00 14.19 271 LEU B N 1
ATOM 5078 C CA . LEU B 1 279 ? 13.015 -15.187 48.020 1.00 14.63 271 LEU B CA 1
ATOM 5079 C C . LEU B 1 279 ? 12.509 -16.453 47.367 1.00 14.76 271 LEU B C 1
ATOM 5080 O O . LEU B 1 279 ? 13.278 -17.214 46.794 1.00 14.03 271 LEU B O 1
ATOM 5085 N N . GLY B 1 280 ? 11.201 -16.652 47.416 1.00 15.13 272 GLY B N 1
ATOM 5086 C CA . GLY B 1 280 ? 10.585 -17.758 46.711 1.00 15.69 272 GLY B CA 1
ATOM 5087 C C . GLY B 1 280 ? 9.143 -17.966 47.114 1.00 16.06 272 GLY B C 1
ATOM 5088 O O . GLY B 1 280 ? 8.609 -17.257 47.965 1.00 15.67 272 GLY B O 1
ATOM 5089 N N . GLU B 1 281 ? 8.518 -18.961 46.498 1.00 16.98 273 GLU B N 1
ATOM 5090 C CA . GLU B 1 281 ? 7.184 -19.381 46.890 1.00 17.85 273 GLU B CA 1
ATOM 5091 C C . GLU B 1 281 ? 7.253 -19.865 48.331 1.00 18.05 273 GLU B C 1
ATOM 5092 O O . GLU B 1 281 ? 8.279 -20.397 48.752 1.00 18.21 273 GLU B O 1
ATOM 5098 N N . PRO B 1 282 ? 6.175 -19.686 49.089 1.00 18.32 274 PRO B N 1
ATOM 5099 C CA . PRO B 1 282 ? 6.096 -20.232 50.444 1.00 18.07 274 PRO B CA 1
ATOM 5100 C C . PRO B 1 282 ? 5.836 -21.733 50.388 1.00 17.58 274 PRO B C 1
ATOM 5101 O O . PRO B 1 282 ? 4.711 -22.196 50.587 1.00 18.02 274 PRO B O 1
ATOM 5105 N N . ASP B 1 283 ? 6.903 -22.480 50.128 1.00 16.61 275 ASP B N 1
ATOM 5106 C CA . ASP B 1 283 ? 6.838 -23.918 49.910 1.00 15.94 275 ASP B CA 1
ATOM 5107 C C . ASP B 1 283 ? 8.124 -24.536 50.444 1.00 15.33 275 ASP B C 1
ATOM 5108 O O . ASP B 1 283 ? 9.215 -24.257 49.937 1.00 14.70 275 ASP B O 1
ATOM 5113 N N . MET B 1 284 ? 7.992 -25.387 51.454 1.00 14.64 276 MET B N 1
ATOM 5114 C CA . MET B 1 284 ? 9.151 -25.929 52.165 1.00 14.28 276 MET B CA 1
ATOM 5115 C C . MET B 1 284 ? 9.979 -26.927 51.358 1.00 14.12 276 MET B C 1
ATOM 5116 O O . MET B 1 284 ? 11.086 -27.237 51.748 1.00 14.26 276 MET B O 1
ATOM 5121 N N . ARG B 1 285 ? 9.456 -27.421 50.238 1.00 14.02 277 ARG B N 1
ATOM 5122 C CA . ARG B 1 285 ? 10.246 -28.252 49.331 1.00 14.12 277 ARG B CA 1
ATOM 5123 C C . ARG B 1 285 ? 11.508 -27.533 48.849 1.00 13.67 277 ARG B C 1
ATOM 5124 O O . ARG B 1 285 ? 12.522 -28.170 48.611 1.00 13.79 277 ARG B O 1
ATOM 5132 N N . THR B 1 286 ? 11.444 -26.209 48.707 1.00 13.14 278 THR B N 1
ATOM 5133 C CA . THR B 1 286 ? 12.605 -25.430 48.281 1.00 12.70 278 THR B CA 1
ATOM 5134 C C . THR B 1 286 ? 13.780 -25.516 49.279 1.00 12.69 278 THR B C 1
ATOM 5135 O O . THR B 1 286 ? 14.843 -26.004 48.901 1.00 12.66 278 THR B O 1
ATOM 5139 N N . PRO B 1 287 ? 13.630 -25.054 50.525 1.00 12.33 279 PRO B N 1
ATOM 5140 C CA . PRO B 1 287 ? 14.718 -25.201 51.500 1.00 12.43 279 PRO B CA 1
ATOM 5141 C C . PRO B 1 287 ? 15.112 -26.655 51.773 1.00 12.33 279 PRO B C 1
ATOM 5142 O O . PRO B 1 287 ? 16.288 -26.921 51.954 1.00 12.36 279 PRO B O 1
ATOM 5146 N N . ILE B 1 288 ? 14.152 -27.575 51.793 1.00 12.62 280 ILE B N 1
ATOM 5147 C CA . ILE B 1 288 ? 14.466 -28.989 51.969 1.00 12.65 280 ILE B CA 1
ATOM 5148 C C . ILE B 1 288 ? 15.406 -29.477 50.868 1.00 12.61 280 ILE B C 1
ATOM 5149 O O . ILE B 1 288 ? 16.381 -30.166 51.145 1.00 12.28 280 ILE B O 1
ATOM 5154 N N . ALA B 1 289 ? 15.104 -29.117 49.627 1.00 12.82 281 ALA B N 1
ATOM 5155 C CA . ALA B 1 289 ? 15.907 -29.530 48.474 1.00 12.64 281 ALA B CA 1
ATOM 5156 C C . ALA B 1 289 ? 17.260 -28.835 48.471 1.00 12.80 281 ALA B C 1
ATOM 5157 O O . ALA B 1 289 ? 18.254 -29.417 48.052 1.00 12.68 281 ALA B O 1
ATOM 5159 N N . HIS B 1 290 ? 17.299 -27.592 48.942 1.00 13.39 282 HIS B N 1
ATOM 5160 C CA . HIS B 1 290 ? 18.564 -26.891 49.110 1.00 13.93 282 HIS B CA 1
ATOM 5161 C C . HIS B 1 290 ? 19.510 -27.701 49.997 1.00 13.67 282 HIS B C 1
ATOM 5162 O O . HIS B 1 290 ? 20.664 -27.909 49.641 1.00 13.50 282 HIS B O 1
ATOM 5169 N N . THR B 1 291 ? 19.018 -28.141 51.154 1.00 13.72 283 THR B N 1
ATOM 5170 C CA . THR B 1 291 ? 19.866 -28.851 52.120 1.00 13.83 283 THR B CA 1
ATOM 5171 C C . THR B 1 291 ? 20.244 -30.245 51.631 1.00 14.34 283 THR B C 1
ATOM 5172 O O . THR B 1 291 ? 21.369 -30.679 51.829 1.00 14.86 283 THR B O 1
ATOM 5176 N N . MET B 1 292 ? 19.319 -30.937 50.969 1.00 15.07 284 MET B N 1
ATOM 5177 C CA . MET B 1 292 ? 19.566 -32.317 50.539 1.00 15.49 284 MET B CA 1
ATOM 5178 C C . MET B 1 292 ? 20.607 -32.395 49.422 1.00 15.98 284 MET B C 1
ATOM 5179 O O . MET B 1 292 ? 21.365 -33.359 49.348 1.00 15.49 284 MET B O 1
ATOM 5184 N N . ALA B 1 293 ? 20.659 -31.363 48.584 1.00 16.46 285 ALA B N 1
ATOM 5185 C CA . ALA B 1 293 ? 21.556 -31.337 47.423 1.00 17.20 285 ALA B CA 1
ATOM 5186 C C . ALA B 1 293 ? 22.867 -30.580 47.674 1.00 17.77 285 ALA B C 1
ATOM 5187 O O . ALA B 1 293 ? 23.839 -30.780 46.940 1.00 17.93 285 ALA B O 1
ATOM 5189 N N . TRP B 1 294 ? 22.894 -29.736 48.709 1.00 18.35 286 TRP B N 1
ATOM 5190 C CA . TRP B 1 294 ? 24.012 -28.815 48.985 1.00 18.83 286 TRP B CA 1
ATOM 5191 C C . TRP B 1 294 ? 25.362 -29.529 48.900 1.00 19.34 286 TRP B C 1
ATOM 5192 O O . TRP B 1 294 ? 25.500 -30.620 49.466 1.00 19.25 286 TRP B O 1
ATOM 5203 N N . PRO B 1 295 ? 26.362 -28.941 48.223 1.00 19.79 287 PRO B N 1
ATOM 5204 C CA . PRO B 1 295 ? 26.331 -27.577 47.675 1.00 19.95 287 PRO B CA 1
ATOM 5205 C C . PRO B 1 295 ? 25.779 -27.456 46.247 1.00 19.99 287 PRO B C 1
ATOM 5206 O O . PRO B 1 295 ? 25.872 -26.378 45.666 1.00 20.32 287 PRO B O 1
ATOM 5210 N N . ASN B 1 296 ? 25.233 -28.537 45.692 1.00 19.79 288 ASN B N 1
ATOM 5211 C CA . ASN B 1 296 ? 24.576 -28.501 44.388 1.00 19.75 288 ASN B CA 1
ATOM 5212 C C . ASN B 1 296 ? 23.078 -28.233 44.535 1.00 19.28 288 ASN B C 1
ATOM 5213 O O . ASN B 1 296 ? 22.587 -28.043 45.649 1.00 18.94 288 ASN B O 1
ATOM 5218 N N . ARG B 1 297 ? 22.363 -28.203 43.410 1.00 18.57 289 ARG B N 1
ATOM 5219 C CA . ARG B 1 297 ? 20.917 -27.978 43.392 1.00 18.10 289 ARG B CA 1
ATOM 5220 C C . ARG B 1 297 ? 20.161 -29.095 42.665 1.00 17.90 289 ARG B C 1
ATOM 5221 O O . ARG B 1 297 ? 20.709 -29.767 41.789 1.00 17.72 289 ARG B O 1
ATOM 5229 N N . VAL B 1 298 ? 18.896 -29.267 43.041 1.00 17.55 290 VAL B N 1
ATOM 5230 C CA . VAL B 1 298 ? 17.975 -30.184 42.373 1.00 17.66 290 VAL B CA 1
ATOM 5231 C C . VAL B 1 298 ? 16.605 -29.538 42.188 1.00 17.92 290 VAL B C 1
ATOM 5232 O O . VAL B 1 298 ? 16.278 -28.558 42.850 1.00 17.86 290 VAL B O 1
ATOM 5236 N N . ASN B 1 299 ? 15.811 -30.095 41.279 1.00 18.38 291 ASN B N 1
ATOM 5237 C CA . ASN B 1 299 ? 14.392 -29.769 41.164 1.00 18.91 291 ASN B CA 1
ATOM 5238 C C . ASN B 1 299 ? 13.662 -30.216 42.432 1.00 18.67 291 ASN B C 1
ATOM 5239 O O . ASN B 1 299 ? 13.826 -31.344 42.883 1.00 18.72 291 ASN B O 1
ATOM 5244 N N . SER B 1 300 ? 12.881 -29.316 43.025 1.00 18.38 292 SER B N 1
ATOM 5245 C CA . SER B 1 300 ? 12.122 -29.628 44.234 1.00 18.30 292 SER B CA 1
ATOM 5246 C C . SER B 1 300 ? 10.635 -29.871 43.968 1.00 18.38 292 SER B C 1
ATOM 5247 O O . SER B 1 300 ? 9.920 -30.325 44.856 1.00 18.52 292 SER B O 1
ATOM 5250 N N . GLY B 1 301 ? 10.177 -29.552 42.758 1.00 18.49 293 GLY B N 1
ATOM 5251 C CA . GLY B 1 301 ? 8.764 -29.548 42.429 1.00 18.53 293 GLY B CA 1
ATOM 5252 C C . GLY B 1 301 ? 8.162 -28.148 42.476 1.00 18.61 293 GLY B C 1
ATOM 5253 O O . GLY B 1 301 ? 7.077 -27.922 41.944 1.00 18.51 293 GLY B O 1
ATOM 5254 N N . VAL B 1 302 ? 8.865 -27.209 43.107 1.00 18.63 294 VAL B N 1
ATOM 5255 C CA . VAL B 1 302 ? 8.408 -25.822 43.186 1.00 18.79 294 VAL B CA 1
ATOM 5256 C C . VAL B 1 302 ? 8.762 -25.106 41.880 1.00 19.18 294 VAL B C 1
ATOM 5257 O O . VAL B 1 302 ? 9.903 -25.158 41.427 1.00 18.84 294 VAL B O 1
ATOM 5261 N N . LYS B 1 303 ? 7.770 -24.459 41.273 1.00 20.08 295 LYS B N 1
ATOM 5262 C CA . LYS B 1 303 ? 7.967 -23.748 40.009 1.00 20.83 295 LYS B CA 1
ATOM 5263 C C . LYS B 1 303 ? 8.516 -22.348 40.265 1.00 20.65 295 LYS B C 1
ATOM 5264 O O . LYS B 1 303 ? 8.478 -21.860 41.396 1.00 20.46 295 LYS B O 1
ATOM 5270 N N . PRO B 1 304 ? 9.035 -21.703 39.221 1.00 20.57 296 PRO B N 1
ATOM 5271 C CA . PRO B 1 304 ? 9.580 -20.352 39.367 1.00 20.13 296 PRO B CA 1
ATOM 5272 C C . PRO B 1 304 ? 8.560 -19.340 39.896 1.00 19.76 296 PRO B C 1
ATOM 5273 O O . PRO B 1 304 ? 7.449 -19.235 39.389 1.00 19.37 296 PRO B O 1
ATOM 5277 N N . LEU B 1 305 ? 8.966 -18.623 40.937 1.00 19.44 297 LEU B N 1
ATOM 5278 C CA . LEU B 1 305 ? 8.175 -17.564 41.554 1.00 19.37 297 LEU B CA 1
ATOM 5279 C C . LEU B 1 305 ? 7.809 -16.495 40.523 1.00 18.88 297 LEU B C 1
ATOM 5280 O O . LEU B 1 305 ? 8.685 -15.915 39.899 1.00 18.37 297 LEU B O 1
ATOM 5285 N N . ASP B 1 306 ? 6.518 -16.215 40.366 1.00 18.66 298 ASP B N 1
ATOM 5286 C CA . ASP B 1 306 ? 6.063 -15.238 39.375 1.00 18.65 298 ASP B CA 1
ATOM 5287 C C . ASP B 1 306 ? 5.947 -13.857 40.022 1.00 18.52 298 ASP B C 1
ATOM 5288 O O . ASP B 1 306 ? 4.999 -13.568 40.754 1.00 17.83 298 ASP B O 1
ATOM 5293 N N . PHE B 1 307 ? 6.928 -13.007 39.754 1.00 18.73 299 PHE B N 1
ATOM 5294 C CA . PHE B 1 307 ? 6.962 -11.675 40.340 1.00 19.21 299 PHE B CA 1
ATOM 5295 C C . PHE B 1 307 ? 5.837 -10.766 39.851 1.00 19.97 299 PHE B C 1
ATOM 5296 O O . PHE B 1 307 ? 5.507 -9.797 40.521 1.00 20.31 299 PHE B O 1
ATOM 5304 N N . CYS B 1 308 ? 5.248 -11.077 38.699 1.00 20.90 300 CYS B N 1
ATOM 5305 C CA . CYS B 1 308 ? 4.139 -10.282 38.157 1.00 21.94 300 CYS B CA 1
ATOM 5306 C C . CYS B 1 308 ? 2.775 -10.588 38.785 1.00 22.20 300 CYS B C 1
ATOM 5307 O O . CYS B 1 308 ? 1.807 -9.884 38.513 1.00 22.32 300 CYS B O 1
ATOM 5310 N N . LYS B 1 309 ? 2.702 -11.622 39.622 1.00 22.63 301 LYS B N 1
ATOM 5311 C CA . LYS B 1 309 ? 1.464 -11.970 40.325 1.00 23.19 301 LYS B CA 1
ATOM 5312 C C . LYS B 1 309 ? 1.573 -11.820 41.846 1.00 22.96 301 LYS B C 1
ATOM 5313 O O . LYS B 1 309 ? 0.740 -12.342 42.588 1.00 23.68 301 LYS B O 1
ATOM 5319 N N . LEU B 1 310 ? 2.595 -11.111 42.311 1.00 22.56 302 LEU B N 1
ATOM 5320 C CA . LEU B 1 310 ? 2.790 -10.883 43.740 1.00 22.15 302 LEU B CA 1
ATOM 5321 C C . LEU B 1 310 ? 1.952 -9.734 44.270 1.00 21.84 302 LEU B C 1
ATOM 5322 O O . LEU B 1 310 ? 1.627 -8.792 43.550 1.00 21.36 302 LEU B O 1
ATOM 5327 N N . SER B 1 311 ? 1.609 -9.827 45.549 1.00 21.59 303 SER B N 1
ATOM 5328 C CA . SER B 1 311 ? 1.174 -8.670 46.308 1.00 21.42 303 SER B CA 1
ATOM 5329 C C . SER B 1 311 ? 2.392 -7.771 46.496 1.00 20.69 303 SER B C 1
ATOM 5330 O O . SER B 1 311 ? 3.532 -8.241 46.444 1.00 20.52 303 SER B O 1
ATOM 5333 N N . ALA B 1 312 ? 2.150 -6.484 46.719 1.00 19.84 304 ALA B N 1
ATOM 5334 C CA . ALA B 1 312 ? 3.224 -5.545 47.039 1.00 19.12 304 ALA B CA 1
ATOM 5335 C C . ALA B 1 312 ? 3.922 -5.999 48.322 1.00 18.53 304 ALA B C 1
ATOM 5336 O O . ALA B 1 312 ? 3.262 -6.403 49.277 1.00 17.92 304 ALA B O 1
ATOM 5338 N N . LEU B 1 313 ? 5.250 -5.949 48.334 1.00 17.93 305 LEU B N 1
ATOM 5339 C CA . LEU B 1 313 ? 6.028 -6.413 49.478 1.00 17.64 305 LEU B CA 1
ATOM 5340 C C . LEU B 1 313 ? 6.231 -5.265 50.459 1.00 17.44 305 LEU B C 1
ATOM 5341 O O . LEU B 1 313 ? 6.706 -4.201 50.088 1.00 17.23 305 LEU B O 1
ATOM 5346 N N . THR B 1 314 ? 5.851 -5.490 51.711 1.00 17.28 306 THR B N 1
ATOM 5347 C CA . THR B 1 314 ? 5.937 -4.469 52.742 1.00 17.10 306 THR B CA 1
ATOM 5348 C C . THR B 1 314 ? 6.672 -4.993 53.957 1.00 16.99 306 THR B C 1
ATOM 5349 O O . THR B 1 314 ? 6.802 -6.195 54.146 1.00 16.89 306 THR B O 1
ATOM 5353 N N . PHE B 1 315 ? 7.156 -4.067 54.771 1.00 17.26 307 PHE B N 1
ATOM 5354 C CA . PHE B 1 315 ? 7.870 -4.388 55.998 1.00 17.54 307 PHE B CA 1
ATOM 5355 C C . PHE B 1 315 ? 7.443 -3.433 57.116 1.00 17.64 307 PHE B C 1
ATOM 5356 O O . PHE B 1 315 ? 6.990 -2.319 56.860 1.00 17.86 307 PHE B O 1
ATOM 5364 N N . ALA B 1 316 ? 7.600 -3.885 58.354 1.00 17.53 308 ALA B N 1
ATOM 5365 C CA . ALA B 1 316 ? 7.210 -3.109 59.526 1.00 17.65 308 ALA B CA 1
ATOM 5366 C C . ALA B 1 316 ? 7.918 -3.624 60.773 1.00 17.80 308 ALA B C 1
ATOM 5367 O O . ALA B 1 316 ? 8.343 -4.775 60.831 1.00 17.17 308 ALA B O 1
ATOM 5369 N N . ALA B 1 317 ? 8.037 -2.763 61.777 1.00 18.14 309 ALA B N 1
ATOM 5370 C CA . ALA B 1 317 ? 8.629 -3.148 63.049 1.00 18.30 309 ALA B CA 1
ATOM 5371 C C . ALA B 1 317 ? 7.683 -4.105 63.783 1.00 18.62 309 ALA B C 1
ATOM 5372 O O . ALA B 1 317 ? 6.459 -3.995 63.639 1.00 18.23 309 ALA B O 1
ATOM 5374 N N . PRO B 1 318 ? 8.225 -5.027 64.577 1.00 18.97 310 PRO B N 1
ATOM 5375 C CA . PRO B 1 318 ? 7.373 -5.935 65.355 1.00 19.46 310 PRO B CA 1
ATOM 5376 C C . PRO B 1 318 ? 6.478 -5.175 66.333 1.00 20.16 310 PRO B C 1
ATOM 5377 O O . PRO B 1 318 ? 6.874 -4.147 66.877 1.00 19.75 310 PRO B O 1
ATOM 5381 N N . ASP B 1 319 ? 5.272 -5.692 66.523 1.00 21.05 311 ASP B N 1
ATOM 5382 C CA . ASP B 1 319 ? 4.314 -5.175 67.490 1.00 21.81 311 ASP B CA 1
ATOM 5383 C C . ASP B 1 319 ? 4.448 -6.011 68.766 1.00 22.33 311 ASP B C 1
ATOM 5384 O O . ASP B 1 319 ? 3.700 -6.961 68.977 1.00 22.43 311 ASP B O 1
ATOM 5389 N N . TYR B 1 320 ? 5.422 -5.655 69.602 1.00 22.88 312 TYR B N 1
ATOM 5390 C CA . TYR B 1 320 ? 5.761 -6.436 70.794 1.00 23.39 312 TYR B CA 1
ATOM 5391 C C . TYR B 1 320 ? 4.621 -6.519 71.818 1.00 23.96 312 TYR B C 1
ATOM 5392 O O . TYR B 1 320 ? 4.486 -7.531 72.501 1.00 24.32 312 TYR B O 1
ATOM 5401 N N . ASP B 1 321 ? 3.820 -5.458 71.923 1.00 24.44 313 ASP B N 1
ATOM 5402 C CA . ASP B 1 321 ? 2.637 -5.443 72.804 1.00 24.80 313 ASP B CA 1
ATOM 5403 C C . ASP B 1 321 ? 1.626 -6.515 72.408 1.00 24.21 313 ASP B C 1
ATOM 5404 O O . ASP B 1 321 ? 1.060 -7.192 73.259 1.00 24.61 313 ASP B O 1
ATOM 5409 N N . ARG B 1 322 ? 1.395 -6.637 71.106 1.00 23.57 314 ARG B N 1
ATOM 5410 C CA . ARG B 1 322 ? 0.440 -7.589 70.549 1.00 23.21 314 ARG B CA 1
ATOM 5411 C C . ARG B 1 322 ? 0.868 -9.049 70.715 1.00 22.84 314 ARG B C 1
ATOM 5412 O O . ARG B 1 322 ? 0.019 -9.935 70.825 1.00 23.03 314 ARG B O 1
ATOM 5420 N N . TYR B 1 323 ? 2.178 -9.286 70.731 1.00 22.05 315 TYR B N 1
ATOM 5421 C CA . TYR B 1 323 ? 2.741 -10.633 70.716 1.00 21.61 315 TYR B CA 1
ATOM 5422 C C . TYR B 1 323 ? 3.710 -10.834 71.885 1.00 21.16 315 TYR B C 1
ATOM 5423 O O . TYR B 1 323 ? 4.922 -10.890 71.678 1.00 20.77 315 TYR B O 1
ATOM 5432 N N . PRO B 1 324 ? 3.192 -10.940 73.110 1.00 20.89 316 PRO B N 1
ATOM 5433 C CA . PRO B 1 324 ? 4.057 -11.114 74.287 1.00 20.63 316 PRO B CA 1
ATOM 5434 C C . PRO B 1 324 ? 5.044 -12.286 74.194 1.00 20.23 316 PRO B C 1
ATOM 5435 O O . PRO B 1 324 ? 6.104 -12.198 74.792 1.00 20.06 316 PRO B O 1
ATOM 5439 N N . CYS B 1 325 ? 4.708 -13.347 73.464 1.00 20.09 317 CYS B N 1
ATOM 5440 C CA . CYS B 1 325 ? 5.575 -14.526 73.360 1.00 19.86 317 CYS B CA 1
ATOM 5441 C C . CYS B 1 325 ? 6.936 -14.233 72.729 1.00 19.81 317 CYS B C 1
ATOM 5442 O O . CYS B 1 325 ? 7.921 -14.910 73.036 1.00 19.14 317 CYS B O 1
ATOM 5445 N N . LEU B 1 326 ? 6.978 -13.250 71.834 1.00 19.74 318 LEU B N 1
ATOM 5446 C CA . LEU B 1 326 ? 8.216 -12.871 71.159 1.00 19.94 318 LEU B CA 1
ATOM 5447 C C . LEU B 1 326 ? 9.229 -12.328 72.159 1.00 20.09 318 LEU B C 1
ATOM 5448 O O . LEU B 1 326 ? 10.357 -12.821 72.245 1.00 19.54 318 LEU B O 1
ATOM 5453 N N . LYS B 1 327 ? 8.806 -11.333 72.932 1.00 20.37 319 LYS B N 1
ATOM 5454 C CA . LYS B 1 327 ? 9.646 -10.758 73.982 1.00 20.87 319 LYS B CA 1
ATOM 5455 C C . LYS B 1 327 ? 9.996 -11.804 75.050 1.00 20.72 319 LYS B C 1
ATOM 5456 O O . LYS B 1 327 ? 11.105 -11.802 75.581 1.00 20.79 319 LYS B O 1
ATOM 5462 N N . LEU B 1 328 ? 9.061 -12.705 75.349 1.00 20.47 320 LEU B N 1
ATOM 5463 C CA . LEU B 1 328 ? 9.281 -13.741 76.359 1.00 20.40 320 LEU B CA 1
ATOM 5464 C C . LEU B 1 328 ? 10.440 -14.650 75.965 1.00 19.86 320 LEU B C 1
ATOM 5465 O O . LEU B 1 328 ? 11.273 -14.986 76.798 1.00 19.56 320 LEU B O 1
ATOM 5470 N N . ALA B 1 329 ? 10.482 -15.045 74.693 1.00 19.32 321 ALA B N 1
ATOM 5471 C CA . ALA B 1 329 ? 11.540 -15.920 74.190 1.00 19.19 321 ALA B CA 1
ATOM 5472 C C . ALA B 1 329 ? 12.889 -15.209 74.229 1.00 19.22 321 ALA B C 1
ATOM 5473 O O . ALA B 1 329 ? 13.900 -15.809 74.582 1.00 18.68 321 ALA B O 1
ATOM 5475 N N . MET B 1 330 ? 12.897 -13.932 73.860 1.00 19.26 322 MET B N 1
ATOM 5476 C CA . MET B 1 330 ? 14.128 -13.148 73.844 1.00 19.79 322 MET B CA 1
ATOM 5477 C C . MET B 1 330 ? 14.694 -12.984 75.253 1.00 19.80 322 MET B C 1
ATOM 5478 O O . MET B 1 330 ? 15.899 -13.062 75.451 1.00 19.72 322 MET B O 1
ATOM 5483 N N . GLU B 1 331 ? 13.817 -12.781 76.229 1.00 20.18 323 GLU B N 1
ATOM 5484 C CA . GLU B 1 331 ? 14.240 -12.566 77.612 1.00 20.72 323 GLU B CA 1
ATOM 5485 C C . GLU B 1 331 ? 14.641 -13.871 78.285 1.00 20.33 323 GLU B C 1
ATOM 5486 O O . GLU B 1 331 ? 15.540 -13.885 79.116 1.00 19.79 323 GLU B O 1
ATOM 5492 N N . ALA B 1 332 ? 13.976 -14.965 77.919 1.00 19.87 324 ALA B N 1
ATOM 5493 C CA . ALA B 1 332 ? 14.355 -16.288 78.403 1.00 19.73 324 ALA B CA 1
ATOM 5494 C C . ALA B 1 332 ? 15.776 -16.593 77.956 1.00 19.58 324 ALA B C 1
ATOM 5495 O O . ALA B 1 332 ? 16.586 -17.073 78.739 1.00 18.87 324 ALA B O 1
ATOM 5497 N N . PHE B 1 333 ? 16.077 -16.287 76.698 1.00 19.69 325 PHE B N 1
ATOM 5498 C CA . PHE B 1 333 ? 17.403 -16.539 76.146 1.00 20.10 325 PHE B CA 1
ATOM 5499 C C . PHE B 1 333 ? 18.461 -15.720 76.882 1.00 20.40 325 PHE B C 1
ATOM 5500 O O . PHE B 1 333 ? 19.546 -16.221 77.153 1.00 20.45 325 PHE B O 1
ATOM 5508 N N . GLU B 1 334 ? 18.126 -14.476 77.219 1.00 21.22 326 GLU B N 1
ATOM 5509 C CA . GLU B 1 334 ? 19.012 -13.606 78.004 1.00 21.99 326 GLU B CA 1
ATOM 5510 C C . GLU B 1 334 ? 19.312 -14.236 79.352 1.00 21.85 326 GLU B C 1
ATOM 5511 O O . GLU B 1 334 ? 20.460 -14.245 79.793 1.00 21.28 326 GLU B O 1
ATOM 5517 N N . GLN B 1 335 ? 18.265 -14.753 79.994 1.00 21.94 327 GLN B N 1
ATOM 5518 C CA . GLN B 1 335 ? 18.360 -15.371 81.319 1.00 22.28 327 GLN B CA 1
ATOM 5519 C C . GLN B 1 335 ? 19.295 -16.572 81.321 1.00 21.60 327 GLN B C 1
ATOM 5520 O O . GLN B 1 335 ? 20.131 -16.701 82.209 1.00 21.92 327 GLN B O 1
ATOM 5526 N N . GLY B 1 336 ? 19.151 -17.441 80.323 1.00 20.79 328 GLY B N 1
ATOM 5527 C CA . GLY B 1 336 ? 19.990 -18.620 80.197 1.00 20.12 328 GLY B CA 1
ATOM 5528 C C . GLY B 1 336 ? 19.262 -19.829 79.645 1.00 19.52 328 GLY B C 1
ATOM 5529 O O . GLY B 1 336 ? 18.091 -19.750 79.274 1.00 19.51 328 GLY B O 1
ATOM 5530 N N . GLN B 1 337 ? 19.967 -20.952 79.605 1.00 18.50 329 GLN B N 1
ATOM 5531 C CA . GLN B 1 337 ? 19.436 -22.192 79.031 1.00 18.11 329 GLN B CA 1
ATOM 5532 C C . GLN B 1 337 ? 18.317 -22.841 79.843 1.00 17.47 329 GLN B C 1
ATOM 5533 O O . GLN B 1 337 ? 17.384 -23.388 79.267 1.00 16.92 329 GLN B O 1
ATOM 5539 N N . ALA B 1 338 ? 18.419 -22.809 81.169 1.00 17.07 330 ALA B N 1
ATOM 5540 C CA . ALA B 1 338 ? 17.366 -23.357 82.025 1.00 16.82 330 ALA B CA 1
ATOM 5541 C C . ALA B 1 338 ? 16.020 -22.678 81.752 1.00 16.58 330 ALA B C 1
ATOM 5542 O O . ALA B 1 338 ? 14.998 -23.350 81.616 1.00 16.34 330 ALA B O 1
ATOM 5544 N N . ALA B 1 339 ? 16.035 -21.352 81.653 1.00 15.98 331 ALA B N 1
ATOM 5545 C CA . ALA B 1 339 ? 14.820 -20.587 81.383 1.00 16.11 331 ALA B CA 1
ATOM 5546 C C . ALA B 1 339 ? 14.306 -20.882 79.978 1.00 15.82 331 ALA B C 1
ATOM 5547 O O . ALA B 1 339 ? 13.104 -20.990 79.767 1.00 16.20 331 ALA B O 1
ATOM 5549 N N . THR B 1 340 ? 15.224 -21.027 79.027 1.00 15.47 332 THR B N 1
ATOM 5550 C CA . THR B 1 340 ? 14.857 -21.268 77.635 1.00 15.34 332 THR B CA 1
ATOM 5551 C C . THR B 1 340 ? 14.263 -22.663 77.462 1.00 15.23 332 THR B C 1
ATOM 5552 O O . THR B 1 340 ? 13.239 -22.821 76.808 1.00 15.44 332 THR B O 1
ATOM 5556 N N . THR B 1 341 ? 14.897 -23.660 78.071 1.00 15.05 333 THR B N 1
ATOM 5557 C CA . THR B 1 341 ? 14.387 -25.036 78.071 1.00 15.14 333 THR B CA 1
ATOM 5558 C C . THR B 1 341 ? 13.000 -25.104 78.713 1.00 14.85 333 THR B C 1
ATOM 5559 O O . THR B 1 341 ? 12.102 -25.800 78.220 1.00 14.66 333 THR B O 1
ATOM 5563 N N . ALA B 1 342 ? 12.839 -24.378 79.816 1.00 14.66 334 ALA B N 1
ATOM 5564 C CA . ALA B 1 342 ? 11.571 -24.330 80.532 1.00 14.62 334 ALA B CA 1
ATOM 5565 C C . ALA B 1 342 ? 10.499 -23.680 79.676 1.00 14.59 334 ALA B C 1
ATOM 5566 O O . ALA B 1 342 ? 9.371 -24.172 79.622 1.00 14.33 334 ALA B O 1
ATOM 5568 N N . LEU B 1 343 ? 10.857 -22.606 78.973 1.00 14.45 335 LEU B N 1
ATOM 5569 C CA . LEU B 1 343 ? 9.886 -21.881 78.157 1.00 14.61 335 LEU B CA 1
ATOM 5570 C C . LEU B 1 343 ? 9.418 -22.730 76.983 1.00 14.59 335 LEU B C 1
ATOM 5571 O O . LEU B 1 343 ? 8.238 -22.745 76.667 1.00 14.59 335 LEU B O 1
ATOM 5576 N N . ASN B 1 344 ? 10.339 -23.431 76.333 1.00 14.56 336 ASN B N 1
ATOM 5577 C CA . ASN B 1 344 ? 9.960 -24.283 75.215 1.00 14.39 336 ASN B CA 1
ATOM 5578 C C . ASN B 1 344 ? 8.985 -25.368 75.663 1.00 14.53 336 ASN B C 1
ATOM 5579 O O . ASN B 1 344 ? 7.964 -25.597 75.014 1.00 14.41 336 ASN B O 1
ATOM 5584 N N . ALA B 1 345 ? 9.313 -26.019 76.777 1.00 14.38 337 ALA B N 1
ATOM 5585 C CA . ALA B 1 345 ? 8.481 -27.060 77.384 1.00 14.61 337 ALA B CA 1
ATOM 5586 C C . ALA B 1 345 ? 7.090 -26.546 77.758 1.00 14.44 337 ALA B C 1
ATOM 5587 O O . ALA B 1 345 ? 6.080 -27.159 77.421 1.00 14.34 337 ALA B O 1
ATOM 5589 N N . ALA B 1 346 ? 7.054 -25.426 78.468 1.00 14.59 338 ALA B N 1
ATOM 5590 C CA . ALA B 1 346 ? 5.804 -24.767 78.833 1.00 14.74 338 ALA B CA 1
ATOM 5591 C C . ALA B 1 346 ? 4.955 -24.505 77.597 1.00 14.48 338 ALA B C 1
ATOM 5592 O O . ALA B 1 346 ? 3.760 -24.769 77.595 1.00 14.57 338 ALA B O 1
ATOM 5594 N N . ASN B 1 347 ? 5.584 -24.014 76.534 1.00 14.58 339 ASN B N 1
ATOM 5595 C CA . ASN B 1 347 ? 4.863 -23.660 75.319 1.00 14.66 339 ASN B CA 1
ATOM 5596 C C . ASN B 1 347 ? 4.313 -24.893 74.588 1.00 14.77 339 ASN B C 1
ATOM 5597 O O . ASN B 1 347 ? 3.254 -24.837 73.981 1.00 14.44 339 ASN B O 1
ATOM 5602 N N . GLU B 1 348 ? 5.025 -26.011 74.646 1.00 15.06 340 GLU B N 1
ATOM 5603 C CA . GLU B 1 348 ? 4.513 -27.242 74.054 1.00 15.18 340 GLU B CA 1
ATOM 5604 C C . GLU B 1 348 ? 3.228 -27.649 74.770 1.00 15.10 340 GLU B C 1
ATOM 5605 O O . GLU B 1 348 ? 2.253 -28.025 74.128 1.00 15.01 340 GLU B O 1
ATOM 5611 N N . ILE B 1 349 ? 3.226 -27.532 76.097 1.00 15.16 341 ILE B N 1
ATOM 5612 C CA . ILE B 1 349 ? 2.063 -27.902 76.910 1.00 15.17 341 ILE B CA 1
ATOM 5613 C C . ILE B 1 349 ? 0.885 -26.948 76.700 1.00 14.90 341 ILE B C 1
ATOM 5614 O O . ILE B 1 349 ? -0.246 -27.398 76.527 1.00 14.47 341 ILE B O 1
ATOM 5619 N N . THR B 1 350 ? 1.141 -25.642 76.689 1.00 14.56 342 THR B N 1
ATOM 5620 C CA . THR B 1 350 ? 0.048 -24.675 76.565 1.00 14.64 342 THR B CA 1
ATOM 5621 C C . THR B 1 350 ? -0.551 -24.660 75.165 1.00 14.64 342 THR B C 1
ATOM 5622 O O . THR B 1 350 ? -1.756 -24.499 75.017 1.00 14.98 342 THR B O 1
ATOM 5626 N N . VAL B 1 351 ? 0.286 -24.804 74.137 1.00 14.53 343 VAL B N 1
ATOM 5627 C CA . VAL B 1 351 ? -0.214 -24.887 72.766 1.00 14.38 343 VAL B CA 1
ATOM 5628 C C . VAL B 1 351 ? -1.095 -26.131 72.602 1.00 14.34 343 VAL B C 1
ATOM 5629 O O . VAL B 1 351 ? -2.157 -26.055 71.994 1.00 14.07 343 VAL B O 1
ATOM 5633 N N . ALA B 1 352 ? -0.654 -27.265 73.138 1.00 14.41 344 ALA B N 1
ATOM 5634 C CA . ALA B 1 352 ? -1.433 -28.503 73.039 1.00 14.86 344 ALA B CA 1
ATOM 5635 C C . ALA B 1 352 ? -2.761 -28.354 73.780 1.00 14.93 344 ALA B C 1
ATOM 5636 O O . ALA B 1 352 ? -3.790 -28.833 73.315 1.00 14.69 344 ALA B O 1
ATOM 5638 N N . ALA B 1 353 ? -2.732 -27.662 74.914 1.00 15.33 345 ALA B N 1
ATOM 5639 C CA . ALA B 1 353 ? -3.945 -27.402 75.695 1.00 15.48 345 ALA B CA 1
ATOM 5640 C C . ALA B 1 353 ? -4.929 -26.549 74.901 1.00 15.57 345 ALA B C 1
ATOM 5641 O O . ALA B 1 353 ? -6.131 -26.818 74.899 1.00 15.85 345 ALA B O 1
ATOM 5643 N N . PHE B 1 354 ? -4.413 -25.536 74.208 1.00 15.34 346 PHE B N 1
ATOM 5644 C CA . PHE B 1 354 ? -5.235 -24.658 73.383 1.00 15.38 346 PHE B CA 1
ATOM 5645 C C . PHE B 1 354 ? -5.885 -25.422 72.228 1.00 15.84 346 PHE B C 1
ATOM 5646 O O . PHE B 1 354 ? -7.063 -25.229 71.939 1.00 15.69 346 PHE B O 1
ATOM 5654 N N . LEU B 1 355 ? -5.110 -26.289 71.581 1.00 16.36 347 LEU B N 1
ATOM 5655 C CA . LEU B 1 355 ? -5.598 -27.095 70.462 1.00 16.81 347 LEU B CA 1
ATOM 5656 C C . LEU B 1 355 ? -6.690 -28.073 70.905 1.00 17.29 347 LEU B C 1
ATOM 5657 O O . LEU B 1 355 ? -7.611 -28.365 70.147 1.00 17.38 347 LEU B O 1
ATOM 5662 N N . ALA B 1 356 ? -6.577 -28.557 72.140 1.00 18.18 348 ALA B N 1
ATOM 5663 C CA . ALA B 1 356 ? -7.582 -29.425 72.757 1.00 18.78 348 ALA B CA 1
ATOM 5664 C C . ALA B 1 356 ? -8.718 -28.639 73.438 1.00 19.58 348 ALA B C 1
ATOM 5665 O O . ALA B 1 356 ? -9.526 -29.219 74.163 1.00 19.92 348 ALA B O 1
ATOM 5667 N N . GLN B 1 357 ? -8.773 -27.327 73.205 1.00 20.27 349 GLN B N 1
ATOM 5668 C CA . GLN B 1 357 ? -9.843 -26.458 73.714 1.00 21.10 349 GLN B CA 1
ATOM 5669 C C . GLN B 1 357 ? -9.977 -26.445 75.248 1.00 20.98 349 GLN B C 1
ATOM 5670 O O . GLN B 1 357 ? -11.083 -26.288 75.775 1.00 21.28 349 GLN B O 1
ATOM 5676 N N . GLN B 1 358 ? -8.848 -26.606 75.943 1.00 20.51 350 GLN B N 1
ATOM 5677 C CA . GLN B 1 358 ? -8.779 -26.550 77.402 1.00 20.67 350 GLN B CA 1
ATOM 5678 C C . GLN B 1 358 ? -8.503 -25.132 77.899 1.00 20.07 350 GLN B C 1
ATOM 5679 O O . GLN B 1 358 ? -8.895 -24.784 79.011 1.00 20.33 350 GLN B O 1
ATOM 5685 N N . ILE B 1 359 ? -7.788 -24.342 77.096 1.00 19.11 351 ILE B N 1
ATOM 5686 C CA . ILE B 1 359 ? -7.505 -22.942 77.417 1.00 18.59 351 ILE B CA 1
ATOM 5687 C C . ILE B 1 359 ? -7.769 -22.038 76.217 1.00 18.07 351 ILE B C 1
ATOM 5688 O O . ILE B 1 359 ? -7.968 -22.502 75.100 1.00 18.05 351 ILE B O 1
ATOM 5693 N N . ARG B 1 360 ? -7.775 -20.734 76.464 1.00 17.84 352 ARG B N 1
ATOM 5694 C CA . ARG B 1 360 ? -7.983 -19.749 75.416 1.00 17.32 352 ARG B CA 1
ATOM 5695 C C . ARG B 1 360 ? -6.678 -19.469 74.682 1.00 17.07 352 ARG B C 1
ATOM 5696 O O . ARG B 1 360 ? -5.595 -19.769 75.186 1.00 17.08 352 ARG B O 1
ATOM 5704 N N . PHE B 1 361 ? -6.789 -18.871 73.500 1.00 16.72 353 PHE B N 1
ATOM 5705 C CA . PHE B 1 361 ? -5.624 -18.530 72.687 1.00 16.65 353 PHE B CA 1
ATOM 5706 C C . PHE B 1 361 ? -4.679 -17.597 73.451 1.00 16.73 353 PHE B C 1
ATOM 5707 O O . PHE B 1 361 ? -3.458 -17.767 73.417 1.00 16.00 353 PHE B O 1
ATOM 5715 N N . THR B 1 362 ? -5.267 -16.625 74.146 1.00 16.92 354 THR B N 1
ATOM 5716 C CA . THR B 1 362 ? -4.506 -15.648 74.924 1.00 17.40 354 THR B CA 1
ATOM 5717 C C . THR B 1 362 ? -3.917 -16.211 76.223 1.00 17.18 354 THR B C 1
ATOM 5718 O O . THR B 1 362 ? -3.031 -15.594 76.814 1.00 17.39 354 THR B O 1
ATOM 5722 N N . ASP B 1 363 ? -4.391 -17.373 76.674 1.00 16.99 355 ASP B N 1
ATOM 5723 C CA . ASP B 1 363 ? -3.785 -18.042 77.828 1.00 16.69 355 ASP B CA 1
ATOM 5724 C C . ASP B 1 363 ? -2.416 -18.659 77.531 1.00 16.49 355 ASP B C 1
ATOM 5725 O O . ASP B 1 363 ? -1.703 -19.011 78.458 1.00 16.39 355 ASP B O 1
ATOM 5730 N N . ILE B 1 364 ? -2.056 -18.820 76.260 1.00 16.21 356 ILE B N 1
ATOM 5731 C CA . ILE B 1 364 ? -0.766 -19.427 75.927 1.00 16.30 356 ILE B CA 1
ATOM 5732 C C . ILE B 1 364 ? 0.364 -18.549 76.481 1.00 16.20 356 ILE B C 1
ATOM 5733 O O . ILE B 1 364 ? 1.213 -19.021 77.232 1.00 16.00 356 ILE B O 1
ATOM 5738 N N . ALA B 1 365 ? 0.344 -17.269 76.134 1.00 16.45 357 ALA B N 1
ATOM 5739 C CA . ALA B 1 365 ? 1.381 -16.341 76.574 1.00 16.73 357 ALA B CA 1
ATOM 5740 C C . ALA B 1 365 ? 1.355 -16.130 78.096 1.00 16.98 357 ALA B C 1
ATOM 5741 O O . ALA B 1 365 ? 2.404 -16.051 78.732 1.00 16.88 357 ALA B O 1
ATOM 5743 N N . ALA B 1 366 ? 0.163 -16.043 78.677 1.00 17.06 358 ALA B N 1
ATOM 5744 C CA . ALA B 1 366 ? 0.038 -15.842 80.126 1.00 17.28 358 ALA B CA 1
ATOM 5745 C C . ALA B 1 366 ? 0.551 -17.042 80.932 1.00 17.36 358 ALA B C 1
ATOM 5746 O O . ALA B 1 366 ? 1.302 -16.871 81.891 1.00 17.00 358 ALA B O 1
ATOM 5748 N N . LEU B 1 367 ? 0.166 -18.251 80.532 1.00 17.55 359 LEU B N 1
ATOM 5749 C CA . LEU B 1 367 ? 0.612 -19.467 81.218 1.00 17.62 359 LEU B CA 1
ATOM 5750 C C . LEU B 1 367 ? 2.095 -19.760 81.007 1.00 17.53 359 LEU B C 1
ATOM 5751 O O . LEU B 1 367 ? 2.754 -20.268 81.911 1.00 17.00 359 LEU B O 1
ATOM 5756 N N . ASN B 1 368 ? 2.613 -19.448 79.821 1.00 17.46 360 ASN B N 1
ATOM 5757 C CA . ASN B 1 368 ? 4.049 -19.557 79.562 1.00 17.61 360 ASN B CA 1
ATOM 5758 C C . ASN B 1 368 ? 4.835 -18.690 80.551 1.00 17.84 360 ASN B C 1
ATOM 5759 O O . ASN B 1 368 ? 5.827 -19.131 81.112 1.00 18.31 360 ASN B O 1
ATOM 5764 N N . LEU B 1 369 ? 4.367 -17.467 80.766 1.00 18.34 361 LEU B N 1
ATOM 5765 C CA . LEU B 1 369 ? 4.980 -16.544 81.725 1.00 18.87 361 LEU B CA 1
ATOM 5766 C C . LEU B 1 369 ? 4.871 -17.082 83.151 1.00 19.42 361 LEU B C 1
ATOM 5767 O O . LEU B 1 369 ? 5.828 -17.021 83.920 1.00 19.36 361 LEU B O 1
ATOM 5772 N N . SER B 1 370 ? 3.701 -17.613 83.487 1.00 20.10 362 SER B N 1
ATOM 5773 C CA . SER B 1 370 ? 3.439 -18.152 84.816 1.00 20.81 362 SER B CA 1
ATOM 5774 C C . SER B 1 370 ? 4.413 -19.275 85.168 1.00 20.98 362 SER B C 1
ATOM 5775 O O . SER B 1 370 ? 4.927 -19.322 86.287 1.00 21.23 362 SER B O 1
ATOM 5778 N N . VAL B 1 371 ? 4.691 -20.153 84.204 1.00 21.42 363 VAL B N 1
ATOM 5779 C CA . VAL B 1 371 ? 5.620 -21.262 84.411 1.00 21.68 363 VAL B CA 1
ATOM 5780 C C . VAL B 1 371 ? 7.034 -20.737 84.654 1.00 22.40 363 VAL B C 1
ATOM 5781 O O . VAL B 1 371 ? 7.713 -21.207 85.557 1.00 22.54 363 VAL B O 1
ATOM 5785 N N . LEU B 1 372 ? 7.472 -19.761 83.860 1.00 23.20 364 LEU B N 1
ATOM 5786 C CA . LEU B 1 372 ? 8.809 -19.185 84.035 1.00 24.06 364 LEU B CA 1
ATOM 5787 C C . LEU B 1 372 ? 8.985 -18.560 85.420 1.00 24.80 364 LEU B C 1
ATOM 5788 O O . LEU B 1 372 ? 10.021 -18.738 86.052 1.00 24.72 364 LEU B O 1
ATOM 5793 N N . GLU B 1 373 ? 7.965 -17.845 85.888 1.00 25.75 365 GLU B N 1
ATOM 5794 C CA . GLU B 1 373 ? 7.992 -17.214 87.208 1.00 26.66 365 GLU B CA 1
ATOM 5795 C C . GLU B 1 373 ? 8.074 -18.235 88.349 1.00 27.31 365 GLU B C 1
ATOM 5796 O O . GLU B 1 373 ? 8.563 -17.914 89.429 1.00 27.17 365 GLU B O 1
ATOM 5802 N N . LYS B 1 374 ? 7.593 -19.453 88.105 1.00 28.02 366 LYS B N 1
ATOM 5803 C CA . LYS B 1 374 ? 7.609 -20.522 89.103 1.00 28.97 366 LYS B CA 1
ATOM 5804 C C . LYS B 1 374 ? 8.859 -21.406 89.038 1.00 29.50 366 LYS B C 1
ATOM 5805 O O . LYS B 1 374 ? 9.098 -22.181 89.962 1.00 29.83 366 LYS B O 1
ATOM 5811 N N . MET B 1 375 ? 9.645 -21.286 87.964 1.00 30.03 367 MET B N 1
ATOM 5812 C CA . MET B 1 375 ? 10.874 -22.067 87.782 1.00 30.42 367 MET B CA 1
ATOM 5813 C C . MET B 1 375 ? 12.111 -21.214 88.024 1.00 30.50 367 MET B C 1
ATOM 5814 O O . MET B 1 375 ? 12.154 -20.048 87.635 1.00 30.62 367 MET B O 1
ATOM 5819 N N . ASP B 1 376 ? 13.125 -21.818 88.638 1.00 30.59 368 ASP B N 1
ATOM 5820 C CA . ASP B 1 376 ? 14.416 -21.170 88.861 1.00 30.52 368 ASP B CA 1
ATOM 5821 C C . ASP B 1 376 ? 15.490 -22.248 89.003 1.00 30.51 368 ASP B C 1
ATOM 5822 O O . ASP B 1 376 ? 16.135 -22.380 90.044 1.00 30.55 368 ASP B O 1
ATOM 5827 N N . MET B 1 377 ? 15.671 -23.021 87.936 1.00 30.27 369 MET B N 1
ATOM 5828 C CA . MET B 1 377 ? 16.615 -24.137 87.941 1.00 30.23 369 MET B CA 1
ATOM 5829 C C . MET B 1 377 ? 17.998 -23.682 87.487 1.00 29.80 369 MET B C 1
ATOM 5830 O O . MET B 1 377 ? 18.145 -22.653 86.828 1.00 29.36 369 MET B O 1
ATOM 5835 N N . ARG B 1 378 ? 19.006 -24.465 87.855 1.00 29.36 370 ARG B N 1
ATOM 5836 C CA . ARG B 1 378 ? 20.383 -24.183 87.476 1.00 29.15 370 ARG B CA 1
ATOM 5837 C C . ARG B 1 378 ? 20.591 -24.519 86.004 1.00 28.37 370 ARG B C 1
ATOM 5838 O O . ARG B 1 378 ? 19.786 -25.231 85.394 1.00 27.74 370 ARG B O 1
ATOM 5846 N N . GLU B 1 379 ? 21.680 -24.006 85.444 1.00 27.69 371 GLU B N 1
ATOM 5847 C CA . GLU B 1 379 ? 21.993 -24.210 84.037 1.00 27.16 371 GLU B CA 1
ATOM 5848 C C . GLU B 1 379 ? 22.375 -25.664 83.793 1.00 26.70 371 GLU B C 1
ATOM 5849 O O . GLU B 1 379 ? 23.240 -26.197 84.487 1.00 26.72 371 GLU B O 1
ATOM 5855 N N . PRO B 1 380 ? 21.734 -26.312 82.821 1.00 26.25 372 PRO B N 1
ATOM 5856 C CA . PRO B 1 380 ? 22.082 -27.694 82.466 1.00 26.04 372 PRO B CA 1
ATOM 5857 C C . PRO B 1 380 ? 23.561 -27.856 82.103 1.00 25.74 372 PRO B C 1
ATOM 5858 O O . PRO B 1 380 ? 24.115 -27.020 81.392 1.00 25.50 372 PRO B O 1
ATOM 5862 N N . GLN B 1 381 ? 24.179 -28.921 82.603 1.00 25.71 373 GLN B N 1
ATOM 5863 C CA . GLN B 1 381 ? 25.585 -29.232 82.336 1.00 25.78 373 GLN B CA 1
ATOM 5864 C C . GLN B 1 381 ? 25.739 -30.393 81.363 1.00 25.31 373 GLN B C 1
ATOM 5865 O O . GLN B 1 381 ? 26.825 -30.624 80.839 1.00 25.31 373 GLN B O 1
ATOM 5871 N N . CYS B 1 382 ? 24.652 -31.128 81.143 1.00 24.72 374 CYS B N 1
ATOM 5872 C CA . CYS B 1 382 ? 24.622 -32.231 80.193 1.00 24.38 374 CYS B CA 1
ATOM 5873 C C . CYS B 1 382 ? 23.205 -32.396 79.647 1.00 23.96 374 CYS B C 1
ATOM 5874 O O . CYS B 1 382 ? 22.290 -31.683 80.060 1.00 23.73 374 CYS B O 1
ATOM 5877 N N . VAL B 1 383 ? 23.019 -33.343 78.733 1.00 23.46 375 VAL B N 1
ATOM 5878 C CA . VAL B 1 383 ? 21.721 -33.547 78.097 1.00 23.33 375 VAL B CA 1
ATOM 5879 C C . VAL B 1 383 ? 20.683 -34.048 79.110 1.00 23.31 375 VAL B C 1
ATOM 5880 O O . VAL B 1 383 ? 19.512 -33.703 79.004 1.00 23.11 375 VAL B O 1
ATOM 5884 N N . ASP B 1 384 ? 21.115 -34.836 80.095 1.00 23.16 376 ASP B N 1
ATOM 5885 C CA . ASP B 1 384 ? 20.223 -35.310 81.157 1.00 23.42 376 ASP B CA 1
ATOM 5886 C C . ASP B 1 384 ? 19.625 -34.160 81.965 1.00 22.80 376 ASP B C 1
ATOM 5887 O O . ASP B 1 384 ? 18.481 -34.242 82.393 1.00 22.78 376 ASP B O 1
ATOM 5892 N N . ASP B 1 385 ? 20.413 -33.111 82.191 1.00 22.13 377 ASP B N 1
ATOM 5893 C CA . ASP B 1 385 ? 19.936 -31.920 82.889 1.00 21.93 377 ASP B CA 1
ATOM 5894 C C . ASP B 1 385 ? 18.913 -31.159 82.042 1.00 21.18 377 ASP B C 1
ATOM 5895 O O . ASP B 1 385 ? 17.934 -30.651 82.572 1.00 20.56 377 ASP B O 1
ATOM 5900 N N . VAL B 1 386 ? 19.141 -31.092 80.731 1.00 20.65 378 VAL B N 1
ATOM 5901 C CA . VAL B 1 386 ? 18.186 -30.466 79.814 1.00 20.44 378 VAL B CA 1
ATOM 5902 C C . VAL B 1 386 ? 16.831 -31.168 79.927 1.00 20.36 378 VAL B C 1
ATOM 5903 O O . VAL B 1 386 ? 15.798 -30.512 80.045 1.00 20.25 378 VAL B O 1
ATOM 5907 N N . LEU B 1 387 ? 16.855 -32.496 79.920 1.00 20.24 379 LEU B N 1
ATOM 5908 C CA . LEU B 1 387 ? 15.644 -33.303 80.047 1.00 20.46 379 LEU B CA 1
ATOM 5909 C C . LEU B 1 387 ? 14.948 -33.154 81.409 1.00 20.19 379 LEU B C 1
ATOM 5910 O O . LEU B 1 387 ? 13.734 -33.251 81.479 1.00 20.05 379 LEU B O 1
ATOM 5915 N N . SER B 1 388 ? 15.712 -32.929 82.479 1.00 20.39 380 SER B N 1
ATOM 5916 C CA . SER B 1 388 ? 15.140 -32.734 83.817 1.00 20.51 380 SER B CA 1
ATOM 5917 C C . SER B 1 388 ? 14.402 -31.410 83.908 1.00 19.89 380 SER B C 1
ATOM 5918 O O . SER B 1 388 ? 13.291 -31.361 84.417 1.00 20.07 380 SER B O 1
ATOM 5921 N N . VAL B 1 389 ? 15.020 -30.342 83.407 1.00 19.38 381 VAL B N 1
ATOM 5922 C CA . VAL B 1 389 ? 14.386 -29.0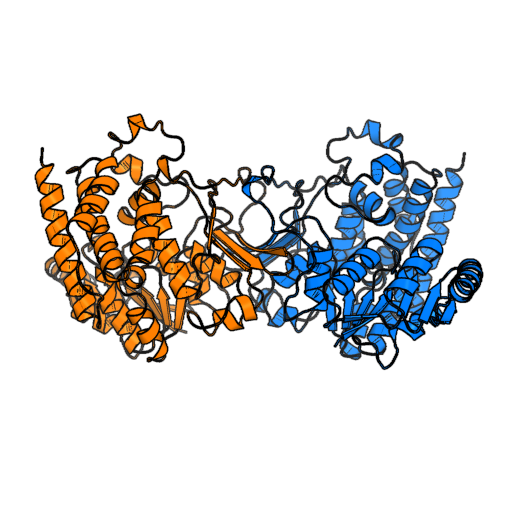27 83.363 1.00 19.03 381 VAL B CA 1
ATOM 5923 C C . VAL B 1 389 ? 13.139 -29.088 82.482 1.00 18.58 381 VAL B C 1
ATOM 5924 O O . VAL B 1 389 ? 12.100 -28.523 82.816 1.00 18.46 381 VAL B O 1
ATOM 5928 N N . ASP B 1 390 ? 13.246 -29.788 81.362 1.00 18.36 382 ASP B N 1
ATOM 5929 C CA . ASP B 1 390 ? 12.132 -29.933 80.438 1.00 18.40 382 ASP B CA 1
ATOM 5930 C C . ASP B 1 390 ? 10.956 -30.633 81.125 1.00 18.28 382 ASP B C 1
ATOM 5931 O O . ASP B 1 390 ? 9.821 -30.160 81.070 1.00 17.89 382 ASP B O 1
ATOM 5936 N N . ALA B 1 391 ? 11.247 -31.748 81.785 1.00 18.53 383 ALA B N 1
ATOM 5937 C CA . ALA B 1 391 ? 10.226 -32.544 82.462 1.00 19.00 383 ALA B CA 1
ATOM 5938 C C . ALA B 1 391 ? 9.573 -31.769 83.604 1.00 19.21 383 ALA B C 1
ATOM 5939 O O . ALA B 1 391 ? 8.362 -31.844 83.794 1.00 19.33 383 ALA B O 1
ATOM 5941 N N . ASN B 1 392 ? 10.382 -31.015 84.343 1.00 19.65 384 ASN B N 1
ATOM 5942 C CA . ASN B 1 392 ? 9.900 -30.223 85.469 1.00 20.11 384 ASN B CA 1
ATOM 5943 C C . ASN B 1 392 ? 8.967 -29.112 85.011 1.00 19.68 384 ASN B C 1
ATOM 5944 O O . ASN B 1 392 ? 7.930 -28.886 85.621 1.00 19.66 384 ASN B O 1
ATOM 5949 N N . ALA B 1 393 ? 9.345 -28.430 83.931 1.00 19.24 385 ALA B N 1
ATOM 5950 C CA . ALA B 1 393 ? 8.548 -27.344 83.367 1.00 19.07 385 ALA B CA 1
ATOM 5951 C C . ALA B 1 393 ? 7.237 -27.842 82.770 1.00 19.00 385 ALA B C 1
ATOM 5952 O O . ALA B 1 393 ? 6.220 -27.154 82.847 1.00 18.84 385 ALA B O 1
ATOM 5954 N N . ARG B 1 394 ? 7.256 -29.033 82.181 1.00 19.00 386 ARG B N 1
ATOM 5955 C CA . ARG B 1 394 ? 6.034 -29.642 81.662 1.00 19.38 386 ARG B CA 1
ATOM 5956 C C . ARG B 1 394 ? 5.033 -29.892 82.788 1.00 19.70 386 ARG B C 1
ATOM 5957 O O . ARG B 1 394 ? 3.838 -29.676 82.614 1.00 19.81 386 ARG B O 1
ATOM 5965 N N . GLU B 1 395 ? 5.530 -30.338 83.938 1.00 20.13 387 GLU B N 1
ATOM 5966 C CA . GLU B 1 395 ? 4.670 -30.650 85.078 1.00 20.87 387 GLU B CA 1
ATOM 5967 C C . GLU B 1 395 ? 4.071 -29.380 85.669 1.00 20.40 387 GLU B C 1
ATOM 5968 O O . GLU B 1 395 ? 2.899 -29.350 86.019 1.00 20.59 387 GLU B O 1
ATOM 5974 N N . VAL B 1 396 ? 4.881 -28.331 85.763 1.00 20.14 388 VAL B N 1
ATOM 5975 C CA . VAL B 1 396 ? 4.418 -27.039 86.246 1.00 19.98 388 VAL B CA 1
ATOM 5976 C C . VAL B 1 396 ? 3.363 -26.489 85.284 1.00 19.67 388 VAL B C 1
ATOM 5977 O O . VAL B 1 396 ? 2.350 -25.951 85.715 1.00 19.28 388 VAL B O 1
ATOM 5981 N N . ALA B 1 397 ? 3.585 -26.679 83.985 1.00 19.67 389 ALA B N 1
ATOM 5982 C CA . ALA B 1 397 ? 2.676 -26.187 82.954 1.00 19.78 389 ALA B CA 1
ATOM 5983 C C . ALA B 1 397 ? 1.351 -26.942 82.969 1.00 19.91 389 ALA B C 1
ATOM 5984 O O . ALA B 1 397 ? 0.294 -26.351 82.768 1.00 19.73 389 ALA B O 1
ATOM 5986 N N . ARG B 1 398 ? 1.409 -28.245 83.214 1.00 20.71 390 ARG B N 1
ATOM 5987 C CA . ARG B 1 398 ? 0.200 -29.062 83.304 1.00 21.44 390 ARG B CA 1
ATOM 5988 C C . ARG B 1 398 ? -0.674 -28.604 84.472 1.00 21.68 390 ARG B C 1
ATOM 5989 O O . ARG B 1 398 ? -1.890 -28.525 84.333 1.00 21.42 390 ARG B O 1
ATOM 5997 N N . LYS B 1 399 ? -0.045 -28.267 85.598 1.00 22.26 391 LYS B N 1
ATOM 5998 C CA . LYS B 1 399 ? -0.766 -27.785 86.778 1.00 23.04 391 LYS B CA 1
ATOM 5999 C C . LYS B 1 399 ? -1.403 -26.406 86.562 1.00 23.16 391 LYS B C 1
ATOM 6000 O O . LYS B 1 399 ? -2.513 -26.160 87.028 1.00 22.85 391 LYS B O 1
ATOM 6006 N N . GLU B 1 400 ? -0.717 -25.518 85.845 1.00 23.51 392 GLU B N 1
ATOM 6007 C CA . GLU B 1 400 ? -1.266 -24.197 85.531 1.00 24.00 392 GLU B CA 1
ATOM 6008 C C . GLU B 1 400 ? -2.453 -24.288 84.565 1.00 24.07 392 GLU B C 1
ATOM 6009 O O . GLU B 1 400 ? -3.414 -23.528 84.684 1.00 23.94 392 GLU B O 1
ATOM 6015 N N . VAL B 1 401 ? -2.385 -25.218 83.614 1.00 24.30 393 VAL B N 1
ATOM 6016 C CA . VAL B 1 401 ? -3.478 -25.445 82.669 1.00 24.76 393 VAL B CA 1
ATOM 6017 C C . VAL B 1 401 ? -4.707 -25.946 83.431 1.00 25.58 393 VAL B C 1
ATOM 6018 O O . VAL B 1 401 ? -5.821 -25.488 83.195 1.00 25.25 393 VAL B O 1
ATOM 6022 N N . MET B 1 402 ? -4.485 -26.863 84.368 1.00 26.82 394 MET B N 1
ATOM 6023 C CA . MET B 1 402 ? -5.574 -27.464 85.137 1.00 28.11 394 MET B CA 1
ATOM 6024 C C . MET B 1 402 ? -6.265 -26.452 86.059 1.00 29.23 394 MET B C 1
ATOM 6025 O O . MET B 1 402 ? -7.438 -26.622 86.389 1.00 29.60 394 MET B O 1
ATOM 6030 N N . ARG B 1 403 ? -5.547 -25.405 86.461 1.00 30.49 395 ARG B N 1
ATOM 6031 C CA . ARG B 1 403 ? -6.125 -24.338 87.286 1.00 31.85 395 ARG B CA 1
ATOM 6032 C C . ARG B 1 403 ? -7.154 -23.501 86.505 1.00 32.45 395 ARG B C 1
ATOM 6033 O O . ARG B 1 403 ? -8.046 -22.901 87.100 1.00 32.16 395 ARG B O 1
ATOM 6041 N N . LEU B 1 404 ? -7.017 -23.466 85.178 1.00 33.33 396 LEU B N 1
ATOM 6042 C CA . LEU B 1 404 ? -8.000 -22.833 84.293 1.00 34.05 396 LEU B CA 1
ATOM 6043 C C . LEU B 1 404 ? -8.991 -23.841 83.689 1.00 34.98 396 LEU B C 1
ATOM 6044 O O . LEU B 1 404 ? -9.586 -23.573 82.645 1.00 35.31 396 LEU B O 1
ATOM 6049 N N . ALA B 1 405 ? -9.192 -24.981 84.352 1.00 36.07 397 ALA B N 1
ATOM 6050 C CA . ALA B 1 405 ? -10.080 -26.029 83.844 1.00 36.88 397 ALA B CA 1
ATOM 6051 C C . ALA B 1 405 ? -11.539 -25.649 84.064 1.00 37.66 397 ALA B C 1
ATOM 6052 O O . ALA B 1 405 ? -11.982 -25.518 85.209 1.00 37.93 397 ALA B O 1
ATOM 6054 N N . SER B 1 406 ? -12.274 -25.479 82.964 1.00 38.40 398 SER B N 1
ATOM 6055 C CA . SER B 1 406 ? -13.670 -25.038 83.000 1.00 39.00 398 SER B CA 1
ATOM 6056 C C . SER B 1 406 ? -14.624 -26.224 82.897 1.00 39.27 398 SER B C 1
ATOM 6057 O O . SER B 1 406 ? -15.298 -26.566 83.871 1.00 39.72 398 SER B O 1
#

Organism: Escherichia coli (strain K12) (NCBI:txid83333)

B-factor: mean 20.84, std 8.04, range [9.52, 99.0]

GO terms:
  GO:0030604 1-deoxy-D-xylulose-5-phosphate reductoisomerase activity (F, EXP)
  GO:0030145 manganese ion binding (F, IDA)
  GO:0030604 1-deoxy-D-xylulose-5-phosphate reductoisomerase activity (F, IDA)
  GO:0042802 identical protein binding (F, IDA)
  GO:0019288 isopentenyl diphosphate biosynthetic process, methylerythritol 4-phosphate pathway (P, IMP)
  GO:0019288 isopentenyl diphosphate biosynthetic process, methylerythritol 4-phosphate pathway (P, IDA)

Sequence (796 aa):
MKQLTILGSTGSIGCSTLDVVRHNPEHFRVVALVAGKNVTRMVEQCLEFSPRYAVMDDEASAKLLKTMLQQQGSRTEVLSGQQAACDMAALEDVDQVMAAIVGAAGLLPTLAAIRAGKTILLANKESLVTCGRLFMDAVKQSKAQLLPVDSEHNAIFQSLPQPIQHNLGYADLEQNGVVSILLTGSGGPFRETPLRDLATMTPDQACRHPNWSMGRKISVDSATMMNKGLEYIEARWLFNASASQMEVLIHPQSVIHSMVRYQDGSVLAQLGEPDMRTPIAHTMAWPNRVNSGVKPLDFCKLSALTFAAPDYDRYPCLKLAMEAFEQGQAATTALNAANEITVAAFLAQQIRFTDIAALNLSVLEKMDMREPQCVDDVLSVDANAREVARKEVMRLASMKQLTILGSTGSIGCSTLDVVRHNPEHFRVVALVAGKNVTRMVEQCLEFSPRYAVMDDEASAKLLKTMLQQQGSRTEVLSGQQAACDMAALEDVDQVMAAIVGAAGLLPTLAAIRAGKTILLANKESLVTCGRLFMDAVKQSKAQLLPVDSEHNAIFQSLPQPIQHNLGYADLEQNGVVSILLTGSGGPFRETPLRDLATMTPDQACRHPNWSMGRKISVDSATMMNKGLEYIEARWLFNASASQMEVLIHPQSVIHSMVRYQDGSVLAQLGEPDMRTPIAHTMAWPNRVNSGVKPLDFCKLSALTFAAPDYDRYPCLKLAMEAFEQGQAATTALNAANEITVAAFLAQQIRFTDIAALNLSVLEKMDMREPQCVDDVLSVDANAREVARKEVMRLAS

CATH classification: 3.40.50.720 (+1 more: 1.10.1740.10)